Protein AF-A0AAU2P114-F1 (afdb_monomer)

Structure (mmCIF, N/CA/C/O backbone):
data_AF-A0AAU2P114-F1
#
_entry.id   AF-A0AAU2P114-F1
#
loop_
_atom_site.group_PDB
_atom_site.id
_atom_site.type_symbol
_atom_site.label_atom_id
_atom_site.label_alt_id
_atom_site.label_comp_id
_atom_site.label_asym_id
_atom_site.label_entity_id
_atom_site.label_seq_id
_atom_site.pdbx_PDB_ins_code
_atom_site.Cartn_x
_atom_site.Cartn_y
_atom_site.Cartn_z
_atom_site.occupancy
_atom_site.B_iso_or_equiv
_atom_site.auth_seq_id
_atom_site.auth_comp_id
_atom_site.auth_asym_id
_atom_site.auth_atom_id
_atom_site.pdbx_PDB_model_num
ATOM 1 N N . MET A 1 1 ? 19.677 10.865 36.319 1.00 48.09 1 MET A N 1
ATOM 2 C CA . MET A 1 1 ? 19.182 10.899 34.927 1.00 48.09 1 MET A CA 1
ATOM 3 C C . MET A 1 1 ? 19.722 9.659 34.247 1.00 48.09 1 MET A C 1
ATOM 5 O O . MET A 1 1 ? 20.922 9.450 34.381 1.00 48.09 1 MET A O 1
ATOM 9 N N . PRO A 1 2 ? 18.882 8.806 33.637 1.00 49.38 2 PRO A N 1
ATOM 10 C CA . PRO A 1 2 ? 19.393 7.640 32.927 1.00 49.38 2 PRO A CA 1
ATOM 11 C C . PRO A 1 2 ? 20.307 8.110 31.790 1.00 49.38 2 PRO A C 1
ATOM 13 O O . PRO A 1 2 ? 20.022 9.127 31.153 1.00 49.38 2 PRO A O 1
ATOM 16 N N . GLU A 1 3 ? 21.425 7.415 31.580 1.00 53.28 3 GLU A N 1
ATOM 17 C CA . GLU A 1 3 ? 22.357 7.749 30.498 1.00 53.28 3 GLU A CA 1
ATOM 18 C C . GLU A 1 3 ? 21.702 7.542 29.128 1.00 53.28 3 GLU A C 1
ATOM 20 O O . GLU A 1 3 ? 21.918 8.358 28.237 1.00 53.28 3 GLU A O 1
ATOM 25 N N . THR A 1 4 ? 20.834 6.535 28.992 1.00 59.38 4 THR A N 1
ATOM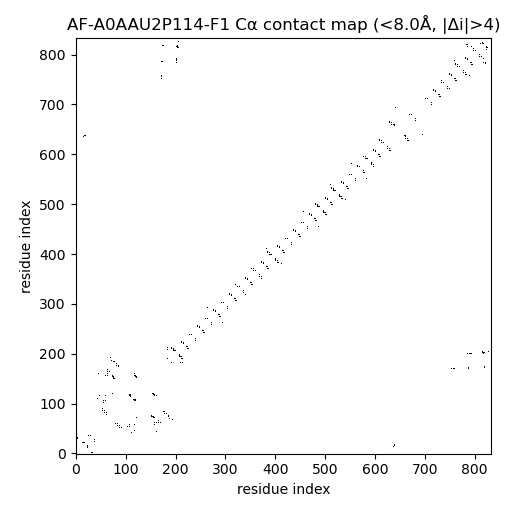 26 C CA . THR A 1 4 ? 20.051 6.220 27.789 1.00 59.38 4 THR A CA 1
ATOM 27 C C . THR A 1 4 ? 18.574 6.015 28.123 1.00 59.38 4 THR A C 1
ATOM 29 O O . THR A 1 4 ? 18.211 5.419 29.139 1.00 59.38 4 THR A O 1
ATOM 32 N N . PHE A 1 5 ? 17.693 6.507 27.259 1.00 65.44 5 PHE A N 1
ATOM 33 C CA . PHE A 1 5 ? 16.259 6.244 27.311 1.00 65.44 5 PHE A CA 1
ATOM 34 C C . PHE A 1 5 ? 15.998 4.906 26.600 1.00 65.44 5 PHE A C 1
ATOM 36 O O . PHE A 1 5 ? 16.333 4.762 25.428 1.00 65.44 5 PHE A O 1
ATOM 43 N N . SER A 1 6 ? 15.404 3.923 27.286 1.00 58.66 6 SER A N 1
ATOM 44 C CA . SER A 1 6 ? 15.025 2.623 26.705 1.00 58.66 6 SER A CA 1
ATOM 45 C C . SER A 1 6 ? 13.608 2.201 27.123 1.00 58.66 6 SER A C 1
ATOM 47 O O . SER A 1 6 ? 13.102 2.624 28.166 1.00 58.66 6 SER A O 1
ATOM 49 N N . GLY A 1 7 ? 12.937 1.405 26.279 1.00 65.31 7 GLY A N 1
ATOM 50 C CA . GLY A 1 7 ? 11.598 0.855 26.534 1.00 65.31 7 GLY A CA 1
ATOM 51 C C . GLY A 1 7 ? 10.535 1.929 26.847 1.00 65.31 7 GLY A C 1
ATOM 52 O O . GLY A 1 7 ? 10.284 2.792 26.004 1.00 65.31 7 GLY A O 1
ATOM 53 N N . PRO A 1 8 ? 9.901 1.926 28.037 1.00 55.31 8 PRO A N 1
ATOM 54 C CA . PRO A 1 8 ? 8.809 2.847 28.379 1.00 55.31 8 PRO A CA 1
ATOM 55 C C . PRO A 1 8 ? 9.211 4.334 28.370 1.00 55.31 8 PRO A C 1
ATOM 57 O O . PRO A 1 8 ? 8.353 5.190 28.167 1.00 55.31 8 PRO A O 1
ATOM 60 N N . ALA A 1 9 ? 10.503 4.657 28.525 1.00 60.19 9 ALA A N 1
ATOM 61 C CA . ALA A 1 9 ? 10.998 6.032 28.420 1.00 60.19 9 ALA A CA 1
ATOM 62 C C . ALA A 1 9 ? 10.957 6.571 26.976 1.00 60.19 9 ALA A C 1
ATOM 64 O O . ALA A 1 9 ? 10.695 7.755 26.783 1.00 60.19 9 ALA A O 1
ATOM 65 N N . LEU A 1 10 ? 11.158 5.711 25.966 1.00 65.31 10 LEU A N 1
ATOM 66 C CA . LEU A 1 10 ? 10.967 6.067 24.553 1.00 65.31 10 LEU A CA 1
ATOM 67 C C . LEU A 1 10 ? 9.477 6.177 24.199 1.00 65.31 10 LEU A C 1
ATOM 69 O O . LEU A 1 10 ? 9.111 7.078 23.460 1.00 65.31 10 LEU A O 1
ATOM 73 N N . ALA A 1 11 ? 8.607 5.349 24.792 1.00 63.06 11 ALA A N 1
ATOM 74 C CA . ALA A 1 11 ? 7.154 5.438 24.590 1.00 63.06 11 ALA A CA 1
ATOM 75 C C . ALA A 1 11 ? 6.527 6.706 25.211 1.00 63.06 11 ALA A C 1
ATOM 77 O O . ALA A 1 11 ? 5.513 7.206 24.727 1.00 63.06 11 ALA A O 1
ATOM 78 N N . LEU A 1 12 ? 7.124 7.230 26.288 1.00 60.56 12 LEU A N 1
ATOM 79 C CA . LEU A 1 12 ? 6.795 8.549 26.844 1.00 60.56 12 LEU A CA 1
ATOM 80 C C . LEU A 1 12 ? 7.381 9.685 26.000 1.00 60.56 12 LEU A C 1
ATOM 82 O O . LEU A 1 12 ? 6.743 10.720 25.840 1.00 60.56 12 LEU A O 1
ATOM 86 N N . LEU A 1 13 ? 8.576 9.492 25.438 1.00 65.25 13 LEU A N 1
ATOM 87 C CA . LEU A 1 13 ? 9.165 10.445 24.505 1.00 65.25 13 LEU A CA 1
ATOM 88 C C . LEU A 1 13 ? 8.321 10.570 23.225 1.00 65.25 13 LEU A C 1
ATOM 90 O O . LEU A 1 13 ? 8.050 11.695 22.836 1.00 65.25 13 LEU A O 1
ATOM 94 N N . ASP A 1 14 ? 7.847 9.464 22.635 1.00 61.94 14 ASP A N 1
ATOM 95 C CA . ASP A 1 14 ? 7.003 9.430 21.420 1.00 61.94 14 ASP A CA 1
ATOM 96 C C . ASP A 1 14 ? 5.746 10.284 21.560 1.00 61.94 14 ASP A C 1
ATOM 98 O O . ASP A 1 14 ? 5.372 11.049 20.673 1.00 61.94 14 ASP A O 1
ATOM 102 N N . LYS A 1 15 ? 5.096 10.177 22.713 1.00 62.59 15 LYS A N 1
ATOM 103 C CA . LYS A 1 15 ? 3.917 10.975 23.005 1.00 62.59 15 LYS A CA 1
ATOM 104 C C . LYS A 1 15 ? 4.326 12.463 23.207 1.00 62.59 15 LYS A C 1
ATOM 106 O O . LYS A 1 15 ? 3.674 13.368 22.676 1.00 62.59 15 LYS A O 1
ATOM 111 N N . ALA A 1 16 ? 5.478 12.738 23.843 1.00 60.62 16 ALA A N 1
ATOM 112 C CA . ALA A 1 16 ? 5.997 14.088 24.119 1.00 60.62 16 ALA A CA 1
ATOM 113 C C . ALA A 1 16 ? 6.660 14.794 22.917 1.00 60.62 16 ALA A C 1
ATOM 115 O O . ALA A 1 16 ? 6.899 16.005 22.949 1.00 60.62 16 ALA A O 1
ATOM 116 N N . VAL A 1 17 ? 6.945 14.063 21.844 1.00 57.47 17 VAL A N 1
ATOM 117 C CA . VAL A 1 17 ? 7.603 14.550 20.625 1.00 57.47 17 VAL A CA 1
ATOM 118 C C . VAL A 1 17 ? 6.717 15.484 19.819 1.00 57.47 17 VAL A C 1
ATOM 120 O O . VAL A 1 17 ? 7.206 16.476 19.287 1.00 57.47 17 VAL A O 1
ATOM 123 N N . HIS A 1 18 ? 5.399 15.290 19.827 1.00 49.94 18 HIS A N 1
ATOM 124 C CA . HIS A 1 18 ? 4.462 16.208 19.162 1.00 49.94 18 HIS A CA 1
ATOM 125 C C . HIS A 1 18 ? 4.439 17.617 19.773 1.00 49.94 18 HIS A C 1
ATOM 127 O O . HIS A 1 18 ? 3.655 18.471 19.361 1.00 49.94 18 HIS A O 1
ATOM 133 N N . ARG A 1 19 ? 5.236 17.829 20.822 1.00 43.69 19 ARG A N 1
ATOM 134 C CA . ARG A 1 19 ? 4.970 18.828 21.828 1.00 43.69 19 ARG A CA 1
ATOM 135 C C . ARG A 1 19 ? 6.181 19.663 22.262 1.00 43.69 19 ARG A C 1
ATOM 137 O O . ARG A 1 19 ? 6.037 20.817 22.650 1.00 43.69 19 ARG A O 1
ATOM 144 N N . ASP A 1 20 ? 7.394 19.149 22.094 1.00 54.69 20 ASP A N 1
ATOM 145 C CA . ASP A 1 20 ? 8.592 19.991 21.999 1.00 54.69 20 ASP A CA 1
ATOM 146 C C . ASP A 1 20 ? 9.341 19.613 20.713 1.00 54.69 20 ASP A C 1
ATOM 148 O O . ASP A 1 20 ? 9.846 18.491 20.620 1.00 54.69 20 ASP A O 1
ATOM 152 N N . PRO A 1 21 ? 9.465 20.526 19.730 1.00 59.84 21 PRO A N 1
ATOM 153 C CA . PRO A 1 21 ? 10.230 20.281 18.509 1.00 59.84 21 PRO A CA 1
ATOM 154 C C . PRO A 1 21 ? 11.681 19.856 18.773 1.00 59.84 21 PRO A C 1
ATOM 156 O O . PRO A 1 21 ? 12.281 19.172 17.950 1.00 59.84 21 PRO A O 1
ATOM 159 N N . ARG A 1 22 ? 12.260 20.222 19.925 1.00 59.44 22 ARG A N 1
ATOM 160 C CA . ARG A 1 22 ? 13.604 19.801 20.341 1.00 59.44 22 ARG A CA 1
ATOM 161 C C . ARG A 1 22 ? 13.616 18.384 20.903 1.00 59.44 22 ARG A C 1
ATOM 163 O O . ARG A 1 22 ? 14.619 17.710 20.718 1.00 59.44 22 ARG A O 1
ATOM 170 N N . LEU A 1 23 ? 12.538 17.917 21.547 1.00 66.12 23 LEU A N 1
ATOM 171 C CA . LEU A 1 23 ? 12.379 16.506 21.934 1.00 66.12 23 LEU A CA 1
ATOM 172 C C . LEU A 1 23 ? 12.061 15.636 20.717 1.00 66.12 23 LEU A C 1
ATOM 174 O O . LEU A 1 23 ? 12.606 14.544 20.626 1.00 66.12 23 LEU A O 1
ATOM 178 N N . ALA A 1 24 ? 11.281 16.150 19.758 1.00 64.19 24 ALA A N 1
ATOM 179 C CA . ALA A 1 24 ? 11.097 15.545 18.438 1.00 64.19 24 ALA A CA 1
ATOM 180 C C . ALA A 1 24 ? 12.429 15.343 17.722 1.00 64.19 24 ALA A C 1
ATOM 182 O O . ALA A 1 24 ? 12.765 14.244 17.286 1.00 64.19 24 ALA A O 1
ATOM 183 N N . LEU A 1 25 ? 13.222 16.411 17.667 1.00 58.62 25 LEU A N 1
ATOM 184 C CA . LEU A 1 25 ? 14.542 16.390 17.069 1.00 58.62 25 LEU A CA 1
ATOM 185 C C . LEU A 1 25 ? 15.499 15.481 17.842 1.00 58.62 25 LEU A C 1
ATOM 187 O O . LEU A 1 25 ? 16.208 14.693 17.228 1.00 58.62 25 LEU A O 1
ATOM 191 N N . ALA A 1 26 ? 15.507 15.557 19.175 1.00 65.50 26 ALA A N 1
ATOM 192 C CA . ALA A 1 26 ? 16.337 14.702 20.013 1.00 65.50 26 ALA A CA 1
ATOM 193 C C . ALA A 1 26 ? 15.944 13.230 19.868 1.00 65.50 26 ALA A C 1
ATOM 195 O O . ALA A 1 26 ? 16.824 12.385 19.841 1.00 65.50 26 ALA A O 1
ATOM 196 N N . GLN A 1 27 ? 14.663 12.904 19.704 1.00 68.00 27 GLN A N 1
ATOM 197 C CA . GLN A 1 27 ? 14.227 11.539 19.426 1.00 68.00 27 GLN A CA 1
ATOM 198 C C . GLN A 1 27 ? 14.686 11.058 18.046 1.00 68.00 27 GLN A C 1
ATOM 200 O O . GLN A 1 27 ? 15.168 9.937 17.926 1.00 68.00 27 GLN A O 1
ATOM 205 N N . GLN A 1 28 ? 14.556 11.897 17.014 1.00 59.59 28 GLN A N 1
ATOM 206 C CA . GLN A 1 28 ? 14.954 11.550 15.645 1.00 59.59 28 GLN A CA 1
ATOM 207 C C . GLN A 1 28 ? 16.479 11.477 15.460 1.00 59.59 28 GLN A C 1
ATOM 209 O O . GLN A 1 28 ? 16.956 10.743 14.598 1.00 59.59 28 GLN A O 1
ATOM 214 N N . SER A 1 29 ? 17.240 12.241 16.250 1.00 57.00 29 SER A N 1
ATOM 215 C CA . SER A 1 29 ? 18.665 12.517 16.007 1.00 57.00 29 SER A CA 1
ATOM 216 C C . SER A 1 29 ? 19.608 12.003 17.102 1.00 57.00 29 SER A C 1
ATOM 218 O O . SER A 1 29 ? 20.807 11.845 16.862 1.00 57.00 29 SER A O 1
ATOM 220 N N . ALA A 1 30 ? 19.130 11.738 18.323 1.00 62.22 30 ALA A N 1
ATOM 221 C CA . ALA A 1 30 ? 19.992 11.191 19.368 1.00 62.22 30 ALA A CA 1
ATOM 222 C C . ALA A 1 30 ? 20.288 9.714 19.094 1.00 62.22 30 ALA A C 1
ATOM 224 O O . ALA A 1 30 ? 19.391 8.875 19.027 1.00 62.22 30 ALA A O 1
ATOM 225 N N . ALA A 1 31 ? 21.573 9.383 19.001 1.00 56.12 31 ALA A N 1
ATOM 226 C CA . ALA A 1 31 ? 22.011 7.997 18.947 1.00 56.12 31 ALA A CA 1
ATOM 227 C C . ALA A 1 31 ? 21.687 7.279 20.270 1.00 56.12 31 ALA A C 1
ATOM 229 O O . ALA A 1 31 ? 21.860 7.853 21.347 1.00 56.12 31 ALA A O 1
ATOM 230 N N . ASP A 1 32 ? 21.225 6.030 20.174 1.00 56.91 32 ASP A N 1
ATOM 231 C CA . ASP A 1 32 ? 21.095 5.072 21.282 1.00 56.91 32 ASP A CA 1
ATOM 232 C C . ASP A 1 32 ? 20.290 5.571 22.510 1.00 56.91 32 ASP A C 1
ATOM 234 O O . ASP A 1 32 ? 20.487 5.110 23.633 1.00 56.91 32 ASP A O 1
ATOM 238 N N . GLY A 1 33 ? 19.354 6.511 22.316 1.00 59.12 33 GLY A N 1
ATOM 239 C CA . GLY A 1 33 ? 18.475 7.014 23.381 1.00 59.12 33 GLY A CA 1
ATOM 240 C C . GLY A 1 33 ? 19.098 8.083 24.293 1.00 59.12 33 GLY A C 1
ATOM 241 O O . GLY A 1 33 ? 18.542 8.380 25.351 1.00 59.12 33 GLY A O 1
ATOM 242 N N . HIS A 1 34 ? 20.220 8.702 23.915 1.00 66.62 34 HIS A N 1
ATOM 243 C CA . HIS A 1 34 ? 20.903 9.756 24.688 1.00 66.62 34 HIS A CA 1
ATOM 244 C C . HIS A 1 34 ? 20.243 11.155 24.571 1.00 66.62 34 HIS A C 1
ATOM 246 O O . HIS A 1 34 ? 20.878 12.159 24.237 1.00 66.62 34 HIS A O 1
ATOM 252 N N . ILE A 1 35 ? 18.944 11.241 24.860 1.00 68.69 35 ILE A N 1
ATOM 253 C CA . ILE A 1 35 ? 18.103 12.437 24.652 1.00 68.69 35 ILE A CA 1
ATOM 254 C C . ILE A 1 35 ? 18.558 13.646 25.484 1.00 68.69 35 ILE A C 1
ATOM 256 O O . ILE A 1 35 ? 18.619 14.773 24.992 1.00 68.69 35 ILE A O 1
ATOM 260 N N . THR A 1 36 ? 18.917 13.427 26.749 1.00 64.00 36 THR A N 1
ATOM 261 C CA . THR A 1 36 ? 19.332 14.487 27.685 1.00 64.00 36 THR A CA 1
ATOM 262 C C . THR A 1 36 ? 20.653 15.140 27.287 1.00 64.00 36 THR A C 1
ATOM 264 O O . THR A 1 36 ? 20.803 16.355 27.418 1.00 64.00 36 THR A O 1
ATOM 267 N N . GLN A 1 37 ? 21.596 14.358 26.758 1.00 65.75 37 GLN A N 1
ATOM 268 C CA . GLN A 1 37 ? 22.879 14.864 26.268 1.00 65.75 37 GLN A CA 1
ATOM 269 C C . GLN A 1 37 ? 22.683 15.687 24.994 1.00 65.75 37 GLN A C 1
ATOM 271 O O . GLN A 1 37 ? 23.209 16.795 24.902 1.00 65.75 37 GLN A O 1
ATOM 276 N N . PHE A 1 38 ? 21.858 15.203 24.058 1.00 63.69 38 PHE A N 1
ATOM 277 C CA . PHE A 1 38 ? 21.536 15.922 22.823 1.00 63.69 38 PHE A CA 1
ATOM 278 C C . PHE A 1 38 ? 20.975 17.330 23.097 1.00 63.69 38 PHE A C 1
ATOM 280 O O . PHE A 1 38 ? 21.447 18.315 22.526 1.00 63.69 38 PHE A O 1
ATOM 287 N N . LEU A 1 39 ? 20.028 17.448 24.035 1.00 64.50 39 LEU A N 1
ATOM 288 C CA . LEU A 1 39 ? 19.409 18.728 24.405 1.00 64.50 39 LEU A CA 1
ATOM 289 C C . LEU A 1 39 ? 20.377 19.698 25.105 1.00 64.50 39 LEU A C 1
ATOM 291 O O . LEU A 1 39 ? 20.269 20.909 24.917 1.00 64.50 39 LEU A O 1
ATOM 295 N N . ALA A 1 40 ? 21.328 19.188 25.894 1.00 64.94 40 ALA A N 1
ATOM 296 C CA . ALA A 1 40 ? 22.328 20.007 26.583 1.00 64.94 40 ALA A CA 1
ATOM 297 C C . ALA A 1 40 ? 23.480 20.462 25.663 1.00 64.94 40 ALA A C 1
ATOM 299 O O . ALA A 1 40 ? 24.081 21.515 25.898 1.00 64.94 40 ALA A O 1
ATOM 300 N N . GLY A 1 41 ? 23.793 19.684 24.622 1.00 65.00 41 GLY A N 1
ATOM 301 C CA . GLY A 1 41 ? 24.876 19.962 23.674 1.00 65.00 41 GLY A CA 1
ATOM 302 C C . GLY A 1 41 ? 24.539 21.009 22.608 1.00 65.00 41 GLY A C 1
ATOM 303 O O . GLY A 1 41 ? 25.422 21.758 22.192 1.00 65.00 41 GLY A O 1
ATOM 304 N N . ALA A 1 42 ? 23.270 21.123 22.205 1.00 69.88 42 ALA A N 1
ATOM 305 C CA . ALA A 1 42 ? 22.831 22.005 21.118 1.00 69.88 42 ALA A CA 1
ATOM 306 C C . ALA A 1 42 ? 23.199 23.505 21.296 1.00 69.88 42 ALA A C 1
ATOM 308 O O . ALA A 1 42 ? 23.764 24.086 20.365 1.00 69.88 42 ALA A O 1
ATOM 309 N N . PRO A 1 43 ? 22.997 24.149 22.468 1.00 71.88 43 PRO A N 1
ATOM 310 C CA . PRO A 1 43 ? 23.442 25.532 22.683 1.00 71.88 43 PRO A CA 1
ATOM 311 C C . PRO A 1 43 ? 24.969 25.694 22.638 1.00 71.88 43 PRO A C 1
ATOM 313 O O . PRO A 1 43 ? 25.470 26.674 22.091 1.00 71.88 43 PRO A O 1
ATOM 316 N N . ALA A 1 44 ? 25.712 24.713 23.164 1.00 76.62 44 ALA A N 1
ATOM 317 C CA . ALA A 1 44 ? 27.175 24.729 23.160 1.00 76.62 44 ALA A CA 1
ATOM 318 C C . ALA A 1 44 ? 27.750 24.553 21.742 1.00 76.62 44 ALA A C 1
ATOM 320 O O . ALA A 1 44 ? 28.786 25.132 21.418 1.00 76.62 44 ALA A O 1
ATOM 321 N N . LEU A 1 45 ? 27.068 23.792 20.879 1.00 82.56 45 LEU A N 1
ATOM 322 C CA . LEU A 1 45 ? 27.414 23.663 19.463 1.00 82.56 45 LEU A CA 1
ATOM 323 C C . LEU A 1 45 ? 27.237 24.981 18.702 1.00 82.56 45 LEU A C 1
ATOM 325 O O . LEU A 1 45 ? 28.114 25.349 17.924 1.00 82.56 45 LEU A O 1
ATOM 329 N N . LEU A 1 46 ? 26.145 25.715 18.948 1.00 79.00 46 LEU A N 1
ATOM 330 C CA . LEU A 1 46 ? 25.928 27.033 18.338 1.00 79.00 46 LEU A CA 1
ATOM 331 C C . LEU A 1 46 ? 26.929 28.077 18.826 1.00 79.00 46 LEU A C 1
ATOM 333 O O . LEU A 1 46 ? 27.422 28.865 18.024 1.00 79.00 46 LEU A O 1
ATOM 337 N N . GLU A 1 47 ? 27.233 28.092 20.122 1.00 79.75 47 GLU A N 1
ATOM 338 C CA . GLU A 1 47 ? 28.246 28.987 20.685 1.00 79.75 47 GLU A CA 1
ATOM 339 C C . GLU A 1 47 ? 29.622 28.718 20.061 1.00 79.75 47 GLU A C 1
ATOM 341 O O . GLU A 1 47 ? 30.313 29.648 19.648 1.00 79.75 47 GLU A O 1
ATOM 346 N N . ARG A 1 48 ? 29.982 27.439 19.893 1.00 85.12 48 ARG A N 1
ATOM 347 C CA . ARG A 1 48 ? 31.228 27.045 19.232 1.00 85.12 48 ARG A CA 1
ATOM 348 C C . ARG A 1 48 ? 31.256 27.409 17.752 1.00 85.12 48 ARG A C 1
ATOM 350 O O . ARG A 1 48 ? 32.281 27.869 17.269 1.00 85.12 48 ARG A O 1
ATOM 357 N N . TYR A 1 49 ? 30.147 27.227 17.040 1.00 85.31 49 TYR A N 1
ATOM 358 C CA . TYR A 1 49 ? 30.023 27.652 15.647 1.00 85.31 49 TYR A CA 1
ATOM 359 C C . TYR A 1 49 ? 30.203 29.172 15.496 1.00 85.31 49 TYR A C 1
ATOM 361 O O . TYR A 1 49 ? 30.956 29.611 14.632 1.00 85.31 49 TYR A O 1
ATOM 369 N N . ARG A 1 50 ? 29.576 29.979 16.363 1.00 82.06 50 ARG A N 1
ATOM 370 C CA . ARG A 1 50 ? 29.666 31.452 16.321 1.00 82.06 50 ARG A CA 1
ATOM 371 C C . ARG A 1 50 ? 31.069 31.989 16.608 1.00 82.06 50 ARG A C 1
ATOM 373 O O . ARG A 1 50 ? 31.418 33.044 16.096 1.00 82.06 50 ARG A O 1
ATOM 380 N N . ASN A 1 51 ? 31.854 31.264 17.402 1.00 85.38 51 ASN A N 1
ATOM 381 C CA . ASN A 1 51 ? 33.194 31.667 17.835 1.00 85.38 51 ASN A CA 1
ATOM 382 C C . ASN A 1 51 ? 34.320 30.886 17.123 1.00 85.38 51 ASN A C 1
ATOM 384 O O . ASN A 1 51 ? 35.446 30.834 17.624 1.00 85.38 51 ASN A O 1
ATOM 388 N N . ALA A 1 52 ? 34.028 30.225 15.998 1.00 89.31 52 ALA A N 1
ATOM 389 C CA . ALA A 1 52 ? 35.002 29.399 15.288 1.00 89.31 52 ALA A CA 1
ATOM 390 C C . ALA A 1 52 ? 36.067 30.249 14.557 1.00 89.31 52 ALA A C 1
ATOM 392 O O . ALA A 1 52 ? 35.726 31.276 13.967 1.00 89.31 52 ALA A O 1
ATOM 393 N N . PRO A 1 53 ? 37.350 29.826 14.543 1.00 88.88 53 PRO A N 1
ATOM 394 C CA . PRO A 1 53 ? 38.386 30.478 13.739 1.00 88.88 53 PRO A CA 1
ATOM 395 C C . PRO A 1 53 ? 38.105 30.315 12.231 1.00 88.88 53 PRO A C 1
ATOM 397 O O . PRO A 1 53 ? 37.427 29.354 11.860 1.00 88.88 53 PRO A O 1
ATOM 400 N N . PRO A 1 54 ? 38.644 31.184 11.347 1.00 87.94 54 PRO A N 1
ATOM 401 C CA . PRO A 1 54 ? 38.239 31.265 9.937 1.00 87.94 54 PRO A CA 1
ATOM 402 C C . PRO A 1 54 ? 38.208 29.923 9.188 1.00 87.94 54 PRO A C 1
ATOM 404 O O . PRO A 1 54 ? 37.180 29.575 8.613 1.00 87.94 54 PRO A O 1
ATOM 407 N N . ALA A 1 55 ? 39.272 29.115 9.276 1.00 89.44 55 ALA A N 1
ATOM 408 C CA . ALA A 1 55 ? 39.315 27.795 8.636 1.00 89.44 55 ALA A CA 1
ATOM 409 C C . ALA A 1 55 ? 38.273 26.812 9.203 1.00 89.44 55 ALA A C 1
ATOM 411 O O . ALA A 1 55 ? 37.607 26.107 8.451 1.00 89.44 55 ALA A O 1
ATOM 412 N N . ALA A 1 56 ? 38.076 26.778 10.526 1.00 90.56 56 ALA A N 1
ATOM 413 C CA . ALA A 1 56 ? 37.080 25.900 11.146 1.00 90.56 56 ALA A CA 1
ATOM 414 C C . ALA A 1 56 ? 35.643 26.354 10.859 1.00 90.56 56 ALA A C 1
ATOM 416 O O . ALA A 1 56 ? 34.754 25.520 10.684 1.00 90.56 56 ALA A O 1
ATOM 417 N N . LEU A 1 57 ? 35.414 27.667 10.782 1.00 91.25 57 LEU A N 1
ATOM 418 C CA . LEU A 1 57 ? 34.136 28.235 10.376 1.00 91.25 57 LEU A CA 1
ATOM 419 C C . LEU A 1 57 ? 33.809 27.834 8.933 1.00 91.25 57 LEU A C 1
ATOM 421 O O . LEU A 1 57 ? 32.716 27.328 8.686 1.00 91.25 57 LEU A O 1
ATOM 425 N N . ALA A 1 58 ? 34.769 27.980 8.017 1.00 92.06 58 ALA A N 1
ATOM 426 C CA . ALA A 1 58 ? 34.634 27.587 6.618 1.00 92.06 58 ALA A CA 1
ATOM 427 C C . ALA A 1 58 ? 34.327 26.084 6.465 1.00 92.06 58 ALA A C 1
ATOM 429 O O . ALA A 1 58 ? 33.410 25.716 5.733 1.00 92.06 58 ALA A O 1
ATOM 430 N N . VAL A 1 59 ? 34.995 25.216 7.238 1.00 93.25 59 VAL A N 1
ATOM 431 C CA . VAL A 1 59 ? 34.694 23.771 7.297 1.00 93.25 59 VAL A CA 1
ATOM 432 C C . VAL A 1 59 ? 33.249 23.499 7.741 1.00 93.25 59 VAL A C 1
ATOM 434 O O . VAL A 1 59 ? 32.548 22.710 7.103 1.00 93.25 59 VAL A O 1
ATOM 437 N N . ILE A 1 60 ? 32.769 24.149 8.810 1.00 91.50 60 ILE A N 1
ATOM 438 C CA . ILE A 1 60 ? 31.393 23.952 9.301 1.00 91.50 60 ILE A CA 1
ATOM 439 C C . ILE A 1 60 ? 30.367 24.458 8.274 1.00 91.50 60 ILE A C 1
ATOM 441 O O . ILE A 1 60 ? 29.362 23.792 8.029 1.00 91.50 60 ILE A O 1
ATOM 445 N N . GLN A 1 61 ? 30.615 25.615 7.660 1.00 91.31 61 GLN A N 1
ATOM 446 C CA . GLN A 1 61 ? 29.719 26.220 6.672 1.00 91.31 61 GLN A CA 1
ATOM 447 C C . GLN A 1 61 ? 29.641 25.404 5.380 1.00 91.31 61 GLN A C 1
ATOM 449 O O . GLN A 1 61 ? 28.539 25.135 4.903 1.00 91.31 61 GLN A O 1
ATOM 454 N N . CYS A 1 62 ? 30.785 24.930 4.881 1.00 92.56 62 CYS A N 1
ATOM 455 C CA . CYS A 1 62 ? 30.859 24.003 3.758 1.00 92.56 62 CYS A CA 1
ATOM 456 C C . CYS A 1 62 ? 30.038 22.735 4.029 1.00 92.56 62 CYS A C 1
ATOM 458 O O . CYS A 1 62 ? 29.252 22.303 3.186 1.00 92.56 62 CYS A O 1
ATOM 460 N N . ALA A 1 63 ? 30.163 22.163 5.231 1.00 91.31 63 ALA A N 1
ATOM 461 C CA . ALA A 1 63 ? 29.388 20.994 5.628 1.00 91.31 63 ALA A CA 1
ATOM 462 C C . ALA A 1 63 ? 27.877 21.281 5.693 1.00 91.31 63 ALA A C 1
ATOM 464 O O . ALA A 1 63 ? 27.079 20.459 5.243 1.00 91.31 63 ALA A O 1
ATOM 465 N N . MET A 1 64 ? 27.466 22.440 6.220 1.00 89.81 64 MET A N 1
ATOM 466 C CA . MET A 1 64 ? 26.055 22.850 6.241 1.00 89.81 64 MET A CA 1
ATOM 467 C C . MET A 1 64 ? 25.482 23.014 4.830 1.00 89.81 64 MET A C 1
ATOM 469 O O . MET A 1 64 ? 24.357 22.582 4.583 1.00 89.81 64 MET A O 1
ATOM 473 N N . ASP A 1 65 ? 26.237 23.611 3.908 1.00 89.31 65 ASP A N 1
ATOM 474 C CA . ASP A 1 65 ? 25.768 23.875 2.546 1.00 89.31 65 ASP A CA 1
ATOM 475 C C . ASP A 1 65 ? 25.694 22.608 1.693 1.00 89.31 65 ASP A C 1
ATOM 477 O O . ASP A 1 65 ? 24.701 22.417 0.992 1.00 89.31 65 ASP A O 1
ATOM 481 N N . ALA A 1 66 ? 26.647 21.683 1.840 1.00 89.50 66 ALA A N 1
ATOM 482 C CA . ALA A 1 66 ? 26.542 20.357 1.233 1.00 89.50 66 ALA A CA 1
ATOM 483 C C . ALA A 1 66 ? 25.261 19.636 1.700 1.00 89.50 66 ALA A C 1
ATOM 485 O O . ALA A 1 66 ? 24.477 19.149 0.884 1.00 89.50 66 ALA A O 1
ATOM 486 N N . ARG A 1 67 ? 24.979 19.650 3.013 1.00 88.38 67 ARG A N 1
ATOM 487 C CA . ARG A 1 67 ? 23.752 19.053 3.572 1.00 88.38 67 ARG A CA 1
ATOM 488 C C . ARG A 1 67 ? 22.481 19.777 3.123 1.00 88.38 67 ARG A C 1
ATOM 490 O O . ARG A 1 67 ? 21.460 19.127 2.904 1.00 88.38 67 ARG A O 1
ATOM 497 N N . ARG A 1 68 ? 22.529 21.103 2.958 1.00 85.31 68 ARG A N 1
ATOM 498 C CA . ARG A 1 68 ? 21.412 21.922 2.449 1.00 85.31 68 ARG A CA 1
ATOM 499 C C . ARG A 1 68 ? 21.048 21.561 1.011 1.00 85.31 68 ARG A C 1
ATOM 501 O O . ARG A 1 68 ? 19.867 21.576 0.679 1.00 85.31 68 ARG A O 1
ATOM 508 N N . LEU A 1 69 ? 22.035 21.217 0.189 1.00 85.56 69 LEU A N 1
ATOM 509 C CA . LEU A 1 69 ? 21.822 20.747 -1.179 1.00 85.56 69 LEU A CA 1
ATOM 510 C C . LEU A 1 69 ? 21.279 19.317 -1.270 1.00 85.56 69 LEU A C 1
ATOM 512 O O . LEU A 1 69 ? 20.886 18.893 -2.350 1.00 85.56 69 LEU A O 1
ATOM 516 N N . GLY A 1 70 ? 21.220 18.595 -0.151 1.00 80.94 70 GLY A N 1
ATOM 517 C CA . GLY A 1 70 ? 20.734 17.219 -0.105 1.00 80.94 70 GLY A CA 1
ATOM 518 C C . GLY A 1 70 ? 21.835 16.161 -0.081 1.00 80.94 70 GLY A C 1
ATOM 519 O O . GLY A 1 70 ? 21.499 14.993 0.054 1.00 80.94 70 GLY A O 1
ATOM 520 N N . HIS A 1 71 ? 23.123 16.533 -0.107 1.00 86.56 71 HIS A N 1
ATOM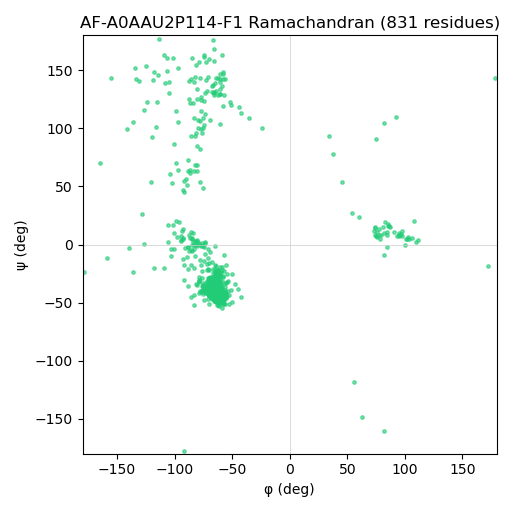 521 C CA . HIS A 1 71 ? 24.226 15.570 0.004 1.00 86.56 71 HIS A CA 1
ATOM 522 C C . HIS A 1 71 ? 24.111 14.784 1.310 1.00 86.56 71 HIS A C 1
ATOM 524 O O . HIS A 1 71 ? 24.170 15.397 2.373 1.00 86.56 71 HIS A O 1
ATOM 530 N N . SER A 1 72 ? 23.974 13.463 1.264 1.00 80.75 72 SER A N 1
ATOM 531 C CA . SER A 1 72 ? 23.850 12.525 2.381 1.00 80.75 72 SER A CA 1
ATOM 532 C C . SER A 1 72 ? 25.039 12.567 3.352 1.00 80.75 72 SER A C 1
ATOM 534 O O . SER A 1 72 ? 26.098 13.140 3.093 1.00 80.75 72 SER A O 1
ATOM 536 N N . LEU A 1 73 ? 24.854 12.010 4.549 1.00 70.94 73 LEU A N 1
ATOM 537 C CA . LEU A 1 73 ? 25.966 11.800 5.472 1.00 70.94 73 LEU A CA 1
ATOM 538 C C . LEU A 1 73 ? 26.644 10.469 5.143 1.00 70.94 73 LEU A C 1
ATOM 540 O O . LEU A 1 73 ? 25.932 9.485 4.936 1.00 70.94 73 LEU A O 1
ATOM 544 N N . PRO A 1 74 ? 27.982 10.375 5.234 1.00 79.75 74 PRO A N 1
ATOM 545 C CA . PRO A 1 74 ? 28.934 11.378 5.751 1.00 79.75 74 PRO A CA 1
ATOM 546 C C . PRO A 1 74 ? 29.788 12.105 4.690 1.00 79.75 74 PRO A C 1
ATOM 548 O O . PRO A 1 74 ? 30.022 11.591 3.603 1.00 79.75 74 PRO A O 1
ATOM 551 N N . LEU A 1 75 ? 30.339 13.267 5.059 1.00 85.69 75 LEU A N 1
ATOM 552 C CA . LEU A 1 75 ? 31.217 14.092 4.214 1.00 85.69 75 LEU A CA 1
ATOM 553 C C . LEU A 1 75 ? 32.657 13.556 4.225 1.00 85.69 75 LEU A C 1
ATOM 555 O O . LEU A 1 75 ? 33.189 13.252 5.295 1.00 85.69 75 LEU A O 1
ATOM 559 N N . SER A 1 76 ? 33.303 13.441 3.066 1.00 87.31 76 SER A N 1
ATOM 560 C CA . SER A 1 76 ? 34.696 12.983 2.969 1.00 87.31 76 SER A CA 1
ATOM 561 C C . SER A 1 76 ? 35.692 14.110 3.267 1.00 87.31 76 SER A C 1
ATOM 563 O O . SER A 1 76 ? 35.399 15.293 3.071 1.00 87.31 76 SER A O 1
ATOM 565 N N . ARG A 1 77 ? 36.899 13.752 3.727 1.00 87.75 77 ARG A N 1
ATOM 566 C CA . ARG A 1 77 ? 38.003 14.715 3.870 1.00 87.75 77 ARG A CA 1
ATOM 567 C C . ARG A 1 77 ? 38.338 15.386 2.536 1.00 87.75 77 ARG A C 1
ATOM 569 O O . ARG A 1 77 ? 38.586 16.584 2.525 1.00 87.75 77 ARG A O 1
ATOM 576 N N . SER A 1 78 ? 38.339 14.630 1.440 1.00 87.50 78 SER A N 1
ATOM 577 C CA . SER A 1 78 ? 38.684 15.106 0.095 1.00 87.50 78 SER A CA 1
ATOM 578 C C . SER A 1 78 ? 37.674 16.144 -0.403 1.00 87.50 78 SER A C 1
ATOM 580 O O . SER A 1 78 ? 38.082 17.203 -0.869 1.00 87.50 78 SER A O 1
ATOM 582 N N . LEU A 1 79 ? 36.371 15.912 -0.176 1.00 89.00 79 LEU A N 1
ATOM 583 C CA . LEU A 1 79 ? 35.322 16.896 -0.463 1.00 89.00 79 LEU A CA 1
ATOM 584 C C . LEU A 1 79 ? 35.555 18.200 0.312 1.00 89.00 79 LEU A C 1
ATOM 586 O O . LEU A 1 79 ? 35.497 19.280 -0.265 1.00 89.00 79 LEU A O 1
ATOM 590 N N . LEU A 1 80 ? 35.852 18.110 1.613 1.00 90.50 80 LEU A N 1
ATOM 591 C CA . LEU A 1 80 ? 36.124 19.293 2.436 1.00 90.50 80 LEU A CA 1
ATOM 592 C C . LEU A 1 80 ? 37.412 20.006 2.001 1.00 90.50 80 LEU A C 1
ATOM 594 O O . LEU A 1 80 ? 37.430 21.228 1.926 1.00 90.50 80 LEU A O 1
ATOM 598 N N . ALA A 1 81 ? 38.472 19.264 1.680 1.00 90.44 81 ALA A N 1
ATOM 599 C CA . ALA A 1 81 ? 39.736 19.827 1.217 1.00 90.44 81 ALA A CA 1
ATOM 600 C C . ALA A 1 81 ? 39.574 20.613 -0.092 1.00 90.44 81 ALA A C 1
ATOM 602 O O . ALA A 1 81 ? 40.152 21.688 -0.225 1.00 90.44 81 ALA A O 1
ATOM 603 N N . ALA A 1 82 ? 38.769 20.095 -1.024 1.00 89.56 82 ALA A N 1
ATOM 604 C CA . ALA A 1 82 ? 38.499 20.737 -2.306 1.00 89.56 82 ALA A CA 1
ATOM 605 C C . ALA A 1 82 ? 37.531 21.928 -2.182 1.00 89.56 82 ALA A C 1
ATOM 607 O O . ALA A 1 82 ? 37.724 22.950 -2.835 1.00 89.56 82 ALA A O 1
ATOM 608 N N . ALA A 1 83 ? 36.504 21.823 -1.331 1.00 92.56 83 ALA A N 1
ATOM 609 C CA . ALA A 1 83 ? 35.428 22.813 -1.265 1.00 92.56 83 ALA A CA 1
ATOM 610 C C . ALA A 1 83 ? 35.692 23.986 -0.306 1.00 92.56 83 ALA A C 1
ATOM 612 O O . ALA A 1 83 ? 35.276 25.110 -0.579 1.00 92.56 83 ALA A O 1
ATOM 613 N N . VAL A 1 84 ? 36.359 23.751 0.830 1.00 92.88 84 VAL A N 1
ATOM 614 C CA . VAL A 1 84 ? 36.566 24.765 1.884 1.00 92.88 84 VAL A CA 1
ATOM 615 C C . VAL A 1 84 ? 37.365 25.997 1.438 1.00 92.88 84 VAL A C 1
ATOM 617 O O . VAL A 1 84 ? 37.001 27.088 1.884 1.00 92.88 84 VAL A O 1
ATOM 620 N N . PRO A 1 85 ? 38.377 25.904 0.550 1.00 92.50 85 PRO A N 1
ATOM 621 C CA . PRO A 1 85 ? 39.073 27.090 0.049 1.00 92.50 85 PRO A CA 1
ATOM 622 C C . PRO A 1 85 ? 38.119 28.133 -0.554 1.00 92.50 85 PRO A C 1
ATOM 624 O O . PRO A 1 85 ? 38.330 29.328 -0.382 1.00 92.50 85 PRO A O 1
ATOM 627 N N . ALA A 1 86 ? 37.003 27.703 -1.159 1.00 88.81 86 ALA A N 1
ATOM 628 C CA . ALA A 1 86 ? 36.006 28.596 -1.754 1.00 88.81 86 ALA A CA 1
ATOM 629 C C . ALA A 1 86 ? 35.199 29.433 -0.734 1.00 88.81 86 ALA A C 1
ATOM 631 O O . ALA A 1 86 ? 34.409 30.287 -1.135 1.00 88.81 86 ALA A O 1
ATOM 632 N N . TYR A 1 87 ? 35.366 29.184 0.569 1.00 88.00 87 TYR A N 1
ATOM 633 C CA . TYR A 1 87 ? 34.705 29.907 1.665 1.00 88.00 87 TYR A CA 1
ATOM 634 C C . TYR A 1 87 ? 35.626 30.910 2.372 1.00 88.00 87 TYR A C 1
ATOM 636 O O . TYR A 1 87 ? 35.176 31.612 3.279 1.00 88.00 87 TYR A O 1
ATOM 644 N N . LEU A 1 88 ? 36.905 30.962 1.997 1.00 89.00 88 LEU A N 1
ATOM 645 C CA . LEU A 1 88 ? 37.915 31.822 2.608 1.00 89.00 88 LEU A CA 1
ATOM 646 C C . LEU A 1 88 ? 38.254 32.982 1.669 1.00 89.00 88 LEU A C 1
ATOM 648 O O . LEU A 1 88 ? 38.173 32.853 0.451 1.00 89.00 88 LEU A O 1
ATOM 652 N N . THR A 1 89 ? 38.627 34.131 2.233 1.00 87.69 89 THR A N 1
ATOM 653 C CA . THR A 1 89 ? 39.204 35.225 1.436 1.00 87.69 89 THR A CA 1
ATOM 654 C C . THR A 1 89 ? 40.672 34.942 1.124 1.00 87.69 89 THR A C 1
ATOM 656 O O . THR A 1 89 ? 41.323 34.237 1.893 1.00 87.69 89 THR A O 1
ATOM 659 N N . ASP A 1 90 ? 41.228 35.547 0.071 1.00 86.75 90 ASP A N 1
ATOM 660 C CA . ASP A 1 90 ? 42.650 35.381 -0.288 1.00 86.75 90 ASP A CA 1
ATOM 661 C C . ASP A 1 90 ? 43.581 35.688 0.899 1.00 86.75 90 ASP A C 1
ATOM 663 O O . ASP A 1 90 ? 44.466 34.909 1.231 1.00 86.75 90 ASP A O 1
ATOM 667 N N . GLN A 1 91 ? 43.299 36.766 1.641 1.00 84.44 91 GLN A N 1
ATOM 668 C CA . GLN A 1 91 ? 44.060 37.128 2.842 1.00 84.44 91 GLN A CA 1
ATOM 669 C C . GLN A 1 91 ? 43.947 36.082 3.962 1.00 84.44 91 GLN A C 1
ATOM 671 O O . GLN A 1 91 ? 44.903 35.864 4.704 1.00 84.44 91 GLN A O 1
ATOM 676 N N . GLN A 1 92 ? 42.769 35.476 4.140 1.00 89.19 92 GLN A N 1
ATOM 677 C CA . GLN A 1 92 ? 42.592 34.410 5.122 1.00 89.19 92 GLN A CA 1
ATOM 678 C C . GLN A 1 92 ? 43.326 33.152 4.676 1.00 89.19 92 GLN A C 1
ATOM 680 O O . GLN A 1 92 ? 43.979 32.545 5.512 1.00 89.19 92 GLN A O 1
ATOM 685 N N . TRP A 1 93 ? 43.239 32.798 3.393 1.00 88.69 93 TRP A N 1
ATOM 686 C CA . TRP A 1 93 ? 43.893 31.638 2.798 1.00 88.69 93 TRP A CA 1
ATOM 687 C C . TRP A 1 93 ? 45.419 31.715 2.912 1.00 88.69 93 TRP A C 1
ATOM 689 O O . TRP A 1 93 ? 46.029 30.789 3.436 1.00 88.69 93 TRP A O 1
ATOM 699 N N . ASP A 1 94 ? 46.021 32.846 2.542 1.00 88.88 94 ASP A N 1
ATOM 700 C CA . ASP A 1 94 ? 47.476 33.055 2.609 1.00 88.88 94 ASP A CA 1
ATOM 701 C C . ASP A 1 94 ? 48.025 33.040 4.046 1.00 88.88 94 ASP A C 1
ATOM 703 O O . ASP A 1 94 ? 49.206 32.776 4.272 1.00 88.88 94 ASP A O 1
ATOM 707 N N . ALA A 1 95 ? 47.177 33.337 5.035 1.00 87.06 95 ALA A N 1
ATOM 708 C CA . ALA A 1 95 ? 47.541 33.326 6.449 1.00 87.06 95 ALA A CA 1
ATOM 709 C C . ALA A 1 95 ? 47.410 31.938 7.105 1.00 87.06 95 ALA A C 1
ATOM 711 O O . ALA A 1 95 ? 47.742 31.793 8.288 1.00 87.06 95 ALA A O 1
ATOM 712 N N . LEU A 1 96 ? 46.898 30.931 6.388 1.00 89.12 96 LEU A N 1
ATOM 713 C CA . LEU A 1 96 ? 46.724 29.583 6.918 1.00 89.12 96 LEU A CA 1
ATOM 714 C C . LEU A 1 96 ? 48.024 28.763 6.849 1.00 89.12 96 LEU A C 1
ATOM 716 O O . LEU A 1 96 ? 48.781 28.877 5.890 1.00 89.12 96 LEU A O 1
ATOM 720 N N . PRO A 1 97 ? 48.288 27.906 7.850 1.00 88.06 97 PRO A N 1
ATOM 721 C CA . PRO A 1 97 ? 49.416 26.979 7.808 1.00 88.06 97 PRO A CA 1
ATOM 722 C C . PRO A 1 97 ? 49.147 25.808 6.845 1.00 88.06 97 PRO A C 1
ATOM 724 O O . PRO A 1 97 ? 47.996 25.493 6.549 1.00 88.06 97 PRO A O 1
ATOM 727 N N . ASP A 1 98 ? 50.190 25.096 6.411 1.00 84.62 98 ASP A N 1
ATOM 728 C CA . ASP A 1 98 ? 50.062 23.963 5.472 1.00 84.62 98 ASP A CA 1
ATOM 729 C C . ASP A 1 98 ? 49.132 22.836 5.980 1.00 84.62 98 ASP A C 1
ATOM 731 O O . ASP A 1 98 ? 48.511 22.122 5.192 1.00 84.62 98 ASP A O 1
ATOM 735 N N . ASP A 1 99 ? 48.993 22.681 7.300 1.00 87.44 99 ASP A N 1
ATOM 736 C CA . ASP A 1 99 ? 48.131 21.700 7.972 1.00 87.44 99 ASP A CA 1
ATOM 737 C C . ASP A 1 99 ? 46.761 22.270 8.397 1.00 87.44 99 ASP A C 1
ATOM 739 O O . ASP A 1 99 ? 46.077 21.693 9.251 1.00 87.44 99 ASP A O 1
ATOM 743 N N . TRP A 1 100 ? 46.323 23.386 7.801 1.00 92.69 100 TRP A N 1
ATOM 744 C CA . TRP A 1 100 ? 45.104 24.111 8.187 1.00 92.69 100 TRP A CA 1
ATOM 745 C C . TRP A 1 100 ? 43.854 23.237 8.286 1.00 92.69 100 TRP A C 1
ATOM 747 O O . TRP A 1 100 ? 43.044 23.430 9.196 1.00 92.69 100 TRP A O 1
ATOM 757 N N . LEU A 1 101 ? 43.686 22.273 7.372 1.00 89.06 101 LEU A N 1
ATOM 758 C CA . LEU A 1 101 ? 42.507 21.410 7.347 1.00 89.06 101 LEU A CA 1
ATOM 759 C C . LEU A 1 101 ? 42.495 20.492 8.568 1.00 89.06 101 LEU A C 1
ATOM 761 O O . LEU A 1 101 ? 41.450 20.306 9.185 1.00 89.06 101 LEU A O 1
ATOM 765 N N . GLU A 1 102 ? 43.655 19.971 8.964 1.00 90.19 102 GLU A N 1
ATOM 766 C CA . GLU A 1 102 ? 43.770 19.129 10.153 1.00 90.19 102 GLU A CA 1
ATOM 767 C C . GLU A 1 102 ? 43.506 19.944 11.420 1.00 90.19 102 GLU A C 1
ATOM 769 O O . GLU A 1 102 ? 42.733 19.514 12.275 1.00 90.19 102 GLU A O 1
ATOM 774 N N . GLN A 1 103 ? 44.049 21.161 11.519 1.00 89.00 103 GLN A N 1
ATOM 775 C CA . GLN A 1 103 ? 43.780 22.049 12.656 1.00 89.00 103 GLN A CA 1
ATOM 776 C C . GLN A 1 103 ? 42.296 22.428 12.755 1.00 89.00 103 GLN A C 1
ATOM 778 O O . GLN A 1 103 ? 41.708 22.404 13.842 1.00 89.00 103 GLN A O 1
ATOM 783 N N . ALA A 1 104 ? 41.665 22.725 11.617 1.00 90.06 104 ALA A N 1
ATOM 784 C CA . ALA A 1 104 ? 40.241 23.012 11.543 1.00 90.06 104 ALA A CA 1
ATOM 785 C C . ALA A 1 104 ? 39.404 21.797 11.972 1.00 90.06 104 ALA A C 1
ATOM 787 O O . ALA A 1 104 ? 38.519 21.935 12.815 1.00 90.06 104 ALA A O 1
ATOM 788 N N . LEU A 1 105 ? 39.721 20.597 11.479 1.00 89.88 105 LEU A N 1
ATOM 789 C CA . LEU A 1 105 ? 39.005 19.367 11.826 1.00 89.88 105 LEU A CA 1
ATOM 790 C C . LEU A 1 105 ? 39.224 18.950 13.288 1.00 89.88 105 LEU A C 1
ATOM 792 O O . LEU A 1 105 ? 38.296 18.452 13.930 1.00 89.88 105 LEU A O 1
ATOM 796 N N . ILE A 1 106 ? 40.402 19.205 13.865 1.00 88.88 106 ILE A N 1
ATOM 797 C CA . ILE A 1 106 ? 40.653 19.053 15.308 1.00 88.88 106 ILE A CA 1
ATOM 798 C C . ILE A 1 106 ? 39.735 19.993 16.099 1.00 88.88 106 ILE A C 1
ATOM 800 O O . ILE A 1 106 ? 39.076 19.566 17.051 1.00 88.88 106 ILE A O 1
ATOM 804 N N . TYR A 1 107 ? 39.623 21.256 15.682 1.00 90.25 107 TYR A N 1
ATOM 805 C CA . TYR A 1 107 ? 38.733 22.210 16.338 1.00 90.25 107 TYR A CA 1
ATOM 806 C C . TYR A 1 107 ? 37.259 21.789 16.244 1.00 90.25 107 TYR A C 1
ATOM 808 O O . TYR A 1 107 ? 36.544 21.849 17.249 1.00 90.25 107 TYR A O 1
ATOM 816 N N . THR A 1 108 ? 36.789 21.364 15.066 1.00 90.44 108 THR A N 1
ATOM 817 C CA . THR A 1 108 ? 35.376 21.014 14.846 1.00 90.44 108 THR A CA 1
ATOM 818 C C . THR A 1 108 ? 34.983 19.662 15.435 1.00 90.44 108 THR A C 1
ATOM 820 O O . THR A 1 108 ? 33.801 19.439 15.691 1.00 90.44 108 THR A O 1
ATOM 823 N N . SER A 1 109 ? 35.939 18.759 15.656 1.00 88.38 109 SER A N 1
ATOM 824 C CA . SER A 1 109 ? 35.680 17.418 16.196 1.00 88.38 109 SER A CA 1
ATOM 825 C C . SER A 1 109 ? 35.636 17.363 17.720 1.00 88.38 109 SER A C 1
ATOM 827 O O . SER A 1 109 ? 35.095 16.411 18.288 1.00 88.38 109 SER A O 1
ATOM 829 N N . ALA A 1 110 ? 36.169 18.380 18.397 1.00 85.25 110 ALA A N 1
ATOM 830 C CA . ALA A 1 110 ? 36.222 18.411 19.848 1.00 85.25 110 ALA A CA 1
ATOM 831 C C . ALA A 1 110 ? 34.802 18.396 20.476 1.00 85.25 110 ALA A C 1
ATOM 833 O O . ALA A 1 110 ? 33.964 19.231 20.115 1.00 85.25 110 ALA A O 1
ATOM 834 N N . PRO A 1 111 ? 34.523 17.485 21.434 1.00 80.56 111 PRO A N 1
ATOM 835 C CA . PRO A 1 111 ? 33.193 17.306 22.021 1.00 80.56 111 PRO A CA 1
ATOM 836 C C . PRO A 1 111 ? 32.613 18.569 22.673 1.00 80.56 111 PRO A C 1
ATOM 838 O O . PRO A 1 111 ? 33.333 19.358 23.288 1.00 80.56 111 PRO A O 1
ATOM 841 N N . CYS A 1 112 ? 31.289 18.719 22.609 1.00 75.38 112 CYS A N 1
ATOM 842 C CA . CYS A 1 112 ? 30.536 19.815 23.219 1.00 75.38 112 CYS A CA 1
ATOM 843 C C . CYS A 1 112 ? 29.597 19.266 24.304 1.00 75.38 112 CYS A C 1
ATOM 845 O O . CYS A 1 112 ? 28.533 18.731 23.999 1.00 75.38 112 CYS A O 1
ATOM 847 N N . ARG A 1 113 ? 29.995 19.388 25.582 1.00 68.44 113 ARG A N 1
ATOM 848 C CA . ARG A 1 113 ? 29.192 19.015 26.773 1.00 68.44 113 ARG A CA 1
ATOM 849 C C . ARG A 1 113 ? 28.489 17.647 26.657 1.00 68.44 113 ARG A C 1
ATOM 851 O O . ARG A 1 113 ? 27.278 17.548 26.817 1.00 68.44 113 ARG A O 1
ATOM 858 N N . GLY A 1 114 ? 29.252 16.592 26.362 1.00 61.34 114 GLY A N 1
ATOM 859 C CA . GLY A 1 114 ? 28.733 15.219 26.252 1.00 61.34 114 GLY A CA 1
ATOM 860 C C . GLY A 1 114 ? 28.143 14.855 24.884 1.00 61.34 114 GLY A C 1
ATOM 861 O O . GLY A 1 114 ? 27.772 13.707 24.679 1.00 61.34 114 GLY A O 1
ATOM 862 N N . THR A 1 115 ? 28.109 15.792 23.930 1.00 67.81 115 THR A N 1
ATOM 863 C CA . THR A 1 115 ? 27.763 15.530 22.523 1.00 67.81 115 THR A CA 1
ATOM 864 C C . THR A 1 115 ? 28.984 15.643 21.613 1.00 67.81 115 THR A C 1
ATOM 866 O O . THR A 1 115 ? 30.018 16.203 21.987 1.00 67.81 115 THR A O 1
ATOM 869 N N . ARG A 1 116 ? 28.868 15.087 20.404 1.00 77.31 116 ARG A N 1
ATOM 870 C CA . ARG A 1 116 ? 29.868 15.216 19.335 1.00 77.31 116 ARG A CA 1
ATOM 871 C C . ARG A 1 116 ? 30.112 16.692 18.998 1.00 77.31 116 ARG A C 1
ATOM 873 O O . ARG A 1 116 ? 29.199 17.497 19.131 1.00 77.31 116 ARG A O 1
ATOM 880 N N . GLY A 1 117 ? 31.329 17.038 18.581 1.00 84.62 117 GLY A N 1
ATOM 881 C CA . GLY A 1 117 ? 31.651 18.389 18.112 1.00 84.62 117 GLY A CA 1
ATOM 882 C C . GLY A 1 117 ? 30.923 18.751 16.807 1.00 84.62 117 GLY A C 1
ATOM 883 O O . GLY A 1 117 ? 30.371 17.852 16.160 1.00 84.62 117 GLY A O 1
ATOM 884 N N . PRO A 1 118 ? 30.935 20.040 16.400 1.00 86.38 118 PRO A N 1
ATOM 885 C CA . PRO A 1 118 ? 30.253 20.548 15.206 1.00 86.38 118 PRO A CA 1
ATOM 886 C C . PRO A 1 118 ? 30.369 19.671 13.959 1.00 86.38 118 PRO A C 1
ATOM 888 O O . PRO A 1 118 ? 29.366 19.403 13.301 1.00 86.38 118 PRO A O 1
ATOM 891 N N . LEU A 1 119 ? 31.577 19.189 13.673 1.00 88.12 119 LEU A N 1
ATOM 892 C CA . LEU A 1 119 ? 31.853 18.256 12.594 1.00 88.12 119 LEU A CA 1
ATOM 893 C C . LEU A 1 119 ? 32.799 17.187 13.136 1.00 88.12 119 LEU A C 1
ATOM 895 O O . LEU A 1 119 ? 33.982 17.442 13.361 1.00 88.12 119 LEU A O 1
ATOM 899 N N . SER A 1 120 ? 32.256 15.999 13.388 1.00 86.69 120 SER A N 1
ATOM 900 C CA . SER A 1 120 ? 32.977 14.934 14.086 1.00 86.69 120 SER A CA 1
ATOM 901 C C . SER A 1 120 ? 33.359 13.794 13.148 1.00 86.69 120 SER A C 1
ATOM 903 O O . SER A 1 120 ? 32.523 13.388 12.334 1.00 86.69 120 SER A O 1
ATOM 905 N N . PRO A 1 121 ? 34.574 13.230 13.271 1.00 84.94 121 PRO A N 1
ATOM 906 C CA . PRO A 1 121 ? 34.957 12.052 12.515 1.00 84.94 121 PRO A CA 1
ATOM 907 C C . PRO A 1 121 ? 34.076 10.882 12.946 1.00 84.94 121 PRO A C 1
ATOM 909 O O . PRO A 1 121 ? 33.880 10.621 14.137 1.00 84.94 121 PRO A O 1
ATOM 912 N N . ILE A 1 122 ? 33.538 10.167 11.970 1.00 78.69 122 ILE A N 1
ATOM 913 C CA . ILE A 1 122 ? 32.777 8.950 12.194 1.00 78.69 122 ILE A CA 1
ATOM 914 C C . ILE A 1 122 ? 33.515 7.761 11.602 1.00 78.69 122 ILE A C 1
ATOM 916 O O . ILE A 1 122 ? 34.174 7.844 10.568 1.00 78.69 122 ILE A O 1
ATOM 920 N N . ARG A 1 123 ? 33.373 6.620 12.272 1.00 66.94 123 ARG A N 1
ATOM 921 C CA . ARG A 1 123 ? 33.746 5.325 11.713 1.00 66.94 123 ARG A CA 1
ATOM 922 C C . ARG A 1 123 ? 32.466 4.703 11.161 1.00 66.94 123 ARG A C 1
ATOM 924 O O . ARG A 1 123 ? 31.629 4.311 11.979 1.00 66.94 123 ARG A O 1
ATOM 931 N N . PRO A 1 124 ? 32.259 4.665 9.834 1.00 56.84 124 PRO A N 1
ATOM 932 C CA . PRO A 1 124 ? 31.150 3.898 9.284 1.00 56.84 124 PRO A CA 1
ATOM 933 C C . PRO A 1 124 ? 31.301 2.442 9.749 1.00 56.84 124 PRO A C 1
ATOM 935 O O . PRO A 1 124 ? 32.395 1.876 9.686 1.00 56.84 124 PRO A O 1
ATOM 938 N N . ARG A 1 125 ? 30.234 1.866 10.317 1.00 48.97 125 ARG A N 1
ATOM 939 C CA . ARG A 1 125 ? 30.217 0.440 10.668 1.00 48.97 125 ARG A CA 1
ATOM 940 C C . ARG A 1 125 ? 30.283 -0.347 9.350 1.00 48.97 125 ARG A C 1
ATOM 942 O O . ARG A 1 125 ? 29.505 -0.013 8.456 1.00 48.97 125 ARG A O 1
ATOM 949 N N . PRO A 1 126 ? 31.175 -1.342 9.199 1.00 42.62 126 PRO A N 1
ATOM 950 C CA . PRO A 1 126 ? 31.140 -2.206 8.029 1.00 42.62 126 PRO A CA 1
ATOM 951 C C . PRO A 1 126 ? 29.783 -2.913 8.001 1.00 42.62 126 PRO A C 1
ATOM 953 O O . PRO A 1 126 ? 29.343 -3.422 9.033 1.00 42.62 126 PRO A O 1
ATOM 956 N N . HIS A 1 127 ? 29.149 -2.927 6.830 1.00 46.59 127 HIS A N 1
ATOM 957 C CA . HIS A 1 127 ? 27.863 -3.565 6.531 1.00 46.59 127 HIS A CA 1
ATOM 958 C C . HIS A 1 127 ? 26.633 -2.829 7.084 1.00 46.59 127 HIS A C 1
ATOM 960 O O . HIS A 1 127 ? 26.149 -3.124 8.175 1.00 46.59 127 HIS A O 1
ATOM 966 N N . GLN A 1 128 ? 26.076 -1.919 6.276 1.00 37.38 128 GLN A N 1
ATOM 967 C CA . GLN A 1 128 ? 24.614 -1.813 6.185 1.00 37.38 128 GLN A CA 1
ATOM 968 C C . GLN A 1 128 ? 24.067 -1.141 4.921 1.00 37.38 128 GLN A C 1
ATOM 970 O O . GLN A 1 128 ? 22.878 -1.298 4.727 1.00 37.38 128 GLN A O 1
ATOM 975 N N . ASN A 1 129 ? 24.857 -0.478 4.059 1.00 31.78 129 ASN A N 1
ATOM 976 C CA . ASN A 1 129 ? 24.399 0.023 2.745 1.00 31.78 129 ASN A CA 1
ATOM 977 C C . ASN A 1 129 ? 25.585 0.396 1.820 1.00 31.78 129 ASN A C 1
ATOM 979 O O . ASN A 1 129 ? 25.825 1.571 1.564 1.00 31.78 129 ASN A O 1
ATOM 983 N N . GLU A 1 130 ? 26.339 -0.583 1.324 1.00 34.66 130 GLU A N 1
ATOM 984 C CA . GLU A 1 130 ? 27.110 -0.420 0.080 1.00 34.66 130 GLU A CA 1
ATOM 985 C C . GLU A 1 130 ? 26.661 -1.553 -0.858 1.00 34.66 130 GLU A C 1
ATOM 987 O O . GLU A 1 130 ? 26.704 -2.713 -0.440 1.00 34.66 130 GLU A O 1
ATOM 992 N N . PRO A 1 131 ? 26.158 -1.265 -2.072 1.00 33.59 131 PRO A N 1
ATOM 993 C CA . PRO A 1 131 ? 26.078 -2.270 -3.122 1.00 33.59 131 PRO A CA 1
ATOM 994 C C . PRO A 1 131 ? 27.509 -2.614 -3.549 1.00 33.59 131 PRO A C 1
ATOM 996 O O . PRO A 1 131 ? 28.302 -1.701 -3.769 1.00 33.59 131 PRO A O 1
ATOM 999 N N . ASP A 1 132 ? 27.815 -3.912 -3.630 1.00 33.38 132 ASP A N 1
ATOM 1000 C CA . ASP A 1 132 ? 29.092 -4.512 -4.041 1.00 33.38 132 ASP A CA 1
ATOM 1001 C C . ASP A 1 132 ? 29.959 -3.613 -4.943 1.00 33.38 132 ASP A C 1
ATOM 1003 O O . ASP A 1 132 ? 29.787 -3.565 -6.162 1.00 33.38 132 ASP A O 1
ATOM 1007 N N . GLN A 1 133 ? 30.958 -2.955 -4.353 1.00 36.12 133 GLN A N 1
ATOM 1008 C CA . GLN A 1 133 ? 32.181 -2.621 -5.070 1.00 36.12 133 GLN A CA 1
ATOM 1009 C C . GLN A 1 133 ? 33.215 -3.677 -4.695 1.00 36.12 133 GLN A C 1
ATOM 1011 O O . GLN A 1 133 ? 33.591 -3.823 -3.535 1.00 36.12 133 GLN A O 1
ATOM 1016 N N . LEU A 1 134 ? 33.611 -4.452 -5.704 1.00 32.06 134 LEU A N 1
ATOM 1017 C CA . LEU A 1 134 ? 34.646 -5.478 -5.660 1.00 32.06 134 LEU A CA 1
ATOM 1018 C C . LEU A 1 134 ? 35.868 -5.000 -4.862 1.00 32.06 134 LEU A C 1
ATOM 1020 O O . LEU A 1 134 ? 36.595 -4.106 -5.296 1.00 32.06 134 LEU A O 1
ATOM 1024 N N . GLU A 1 135 ? 36.116 -5.630 -3.714 1.00 28.70 135 GLU A N 1
ATOM 1025 C CA . GLU A 1 135 ? 37.382 -5.476 -3.004 1.00 28.70 135 GLU A CA 1
ATOM 1026 C C . GLU A 1 135 ? 38.533 -6.077 -3.832 1.00 28.70 135 GLU A C 1
ATOM 1028 O O . GLU A 1 135 ? 38.442 -7.234 -4.258 1.00 28.70 135 GLU A O 1
ATOM 1033 N N . PRO A 1 136 ? 39.658 -5.365 -4.021 1.00 30.38 136 PRO A N 1
ATOM 1034 C CA . PRO A 1 136 ? 40.891 -5.995 -4.456 1.00 30.38 136 PRO A CA 1
ATOM 1035 C C . PRO A 1 136 ? 41.513 -6.752 -3.272 1.00 30.38 136 PRO A C 1
ATOM 1037 O O . PRO A 1 136 ? 42.019 -6.149 -2.330 1.00 30.38 136 PRO A O 1
ATOM 1040 N N . ASP A 1 137 ? 41.452 -8.080 -3.352 1.00 27.52 137 ASP A N 1
ATOM 1041 C CA . ASP A 1 137 ? 42.382 -9.077 -2.797 1.00 27.52 137 ASP A CA 1
ATOM 1042 C C . ASP A 1 137 ? 43.067 -8.743 -1.445 1.00 27.52 137 ASP A C 1
ATOM 1044 O O . ASP A 1 137 ? 44.161 -8.173 -1.381 1.00 27.52 137 ASP A O 1
ATOM 1048 N N . GLN A 1 138 ? 42.462 -9.195 -0.338 1.00 34.12 138 GLN A N 1
ATOM 1049 C CA . GLN A 1 138 ? 43.021 -9.141 1.026 1.00 34.12 138 GLN A CA 1
ATOM 1050 C C . GLN A 1 138 ? 44.119 -10.194 1.282 1.00 34.12 138 GLN A C 1
ATOM 1052 O O . GLN A 1 138 ? 44.132 -10.881 2.307 1.00 34.12 138 GLN A O 1
ATOM 1057 N N . SER A 1 139 ? 45.089 -10.302 0.378 1.00 30.83 139 SER A N 1
ATOM 1058 C CA . SER A 1 139 ? 46.172 -11.284 0.474 1.00 30.83 139 SER A CA 1
ATOM 1059 C C . SER A 1 139 ? 47.553 -10.627 0.516 1.00 30.83 139 SER A C 1
ATOM 1061 O O . SER A 1 139 ? 48.413 -10.981 -0.284 1.00 30.83 139 SER A O 1
ATOM 1063 N N . ARG A 1 140 ? 47.801 -9.676 1.438 1.00 33.66 140 ARG A N 1
ATOM 1064 C CA . ARG A 1 140 ? 49.139 -9.362 2.014 1.00 33.66 140 ARG A CA 1
ATOM 1065 C C . ARG A 1 140 ? 49.106 -8.192 3.014 1.00 33.66 140 ARG A C 1
ATOM 1067 O O . ARG A 1 140 ? 48.470 -7.179 2.768 1.00 33.66 140 ARG A O 1
ATOM 1074 N N . ALA A 1 141 ? 49.932 -8.321 4.060 1.00 28.64 141 ALA A N 1
ATOM 1075 C CA . ALA A 1 141 ? 50.212 -7.398 5.178 1.00 28.64 141 ALA A CA 1
ATOM 1076 C C . ALA A 1 141 ? 49.172 -7.447 6.319 1.00 28.64 141 ALA A C 1
ATOM 1078 O O . ALA A 1 141 ? 48.054 -6.980 6.197 1.00 28.64 141 ALA A O 1
ATOM 1079 N N . GLY A 1 142 ? 49.460 -8.053 7.472 1.00 29.91 142 GLY A N 1
ATOM 1080 C CA . GLY A 1 142 ? 50.640 -7.804 8.299 1.00 29.91 142 GLY A CA 1
ATOM 1081 C C . GLY A 1 142 ? 50.280 -6.728 9.325 1.00 29.91 142 GLY A C 1
ATOM 1082 O O . GLY A 1 142 ? 50.050 -5.581 8.956 1.00 29.91 142 GLY A O 1
ATOM 1083 N N . GLN A 1 143 ? 50.184 -7.133 10.594 1.00 38.28 143 GLN A N 1
ATOM 1084 C CA . GLN A 1 143 ? 49.852 -6.313 11.764 1.00 38.28 143 GLN A CA 1
ATOM 1085 C C . GLN A 1 143 ? 50.415 -4.883 11.661 1.00 38.28 143 GLN A C 1
ATOM 1087 O O . GLN A 1 143 ? 51.620 -4.672 11.783 1.00 38.28 143 GLN A O 1
ATOM 1092 N N . ARG A 1 144 ? 49.538 -3.892 11.462 1.00 29.89 144 ARG A N 1
ATOM 1093 C CA . ARG A 1 144 ? 49.866 -2.473 11.651 1.00 29.89 144 ARG A CA 1
ATOM 1094 C C . ARG A 1 144 ? 49.227 -1.984 12.954 1.00 29.89 144 ARG A C 1
ATOM 1096 O O . ARG A 1 144 ? 48.036 -2.231 13.157 1.00 29.89 144 ARG A O 1
ATOM 1103 N N . PRO A 1 145 ? 49.977 -1.309 13.841 1.00 30.50 145 PRO A N 1
ATOM 1104 C CA . PRO A 1 145 ? 49.421 -0.768 15.073 1.00 30.50 145 PRO A CA 1
ATOM 1105 C C . PRO A 1 145 ? 48.380 0.315 14.761 1.00 30.50 145 PRO A C 1
ATOM 1107 O O . PRO A 1 145 ? 48.513 1.086 13.807 1.00 30.50 145 PRO A O 1
ATOM 1110 N N . ALA A 1 146 ? 47.318 0.351 15.564 1.00 33.09 146 ALA A N 1
ATOM 1111 C CA . ALA A 1 146 ? 46.225 1.305 15.444 1.00 33.09 146 ALA A CA 1
ATOM 1112 C C . ALA A 1 146 ? 46.746 2.743 15.617 1.00 33.09 146 ALA A C 1
ATOM 1114 O O . ALA A 1 146 ? 47.030 3.166 16.733 1.00 33.09 146 ALA A O 1
ATOM 1115 N N . GLY A 1 147 ? 46.882 3.494 14.521 1.00 35.09 147 GLY A N 1
ATOM 1116 C CA . GLY A 1 147 ? 47.323 4.889 14.605 1.00 35.09 147 GLY A CA 1
ATOM 1117 C C . GLY A 1 147 ? 47.410 5.677 13.299 1.00 35.09 147 GLY A C 1
ATOM 1118 O O . GLY A 1 147 ? 47.296 6.894 13.351 1.00 35.09 147 GLY A O 1
ATOM 1119 N N . GLN A 1 148 ? 47.568 5.050 12.130 1.00 38.22 148 GLN A N 1
ATOM 1120 C CA . GLN A 1 148 ? 47.722 5.791 10.867 1.00 38.22 148 GLN A CA 1
ATOM 1121 C C . GLN A 1 148 ? 46.967 5.089 9.729 1.00 38.22 148 GLN A C 1
ATOM 1123 O O . GLN A 1 148 ? 47.437 4.102 9.166 1.00 38.22 148 GLN A O 1
ATOM 1128 N N . ARG A 1 149 ? 45.760 5.581 9.419 1.00 42.50 149 ARG A N 1
ATOM 1129 C CA . ARG A 1 149 ? 45.038 5.275 8.170 1.00 42.50 149 ARG A CA 1
ATOM 1130 C C . ARG A 1 149 ? 45.283 6.402 7.162 1.00 42.50 149 ARG A C 1
ATOM 1132 O O . ARG A 1 149 ? 45.503 7.531 7.599 1.00 42.50 149 ARG A O 1
ATOM 1139 N N . PRO A 1 150 ? 45.238 6.123 5.847 1.00 43.44 150 PRO A N 1
ATOM 1140 C CA . PRO A 1 150 ? 45.354 7.168 4.839 1.00 43.44 150 PRO A CA 1
ATOM 1141 C C . PRO A 1 150 ? 44.237 8.217 5.030 1.00 43.44 150 PRO A C 1
ATOM 1143 O O . PRO A 1 150 ? 43.089 7.835 5.284 1.00 43.44 150 PRO A O 1
ATOM 1146 N N . PRO A 1 151 ? 44.555 9.520 4.938 1.00 46.28 151 PRO A N 1
ATOM 1147 C CA . PRO A 1 151 ? 43.636 10.615 5.265 1.00 46.28 151 PRO A CA 1
ATOM 1148 C C . PRO A 1 151 ? 42.329 10.628 4.446 1.00 46.28 151 PRO A C 1
ATOM 1150 O O . PRO A 1 151 ? 41.326 11.146 4.930 1.00 46.28 151 PRO A O 1
ATOM 1153 N N . ASP A 1 152 ? 42.291 9.997 3.268 1.00 48.38 152 ASP A N 1
ATOM 1154 C CA . ASP A 1 152 ? 41.103 9.926 2.396 1.00 48.38 152 ASP A CA 1
ATOM 1155 C C . ASP A 1 152 ? 39.948 9.056 2.927 1.00 48.38 152 ASP A C 1
ATOM 1157 O O . ASP A 1 152 ? 38.816 9.183 2.471 1.00 48.38 152 ASP A O 1
ATOM 1161 N N . GLN A 1 153 ? 40.184 8.191 3.922 1.00 57.62 153 GLN A N 1
ATOM 1162 C CA . GLN A 1 153 ? 39.129 7.333 4.492 1.00 57.62 153 GLN A CA 1
ATOM 1163 C C . GLN A 1 153 ? 38.398 7.954 5.695 1.00 57.62 153 GLN A C 1
ATOM 1165 O O . GLN A 1 153 ? 37.477 7.340 6.246 1.00 57.62 153 GLN A O 1
ATOM 1170 N N . LEU A 1 154 ? 38.801 9.146 6.146 1.00 66.94 154 LEU A N 1
ATOM 1171 C CA . LEU A 1 154 ? 38.139 9.833 7.253 1.00 66.94 154 LEU A CA 1
ATOM 1172 C C . LEU A 1 154 ? 36.839 10.475 6.759 1.00 66.94 154 LEU A C 1
ATOM 1174 O O . LEU A 1 154 ? 36.847 11.383 5.928 1.00 66.94 154 LEU A O 1
ATOM 1178 N N . ARG A 1 155 ? 35.710 9.983 7.285 1.00 82.12 155 ARG A N 1
ATOM 1179 C CA . ARG A 1 155 ? 34.379 10.521 7.003 1.00 82.12 155 ARG A CA 1
ATOM 1180 C C . ARG A 1 155 ? 33.881 11.332 8.195 1.00 82.12 155 ARG A C 1
ATOM 1182 O O . ARG A 1 155 ? 34.061 10.929 9.343 1.00 82.12 155 ARG A O 1
ATOM 1189 N N . TYR A 1 156 ? 33.232 12.454 7.934 1.00 86.81 156 TYR A N 1
ATOM 1190 C CA . TYR A 1 156 ? 32.810 13.420 8.937 1.00 86.81 156 TYR A CA 1
ATOM 1191 C C . TYR A 1 156 ? 31.293 13.577 8.942 1.00 86.81 156 TYR A C 1
ATOM 1193 O O . TYR A 1 156 ? 30.637 13.572 7.900 1.00 86.81 156 TYR A O 1
ATOM 1201 N N . ARG A 1 157 ? 30.721 13.723 10.137 1.00 87.44 157 ARG A N 1
ATOM 1202 C CA . ARG A 1 157 ? 29.293 13.979 10.328 1.00 87.44 157 ARG A CA 1
ATOM 1203 C C . ARG A 1 157 ? 29.081 15.343 10.950 1.00 87.44 157 ARG A C 1
ATOM 1205 O O . ARG A 1 157 ? 29.603 15.611 12.034 1.00 87.44 157 ARG A O 1
ATOM 1212 N N . LEU A 1 158 ? 28.312 16.174 10.250 1.00 88.56 158 LEU A N 1
ATOM 1213 C CA . LEU A 1 158 ? 27.806 17.430 10.785 1.00 88.56 158 LEU A CA 1
ATOM 1214 C C . LEU A 1 158 ? 26.823 17.104 11.911 1.00 88.56 158 LEU A C 1
ATOM 1216 O O . LEU A 1 158 ? 26.028 16.173 11.783 1.00 88.56 158 LEU A O 1
ATOM 1220 N N . ALA A 1 159 ? 26.894 17.834 13.019 1.00 86.50 159 ALA A N 1
ATOM 1221 C CA . ALA A 1 159 ? 25.934 17.665 14.099 1.00 86.50 159 ALA A CA 1
ATOM 1222 C C . ALA A 1 159 ? 24.512 17.970 13.595 1.00 86.50 159 ALA A C 1
ATOM 1224 O O . ALA A 1 159 ? 24.279 19.036 13.030 1.00 86.50 159 ALA A O 1
ATOM 1225 N N . ASP A 1 160 ? 23.560 17.067 13.841 1.00 79.38 160 ASP A N 1
ATOM 1226 C CA . ASP A 1 160 ? 22.193 17.140 13.295 1.00 79.38 160 ASP A CA 1
ATOM 1227 C C . ASP A 1 160 ? 21.490 18.475 13.642 1.00 79.38 160 ASP A C 1
ATOM 1229 O O . ASP A 1 160 ? 20.771 19.056 12.830 1.00 79.38 160 ASP A O 1
ATOM 1233 N N . TYR A 1 161 ? 21.793 19.040 14.817 1.00 76.44 161 TYR A N 1
ATOM 1234 C CA . TYR A 1 161 ? 21.314 20.364 15.220 1.00 76.44 161 TYR A CA 1
ATOM 1235 C C . TYR A 1 161 ? 21.898 21.513 14.374 1.00 76.44 161 TYR A C 1
ATOM 1237 O O . TYR A 1 161 ? 21.186 22.453 14.020 1.00 76.44 161 TYR A O 1
ATOM 1245 N N . LEU A 1 162 ? 23.186 21.440 14.016 1.00 81.19 162 LEU A N 1
ATOM 1246 C CA . LEU A 1 162 ? 23.826 22.401 13.113 1.00 81.19 162 LEU A CA 1
ATOM 1247 C C . LEU A 1 162 ? 23.361 22.219 11.670 1.00 81.19 162 LEU A C 1
ATOM 1249 O O . LEU A 1 162 ? 23.265 23.205 10.952 1.00 81.19 162 LEU A O 1
ATOM 1253 N N . GLU A 1 163 ? 23.030 20.999 11.248 1.00 82.44 163 GLU A N 1
ATOM 1254 C CA . GLU A 1 163 ? 22.396 20.775 9.951 1.00 82.44 163 GLU A CA 1
ATOM 1255 C C . GLU A 1 163 ? 21.039 21.483 9.877 1.00 82.44 163 GLU A C 1
ATOM 1257 O O . GLU A 1 163 ? 20.803 22.269 8.960 1.00 82.44 163 GLU A O 1
ATOM 1262 N N . GLN A 1 164 ? 20.157 21.251 10.852 1.00 76.44 164 GLN A N 1
ATOM 1263 C CA . GLN A 1 164 ? 18.838 21.880 10.875 1.00 76.44 164 GLN A CA 1
ATOM 1264 C C . GLN A 1 164 ? 18.942 23.406 10.991 1.00 76.44 164 GLN A C 1
ATOM 1266 O O . GLN A 1 164 ? 18.271 24.134 10.258 1.00 76.44 164 GLN A O 1
ATOM 1271 N N . SER A 1 165 ? 19.811 23.896 11.881 1.00 74.12 165 SER A N 1
ATOM 1272 C CA . SER A 1 165 ? 20.059 25.330 12.026 1.00 74.12 165 SER A CA 1
ATOM 1273 C C . SER A 1 165 ? 20.658 25.922 10.751 1.00 74.12 165 SER A C 1
ATOM 1275 O O . SER A 1 165 ? 20.232 26.994 10.337 1.00 74.12 165 SER A O 1
ATOM 1277 N N . GLY A 1 166 ? 21.581 25.217 10.094 1.00 70.19 166 GLY A N 1
ATOM 1278 C CA . GLY A 1 166 ? 22.208 25.625 8.842 1.00 70.19 166 GLY A CA 1
ATOM 1279 C C . GLY A 1 166 ? 21.219 25.688 7.681 1.00 70.19 166 GLY A C 1
ATOM 1280 O O . GLY A 1 166 ? 21.244 26.657 6.931 1.00 70.19 166 GLY A O 1
ATOM 1281 N N . ARG A 1 167 ? 20.282 24.735 7.571 1.00 73.44 167 ARG A N 1
ATOM 1282 C CA . ARG A 1 167 ? 19.221 24.772 6.548 1.00 73.44 167 ARG A CA 1
ATOM 1283 C C . ARG A 1 167 ? 18.395 26.052 6.618 1.00 73.44 167 ARG A C 1
ATOM 1285 O O . ARG A 1 167 ? 18.059 26.578 5.568 1.00 73.44 167 ARG A O 1
ATOM 1292 N N . ALA A 1 168 ? 18.093 26.548 7.819 1.00 65.31 168 ALA A N 1
ATOM 1293 C CA . ALA A 1 168 ? 17.346 27.791 8.010 1.00 65.31 168 ALA A CA 1
ATOM 1294 C C . ALA A 1 168 ? 18.247 29.035 7.929 1.00 65.31 168 ALA A C 1
ATOM 1296 O O . ALA A 1 168 ? 17.981 29.940 7.147 1.00 65.31 168 ALA A O 1
ATOM 1297 N N . ALA A 1 169 ? 19.338 29.069 8.697 1.00 67.56 169 ALA A N 1
ATOM 1298 C CA . ALA A 1 169 ? 20.215 30.235 8.822 1.00 67.56 169 ALA A CA 1
ATOM 1299 C C . ALA A 1 169 ? 21.023 30.519 7.552 1.00 67.56 169 ALA A C 1
ATOM 1301 O O . ALA A 1 169 ? 21.385 31.660 7.285 1.00 67.56 169 ALA A O 1
ATOM 1302 N N . ARG A 1 170 ? 21.322 29.478 6.772 1.00 78.56 170 ARG A N 1
ATOM 1303 C CA . ARG A 1 170 ? 22.066 29.595 5.518 1.00 78.56 170 ARG A CA 1
ATOM 1304 C C . ARG A 1 170 ? 21.182 29.439 4.297 1.00 78.56 170 ARG A C 1
ATOM 1306 O O . ARG A 1 170 ? 21.727 29.518 3.207 1.00 78.56 170 ARG A O 1
ATOM 1313 N N . ALA A 1 171 ? 19.859 29.262 4.442 1.00 65.81 171 ALA A N 1
ATOM 1314 C CA . ALA A 1 171 ? 18.922 29.051 3.330 1.00 65.81 171 ALA A CA 1
ATOM 1315 C C . ALA A 1 171 ? 19.165 30.015 2.162 1.00 65.81 171 ALA A C 1
ATOM 1317 O O . ALA A 1 171 ? 19.103 29.595 1.010 1.00 65.81 171 ALA A O 1
ATOM 1318 N N . ALA A 1 172 ? 19.500 31.265 2.484 1.00 56.88 172 ALA A N 1
ATOM 1319 C CA . ALA A 1 172 ? 19.686 32.350 1.533 1.00 56.88 172 ALA A CA 1
ATOM 1320 C C . ALA A 1 172 ? 21.113 32.707 1.141 1.00 56.88 172 ALA A C 1
ATOM 1322 O O . ALA A 1 172 ? 21.316 33.625 0.346 1.00 56.88 172 ALA A O 1
ATOM 1323 N N . ILE A 1 173 ? 22.107 32.059 1.740 1.00 73.06 173 ILE A N 1
ATOM 1324 C CA . ILE A 1 173 ? 23.497 32.346 1.407 1.00 73.06 173 ILE A CA 1
ATOM 1325 C C . ILE A 1 173 ? 23.783 31.653 0.065 1.00 73.06 173 ILE A C 1
ATOM 1327 O O . ILE A 1 173 ? 23.539 30.439 -0.031 1.00 73.06 173 ILE A O 1
ATOM 1331 N N . PRO A 1 174 ? 24.254 32.383 -0.968 1.00 74.38 174 PRO A N 1
ATOM 1332 C CA . PRO A 1 174 ? 24.646 31.784 -2.238 1.00 74.38 174 PRO A CA 1
ATOM 1333 C C . PRO A 1 174 ? 25.712 30.713 -2.024 1.00 74.38 174 PRO A C 1
ATOM 1335 O O . PRO A 1 174 ? 26.586 30.849 -1.168 1.00 74.38 174 PRO A O 1
ATOM 1338 N N . ILE A 1 175 ? 25.621 29.633 -2.790 1.00 84.94 175 ILE A N 1
ATOM 1339 C CA . ILE A 1 175 ? 26.540 28.505 -2.651 1.00 84.94 175 ILE A CA 1
ATOM 1340 C C . ILE A 1 175 ? 27.768 28.766 -3.525 1.00 84.94 175 ILE A C 1
ATOM 1342 O O . ILE A 1 175 ? 27.588 28.990 -4.724 1.00 84.94 175 ILE A O 1
ATOM 1346 N N . PRO A 1 176 ? 28.996 28.723 -2.976 1.00 85.75 176 PRO A N 1
ATOM 1347 C CA . PRO A 1 176 ? 30.207 28.958 -3.756 1.00 85.75 176 PRO A CA 1
ATOM 1348 C C . PRO A 1 176 ? 30.351 27.979 -4.927 1.00 85.75 176 PRO A C 1
ATOM 1350 O O . PRO A 1 176 ? 30.072 26.789 -4.783 1.00 85.75 176 PRO A O 1
ATOM 1353 N N . ALA A 1 177 ? 30.853 28.461 -6.070 1.00 81.75 177 ALA A N 1
ATOM 1354 C CA . ALA A 1 177 ? 31.093 27.632 -7.258 1.00 81.75 177 ALA A CA 1
ATOM 1355 C C . ALA A 1 177 ? 32.003 26.429 -6.954 1.00 81.75 177 ALA A C 1
ATOM 1357 O O . ALA A 1 177 ? 31.675 25.309 -7.329 1.00 81.75 177 ALA A O 1
ATOM 1358 N N . GLY A 1 178 ? 33.065 26.645 -6.168 1.00 85.81 178 GLY A N 1
ATOM 1359 C CA . GLY A 1 178 ? 33.996 25.582 -5.785 1.00 85.81 178 GLY A CA 1
ATOM 1360 C C . GLY A 1 178 ? 33.363 24.448 -4.971 1.00 85.81 178 GLY A C 1
ATOM 1361 O O . GLY A 1 178 ? 33.878 23.336 -5.000 1.00 85.81 178 GLY A O 1
ATOM 1362 N N . LEU A 1 179 ? 32.222 24.673 -4.296 1.00 90.06 179 LEU A N 1
ATOM 1363 C CA . LEU A 1 179 ? 31.485 23.568 -3.675 1.00 90.06 179 LEU A CA 1
ATOM 1364 C C . LEU A 1 179 ? 30.824 22.679 -4.734 1.00 90.06 179 LEU A C 1
ATOM 1366 O O . LEU A 1 179 ? 30.857 21.464 -4.593 1.00 90.06 179 LEU A O 1
ATOM 1370 N N . TRP A 1 180 ? 30.216 23.256 -5.771 1.00 89.19 180 TRP A N 1
ATOM 1371 C CA . TRP A 1 180 ? 29.553 22.484 -6.826 1.00 89.19 180 TRP A CA 1
ATOM 1372 C C . TRP A 1 180 ? 30.535 21.608 -7.598 1.00 89.19 180 TRP A C 1
ATOM 1374 O O . TRP A 1 180 ? 30.241 20.436 -7.827 1.00 89.19 180 TRP A O 1
ATOM 1384 N N . ASP A 1 181 ? 31.703 22.158 -7.930 1.00 87.12 181 ASP A N 1
ATOM 1385 C CA . ASP A 1 181 ? 32.768 21.415 -8.608 1.00 87.12 181 ASP A CA 1
ATOM 1386 C C . ASP A 1 181 ? 33.279 20.276 -7.708 1.00 87.12 181 ASP A C 1
ATOM 1388 O O . ASP A 1 181 ? 33.306 19.117 -8.116 1.00 87.12 181 ASP A O 1
ATOM 1392 N N . ALA A 1 182 ? 33.556 20.567 -6.431 1.00 89.69 182 ALA A N 1
ATOM 1393 C CA . ALA A 1 182 ? 33.976 19.548 -5.471 1.00 89.69 182 ALA A CA 1
ATOM 1394 C C . ALA A 1 182 ? 32.909 18.460 -5.241 1.00 89.69 182 ALA A C 1
ATOM 1396 O O . ALA A 1 182 ? 33.252 17.303 -5.008 1.00 89.69 182 ALA A O 1
ATOM 1397 N N . LEU A 1 183 ? 31.618 18.801 -5.306 1.00 89.81 183 LEU A N 1
ATOM 1398 C CA . LEU A 1 183 ? 30.525 17.831 -5.217 1.00 89.81 183 LEU A CA 1
ATOM 1399 C C . LEU A 1 183 ? 30.462 16.929 -6.456 1.00 89.81 183 LEU A C 1
ATOM 1401 O O . LEU A 1 183 ? 30.179 15.747 -6.305 1.00 89.81 183 LEU A O 1
ATOM 1405 N N . ALA A 1 184 ? 30.748 17.430 -7.657 1.00 86.06 184 ALA A N 1
ATOM 1406 C CA . ALA A 1 184 ? 30.776 16.582 -8.850 1.00 86.06 184 ALA A CA 1
ATOM 1407 C C . ALA A 1 184 ? 31.847 15.480 -8.757 1.00 86.06 184 ALA A C 1
ATOM 1409 O O . ALA A 1 184 ? 31.583 14.344 -9.150 1.00 86.06 184 ALA A O 1
ATOM 1410 N N . ASP A 1 185 ? 32.999 15.799 -8.162 1.00 85.50 185 ASP A N 1
ATOM 1411 C CA . ASP A 1 185 ? 34.143 14.885 -8.083 1.00 85.50 185 ASP A CA 1
ATOM 1412 C C . ASP A 1 185 ? 34.163 14.016 -6.813 1.00 85.50 185 ASP A C 1
ATOM 1414 O O . ASP A 1 185 ? 34.689 12.901 -6.822 1.00 85.50 185 ASP A O 1
ATOM 1418 N N . HIS A 1 186 ? 33.624 14.518 -5.696 1.00 85.88 186 HIS A N 1
ATOM 1419 C CA . HIS A 1 186 ? 33.803 13.903 -4.374 1.00 85.88 186 HIS A CA 1
ATOM 1420 C C . HIS A 1 186 ? 32.505 13.618 -3.608 1.00 85.88 186 HIS A C 1
ATOM 1422 O O . HIS A 1 186 ? 32.583 13.119 -2.476 1.00 85.88 186 HIS A O 1
ATOM 1428 N N . ALA A 1 187 ? 31.330 13.932 -4.167 1.00 84.75 187 ALA A N 1
ATOM 1429 C CA . ALA A 1 187 ? 30.066 13.588 -3.523 1.00 84.75 187 ALA A CA 1
ATOM 1430 C C . ALA A 1 187 ? 29.791 12.083 -3.545 1.00 84.75 187 ALA A C 1
ATOM 1432 O O . ALA A 1 187 ? 30.296 11.329 -4.378 1.00 84.75 187 ALA A O 1
ATOM 1433 N N . ILE A 1 188 ? 28.917 11.649 -2.640 1.00 82.56 188 ILE A N 1
ATOM 1434 C CA . ILE A 1 188 ? 28.372 10.294 -2.685 1.00 82.56 188 ILE A CA 1
ATOM 1435 C C . ILE A 1 188 ? 27.506 10.159 -3.942 1.00 82.56 188 ILE A C 1
ATOM 1437 O O . ILE A 1 188 ? 26.602 10.960 -4.177 1.00 82.56 188 ILE A O 1
ATOM 1441 N N . HIS A 1 189 ? 27.755 9.112 -4.732 1.00 82.94 189 HIS A N 1
ATOM 1442 C CA . HIS A 1 189 ? 27.116 8.926 -6.037 1.00 82.94 189 HIS A CA 1
ATOM 1443 C C . HIS A 1 189 ? 25.582 8.925 -5.993 1.00 82.94 189 HIS A C 1
ATOM 1445 O O . HIS A 1 189 ? 24.948 9.435 -6.911 1.00 82.94 189 HIS A O 1
ATOM 1451 N N . ALA A 1 190 ? 24.991 8.416 -4.907 1.00 83.44 190 ALA A N 1
ATOM 1452 C CA . ALA A 1 190 ? 23.542 8.395 -4.706 1.00 83.44 190 ALA A CA 1
ATOM 1453 C C . ALA A 1 190 ? 22.910 9.796 -4.600 1.00 83.44 190 ALA A C 1
ATOM 1455 O O . ALA A 1 190 ? 21.729 9.945 -4.893 1.00 83.44 190 ALA A O 1
ATOM 1456 N N . ASP A 1 191 ? 23.681 10.815 -4.211 1.00 87.25 191 ASP A N 1
ATOM 1457 C CA . ASP A 1 191 ? 23.174 12.178 -4.028 1.00 87.25 191 ASP A CA 1
ATOM 1458 C C . ASP A 1 191 ? 23.302 13.031 -5.292 1.00 87.25 191 ASP A C 1
ATOM 1460 O O . ASP A 1 191 ? 22.651 14.069 -5.413 1.00 87.25 191 ASP A O 1
ATOM 1464 N N . LEU A 1 192 ? 24.147 12.616 -6.241 1.00 89.31 192 LEU A N 1
ATOM 1465 C CA . LEU A 1 192 ? 24.431 13.371 -7.460 1.00 89.31 192 LEU A CA 1
ATOM 1466 C C . LEU A 1 192 ? 23.166 13.769 -8.254 1.00 89.31 192 LEU A C 1
ATOM 1468 O O . LEU A 1 192 ? 23.122 14.915 -8.704 1.00 89.31 192 LEU A O 1
ATOM 1472 N N . PRO A 1 193 ? 22.118 12.927 -8.403 1.00 87.94 193 PRO A N 1
ATOM 1473 C CA . PRO A 1 193 ? 20.890 13.322 -9.101 1.00 87.94 193 PRO A CA 1
ATOM 1474 C C . PRO A 1 193 ? 20.135 14.462 -8.406 1.00 87.94 193 PRO A C 1
ATOM 1476 O O . PRO A 1 193 ? 19.655 15.389 -9.066 1.00 87.94 193 PRO A O 1
ATOM 1479 N N . ASP A 1 194 ? 20.051 14.418 -7.074 1.00 88.50 194 ASP A N 1
ATOM 1480 C CA . ASP A 1 194 ? 19.386 15.450 -6.278 1.00 88.50 194 ASP A CA 1
ATOM 1481 C C . ASP A 1 194 ? 20.187 16.755 -6.312 1.00 88.50 194 ASP A C 1
ATOM 1483 O O . ASP A 1 194 ? 19.618 17.830 -6.526 1.00 88.50 194 ASP A O 1
ATOM 1487 N N . LEU A 1 195 ? 21.516 16.661 -6.200 1.00 90.44 195 LEU A N 1
ATOM 1488 C CA . LEU A 1 195 ? 22.431 17.793 -6.347 1.00 90.44 195 LEU A CA 1
ATOM 1489 C C . LEU A 1 195 ? 22.308 18.435 -7.738 1.00 90.44 195 LEU A C 1
ATOM 1491 O O . LEU A 1 195 ? 22.204 19.660 -7.845 1.00 90.44 195 LEU A O 1
ATOM 1495 N N . ALA A 1 196 ? 22.255 17.627 -8.799 1.00 90.69 196 ALA A N 1
ATOM 1496 C CA . ALA A 1 196 ? 22.089 18.099 -10.172 1.00 90.69 196 ALA A CA 1
ATOM 1497 C C . ALA A 1 196 ? 20.761 18.848 -10.365 1.00 90.69 196 ALA A C 1
ATOM 1499 O O . ALA A 1 196 ? 20.735 19.937 -10.940 1.00 90.69 196 ALA A O 1
ATOM 1500 N N . ASN A 1 197 ? 19.667 18.319 -9.810 1.00 88.31 197 ASN A N 1
ATOM 1501 C CA . ASN A 1 197 ? 18.356 18.968 -9.845 1.00 88.31 197 ASN A CA 1
ATOM 1502 C C . ASN A 1 197 ? 18.364 20.307 -9.082 1.00 88.31 197 ASN A C 1
ATOM 1504 O O . ASN A 1 197 ? 17.798 21.300 -9.543 1.00 88.31 197 ASN A O 1
ATOM 1508 N N . GLN A 1 198 ? 19.051 20.378 -7.935 1.00 88.12 198 GLN A N 1
ATOM 1509 C CA . GLN A 1 198 ? 19.221 21.634 -7.196 1.00 88.12 198 GLN A CA 1
ATOM 1510 C C . GLN A 1 198 ? 20.001 22.685 -8.002 1.00 88.12 198 GLN A C 1
ATOM 1512 O O . GLN A 1 198 ? 19.660 23.872 -7.936 1.00 88.12 198 GLN A O 1
ATOM 1517 N N . ALA A 1 199 ? 21.020 22.273 -8.760 1.00 88.69 199 ALA A N 1
ATOM 1518 C CA . ALA A 1 199 ? 21.751 23.158 -9.663 1.00 88.69 199 ALA A CA 1
ATOM 1519 C C . ALA A 1 199 ? 20.858 23.635 -10.825 1.00 88.69 199 ALA A C 1
ATOM 1521 O O . ALA A 1 199 ? 20.786 24.837 -11.099 1.00 88.69 199 ALA A O 1
ATOM 1522 N N . GLU A 1 200 ? 20.102 22.730 -11.454 1.00 87.94 200 GLU A N 1
ATOM 1523 C CA . GLU A 1 200 ? 19.214 23.055 -12.577 1.00 87.94 200 GLU A CA 1
ATOM 1524 C C . GLU A 1 200 ? 18.114 24.052 -12.180 1.00 87.94 200 GLU A C 1
ATOM 1526 O O . GLU A 1 200 ? 17.894 25.047 -12.875 1.00 87.94 200 GLU A O 1
ATOM 1531 N N . GLN A 1 201 ? 17.468 23.857 -11.025 1.00 84.38 201 GLN A N 1
ATOM 1532 C CA . GLN A 1 201 ? 16.421 24.760 -10.521 1.00 84.38 201 GLN A CA 1
ATOM 1533 C C . GLN A 1 201 ? 16.921 26.193 -10.283 1.00 84.38 201 GLN A C 1
ATOM 1535 O O . GLN A 1 201 ? 16.152 27.151 -10.410 1.00 84.38 201 GLN A O 1
ATOM 1540 N N . ARG A 1 202 ? 18.215 26.341 -9.976 1.00 82.75 202 ARG A N 1
ATOM 1541 C CA . ARG A 1 202 ? 18.902 27.629 -9.787 1.00 82.75 202 ARG A CA 1
ATOM 1542 C C . ARG A 1 202 ? 19.389 28.250 -11.093 1.00 82.75 202 ARG A C 1
ATOM 1544 O O . ARG A 1 202 ? 19.853 29.383 -11.090 1.00 82.75 202 ARG A O 1
ATOM 1551 N N . GLY A 1 203 ? 19.255 27.536 -12.211 1.00 82.38 203 GLY A N 1
ATOM 1552 C CA . GLY A 1 203 ? 19.773 27.959 -13.506 1.00 82.38 203 GLY A CA 1
ATOM 1553 C C . GLY A 1 203 ? 21.280 27.746 -13.663 1.00 82.38 203 GLY A C 1
ATOM 1554 O O . GLY A 1 203 ? 21.840 28.252 -14.627 1.00 82.38 203 GLY A O 1
ATOM 1555 N N . LEU A 1 204 ? 21.932 26.986 -12.775 1.00 87.00 204 LEU A N 1
ATOM 1556 C CA . LEU A 1 204 ? 23.357 26.633 -12.852 1.00 87.00 204 LEU A CA 1
ATOM 1557 C C . LEU A 1 204 ? 23.554 25.470 -13.846 1.00 87.00 204 LEU A C 1
ATOM 1559 O O . LEU A 1 204 ? 23.910 24.353 -13.471 1.00 87.00 204 LEU A O 1
ATOM 1563 N N . LYS A 1 205 ? 23.237 25.694 -15.129 1.00 85.88 205 LYS A N 1
ATOM 1564 C CA . LYS A 1 205 ? 23.103 24.612 -16.125 1.00 85.88 205 LYS A CA 1
ATOM 1565 C C . LYS A 1 205 ? 24.401 23.836 -16.373 1.00 85.88 205 LYS A C 1
ATOM 1567 O O . LYS A 1 205 ? 24.351 22.630 -16.595 1.00 85.88 205 LYS A O 1
ATOM 1572 N N . ARG A 1 206 ? 25.557 24.505 -16.298 1.00 85.75 206 ARG A N 1
ATOM 1573 C CA . ARG A 1 206 ? 26.873 23.859 -16.438 1.00 85.75 206 ARG A CA 1
ATOM 1574 C C . ARG A 1 206 ? 27.103 22.831 -15.330 1.00 85.75 206 ARG A C 1
ATOM 1576 O O . ARG A 1 206 ? 27.397 21.674 -15.616 1.00 85.75 206 ARG A O 1
ATOM 1583 N N . GLN A 1 207 ? 26.918 23.257 -14.082 1.00 87.75 207 GLN A N 1
ATOM 1584 C CA . GLN A 1 207 ? 27.083 22.413 -12.900 1.00 87.75 207 GLN A CA 1
ATOM 1585 C C . GLN A 1 207 ? 26.048 21.280 -12.887 1.00 87.75 207 GLN A C 1
ATOM 1587 O O . GLN A 1 207 ? 26.388 20.142 -12.575 1.00 87.75 207 GLN A O 1
ATOM 1592 N N . ALA A 1 208 ? 24.807 21.553 -13.307 1.00 89.75 208 ALA A N 1
ATOM 1593 C CA . ALA A 1 208 ? 23.772 20.530 -13.438 1.00 89.75 208 ALA A CA 1
ATOM 1594 C C . ALA A 1 208 ? 24.169 19.421 -14.427 1.00 89.75 208 ALA A C 1
ATOM 1596 O O . ALA A 1 208 ? 24.032 18.242 -14.106 1.00 89.75 208 ALA A O 1
ATOM 1597 N N . PHE A 1 209 ? 24.710 19.776 -15.602 1.00 88.88 209 PHE A N 1
ATOM 1598 C CA . PHE A 1 209 ? 25.188 18.786 -16.572 1.00 88.88 209 PHE A CA 1
ATOM 1599 C C . PHE A 1 209 ? 26.314 17.919 -16.002 1.00 88.88 209 PHE A C 1
ATOM 1601 O O . PHE A 1 209 ? 26.253 16.698 -16.121 1.00 88.88 209 PHE A O 1
ATOM 1608 N N . GLN A 1 210 ? 27.318 18.529 -15.363 1.00 87.81 210 GLN A N 1
ATOM 1609 C CA . GLN A 1 210 ? 28.450 17.801 -14.775 1.00 87.81 210 GLN A CA 1
ATOM 1610 C C . GLN A 1 210 ? 27.984 16.794 -13.714 1.00 87.81 210 GLN A C 1
ATOM 1612 O O . GLN A 1 210 ? 28.405 15.640 -13.736 1.00 87.81 210 GLN A O 1
ATOM 1617 N N . LEU A 1 211 ? 27.050 17.197 -12.849 1.00 89.88 211 LEU A N 1
ATOM 1618 C CA . LEU A 1 211 ? 26.484 16.327 -11.816 1.00 89.88 211 LEU A CA 1
ATOM 1619 C C . LEU A 1 211 ? 25.617 15.203 -12.408 1.00 89.88 211 LEU A C 1
ATOM 1621 O O . LEU A 1 211 ? 25.745 14.056 -11.986 1.00 89.88 211 LEU A O 1
ATOM 1625 N N . TYR A 1 212 ? 24.780 15.486 -13.417 1.00 89.94 212 TYR A N 1
ATOM 1626 C CA . TYR A 1 212 ? 24.009 14.442 -14.107 1.00 89.94 212 TYR A CA 1
ATOM 1627 C C . TYR A 1 212 ? 24.904 13.465 -14.876 1.00 89.94 212 TYR A C 1
ATOM 1629 O O . TYR A 1 212 ? 24.634 12.264 -14.884 1.00 89.94 212 TYR A O 1
ATOM 1637 N N . ALA A 1 213 ? 25.976 13.954 -15.504 1.00 87.44 213 ALA A N 1
ATOM 1638 C CA . ALA A 1 213 ? 26.952 13.112 -16.181 1.00 87.44 213 ALA A CA 1
ATOM 1639 C C . ALA A 1 213 ? 27.652 12.185 -15.179 1.00 87.44 213 ALA A C 1
ATOM 1641 O O . ALA A 1 213 ? 27.642 10.974 -15.400 1.00 87.44 213 ALA A O 1
ATOM 1642 N N . ALA A 1 214 ? 28.143 12.722 -14.058 1.00 86.12 214 ALA A N 1
ATOM 1643 C CA . ALA A 1 214 ? 28.774 11.942 -12.996 1.00 86.12 214 ALA A CA 1
ATOM 1644 C C . ALA A 1 214 ? 27.810 10.915 -12.370 1.00 86.12 214 ALA A C 1
ATOM 1646 O O . ALA A 1 214 ? 28.181 9.762 -12.166 1.00 86.12 214 ALA A O 1
ATOM 1647 N N . ALA A 1 215 ? 26.546 11.278 -12.121 1.00 87.94 215 ALA A N 1
ATOM 1648 C CA . ALA A 1 215 ? 25.527 10.337 -11.639 1.00 87.94 215 ALA A CA 1
ATOM 1649 C C . ALA A 1 215 ? 25.293 9.186 -12.631 1.00 87.94 215 ALA A C 1
ATOM 1651 O O . ALA A 1 215 ? 25.183 8.021 -12.250 1.00 87.94 215 ALA A O 1
ATOM 1652 N N . ALA A 1 216 ? 25.260 9.510 -13.921 1.00 84.75 216 ALA A N 1
ATOM 1653 C CA . ALA A 1 216 ? 25.066 8.533 -14.975 1.00 84.75 216 ALA A CA 1
ATOM 1654 C C . ALA A 1 216 ? 26.294 7.619 -15.182 1.00 84.75 216 ALA A C 1
ATOM 1656 O O . ALA A 1 216 ? 26.108 6.449 -15.500 1.00 84.75 216 ALA A O 1
ATOM 1657 N N . ASP A 1 217 ? 27.527 8.094 -14.942 1.00 83.06 217 ASP A N 1
ATOM 1658 C CA . ASP A 1 217 ? 28.726 7.226 -14.886 1.00 83.06 217 ASP A CA 1
ATOM 1659 C C . ASP A 1 217 ? 28.626 6.179 -13.764 1.00 83.06 217 ASP A C 1
ATOM 1661 O O . ASP A 1 217 ? 29.211 5.104 -13.858 1.00 83.06 217 ASP A O 1
ATOM 1665 N N . ASN A 1 218 ? 27.832 6.465 -12.728 1.00 80.50 218 ASN A N 1
ATOM 1666 C CA . ASN A 1 218 ? 27.569 5.567 -11.606 1.00 80.50 218 ASN A CA 1
ATOM 1667 C C . ASN A 1 218 ? 26.310 4.698 -11.788 1.00 80.50 218 ASN A C 1
ATOM 1669 O O . ASN A 1 218 ? 25.872 4.043 -10.843 1.00 80.50 218 ASN A O 1
ATOM 1673 N N . GLY A 1 219 ? 25.734 4.662 -12.995 1.00 78.62 219 GLY A N 1
ATOM 1674 C CA . GLY A 1 219 ? 24.626 3.769 -13.348 1.00 78.62 219 GLY A CA 1
ATOM 1675 C C . GLY A 1 219 ? 23.218 4.332 -13.126 1.00 78.62 219 GLY A C 1
ATOM 1676 O O . GLY A 1 219 ? 22.248 3.578 -13.227 1.00 78.62 219 GLY A O 1
ATOM 1677 N N . ASP A 1 220 ? 23.060 5.632 -12.852 1.00 82.56 220 ASP A N 1
ATOM 1678 C CA . ASP A 1 220 ? 21.731 6.249 -12.761 1.00 82.56 220 ASP A CA 1
ATOM 1679 C C . ASP A 1 220 ? 21.131 6.529 -14.156 1.00 82.56 220 ASP A C 1
ATOM 1681 O O . ASP A 1 220 ? 21.498 7.476 -14.863 1.00 82.56 220 ASP A O 1
ATOM 1685 N N . ALA A 1 221 ? 20.140 5.718 -14.535 1.00 82.94 221 ALA A N 1
ATOM 1686 C CA . ALA A 1 221 ? 19.440 5.825 -15.815 1.00 82.94 221 ALA A CA 1
ATOM 1687 C C . ALA A 1 221 ? 18.578 7.098 -15.959 1.00 82.94 221 ALA A C 1
ATOM 1689 O O . ALA A 1 221 ? 18.348 7.570 -17.076 1.00 82.94 221 ALA A O 1
ATOM 1690 N N . ASN A 1 222 ? 18.075 7.668 -14.860 1.00 83.94 222 ASN A N 1
ATOM 1691 C CA . ASN A 1 222 ? 17.293 8.906 -14.895 1.00 83.94 222 ASN A CA 1
ATOM 1692 C C . ASN A 1 222 ? 18.205 10.123 -15.047 1.00 83.94 222 ASN A C 1
ATOM 1694 O O . ASN A 1 222 ? 17.890 11.023 -15.828 1.00 83.94 222 ASN A O 1
ATOM 1698 N N . ALA A 1 223 ? 19.350 10.128 -14.365 1.00 87.06 223 ALA A N 1
ATOM 1699 C CA . ALA A 1 223 ? 20.369 11.154 -14.546 1.00 87.06 223 ALA A CA 1
ATOM 1700 C C . ALA A 1 223 ? 20.900 11.164 -15.984 1.00 87.06 223 ALA A C 1
ATOM 1702 O O . ALA A 1 223 ? 21.044 12.226 -16.589 1.00 87.06 223 ALA A O 1
ATOM 1703 N N . LEU A 1 224 ? 21.084 9.980 -16.573 1.00 85.62 224 LEU A N 1
ATOM 1704 C CA . LEU A 1 224 ? 21.461 9.836 -17.974 1.00 85.62 224 LEU A CA 1
ATOM 1705 C C . LEU A 1 224 ? 20.431 10.491 -18.912 1.00 85.62 224 LEU A C 1
ATOM 1707 O O . LEU A 1 224 ? 20.795 11.264 -19.800 1.00 85.62 224 LEU A O 1
ATOM 1711 N N . ARG A 1 225 ? 19.134 10.255 -18.680 1.00 87.44 225 ARG A N 1
ATOM 1712 C CA . ARG A 1 225 ? 18.046 10.918 -19.425 1.00 87.44 225 ARG A CA 1
ATOM 1713 C C . ARG A 1 225 ? 18.060 12.434 -19.249 1.00 87.44 225 ARG A C 1
ATOM 1715 O O . ARG A 1 225 ? 17.860 13.154 -20.225 1.00 87.44 225 ARG A O 1
ATOM 1722 N N . ALA A 1 226 ? 18.288 12.915 -18.029 1.00 87.12 226 ALA A N 1
ATOM 1723 C CA . ALA A 1 226 ? 18.337 14.341 -17.725 1.00 87.12 226 ALA A CA 1
ATOM 1724 C C . ALA A 1 226 ? 19.532 15.037 -18.402 1.00 87.12 226 ALA A C 1
ATOM 1726 O O . ALA A 1 226 ? 19.349 16.107 -18.979 1.00 87.12 226 ALA A O 1
ATOM 1727 N N . ALA A 1 227 ? 20.711 14.406 -18.425 1.00 88.00 227 ALA A N 1
ATOM 1728 C CA . ALA A 1 227 ? 21.889 14.907 -19.137 1.00 88.00 227 ALA A CA 1
ATOM 1729 C C . ALA A 1 227 ? 21.643 15.020 -20.651 1.00 88.00 227 ALA A C 1
ATOM 1731 O O . ALA A 1 227 ? 21.925 16.060 -21.245 1.00 88.00 227 ALA A O 1
ATOM 1732 N N . VAL A 1 228 ? 21.065 13.978 -21.266 1.00 87.00 228 VAL A N 1
ATOM 1733 C CA . VAL A 1 228 ? 20.697 13.984 -22.694 1.00 87.00 228 VAL A CA 1
ATOM 1734 C C . VAL A 1 228 ? 19.688 15.090 -22.994 1.00 87.00 228 VAL A C 1
ATOM 1736 O O . VAL A 1 228 ? 19.886 15.846 -23.939 1.00 87.00 228 VAL A O 1
ATOM 1739 N N . ARG A 1 229 ? 18.643 15.233 -22.165 1.00 88.81 229 ARG A N 1
ATOM 1740 C CA . ARG A 1 229 ? 17.650 16.308 -22.312 1.00 88.81 229 ARG A CA 1
ATOM 1741 C C . ARG A 1 229 ? 18.315 17.681 -22.281 1.00 88.81 229 ARG A C 1
ATOM 1743 O O . ARG A 1 229 ? 18.025 18.508 -23.137 1.00 88.81 229 ARG A O 1
ATOM 1750 N N . LEU A 1 230 ? 19.204 17.916 -21.318 1.00 85.56 230 LEU A N 1
ATOM 1751 C CA . LEU A 1 230 ? 19.878 19.201 -21.164 1.00 85.56 230 LEU A CA 1
ATOM 1752 C C . LEU A 1 230 ? 20.750 19.535 -22.388 1.00 85.56 230 LEU A C 1
ATOM 1754 O O . LEU A 1 230 ? 20.762 20.683 -22.826 1.00 85.56 230 LEU A O 1
ATOM 1758 N N . LEU A 1 231 ? 21.429 18.546 -22.983 1.00 83.12 231 LEU A N 1
ATOM 1759 C CA . LEU A 1 231 ? 22.198 18.730 -24.220 1.00 83.12 231 LEU A CA 1
ATOM 1760 C C . LEU A 1 231 ? 21.305 18.963 -25.448 1.00 83.12 231 LEU A C 1
ATOM 1762 O O . LEU A 1 231 ? 21.588 19.869 -26.239 1.00 83.12 231 LEU A O 1
ATOM 1766 N N . ASP A 1 232 ? 20.216 18.204 -25.587 1.00 81.12 232 ASP A N 1
ATOM 1767 C CA . ASP A 1 232 ? 19.251 18.356 -26.681 1.00 81.12 232 ASP A CA 1
ATOM 1768 C C . ASP A 1 232 ? 18.579 19.747 -26.627 1.00 81.12 232 ASP A C 1
ATOM 1770 O O . ASP A 1 232 ? 18.498 20.432 -27.647 1.00 81.12 232 ASP A O 1
ATOM 1774 N N . GLU A 1 233 ? 18.212 20.236 -25.433 1.00 80.06 233 GLU A N 1
ATOM 1775 C CA . GLU A 1 233 ? 17.697 21.601 -25.209 1.00 80.06 233 GLU A CA 1
ATOM 1776 C C . GLU A 1 233 ? 18.704 22.696 -25.607 1.00 80.06 233 GLU A C 1
ATOM 1778 O O . GLU A 1 233 ? 18.305 23.808 -25.960 1.00 80.06 233 GLU A O 1
ATOM 1783 N N . THR A 1 234 ? 20.008 22.398 -25.583 1.00 76.69 234 THR A N 1
ATOM 1784 C CA . THR A 1 234 ? 21.059 23.327 -26.039 1.00 76.69 234 THR A CA 1
ATOM 1785 C C . THR A 1 234 ? 21.378 23.227 -27.536 1.00 76.69 234 THR A C 1
ATOM 1787 O O . THR A 1 234 ? 22.190 24.012 -28.030 1.00 76.69 234 THR A O 1
ATOM 1790 N N . GLY A 1 235 ? 20.738 22.302 -28.267 1.00 72.00 235 GLY A N 1
ATOM 1791 C CA . GLY A 1 235 ? 20.886 22.123 -29.715 1.00 72.00 235 GLY A CA 1
ATOM 1792 C C . GLY A 1 235 ? 22.094 21.285 -30.164 1.00 72.00 235 GLY A C 1
ATOM 1793 O O . GLY A 1 235 ? 22.500 21.388 -31.320 1.00 72.00 235 GLY A O 1
ATOM 1794 N N . ARG A 1 236 ? 22.687 20.458 -29.288 1.00 71.62 236 ARG A N 1
ATOM 1795 C CA . ARG A 1 236 ? 23.953 19.726 -29.541 1.00 71.62 236 ARG A CA 1
ATOM 1796 C C . ARG A 1 236 ? 23.759 18.227 -29.848 1.00 71.62 236 ARG A C 1
ATOM 1798 O O . ARG A 1 236 ? 24.267 17.354 -29.143 1.00 71.62 236 ARG A O 1
ATOM 1805 N N . VAL A 1 237 ? 23.030 17.902 -30.920 1.00 74.19 237 VAL A N 1
ATOM 1806 C CA . VAL A 1 237 ? 22.613 16.514 -31.250 1.00 74.19 237 VAL A CA 1
ATOM 1807 C C . VAL A 1 237 ? 23.789 15.576 -31.594 1.00 74.19 237 VAL A C 1
ATOM 1809 O O . VAL A 1 237 ? 23.787 14.402 -31.210 1.00 74.19 237 VAL A O 1
ATOM 1812 N N . ALA A 1 238 ? 24.813 16.076 -32.296 1.00 75.06 238 ALA A N 1
ATOM 1813 C CA . ALA A 1 238 ? 25.984 15.277 -32.679 1.00 75.06 238 ALA A CA 1
ATOM 1814 C C . ALA A 1 238 ? 26.821 14.865 -31.454 1.00 75.06 238 ALA A C 1
ATOM 1816 O O . ALA A 1 238 ? 27.131 13.685 -31.280 1.00 75.06 238 ALA A O 1
ATOM 1817 N N . ASP A 1 239 ? 27.086 15.818 -30.559 1.00 77.25 239 ASP A N 1
ATOM 1818 C CA . ASP A 1 239 ? 27.850 15.595 -29.325 1.00 77.25 239 ASP A CA 1
ATOM 1819 C C . ASP A 1 239 ? 27.126 14.625 -28.386 1.00 77.25 239 ASP A C 1
ATOM 1821 O O . ASP A 1 239 ? 27.739 13.735 -27.796 1.00 77.25 239 ASP A O 1
ATOM 1825 N N . THR A 1 240 ? 25.797 14.732 -28.324 1.00 83.25 240 THR A N 1
ATOM 1826 C CA . THR A 1 240 ? 24.935 13.820 -27.560 1.00 83.25 240 THR A CA 1
ATOM 1827 C C . THR A 1 240 ? 25.044 12.381 -28.069 1.00 83.25 240 THR A C 1
ATOM 1829 O O . THR A 1 240 ? 25.141 11.441 -27.279 1.00 83.25 240 THR A O 1
ATOM 1832 N N . THR A 1 241 ? 25.077 12.190 -29.391 1.00 84.38 241 THR A N 1
ATOM 1833 C CA . THR A 1 241 ? 25.197 10.857 -30.006 1.00 84.38 241 THR A CA 1
ATOM 1834 C C . THR A 1 241 ? 26.566 10.235 -29.726 1.00 84.38 241 THR A C 1
ATOM 1836 O O . THR A 1 241 ? 26.646 9.057 -29.377 1.00 84.38 241 THR A O 1
ATOM 1839 N N . GLN A 1 242 ? 27.642 11.021 -29.821 1.00 84.06 242 GLN A N 1
ATOM 1840 C CA . GLN A 1 242 ? 28.991 10.547 -29.508 1.00 84.06 242 GLN A CA 1
ATOM 1841 C C . GLN A 1 242 ? 29.134 10.174 -28.027 1.00 84.06 242 GLN A C 1
ATOM 1843 O O . GLN A 1 242 ? 29.686 9.122 -27.701 1.00 84.06 242 GLN A O 1
ATOM 1848 N N . TRP A 1 243 ? 28.590 10.999 -27.132 1.00 83.94 243 TRP A N 1
ATOM 1849 C CA . TRP A 1 243 ? 28.604 10.730 -25.699 1.00 83.94 243 TRP A CA 1
ATOM 1850 C C . TRP A 1 243 ? 27.839 9.441 -25.340 1.00 83.94 243 TRP A C 1
ATOM 1852 O O . TRP A 1 243 ? 28.358 8.610 -24.592 1.00 83.94 243 TRP A O 1
ATOM 1862 N N . LEU A 1 244 ? 26.668 9.202 -25.949 1.00 84.94 244 LEU A N 1
ATOM 1863 C CA . LEU A 1 244 ? 25.902 7.959 -25.775 1.00 84.94 244 LEU A CA 1
ATOM 1864 C C . LEU A 1 244 ? 26.652 6.717 -26.275 1.00 84.94 244 LEU A C 1
ATOM 1866 O O . LEU A 1 244 ? 26.581 5.675 -25.632 1.00 84.94 244 LEU A O 1
ATOM 1870 N N . ARG A 1 245 ? 27.396 6.806 -27.386 1.00 86.06 245 ARG A N 1
ATOM 1871 C CA . ARG A 1 245 ? 28.197 5.677 -27.896 1.00 86.06 245 ARG A CA 1
ATOM 1872 C C . ARG A 1 245 ? 29.320 5.291 -26.938 1.00 86.06 245 ARG A C 1
ATOM 1874 O O . ARG A 1 245 ? 29.471 4.111 -26.638 1.00 86.06 245 ARG A O 1
ATOM 1881 N N . ASN A 1 246 ? 30.042 6.276 -26.403 1.00 84.06 246 ASN A N 1
ATOM 1882 C CA . ASN A 1 246 ? 31.099 6.029 -25.421 1.00 84.06 246 ASN A CA 1
ATOM 1883 C C . ASN A 1 246 ? 30.542 5.332 -24.163 1.00 84.06 246 ASN A C 1
ATOM 1885 O O . ASN A 1 246 ? 31.131 4.372 -23.674 1.00 84.06 246 ASN A O 1
ATOM 1889 N N . ARG A 1 247 ? 29.369 5.768 -23.681 1.00 82.50 247 ARG A N 1
ATOM 1890 C CA . ARG A 1 247 ? 28.659 5.152 -22.540 1.00 82.50 247 ARG A CA 1
ATOM 1891 C C . ARG A 1 247 ? 28.102 3.768 -22.841 1.00 82.50 247 ARG A C 1
ATOM 1893 O O . ARG A 1 247 ? 28.092 2.877 -21.994 1.00 82.50 247 ARG A O 1
ATOM 1900 N N . ALA A 1 248 ? 27.623 3.567 -24.056 1.00 83.38 248 ALA A N 1
ATOM 1901 C CA . ALA A 1 248 ? 27.164 2.268 -24.480 1.00 83.38 248 ALA A CA 1
ATOM 1902 C C . ALA A 1 248 ? 28.332 1.270 -24.417 1.00 83.38 248 ALA A C 1
ATOM 1904 O O . ALA A 1 248 ? 28.129 0.140 -23.964 1.00 83.38 248 ALA A O 1
ATOM 1905 N N . ASP A 1 249 ? 29.536 1.636 -24.862 1.00 77.88 249 ASP A N 1
ATOM 1906 C CA . ASP A 1 249 ? 30.709 0.746 -24.856 1.00 77.88 249 ASP A CA 1
ATOM 1907 C C . ASP A 1 249 ? 31.167 0.356 -23.434 1.00 77.88 249 ASP A C 1
ATOM 1909 O O . ASP A 1 249 ? 31.753 -0.712 -23.260 1.00 77.88 249 ASP A O 1
ATOM 1913 N N . SER A 1 250 ? 30.809 1.134 -22.402 1.00 72.94 250 SER A N 1
ATOM 1914 C CA . SER A 1 250 ? 30.974 0.752 -20.989 1.00 72.94 250 SER A CA 1
ATOM 1915 C C . SER A 1 250 ? 29.876 -0.180 -20.444 1.00 72.94 250 SER A C 1
ATOM 1917 O O . SER A 1 250 ? 29.904 -0.529 -19.268 1.00 72.94 250 SER A O 1
ATOM 1919 N N . GLY A 1 251 ? 28.928 -0.621 -21.281 1.00 72.38 251 GLY A N 1
ATOM 1920 C CA . GLY A 1 251 ? 27.936 -1.654 -20.947 1.00 72.38 251 GLY A CA 1
ATOM 1921 C C . GLY A 1 251 ? 26.518 -1.154 -20.650 1.00 72.38 251 GLY A C 1
ATOM 1922 O O . GLY A 1 251 ? 25.657 -1.967 -20.314 1.00 72.38 251 GLY A O 1
ATOM 1923 N N . ASP A 1 252 ? 26.234 0.143 -20.798 1.00 79.75 252 ASP A N 1
ATOM 1924 C CA . ASP A 1 252 ? 24.892 0.682 -20.550 1.00 79.75 252 ASP A CA 1
ATOM 1925 C C . ASP A 1 252 ? 23.919 0.301 -21.676 1.00 79.75 252 ASP A C 1
ATOM 1927 O O . ASP A 1 252 ? 24.028 0.775 -22.809 1.00 79.75 252 ASP A O 1
ATOM 1931 N N . ARG A 1 253 ? 22.937 -0.544 -21.337 1.00 80.38 253 ARG A N 1
ATOM 1932 C CA . ARG A 1 253 ? 21.908 -1.051 -22.251 1.00 80.38 253 ARG A CA 1
ATOM 1933 C C . ARG A 1 253 ? 21.040 0.057 -22.844 1.00 80.38 253 ARG A C 1
ATOM 1935 O O . ARG A 1 253 ? 20.756 0.022 -24.036 1.00 80.38 253 ARG A O 1
ATOM 1942 N N . TRP A 1 254 ? 20.627 1.035 -22.041 1.00 82.38 254 TRP A N 1
ATOM 1943 C CA . TRP A 1 254 ? 19.762 2.121 -22.506 1.00 82.38 254 TRP A CA 1
ATOM 1944 C C . TRP A 1 254 ? 20.522 3.035 -23.468 1.00 82.38 254 TRP A C 1
ATOM 1946 O O . TRP A 1 254 ? 19.977 3.455 -24.488 1.00 82.38 254 TRP A O 1
ATOM 1956 N N . ALA A 1 255 ? 21.808 3.278 -23.206 1.00 84.56 255 ALA A N 1
ATOM 1957 C CA . ALA A 1 255 ? 22.660 4.022 -24.128 1.00 84.56 255 ALA A CA 1
ATOM 1958 C C . ALA A 1 255 ? 22.779 3.331 -25.502 1.00 84.56 255 ALA A C 1
ATOM 1960 O O . ALA A 1 255 ? 22.799 4.026 -26.522 1.00 84.56 255 ALA A O 1
ATOM 1961 N N . VAL A 1 256 ? 22.778 1.986 -25.549 1.00 84.25 256 VAL A N 1
ATOM 1962 C CA . VAL A 1 256 ? 22.748 1.224 -26.814 1.00 84.25 256 VAL A CA 1
ATOM 1963 C C . VAL A 1 256 ? 21.513 1.562 -27.639 1.00 84.25 256 VAL A C 1
ATOM 1965 O O . VAL A 1 256 ? 21.632 1.962 -28.798 1.00 84.25 256 VAL A O 1
ATOM 1968 N N . GLU A 1 257 ? 20.334 1.426 -27.032 1.00 83.50 257 GLU A N 1
ATOM 1969 C CA . GLU A 1 257 ? 19.051 1.648 -27.703 1.00 83.50 257 GLU A CA 1
ATOM 1970 C C . GLU A 1 257 ? 18.935 3.093 -28.206 1.00 83.50 257 GLU A C 1
ATOM 1972 O O . GLU A 1 257 ? 18.543 3.343 -29.346 1.00 83.50 257 GLU A O 1
ATOM 1977 N N . GLN A 1 258 ? 19.349 4.056 -27.382 1.00 85.94 258 GLN A N 1
ATOM 1978 C CA . GLN A 1 258 ? 19.222 5.479 -27.685 1.00 85.94 258 GLN A CA 1
ATOM 1979 C C . GLN A 1 258 ? 20.201 5.967 -28.755 1.00 85.94 258 GLN A C 1
ATOM 1981 O O . GLN A 1 258 ? 19.850 6.870 -29.523 1.00 85.94 258 GLN A O 1
ATOM 1986 N N . ALA A 1 259 ? 21.406 5.392 -28.817 1.00 86.44 259 ALA A N 1
ATOM 1987 C CA . ALA A 1 259 ? 22.356 5.650 -29.894 1.00 86.44 259 ALA A CA 1
ATOM 1988 C C . ALA A 1 259 ? 21.875 5.011 -31.207 1.00 86.44 259 ALA A C 1
ATOM 1990 O O . ALA A 1 259 ? 21.808 5.693 -32.230 1.00 86.44 259 ALA A O 1
ATOM 1991 N N . ALA A 1 260 ? 21.451 3.742 -31.167 1.00 85.31 260 ALA A N 1
ATOM 1992 C CA . ALA A 1 260 ? 20.938 3.031 -32.338 1.00 85.31 260 ALA A CA 1
ATOM 1993 C C . ALA A 1 260 ? 19.688 3.710 -32.922 1.00 85.31 260 ALA A C 1
ATOM 1995 O O . ALA A 1 260 ? 19.609 3.916 -34.132 1.00 85.31 260 ALA A O 1
ATOM 1996 N N . SER A 1 261 ? 18.750 4.151 -32.075 1.00 84.50 261 SER A N 1
ATOM 1997 C CA . SER A 1 261 ? 17.544 4.860 -32.516 1.00 84.50 261 SER A CA 1
ATOM 1998 C C . SER A 1 261 ? 17.859 6.179 -33.224 1.00 84.50 261 SER A C 1
ATOM 2000 O O . SER A 1 261 ? 17.180 6.522 -34.189 1.00 84.50 261 SER A O 1
ATOM 2002 N N . ARG A 1 262 ? 18.874 6.927 -32.770 1.00 84.62 262 ARG A N 1
ATOM 2003 C CA . ARG A 1 262 ? 19.315 8.176 -33.423 1.00 84.62 262 ARG A CA 1
ATOM 2004 C C . ARG A 1 262 ? 20.034 7.915 -34.750 1.00 84.62 262 ARG A C 1
ATOM 2006 O O . ARG A 1 262 ? 20.062 8.787 -35.612 1.00 84.62 262 ARG A O 1
ATOM 2013 N N . MET A 1 263 ? 20.564 6.707 -34.931 1.00 85.44 263 MET A N 1
ATOM 2014 C CA . MET A 1 263 ? 21.259 6.247 -36.134 1.00 85.44 263 MET A CA 1
ATOM 2015 C C . MET A 1 263 ? 20.378 5.377 -37.052 1.00 85.44 263 MET A C 1
ATOM 2017 O O . MET A 1 263 ? 20.885 4.784 -37.997 1.00 85.44 263 MET A O 1
ATOM 2021 N N . ARG A 1 264 ? 19.061 5.289 -36.814 1.00 82.50 264 ARG A N 1
ATOM 2022 C CA . ARG A 1 264 ? 18.155 4.352 -37.513 1.00 82.50 264 ARG A CA 1
ATOM 2023 C C . ARG A 1 264 ? 17.948 4.652 -39.006 1.00 82.50 264 ARG A C 1
ATOM 2025 O O . ARG A 1 264 ? 17.461 3.793 -39.736 1.00 82.50 264 ARG A O 1
ATOM 2032 N N . HIS A 1 265 ? 18.314 5.842 -39.481 1.00 78.50 265 HIS A N 1
ATOM 2033 C CA . HIS A 1 265 ? 18.027 6.295 -40.845 1.00 78.50 265 HIS A CA 1
ATOM 2034 C C . HIS A 1 265 ? 19.290 6.576 -41.670 1.00 78.50 265 HIS A C 1
ATOM 2036 O O . HIS A 1 265 ? 20.308 7.033 -41.150 1.00 78.50 265 HIS A O 1
ATOM 2042 N N . GLY A 1 266 ? 19.186 6.348 -42.984 1.00 77.25 266 GLY A N 1
ATOM 2043 C CA . GLY A 1 266 ? 20.234 6.649 -43.963 1.00 77.25 266 GLY A CA 1
ATOM 2044 C C . GLY A 1 266 ? 21.529 5.865 -43.739 1.00 77.25 266 GLY A C 1
ATOM 2045 O O . GLY A 1 266 ? 21.515 4.745 -43.226 1.00 77.25 266 GLY A O 1
ATOM 2046 N N . ASP A 1 267 ? 22.658 6.481 -44.090 1.00 77.62 267 ASP A N 1
ATOM 2047 C CA . ASP A 1 267 ? 23.993 5.868 -44.003 1.00 77.62 267 ASP A CA 1
ATOM 2048 C C . ASP A 1 267 ? 24.398 5.501 -42.565 1.00 77.62 267 ASP A C 1
ATOM 2050 O O . ASP A 1 267 ? 25.206 4.599 -42.342 1.00 77.62 267 ASP A O 1
ATOM 2054 N N . GLN A 1 268 ? 23.785 6.143 -41.564 1.00 81.69 268 GLN A N 1
ATOM 2055 C CA . GLN A 1 268 ? 24.029 5.853 -40.150 1.00 81.69 268 GLN A CA 1
ATOM 2056 C C . GLN A 1 268 ? 23.471 4.484 -39.719 1.00 81.69 268 GLN A C 1
ATOM 2058 O O . GLN A 1 268 ? 23.992 3.897 -38.769 1.00 81.69 268 GLN A O 1
ATOM 2063 N N . ARG A 1 269 ? 22.490 3.916 -40.442 1.00 82.31 269 ARG A N 1
ATOM 2064 C CA . ARG A 1 269 ? 21.875 2.617 -40.099 1.00 82.31 269 ARG A CA 1
ATOM 2065 C C . ARG A 1 269 ? 22.856 1.463 -40.246 1.00 82.31 269 ARG A C 1
ATOM 2067 O O . ARG A 1 269 ? 22.948 0.614 -39.364 1.00 82.31 269 ARG A O 1
ATOM 2074 N N . GLN A 1 270 ? 23.633 1.453 -41.328 1.00 81.31 270 GLN A N 1
ATOM 2075 C CA . GLN A 1 270 ? 24.660 0.428 -41.539 1.00 81.31 270 GLN A CA 1
ATOM 2076 C C . GLN A 1 270 ? 25.780 0.537 -40.498 1.00 81.31 270 GLN A C 1
ATOM 2078 O O . GLN A 1 270 ? 26.275 -0.477 -40.005 1.00 81.31 270 GLN A O 1
ATOM 2083 N N . ILE A 1 271 ? 26.119 1.764 -40.088 1.00 84.81 271 ILE A N 1
ATOM 2084 C CA . ILE A 1 271 ? 27.073 2.012 -39.001 1.00 84.81 271 ILE A CA 1
ATOM 2085 C C . ILE A 1 271 ? 26.518 1.472 -37.670 1.00 84.81 271 ILE A C 1
ATOM 2087 O O . ILE A 1 271 ? 27.268 0.858 -36.910 1.00 84.81 271 ILE A O 1
ATOM 2091 N N . ALA A 1 272 ? 25.216 1.628 -37.405 1.00 85.94 272 ALA A N 1
ATOM 2092 C CA . ALA A 1 272 ? 24.563 1.089 -36.211 1.00 85.94 272 ALA A CA 1
ATOM 2093 C C . ALA A 1 272 ? 24.548 -0.449 -36.195 1.00 85.94 272 ALA A C 1
ATOM 2095 O O . ALA A 1 272 ? 24.936 -1.042 -35.191 1.00 85.94 272 ALA A O 1
ATOM 2096 N N . ILE A 1 273 ? 24.177 -1.101 -37.305 1.00 83.75 273 ILE A N 1
ATOM 2097 C CA . ILE A 1 273 ? 24.163 -2.572 -37.421 1.00 83.75 273 ILE A CA 1
ATOM 2098 C C . ILE A 1 273 ? 25.571 -3.144 -37.212 1.00 83.75 273 ILE A C 1
ATOM 2100 O O . ILE A 1 273 ? 25.760 -4.059 -36.406 1.00 83.75 273 ILE A O 1
ATOM 2104 N N . ALA A 1 274 ? 26.580 -2.582 -37.885 1.00 84.56 274 ALA A N 1
ATOM 2105 C CA . ALA A 1 274 ? 27.967 -3.020 -37.737 1.00 84.56 274 ALA A CA 1
ATOM 2106 C C . ALA A 1 274 ? 28.470 -2.853 -36.293 1.00 84.56 274 ALA A C 1
ATOM 2108 O O . ALA A 1 274 ? 29.119 -3.749 -35.744 1.00 84.56 274 ALA A O 1
ATOM 2109 N N . TRP A 1 275 ? 28.130 -1.732 -35.654 1.00 87.38 275 TRP A N 1
ATOM 2110 C CA . TRP A 1 275 ? 28.459 -1.479 -34.255 1.00 87.38 275 TRP A CA 1
ATOM 2111 C C . TRP A 1 275 ? 27.783 -2.485 -33.305 1.00 87.38 275 TRP A C 1
ATOM 2113 O O . TRP A 1 275 ? 28.472 -3.095 -32.483 1.00 87.38 275 TRP A O 1
ATOM 2123 N N . LEU A 1 276 ? 26.480 -2.744 -33.459 1.00 84.38 276 LEU A N 1
ATOM 2124 C CA . LEU A 1 276 ? 25.724 -3.700 -32.637 1.00 84.38 276 LEU A CA 1
ATOM 2125 C C . LEU A 1 276 ? 26.217 -5.144 -32.810 1.00 84.38 276 LEU A C 1
ATOM 2127 O O . LEU A 1 276 ? 26.400 -5.847 -31.816 1.00 84.38 276 LEU A O 1
ATOM 2131 N N . ARG A 1 277 ? 26.525 -5.579 -34.040 1.00 81.69 277 ARG A N 1
ATOM 2132 C CA . ARG A 1 277 ? 27.144 -6.895 -34.295 1.00 81.69 277 ARG A CA 1
ATOM 2133 C C . ARG A 1 277 ? 28.518 -7.018 -33.640 1.00 81.69 277 ARG A C 1
ATOM 2135 O O . ARG A 1 277 ? 28.836 -8.054 -33.058 1.00 81.69 277 ARG A O 1
ATOM 2142 N N . GLY A 1 278 ? 29.321 -5.954 -33.676 1.00 83.12 278 GLY A N 1
ATOM 2143 C CA . GLY A 1 278 ? 30.609 -5.911 -32.983 1.00 83.12 278 GLY A CA 1
ATOM 2144 C C . GLY A 1 278 ? 30.471 -6.087 -31.467 1.00 83.12 278 GLY A C 1
ATOM 2145 O O . GLY A 1 278 ? 31.320 -6.713 -30.833 1.00 83.12 278 GLY A O 1
ATOM 2146 N N . ARG A 1 279 ? 29.393 -5.575 -30.866 1.00 85.38 279 ARG A N 1
ATOM 2147 C CA . ARG A 1 279 ? 29.077 -5.792 -29.445 1.00 85.38 279 ARG A CA 1
ATOM 2148 C C . ARG A 1 279 ? 28.536 -7.190 -29.170 1.00 85.38 279 ARG A C 1
ATOM 2150 O O . ARG A 1 279 ? 28.973 -7.833 -28.220 1.00 85.38 279 ARG A O 1
ATOM 2157 N N . ALA A 1 280 ? 27.650 -7.687 -30.028 1.00 78.19 280 ALA A N 1
ATOM 2158 C CA . ALA A 1 280 ? 27.114 -9.041 -29.955 1.00 78.19 280 ALA A CA 1
ATOM 2159 C C . ALA A 1 280 ? 28.220 -10.105 -29.977 1.00 78.19 280 ALA A C 1
ATOM 2161 O O . ALA A 1 280 ? 28.194 -11.042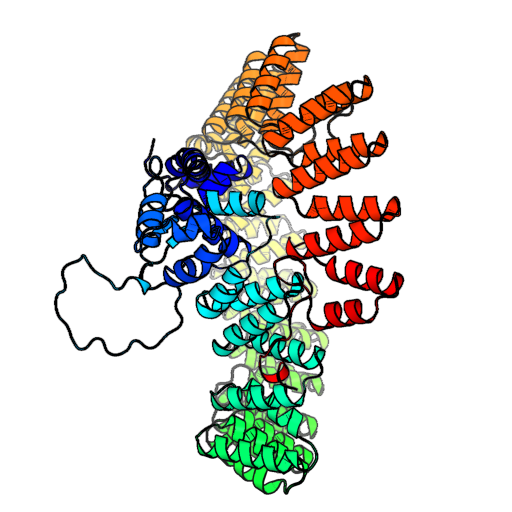 -29.181 1.00 78.19 280 ALA A O 1
ATOM 2162 N N . ALA A 1 281 ? 29.243 -9.920 -30.817 1.00 74.50 281 ALA A N 1
ATOM 2163 C CA . ALA A 1 281 ? 30.410 -10.800 -30.879 1.00 74.50 281 ALA A CA 1
ATOM 2164 C C . ALA A 1 281 ? 31.201 -10.871 -29.555 1.00 74.50 281 ALA A C 1
ATOM 2166 O O . ALA A 1 281 ? 31.942 -11.825 -29.335 1.00 74.50 281 ALA A O 1
ATOM 2167 N N . ARG A 1 282 ? 31.031 -9.888 -28.659 1.00 77.38 282 ARG A N 1
ATOM 2168 C CA . ARG A 1 282 ? 31.630 -9.851 -27.314 1.00 77.38 282 ARG A CA 1
ATOM 2169 C C . ARG A 1 282 ? 30.705 -10.412 -26.225 1.00 77.38 282 ARG A C 1
ATOM 2171 O O . ARG A 1 282 ? 31.045 -10.330 -25.050 1.00 77.38 282 ARG A O 1
ATOM 2178 N N . GLY A 1 283 ? 29.562 -10.992 -26.603 1.00 67.81 283 GLY A N 1
ATOM 2179 C CA . GLY A 1 283 ? 28.636 -11.677 -25.696 1.00 67.81 283 GLY A CA 1
ATOM 2180 C C . GLY A 1 283 ? 27.377 -10.892 -25.313 1.00 67.81 283 GLY A C 1
ATOM 2181 O O . GLY A 1 283 ? 26.606 -11.367 -24.482 1.00 67.81 283 GLY A O 1
ATOM 2182 N N . ASP A 1 284 ? 27.125 -9.719 -25.904 1.00 73.50 284 ASP A N 1
ATOM 2183 C CA . ASP A 1 284 ? 25.914 -8.936 -25.628 1.00 73.50 284 ASP A CA 1
ATOM 2184 C C . ASP A 1 284 ? 24.709 -9.444 -26.446 1.00 73.50 284 ASP A C 1
ATOM 2186 O O . ASP A 1 284 ? 24.470 -9.030 -27.585 1.00 73.50 284 ASP A O 1
ATOM 2190 N N . ALA A 1 285 ? 23.926 -10.344 -25.843 1.00 70.25 285 ALA A N 1
ATOM 2191 C CA . ALA A 1 285 ? 22.721 -10.915 -26.448 1.00 70.25 285 ALA A CA 1
ATOM 2192 C C . ALA A 1 285 ? 21.646 -9.862 -26.781 1.00 70.25 285 ALA A C 1
ATOM 2194 O O . ALA A 1 285 ? 20.861 -10.059 -27.709 1.00 70.25 285 ALA A O 1
ATOM 2195 N N . HIS A 1 286 ? 21.605 -8.739 -26.055 1.00 75.06 286 HIS A N 1
ATOM 2196 C CA . HIS A 1 286 ? 20.655 -7.667 -26.334 1.00 75.06 286 HIS A CA 1
ATOM 2197 C C . HIS A 1 286 ? 21.069 -6.839 -27.553 1.00 75.06 286 HIS A C 1
ATOM 2199 O O . HIS A 1 286 ? 20.214 -6.514 -28.374 1.00 75.06 286 HIS A O 1
ATOM 2205 N N . SER A 1 287 ? 22.366 -6.560 -27.715 1.00 79.81 287 SER A N 1
ATOM 2206 C CA . SER A 1 287 ? 22.884 -5.930 -28.938 1.00 79.81 287 SER A CA 1
ATOM 2207 C C . SER A 1 287 ? 22.656 -6.805 -30.172 1.00 79.81 287 SER A C 1
ATOM 2209 O O . SER A 1 287 ? 22.335 -6.279 -31.235 1.00 79.81 287 SER A O 1
ATOM 2211 N N . LEU A 1 288 ? 22.769 -8.134 -30.039 1.00 74.94 288 LEU A N 1
ATOM 2212 C CA . LEU A 1 288 ? 22.441 -9.054 -31.133 1.00 74.94 288 LEU A CA 1
ATOM 2213 C C . LEU A 1 288 ? 20.960 -8.970 -31.508 1.00 74.94 288 LEU A C 1
ATOM 2215 O O . LEU A 1 288 ? 20.635 -8.880 -32.686 1.00 74.94 288 LEU A O 1
ATOM 2219 N N . TRP A 1 289 ? 20.074 -8.952 -30.510 1.00 76.19 289 TRP A N 1
ATOM 2220 C CA . TRP A 1 289 ? 18.642 -8.770 -30.735 1.00 76.19 289 TRP A CA 1
ATOM 2221 C C . TRP A 1 289 ? 18.337 -7.446 -31.453 1.00 76.19 289 TRP A C 1
ATOM 2223 O O . TRP A 1 289 ? 17.656 -7.466 -32.472 1.00 76.19 289 TRP A O 1
ATOM 2233 N N . GLN A 1 290 ? 18.897 -6.320 -30.991 1.00 79.56 290 GLN A N 1
ATOM 2234 C CA . GLN A 1 290 ? 18.720 -5.013 -31.643 1.00 79.56 290 GLN A CA 1
ATOM 2235 C C . GLN A 1 290 ? 19.246 -5.002 -33.089 1.00 79.56 290 GLN A C 1
ATOM 2237 O O . GLN A 1 290 ? 18.634 -4.395 -33.964 1.00 79.56 290 GLN A O 1
ATOM 2242 N N . ALA A 1 291 ? 20.364 -5.686 -33.363 1.00 79.81 291 ALA A N 1
ATOM 2243 C CA . ALA A 1 291 ? 20.884 -5.823 -34.722 1.00 79.81 291 ALA A CA 1
ATOM 2244 C C . ALA A 1 291 ? 19.922 -6.616 -35.619 1.00 79.81 291 ALA A C 1
ATOM 2246 O O . ALA A 1 291 ? 19.631 -6.176 -36.726 1.00 79.81 291 ALA A O 1
ATOM 2247 N N . VAL A 1 292 ? 19.396 -7.745 -35.128 1.00 76.12 292 VAL A N 1
ATOM 2248 C CA . VAL A 1 292 ? 18.439 -8.581 -35.869 1.00 76.12 292 VAL A CA 1
ATOM 2249 C C . VAL A 1 292 ? 17.125 -7.836 -36.115 1.00 76.12 292 VAL A C 1
ATOM 2251 O O . VAL A 1 292 ? 16.596 -7.927 -37.213 1.00 76.12 292 VAL A O 1
ATOM 2254 N N . GLU A 1 293 ? 16.615 -7.048 -35.164 1.00 78.75 293 GLU A N 1
ATOM 2255 C CA . GLU A 1 293 ? 15.430 -6.198 -35.390 1.00 78.75 293 GLU A CA 1
ATOM 2256 C C . GLU A 1 293 ? 15.688 -5.143 -36.482 1.00 78.75 293 GLU A C 1
ATOM 2258 O O . GLU A 1 293 ? 14.891 -5.007 -37.410 1.00 78.75 293 GLU A O 1
ATOM 2263 N N . LEU A 1 294 ? 16.835 -4.449 -36.438 1.00 77.31 294 LEU A N 1
ATOM 2264 C CA . LEU A 1 294 ? 17.224 -3.492 -37.483 1.00 77.31 294 LEU A CA 1
ATOM 2265 C C . LEU A 1 294 ? 17.466 -4.152 -38.848 1.00 77.31 294 LEU A C 1
ATOM 2267 O O . LEU A 1 294 ? 17.377 -3.467 -39.864 1.00 77.31 294 LEU A O 1
ATOM 2271 N N . GLU A 1 295 ? 17.790 -5.442 -38.893 1.00 77.12 295 GLU A N 1
ATOM 2272 C CA . GLU A 1 295 ? 17.944 -6.217 -40.129 1.00 77.12 295 GLU A CA 1
ATOM 2273 C C . GLU A 1 295 ? 16.600 -6.722 -40.661 1.00 77.12 295 GLU A C 1
ATOM 2275 O O . GLU A 1 295 ? 16.346 -6.589 -41.854 1.00 77.12 295 GLU A O 1
ATOM 2280 N N . LEU A 1 296 ? 15.715 -7.230 -39.798 1.00 72.31 296 LEU A N 1
ATOM 2281 C CA . LEU A 1 296 ? 14.371 -7.706 -40.156 1.00 72.31 296 LEU A CA 1
ATOM 2282 C C . LEU A 1 296 ? 13.472 -6.597 -40.709 1.00 72.31 296 LEU A C 1
ATOM 2284 O O . LEU A 1 296 ? 12.578 -6.879 -41.497 1.00 72.31 296 LEU A O 1
ATOM 2288 N N . GLU A 1 297 ? 13.729 -5.337 -40.352 1.00 72.06 297 GLU A N 1
ATOM 2289 C CA . GLU A 1 297 ? 13.053 -4.188 -40.962 1.00 72.06 297 GLU A CA 1
ATOM 2290 C C . GLU A 1 297 ? 13.250 -4.103 -42.497 1.00 72.06 297 GLU A C 1
ATOM 2292 O O . GLU A 1 297 ? 12.459 -3.433 -43.149 1.00 72.06 297 GLU A O 1
ATOM 2297 N N . GLU A 1 298 ? 14.267 -4.757 -43.088 1.00 67.38 298 GLU A N 1
ATOM 2298 C CA . GLU A 1 298 ? 14.515 -4.780 -44.552 1.00 67.38 298 GLU A CA 1
ATOM 2299 C C . GLU A 1 298 ? 14.959 -6.160 -45.115 1.00 67.38 298 GLU A C 1
ATOM 2301 O O . GLU A 1 298 ? 15.179 -6.293 -46.320 1.00 67.38 298 GLU A O 1
ATOM 2306 N N . GLY A 1 299 ? 15.148 -7.185 -44.273 1.00 66.69 299 GLY A N 1
ATOM 2307 C CA . GLY A 1 299 ? 15.776 -8.475 -44.609 1.00 66.69 299 GLY A CA 1
ATOM 2308 C C . GLY A 1 299 ? 14.843 -9.700 -44.549 1.00 66.69 299 GLY A C 1
ATOM 2309 O O . GLY A 1 299 ? 13.674 -9.580 -44.186 1.00 66.69 299 GLY A O 1
ATOM 2310 N N . PRO A 1 300 ? 15.336 -10.904 -44.913 1.00 71.06 300 PRO A N 1
ATOM 2311 C CA . PRO A 1 300 ? 14.530 -12.126 -44.945 1.00 71.06 300 PRO A CA 1
ATOM 2312 C C . PRO A 1 300 ? 14.183 -12.647 -43.538 1.00 71.06 300 PRO A C 1
ATOM 2314 O O . PRO A 1 300 ? 15.048 -12.827 -42.683 1.00 71.06 300 PRO A O 1
ATOM 2317 N N . VAL A 1 301 ? 12.902 -12.962 -43.326 1.00 71.31 301 VAL A N 1
ATOM 2318 C CA . VAL A 1 301 ? 12.321 -13.364 -42.028 1.00 71.31 301 VAL A CA 1
ATOM 2319 C C . VAL A 1 301 ? 12.861 -14.706 -41.495 1.00 71.31 301 VAL A C 1
ATOM 2321 O O . VAL A 1 301 ? 12.953 -14.906 -40.281 1.00 71.31 301 VAL A O 1
ATOM 2324 N N . GLU A 1 302 ? 13.274 -15.619 -42.381 1.00 78.38 302 GLU A N 1
ATOM 2325 C CA . GLU A 1 302 ? 13.748 -16.969 -42.020 1.00 78.38 302 GLU A CA 1
ATOM 2326 C C . GLU A 1 302 ? 15.039 -16.969 -41.183 1.00 78.38 302 GLU A C 1
ATOM 2328 O O . GLU A 1 302 ? 15.170 -17.769 -40.251 1.00 78.38 302 GLU A O 1
ATOM 2333 N N . ASP A 1 303 ? 15.959 -16.034 -41.438 1.00 70.81 303 ASP A N 1
ATOM 2334 C CA . ASP A 1 303 ? 17.211 -15.930 -40.676 1.00 70.81 303 ASP A CA 1
ATOM 2335 C C . ASP A 1 303 ? 16.938 -15.523 -39.215 1.00 70.81 303 ASP A C 1
ATOM 2337 O O . ASP A 1 303 ? 17.560 -16.040 -38.279 1.00 70.81 303 ASP A O 1
ATOM 2341 N N . GLY A 1 304 ? 15.938 -14.659 -38.997 1.00 71.38 304 GLY A N 1
ATOM 2342 C CA . GLY A 1 304 ? 15.463 -14.286 -37.663 1.00 71.38 304 GLY A CA 1
ATOM 2343 C C . GLY A 1 304 ? 14.763 -15.441 -36.939 1.00 71.38 304 GLY A C 1
ATOM 2344 O O . GLY A 1 304 ? 15.030 -15.687 -35.759 1.00 71.38 304 GLY A O 1
ATOM 2345 N N . LEU A 1 305 ? 13.909 -16.198 -37.640 1.00 74.94 305 LEU A N 1
ATOM 2346 C CA . LEU A 1 305 ? 13.210 -17.365 -37.082 1.00 74.94 305 LEU A CA 1
ATOM 2347 C C . LEU A 1 305 ? 14.173 -18.470 -36.632 1.00 74.94 305 LEU A C 1
ATOM 2349 O O . LEU A 1 305 ? 13.981 -19.049 -35.559 1.00 74.94 305 LEU A O 1
ATOM 2353 N N . ALA A 1 306 ? 15.219 -18.756 -37.411 1.00 78.50 306 ALA A N 1
ATOM 2354 C CA . ALA A 1 306 ? 16.228 -19.753 -37.054 1.00 78.50 306 ALA A CA 1
ATOM 2355 C C . ALA A 1 306 ? 16.938 -19.404 -35.734 1.00 78.50 306 ALA A C 1
ATOM 2357 O O . ALA A 1 306 ? 17.138 -20.271 -34.876 1.00 78.50 306 ALA A O 1
ATOM 2358 N N . PHE A 1 307 ? 17.258 -18.123 -35.533 1.00 74.81 307 PHE A N 1
ATOM 2359 C CA . PHE A 1 307 ? 17.847 -17.642 -34.287 1.00 74.81 307 PHE A CA 1
ATOM 2360 C C . PHE A 1 307 ? 16.883 -17.779 -33.101 1.00 74.81 307 PHE A C 1
ATOM 2362 O O . PHE A 1 307 ?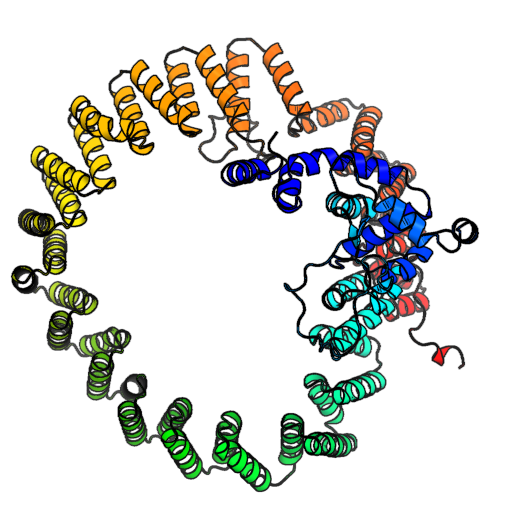 17.262 -18.321 -32.057 1.00 74.81 307 PHE A O 1
ATOM 2369 N N . TYR A 1 308 ? 15.631 -17.331 -33.252 1.00 74.50 308 TYR A N 1
ATOM 2370 C CA . TYR A 1 308 ? 14.654 -17.401 -32.164 1.00 74.50 308 TYR A CA 1
ATOM 2371 C C . TYR A 1 308 ? 14.312 -18.843 -31.770 1.00 74.50 308 TYR A C 1
ATOM 2373 O O . TYR A 1 308 ? 14.210 -19.120 -30.575 1.00 74.50 308 TYR A O 1
ATOM 2381 N N . ARG A 1 309 ? 14.245 -19.784 -32.721 1.00 78.38 309 ARG A N 1
ATOM 2382 C CA . ARG A 1 309 ? 14.087 -21.221 -32.429 1.00 78.38 309 ARG A CA 1
ATOM 2383 C C . ARG A 1 309 ? 15.245 -21.756 -31.582 1.00 78.38 309 ARG A C 1
ATOM 2385 O O . ARG A 1 309 ? 15.017 -22.302 -30.508 1.00 78.38 309 ARG A O 1
ATOM 2392 N N . ALA A 1 310 ? 16.491 -21.484 -31.974 1.00 75.06 310 ALA A N 1
ATOM 2393 C CA . ALA A 1 310 ? 17.658 -21.915 -31.202 1.00 75.06 310 ALA A CA 1
ATOM 2394 C C . ALA A 1 310 ? 17.722 -21.274 -29.798 1.00 75.06 310 ALA A C 1
ATOM 2396 O O . ALA A 1 310 ? 18.262 -21.863 -28.858 1.00 75.06 310 ALA A O 1
ATOM 2397 N N . ALA A 1 311 ? 17.225 -20.046 -29.634 1.00 71.38 311 ALA A N 1
ATOM 2398 C CA . ALA A 1 311 ? 17.130 -19.394 -28.329 1.00 71.38 311 ALA A CA 1
ATOM 2399 C C . ALA A 1 311 ? 15.978 -19.959 -27.475 1.00 71.38 311 ALA A C 1
ATOM 2401 O O . ALA A 1 311 ? 16.118 -20.072 -26.255 1.00 71.38 311 ALA A O 1
ATOM 2402 N N . ALA A 1 312 ? 14.864 -20.341 -28.098 1.00 71.00 312 ALA A N 1
ATOM 2403 C CA . ALA A 1 312 ? 13.729 -20.979 -27.444 1.00 71.00 312 ALA A CA 1
ATOM 2404 C C . ALA A 1 312 ? 14.072 -22.378 -26.915 1.00 71.00 312 ALA A C 1
ATOM 2406 O O . ALA A 1 312 ? 13.729 -22.677 -25.774 1.00 71.00 312 ALA A O 1
ATOM 2407 N N . ASP A 1 313 ? 14.845 -23.173 -27.663 1.00 71.06 313 ASP A N 1
ATOM 2408 C CA . ASP A 1 313 ? 15.346 -24.486 -27.216 1.00 71.06 313 ASP A CA 1
ATOM 2409 C C . ASP A 1 313 ? 16.219 -24.389 -25.952 1.00 71.06 313 ASP A C 1
ATOM 2411 O O . ASP A 1 313 ? 16.346 -25.338 -25.181 1.00 71.06 313 ASP A O 1
ATOM 2415 N N . ARG A 1 314 ? 16.807 -23.213 -25.703 1.00 70.31 314 ARG A N 1
ATOM 2416 C CA . ARG A 1 314 ? 17.567 -22.902 -24.482 1.00 70.31 314 ARG A CA 1
ATOM 2417 C C . ARG A 1 314 ? 16.687 -22.370 -23.341 1.00 70.31 314 ARG A C 1
ATOM 2419 O O . ARG A 1 314 ? 17.218 -21.907 -22.334 1.00 70.31 314 ARG A O 1
ATOM 2426 N N . GLY A 1 315 ? 15.361 -22.406 -23.492 1.00 64.19 315 GLY A N 1
ATOM 2427 C CA . GLY A 1 315 ? 14.383 -21.973 -22.490 1.00 64.19 315 GLY A CA 1
ATOM 2428 C C . GLY A 1 315 ? 14.052 -20.476 -22.510 1.00 64.19 315 GLY A C 1
ATOM 2429 O O . GLY A 1 315 ? 13.498 -19.957 -21.539 1.00 64.19 315 GLY A O 1
ATOM 2430 N N . SER A 1 316 ? 14.389 -19.740 -23.578 1.00 70.56 316 SER A N 1
ATOM 2431 C CA . SER A 1 316 ? 14.060 -18.311 -23.665 1.00 70.56 316 SER A CA 1
ATOM 2432 C C . SER A 1 316 ? 12.573 -18.085 -23.955 1.00 70.56 316 SER A C 1
ATOM 2434 O O . SER A 1 316 ? 12.121 -18.152 -25.098 1.00 70.56 316 SER A O 1
ATOM 2436 N N . VAL A 1 317 ? 11.818 -17.713 -22.918 1.00 70.75 317 VAL A N 1
ATOM 2437 C CA . VAL A 1 317 ? 10.387 -17.357 -23.002 1.00 70.75 317 VAL A CA 1
ATOM 2438 C C . VAL A 1 317 ? 10.125 -16.230 -24.013 1.00 70.75 317 VAL A C 1
ATOM 2440 O O . VAL A 1 317 ? 9.117 -16.236 -24.718 1.00 70.75 317 VAL A O 1
ATOM 2443 N N . PHE A 1 318 ? 11.038 -15.258 -24.114 1.00 71.06 318 PHE A N 1
ATOM 2444 C CA . PHE A 1 318 ? 10.918 -14.159 -25.077 1.00 71.06 318 PHE A CA 1
ATOM 2445 C C . PHE A 1 318 ? 11.068 -14.650 -26.520 1.00 71.06 318 PHE A C 1
ATOM 2447 O O . PHE A 1 318 ? 10.296 -14.246 -27.388 1.00 71.06 318 PHE A O 1
ATOM 2454 N N . ALA A 1 319 ? 12.026 -15.549 -26.764 1.00 74.50 319 ALA A N 1
ATOM 2455 C CA . ALA A 1 319 ? 12.241 -16.124 -28.084 1.00 74.50 319 ALA A CA 1
ATOM 2456 C C . ALA A 1 319 ? 11.062 -17.007 -28.513 1.00 74.50 319 ALA A C 1
ATOM 2458 O O . ALA A 1 319 ? 10.663 -16.956 -29.676 1.00 74.50 319 ALA A O 1
ATOM 2459 N N . ILE A 1 320 ? 10.446 -17.733 -27.569 1.00 74.69 320 ILE A N 1
ATOM 2460 C CA . ILE A 1 320 ? 9.224 -18.499 -27.836 1.00 74.69 320 ILE A CA 1
ATOM 2461 C C . ILE A 1 320 ? 8.113 -17.574 -28.345 1.00 74.69 320 ILE A C 1
ATOM 2463 O O . ILE A 1 320 ? 7.514 -17.834 -29.387 1.00 74.69 320 ILE A O 1
ATOM 2467 N N . ARG A 1 321 ? 7.875 -16.455 -27.646 1.00 75.38 321 ARG A N 1
ATOM 2468 C CA . ARG A 1 321 ? 6.844 -15.484 -28.031 1.00 75.38 321 ARG A CA 1
ATOM 2469 C C . ARG A 1 321 ? 7.135 -14.831 -29.385 1.00 75.38 321 ARG A C 1
ATOM 2471 O O . ARG A 1 321 ? 6.236 -14.777 -30.214 1.00 75.38 321 ARG A O 1
ATOM 2478 N N . ARG A 1 322 ? 8.368 -14.369 -29.634 1.00 78.50 322 ARG A N 1
ATOM 2479 C CA . ARG A 1 322 ? 8.722 -13.734 -30.920 1.00 78.50 322 ARG A CA 1
ATOM 2480 C C . ARG A 1 322 ? 8.640 -14.704 -32.094 1.00 78.50 322 ARG A C 1
ATOM 2482 O O . ARG A 1 322 ? 8.160 -14.307 -33.146 1.00 78.50 322 ARG A O 1
ATOM 2489 N N . THR A 1 323 ? 9.030 -15.968 -31.908 1.00 79.75 323 THR A N 1
ATOM 2490 C CA . THR A 1 323 ? 8.879 -17.002 -32.949 1.00 79.75 323 THR A CA 1
ATOM 2491 C C . THR A 1 323 ? 7.418 -17.130 -33.369 1.00 79.75 323 THR A C 1
ATOM 2493 O O . THR A 1 323 ? 7.117 -17.098 -34.554 1.00 79.75 323 THR A O 1
ATOM 2496 N N . VAL A 1 324 ? 6.503 -17.214 -32.402 1.00 78.38 324 VAL A N 1
ATOM 2497 C CA . VAL A 1 324 ? 5.062 -17.313 -32.668 1.00 78.38 324 VAL A CA 1
ATOM 2498 C C . VAL A 1 324 ? 4.522 -16.035 -33.302 1.00 78.38 324 VAL A C 1
ATOM 2500 O O . VAL A 1 324 ? 3.807 -16.138 -34.286 1.00 78.38 324 VAL A O 1
ATOM 2503 N N . GLU A 1 325 ? 4.874 -14.848 -32.793 1.00 79.31 325 GLU A N 1
ATOM 2504 C CA . GLU A 1 325 ? 4.431 -13.566 -33.372 1.00 79.31 325 GLU A CA 1
ATOM 2505 C C . GLU A 1 325 ? 4.824 -13.452 -34.854 1.00 79.31 325 GLU A C 1
ATOM 2507 O O . GLU A 1 325 ? 4.019 -13.026 -35.680 1.00 79.31 325 GLU A O 1
ATOM 2512 N N . ILE A 1 326 ? 6.045 -13.875 -35.198 1.00 79.50 326 ILE A N 1
ATOM 2513 C CA . ILE A 1 326 ? 6.524 -13.902 -36.582 1.00 79.50 326 ILE A CA 1
ATOM 2514 C C . ILE A 1 326 ? 5.764 -14.960 -37.397 1.00 79.50 326 ILE A C 1
ATOM 2516 O O . ILE A 1 326 ? 5.288 -14.659 -38.486 1.00 79.50 326 ILE A O 1
ATOM 2520 N N . LEU A 1 327 ? 5.590 -16.181 -36.874 1.00 82.31 327 LEU A N 1
ATOM 2521 C CA . LEU A 1 327 ? 4.837 -17.241 -37.560 1.00 82.31 327 LEU A CA 1
ATOM 2522 C C . LEU A 1 327 ? 3.361 -16.865 -37.786 1.00 82.31 327 LEU A C 1
ATOM 2524 O O . LEU A 1 327 ? 2.814 -17.186 -38.837 1.00 82.31 327 LEU A O 1
ATOM 2528 N N . GLU A 1 328 ? 2.719 -16.167 -36.844 1.00 79.31 328 GLU A N 1
ATOM 2529 C CA . GLU A 1 328 ? 1.363 -15.628 -37.003 1.00 79.31 328 GLU A CA 1
ATOM 2530 C C . GLU A 1 328 ? 1.319 -14.525 -38.071 1.00 79.31 328 GLU A C 1
ATOM 2532 O O . GLU A 1 328 ? 0.409 -14.530 -38.900 1.00 79.31 328 GLU A O 1
ATOM 2537 N N . GLY A 1 329 ? 2.307 -13.619 -38.089 1.00 79.31 329 GLY A N 1
ATOM 2538 C CA . GLY A 1 329 ? 2.440 -12.577 -39.117 1.00 79.31 329 GLY A CA 1
ATOM 2539 C C . GLY A 1 329 ? 2.605 -13.138 -40.534 1.00 79.31 329 GLY A C 1
ATOM 2540 O O . GLY A 1 329 ? 2.050 -12.586 -41.480 1.00 79.31 329 GLY A O 1
ATOM 2541 N N . GLU A 1 330 ? 3.284 -14.280 -40.660 1.00 82.00 330 GLU A N 1
ATOM 2542 C CA . GLU A 1 330 ? 3.476 -15.029 -41.912 1.00 82.00 330 GLU A CA 1
ATOM 2543 C C . GLU A 1 330 ? 2.307 -15.985 -42.247 1.00 82.00 330 GLU A C 1
ATOM 2545 O O . GLU A 1 330 ? 2.341 -16.690 -43.255 1.00 82.00 330 GLU A O 1
ATOM 2550 N N . GLY A 1 331 ? 1.266 -16.063 -41.407 1.00 79.19 331 GLY A N 1
ATOM 2551 C CA . GLY A 1 331 ? 0.106 -16.941 -41.622 1.00 79.19 331 GLY A CA 1
ATOM 2552 C C . GLY A 1 331 ? 0.353 -18.437 -41.363 1.00 79.19 331 GLY A C 1
ATOM 2553 O O . GLY A 1 331 ? -0.476 -19.275 -41.721 1.00 79.19 331 GLY A O 1
ATOM 2554 N N . ARG A 1 332 ? 1.461 -18.805 -40.709 1.00 84.25 332 ARG A N 1
ATOM 2555 C CA . ARG A 1 332 ? 1.872 -20.189 -40.390 1.00 84.25 332 ARG A CA 1
ATOM 2556 C C . ARG A 1 332 ? 1.333 -20.641 -39.027 1.00 84.25 332 ARG A C 1
ATOM 2558 O O . ARG A 1 332 ? 2.083 -21.041 -38.136 1.00 84.25 332 ARG A O 1
ATOM 2565 N N . ALA A 1 333 ? 0.014 -20.571 -38.855 1.00 76.56 333 ALA A N 1
ATOM 2566 C CA . ALA A 1 333 ? -0.643 -20.778 -37.559 1.00 76.56 333 ALA A CA 1
ATOM 2567 C C . ALA A 1 333 ? -0.474 -22.200 -36.978 1.00 76.56 333 ALA A C 1
ATOM 2569 O O . ALA A 1 333 ? -0.317 -22.340 -35.767 1.00 76.56 333 ALA A O 1
ATOM 2570 N N . GLU A 1 334 ? -0.459 -23.250 -37.809 1.00 79.56 334 GLU A N 1
ATOM 2571 C CA . GLU A 1 334 ? -0.256 -24.634 -37.333 1.00 79.56 334 GLU A CA 1
ATOM 2572 C C . GLU A 1 334 ? 1.141 -24.831 -36.732 1.00 79.56 334 GLU A C 1
ATOM 2574 O O . GLU A 1 334 ? 1.279 -25.392 -35.647 1.00 79.56 334 GLU A O 1
ATOM 2579 N N . GLU A 1 335 ? 2.175 -24.283 -37.378 1.00 82.81 335 GLU A N 1
ATOM 2580 C CA . GLU A 1 335 ? 3.543 -24.348 -36.853 1.00 82.81 335 GLU A CA 1
ATOM 2581 C C . GLU A 1 335 ? 3.670 -23.604 -35.521 1.00 82.81 335 GLU A C 1
ATOM 2583 O O . GLU A 1 335 ? 4.390 -24.050 -34.630 1.00 82.81 335 GLU A O 1
ATOM 2588 N N . ALA A 1 336 ? 2.948 -22.494 -35.358 1.00 82.00 336 ALA A N 1
ATOM 2589 C CA . ALA A 1 336 ? 2.901 -21.761 -34.100 1.00 82.00 336 ALA A CA 1
ATOM 2590 C C . ALA A 1 336 ? 2.229 -22.574 -32.973 1.00 82.00 336 ALA A C 1
ATOM 2592 O O . ALA A 1 336 ? 2.713 -22.571 -31.838 1.00 82.00 336 ALA A O 1
ATOM 2593 N N . VAL A 1 337 ? 1.149 -23.307 -33.276 1.00 78.06 337 VAL A N 1
ATOM 2594 C CA . VAL A 1 337 ? 0.475 -24.202 -32.318 1.00 78.06 337 VAL A CA 1
ATOM 2595 C C . VAL A 1 337 ? 1.388 -25.358 -31.911 1.00 78.06 337 VAL A C 1
ATOM 2597 O O . VAL A 1 337 ? 1.540 -25.618 -30.715 1.00 78.06 337 VAL A O 1
ATOM 2600 N N . ASP A 1 338 ? 2.019 -26.034 -32.871 1.00 81.25 338 ASP A N 1
ATOM 2601 C CA . ASP A 1 338 ? 2.917 -27.160 -32.594 1.00 81.25 338 ASP A CA 1
ATOM 2602 C C . ASP A 1 338 ? 4.139 -26.728 -31.785 1.00 81.25 338 ASP A C 1
ATOM 2604 O O . ASP A 1 338 ? 4.548 -27.408 -30.838 1.00 81.25 338 ASP A O 1
ATOM 2608 N N . PHE A 1 339 ? 4.666 -25.543 -32.087 1.00 80.94 339 PHE A N 1
ATOM 2609 C CA . PHE A 1 339 ? 5.755 -24.953 -31.328 1.00 80.94 339 PHE A CA 1
ATOM 2610 C C . PHE A 1 339 ? 5.363 -24.704 -29.863 1.00 80.94 339 PHE A C 1
ATOM 2612 O O . PHE A 1 339 ? 6.111 -25.064 -28.948 1.00 80.94 339 PHE A O 1
ATOM 2619 N N . TYR A 1 340 ? 4.159 -24.182 -29.604 1.00 76.69 340 TYR A N 1
ATOM 2620 C CA . TYR A 1 340 ? 3.676 -24.046 -28.232 1.00 76.69 340 TYR A CA 1
ATOM 2621 C C . TYR A 1 340 ? 3.371 -25.380 -27.545 1.00 76.69 340 TYR A C 1
ATOM 2623 O O . TYR A 1 340 ? 3.620 -25.486 -26.345 1.00 76.69 340 TYR A O 1
ATOM 2631 N N . ARG A 1 341 ? 2.868 -26.402 -28.253 1.00 75.31 341 ARG A N 1
ATOM 2632 C CA . ARG A 1 341 ? 2.666 -27.749 -27.678 1.00 75.31 341 ARG A CA 1
ATOM 2633 C C . ARG A 1 341 ? 3.984 -28.346 -27.199 1.00 75.31 341 ARG A C 1
ATOM 2635 O O . ARG A 1 341 ? 4.042 -28.878 -26.093 1.00 75.31 341 ARG A O 1
ATOM 2642 N N . SER A 1 342 ? 5.044 -28.206 -27.995 1.00 77.88 342 SER A N 1
ATOM 2643 C CA . SER A 1 342 ? 6.391 -28.642 -27.614 1.00 77.88 342 SER A CA 1
ATOM 2644 C C . SER A 1 342 ? 6.883 -27.914 -26.357 1.00 77.88 342 SER A C 1
ATOM 2646 O O . SER A 1 342 ? 7.375 -28.542 -25.420 1.00 77.88 342 SER A O 1
ATOM 2648 N N . ALA A 1 343 ? 6.681 -26.594 -26.283 1.00 74.62 343 ALA A N 1
ATOM 2649 C CA . ALA A 1 343 ? 7.039 -25.810 -25.102 1.00 74.62 343 ALA A CA 1
ATOM 2650 C C . ALA A 1 343 ? 6.189 -26.173 -23.863 1.00 74.62 343 ALA A C 1
ATOM 2652 O O . ALA A 1 343 ? 6.724 -26.302 -22.762 1.00 74.62 343 ALA A O 1
ATOM 2653 N N . ALA A 1 344 ? 4.888 -26.421 -24.025 1.00 70.25 344 ALA A N 1
ATOM 2654 C CA . ALA A 1 344 ? 4.000 -26.866 -22.950 1.00 70.25 344 ALA A CA 1
ATOM 2655 C C . ALA A 1 344 ? 4.395 -28.252 -22.406 1.00 70.25 344 ALA A C 1
ATOM 2657 O O . ALA A 1 344 ? 4.424 -28.450 -21.193 1.00 70.25 344 ALA A O 1
ATOM 2658 N N . ALA A 1 345 ? 4.776 -29.188 -23.284 1.00 68.62 345 ALA A N 1
ATOM 2659 C CA . ALA A 1 345 ? 5.266 -30.514 -22.898 1.00 68.62 345 ALA A CA 1
ATOM 2660 C C . ALA A 1 345 ? 6.571 -30.455 -22.083 1.00 68.62 345 ALA A C 1
ATOM 2662 O O . ALA A 1 345 ? 6.827 -31.333 -21.262 1.00 68.62 345 ALA A O 1
ATOM 2663 N N . SER A 1 346 ? 7.372 -29.398 -22.259 1.00 67.81 346 SER A N 1
ATOM 2664 C CA . SER A 1 346 ? 8.560 -29.141 -21.435 1.00 67.81 346 SER A CA 1
ATOM 2665 C C . SER A 1 346 ? 8.250 -28.567 -20.039 1.00 67.81 346 SER A C 1
ATOM 2667 O O . SER A 1 346 ? 9.166 -28.346 -19.249 1.00 67.81 346 SER A O 1
ATOM 2669 N N . GLY A 1 347 ? 6.967 -28.357 -19.710 1.00 64.44 347 GLY A N 1
ATOM 2670 C CA . GLY A 1 347 ? 6.503 -27.889 -18.401 1.00 64.44 347 GLY A CA 1
ATOM 2671 C C . GLY A 1 347 ? 6.292 -26.374 -18.287 1.00 64.44 347 GLY A C 1
ATOM 2672 O O . GLY A 1 347 ? 6.074 -25.874 -17.182 1.00 64.44 347 GLY A O 1
ATOM 2673 N N . ASP A 1 348 ? 6.342 -25.617 -19.391 1.00 71.88 348 ASP A N 1
ATOM 2674 C CA . ASP A 1 348 ? 6.072 -24.175 -19.358 1.00 71.88 348 ASP A CA 1
ATOM 2675 C C . ASP A 1 348 ? 4.559 -23.884 -19.316 1.00 71.88 348 ASP A C 1
ATOM 2677 O O . ASP A 1 348 ? 3.866 -23.859 -20.335 1.00 71.88 348 ASP A O 1
ATOM 2681 N N . ILE A 1 349 ? 4.057 -23.577 -18.115 1.00 70.19 349 ILE A N 1
ATOM 2682 C CA . ILE A 1 349 ? 2.661 -23.183 -17.843 1.00 70.19 349 ILE A CA 1
ATOM 2683 C C . ILE A 1 349 ? 2.207 -21.997 -18.723 1.00 70.19 349 ILE A C 1
ATOM 2685 O O . ILE A 1 349 ? 1.031 -21.879 -19.083 1.00 70.19 349 ILE A O 1
ATOM 2689 N N . ARG A 1 350 ? 3.116 -21.080 -19.090 1.00 73.56 350 ARG A N 1
ATOM 2690 C CA . ARG A 1 350 ? 2.776 -19.925 -19.939 1.00 73.56 350 ARG A CA 1
ATOM 2691 C C . ARG A 1 350 ? 2.592 -20.338 -21.394 1.00 73.56 350 ARG A C 1
ATOM 2693 O O . ARG A 1 350 ? 1.690 -19.808 -22.043 1.00 73.56 350 ARG A O 1
ATOM 2700 N N . ALA A 1 351 ? 3.388 -21.292 -21.877 1.00 75.69 351 ALA A N 1
ATOM 2701 C CA . ALA A 1 351 ? 3.246 -21.839 -23.221 1.00 75.69 351 ALA A CA 1
ATOM 2702 C C . ALA A 1 351 ? 1.879 -22.509 -23.406 1.00 75.69 351 ALA A C 1
ATOM 2704 O O . ALA A 1 351 ? 1.202 -22.226 -24.391 1.00 75.69 351 ALA A O 1
ATOM 2705 N N . SER A 1 352 ? 1.407 -23.277 -22.417 1.00 74.56 352 SER A N 1
ATOM 2706 C CA . SER A 1 352 ? 0.061 -23.872 -22.433 1.00 74.56 352 SER A CA 1
ATOM 2707 C C . SER A 1 352 ? -1.045 -22.817 -22.530 1.00 74.56 352 SER A C 1
ATOM 2709 O O . SER A 1 352 ? -2.005 -22.972 -23.287 1.00 74.56 352 SER A O 1
ATOM 2711 N N . ARG A 1 353 ? -0.896 -21.695 -21.810 1.00 75.94 353 ARG A N 1
ATOM 2712 C CA . ARG A 1 353 ? -1.846 -20.573 -21.877 1.00 75.94 353 ARG A CA 1
ATOM 2713 C C . ARG A 1 353 ? -1.878 -19.934 -23.263 1.00 75.94 353 ARG A C 1
ATOM 2715 O O . ARG A 1 353 ? -2.956 -19.609 -23.758 1.00 75.94 353 ARG A O 1
ATOM 2722 N N . TRP A 1 354 ? -0.714 -19.705 -23.860 1.00 78.06 354 TRP A N 1
ATOM 2723 C CA . TRP A 1 354 ? -0.627 -19.093 -25.182 1.00 78.06 354 TRP A CA 1
ATOM 2724 C C . TRP A 1 354 ? -1.114 -20.038 -26.286 1.00 78.06 354 TRP A C 1
ATOM 2726 O O . TRP A 1 354 ? -1.853 -19.591 -27.159 1.00 78.06 354 TRP A O 1
ATOM 2736 N N . ALA A 1 355 ? -0.832 -21.339 -26.177 1.00 79.00 355 ALA A N 1
ATOM 2737 C CA . ALA A 1 355 ? -1.371 -22.374 -27.059 1.00 79.00 355 ALA A CA 1
ATOM 2738 C C . ALA A 1 355 ? -2.905 -22.401 -27.048 1.00 79.00 355 ALA A C 1
ATOM 2740 O O . ALA A 1 355 ? -3.538 -22.358 -28.100 1.00 79.00 355 ALA A O 1
ATOM 2741 N N . ALA A 1 356 ? -3.512 -22.430 -25.856 1.00 81.06 356 ALA A N 1
ATOM 2742 C CA . ALA A 1 356 ? -4.964 -22.458 -25.715 1.00 81.06 356 ALA A CA 1
ATOM 2743 C C . ALA A 1 356 ? -5.617 -21.185 -26.281 1.00 81.06 356 ALA A C 1
ATOM 2745 O O . ALA A 1 356 ? -6.651 -21.263 -26.943 1.00 81.06 356 ALA A O 1
ATOM 2746 N N . ALA A 1 357 ? -4.996 -20.017 -26.082 1.00 81.00 357 ALA A N 1
ATOM 2747 C CA . ALA A 1 357 ? -5.469 -18.757 -26.657 1.00 81.00 357 ALA A CA 1
ATOM 2748 C C . ALA A 1 357 ? -5.372 -18.739 -28.194 1.00 81.00 357 ALA A C 1
ATOM 2750 O O . ALA A 1 357 ? -6.302 -18.281 -28.857 1.00 81.00 357 ALA A O 1
ATOM 2751 N N . LEU A 1 358 ? -4.278 -19.264 -28.755 1.00 80.69 358 LEU A N 1
ATOM 2752 C CA . LEU A 1 358 ? -4.077 -19.385 -30.200 1.00 80.69 358 LEU A CA 1
ATOM 2753 C C . LEU A 1 358 ? -5.115 -20.326 -30.831 1.00 80.69 358 LEU A C 1
ATOM 2755 O O . LEU A 1 358 ? -5.786 -19.945 -31.787 1.00 80.69 358 LEU A O 1
ATOM 2759 N N . LEU A 1 359 ? -5.314 -21.510 -30.241 1.00 83.12 359 LEU A N 1
ATOM 2760 C CA . LEU A 1 359 ? -6.329 -22.481 -30.668 1.00 83.12 359 LEU A CA 1
ATOM 2761 C C . LEU A 1 359 ? -7.751 -21.910 -30.582 1.00 83.12 359 LEU A C 1
ATOM 2763 O O . LEU A 1 359 ? -8.557 -22.133 -31.479 1.00 83.12 359 LEU A O 1
ATOM 2767 N N . THR A 1 360 ? -8.050 -21.129 -29.541 1.00 83.69 360 THR A N 1
ATOM 2768 C CA . THR A 1 360 ? -9.355 -20.463 -29.395 1.00 83.69 360 THR A CA 1
ATOM 2769 C C . THR A 1 360 ? -9.577 -19.425 -30.496 1.00 83.69 360 THR A C 1
ATOM 2771 O O . THR A 1 360 ? -10.655 -19.373 -31.079 1.00 83.69 360 THR A O 1
ATOM 2774 N N . ARG A 1 361 ? -8.554 -18.630 -30.842 1.00 80.12 361 ARG A N 1
ATOM 2775 C CA . ARG A 1 361 ? -8.640 -17.654 -31.944 1.00 80.12 361 ARG A CA 1
ATOM 2776 C C . ARG A 1 361 ? -8.800 -18.322 -33.312 1.00 80.12 361 ARG A C 1
ATOM 2778 O O . ARG A 1 361 ? -9.393 -17.729 -34.205 1.00 80.12 361 ARG A O 1
ATOM 2785 N N . ALA A 1 362 ? -8.290 -19.543 -33.452 1.00 81.44 362 ALA A N 1
ATOM 2786 C CA . ALA A 1 362 ? -8.459 -20.391 -34.628 1.00 81.44 362 ALA A CA 1
ATOM 2787 C C . ALA A 1 362 ? -9.782 -21.193 -34.633 1.00 81.44 362 ALA A C 1
ATOM 2789 O O . ALA A 1 362 ? -9.928 -22.090 -35.458 1.00 81.44 362 ALA A O 1
ATOM 2790 N N . ASP A 1 363 ? -10.721 -20.909 -33.719 1.00 81.81 363 ASP A N 1
ATOM 2791 C CA . ASP A 1 363 ? -12.017 -21.597 -33.566 1.00 81.81 363 ASP A CA 1
ATOM 2792 C C . ASP A 1 363 ? -11.910 -23.112 -33.262 1.00 81.81 363 ASP A C 1
ATOM 2794 O O . ASP A 1 363 ? -12.827 -23.902 -33.477 1.00 81.81 363 ASP A O 1
ATOM 2798 N N . ARG A 1 364 ? -10.772 -23.547 -32.702 1.00 85.25 364 ARG A N 1
ATOM 2799 C CA . ARG A 1 364 ? -10.469 -24.945 -32.334 1.00 85.25 364 ARG A CA 1
ATOM 2800 C C . ARG A 1 364 ? -10.626 -25.172 -30.830 1.00 85.25 364 ARG A C 1
ATOM 2802 O O . ARG A 1 364 ? -9.730 -25.678 -30.152 1.00 85.25 364 ARG A O 1
ATOM 2809 N N . LEU A 1 365 ? -11.788 -24.802 -30.291 1.00 85.69 365 LEU A N 1
ATOM 2810 C CA . LEU A 1 365 ? -12.068 -24.841 -28.848 1.00 85.69 365 LEU A CA 1
ATOM 2811 C C . LEU A 1 365 ? -11.858 -26.229 -28.223 1.00 85.69 365 LEU A C 1
ATOM 2813 O O . LEU A 1 365 ? -11.328 -26.334 -27.119 1.00 85.69 365 LEU A O 1
ATOM 2817 N N . HIS A 1 366 ? -12.281 -27.296 -28.907 1.00 85.19 366 HIS A N 1
ATOM 2818 C CA . HIS A 1 366 ? -12.165 -28.653 -28.370 1.00 85.19 366 HIS A CA 1
ATOM 2819 C C . HIS A 1 366 ? -10.702 -29.034 -28.106 1.00 85.19 366 HIS A C 1
ATOM 2821 O O . HIS A 1 366 ? -10.381 -29.515 -27.024 1.00 85.19 366 HIS A O 1
ATOM 2827 N N . GLU A 1 367 ? -9.805 -28.726 -29.045 1.00 85.06 367 GLU A N 1
ATOM 2828 C CA . GLU A 1 367 ? -8.372 -28.990 -28.893 1.00 85.06 367 GLU A CA 1
ATOM 2829 C C . GLU A 1 367 ? -7.731 -28.126 -27.803 1.00 85.06 367 GLU A C 1
ATOM 2831 O O . GLU A 1 367 ? -6.847 -28.597 -27.089 1.00 85.06 367 GLU A O 1
ATOM 2836 N N . ALA A 1 368 ? -8.191 -26.882 -27.633 1.00 86.25 368 ALA A N 1
ATOM 2837 C CA . ALA A 1 368 ? -7.729 -26.019 -26.547 1.00 86.25 368 ALA A CA 1
ATOM 2838 C C . ALA A 1 368 ? -8.077 -26.605 -25.166 1.00 86.25 368 ALA A C 1
ATOM 2840 O O . ALA A 1 368 ? -7.248 -26.583 -24.256 1.00 86.25 368 ALA A O 1
ATOM 2841 N N . VAL A 1 369 ? -9.288 -27.149 -25.011 1.00 87.69 369 VAL A N 1
ATOM 2842 C CA . VAL A 1 369 ? -9.755 -27.759 -23.755 1.00 87.69 369 VAL A CA 1
ATOM 2843 C C . VAL A 1 369 ? -9.011 -29.058 -23.453 1.00 87.69 369 VAL A C 1
ATOM 2845 O O . VAL A 1 369 ? -8.580 -29.248 -22.317 1.00 87.69 369 VAL A O 1
ATOM 2848 N N . GLU A 1 370 ? -8.808 -29.922 -24.449 1.00 86.62 370 GLU A N 1
ATOM 2849 C CA . GLU A 1 370 ? -8.047 -31.167 -24.278 1.00 86.62 370 GLU A CA 1
ATOM 2850 C C . GLU A 1 370 ? -6.585 -30.894 -23.901 1.00 86.62 370 GLU A C 1
ATOM 2852 O O . GLU A 1 370 ? -6.057 -31.516 -22.979 1.00 86.62 370 GLU A O 1
ATOM 2857 N N . LEU A 1 371 ? -5.955 -29.889 -24.523 1.00 84.50 371 LEU A N 1
ATOM 2858 C CA . LEU A 1 371 ? -4.609 -29.457 -24.146 1.00 84.50 371 LEU A CA 1
ATOM 2859 C C . LEU A 1 371 ? -4.549 -29.021 -22.674 1.00 84.50 371 LEU A C 1
ATOM 2861 O O . LEU A 1 371 ? -3.647 -29.423 -21.944 1.00 84.50 371 LEU A O 1
ATOM 2865 N N . LEU A 1 372 ? -5.518 -28.223 -22.217 1.00 86.31 372 LEU A N 1
ATOM 2866 C CA . LEU A 1 372 ? -5.567 -27.758 -20.830 1.00 86.31 372 LEU A CA 1
ATOM 2867 C C . LEU A 1 372 ? -5.854 -28.894 -19.834 1.00 86.31 372 LEU A C 1
ATOM 2869 O O . LEU A 1 372 ? -5.307 -28.879 -18.733 1.00 86.31 372 LEU A O 1
ATOM 2873 N N . ARG A 1 373 ? -6.656 -29.901 -20.201 1.00 86.19 373 ARG A N 1
ATOM 2874 C CA . ARG A 1 373 ? -6.847 -31.107 -19.375 1.00 86.19 373 ARG A CA 1
ATOM 2875 C C . ARG A 1 373 ? -5.545 -31.892 -19.223 1.00 86.19 373 ARG A C 1
ATOM 2877 O O . ARG A 1 373 ? -5.158 -32.187 -18.096 1.00 86.19 373 ARG A O 1
ATOM 2884 N N . ALA A 1 374 ? -4.819 -32.116 -20.318 1.00 82.31 374 ALA A N 1
ATOM 2885 C CA . ALA A 1 374 ? -3.508 -32.765 -20.277 1.00 82.31 374 ALA A CA 1
ATOM 2886 C C . ALA A 1 374 ? -2.497 -31.974 -19.421 1.00 82.31 374 ALA A C 1
ATOM 2888 O O . ALA A 1 374 ? -1.728 -32.556 -18.656 1.00 82.31 374 ALA A O 1
ATOM 2889 N N . CYS A 1 375 ? -2.523 -30.636 -19.478 1.00 79.88 375 CYS A N 1
ATOM 2890 C CA . CYS A 1 375 ? -1.693 -29.803 -18.601 1.00 79.88 375 CYS A CA 1
ATOM 2891 C C . CYS A 1 375 ? -2.068 -29.938 -17.118 1.00 79.88 375 CYS A C 1
ATOM 2893 O O . CYS A 1 375 ? -1.181 -29.917 -16.264 1.00 79.88 375 CYS A O 1
ATOM 2895 N N . ALA A 1 376 ? -3.355 -30.094 -16.798 1.00 82.69 376 ALA A N 1
ATOM 2896 C CA . ALA A 1 376 ? -3.797 -30.321 -15.426 1.00 82.69 376 ALA A CA 1
ATOM 2897 C C . ALA A 1 376 ? -3.304 -31.666 -14.880 1.00 82.69 376 ALA A C 1
ATOM 2899 O O . ALA A 1 376 ? -2.819 -31.727 -13.752 1.00 82.69 376 ALA A O 1
ATOM 2900 N N . GLU A 1 377 ? -3.358 -32.721 -15.698 1.00 80.81 377 GLU A N 1
ATOM 2901 C CA . GLU A 1 377 ? -2.798 -34.039 -15.368 1.00 80.81 377 GLU A CA 1
ATOM 2902 C C . GLU A 1 377 ? -1.276 -33.983 -15.165 1.00 80.81 377 GLU A C 1
ATOM 2904 O O . GLU A 1 377 ? -0.742 -34.653 -14.283 1.00 80.81 377 GLU A O 1
ATOM 2909 N N . ALA A 1 378 ? -0.582 -33.120 -15.914 1.00 74.12 378 ALA A N 1
ATOM 2910 C CA . ALA A 1 378 ? 0.844 -32.846 -15.743 1.00 74.12 378 ALA A CA 1
ATOM 2911 C C . ALA A 1 378 ? 1.179 -31.965 -14.514 1.00 74.12 378 ALA A C 1
ATOM 2913 O O . ALA A 1 378 ? 2.354 -31.701 -14.254 1.00 74.12 378 ALA A O 1
ATOM 2914 N N . GLY A 1 379 ? 0.177 -31.523 -13.741 1.00 73.75 379 GLY A N 1
ATOM 2915 C CA . GLY A 1 379 ? 0.353 -30.798 -12.478 1.00 73.75 379 GLY A CA 1
ATOM 2916 C C . GLY A 1 379 ? 0.048 -29.295 -12.517 1.00 73.75 379 GLY A C 1
ATOM 2917 O O . GLY A 1 379 ? 0.252 -28.610 -11.510 1.00 73.75 379 GLY A O 1
ATOM 2918 N N . ASP A 1 380 ? -0.462 -28.750 -13.627 1.00 76.81 380 ASP A N 1
ATOM 2919 C CA . ASP A 1 380 ? -0.923 -27.357 -13.664 1.00 76.81 380 ASP A CA 1
ATOM 2920 C C . ASP A 1 380 ? -2.290 -27.196 -12.977 1.00 76.81 380 ASP A C 1
ATOM 2922 O O . ASP A 1 380 ? -3.357 -27.342 -13.580 1.00 76.81 380 ASP A O 1
ATOM 2926 N N . ARG A 1 381 ? -2.252 -26.796 -11.701 1.00 74.88 381 ARG A N 1
ATOM 2927 C CA . ARG A 1 381 ? -3.433 -26.510 -10.863 1.00 74.88 381 ARG A CA 1
ATOM 2928 C C . ARG A 1 381 ? -4.405 -25.468 -11.435 1.00 74.88 381 ARG A C 1
ATOM 2930 O O . ARG A 1 381 ? -5.525 -25.368 -10.944 1.00 74.88 381 ARG A O 1
ATOM 2937 N N . TYR A 1 382 ? -3.998 -24.647 -12.405 1.00 79.69 382 TYR A N 1
ATOM 2938 C CA . TYR A 1 382 ? -4.853 -23.607 -12.983 1.00 79.69 382 TYR A CA 1
ATOM 2939 C C . TYR A 1 382 ? -5.410 -23.978 -14.359 1.00 79.69 382 TYR A C 1
ATOM 2941 O O . TYR A 1 382 ? -6.298 -23.275 -14.849 1.00 79.69 382 TYR A O 1
ATOM 2949 N N . ALA A 1 383 ? -4.944 -25.063 -14.981 1.00 84.38 383 ALA A N 1
ATOM 2950 C CA . ALA A 1 383 ? -5.340 -25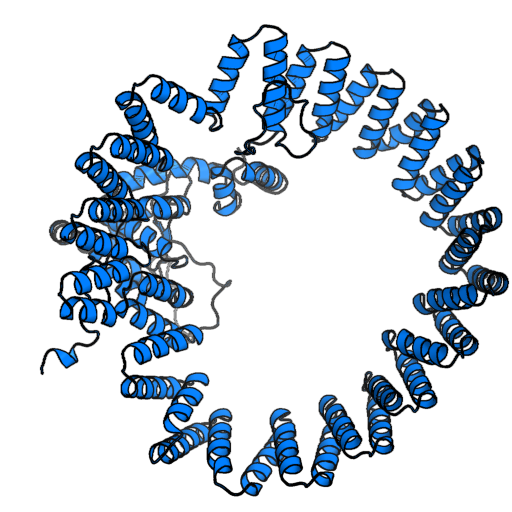.405 -16.342 1.00 84.38 383 ALA A CA 1
ATOM 2951 C C . ALA A 1 383 ? -6.835 -25.760 -16.451 1.00 84.38 383 ALA A C 1
ATOM 2953 O O . ALA A 1 383 ? -7.517 -25.251 -17.342 1.00 84.38 383 ALA A O 1
ATOM 2954 N N . LEU A 1 384 ? -7.393 -26.506 -15.487 1.00 86.62 384 LEU A N 1
ATOM 2955 C CA . LEU A 1 384 ? -8.835 -26.811 -15.449 1.00 86.62 384 LEU A CA 1
ATOM 2956 C C . LEU A 1 384 ? -9.705 -25.561 -15.275 1.00 86.62 384 LEU A C 1
ATOM 2958 O O . LEU A 1 384 ? -10.764 -25.453 -15.893 1.00 86.62 384 LEU A O 1
ATOM 2962 N N . ARG A 1 385 ? -9.242 -24.576 -14.494 1.00 87.19 385 ARG A N 1
ATOM 2963 C CA . ARG A 1 385 ? -9.930 -23.284 -14.370 1.00 87.19 385 ARG A CA 1
ATOM 2964 C C . ARG A 1 385 ? -9.986 -22.550 -15.705 1.00 87.19 385 ARG A C 1
ATOM 2966 O O . ARG A 1 385 ? -11.017 -21.989 -16.056 1.00 87.19 385 ARG A O 1
ATOM 2973 N N . ARG A 1 386 ? -8.884 -22.568 -16.457 1.00 85.31 386 ARG A N 1
ATOM 2974 C CA . ARG A 1 386 ? -8.824 -21.959 -17.792 1.00 85.31 386 ARG A CA 1
ATOM 2975 C C . ARG A 1 386 ? -9.712 -22.687 -18.790 1.00 85.31 386 ARG A C 1
ATOM 2977 O O . ARG A 1 386 ? -10.388 -22.023 -19.566 1.00 85.31 386 ARG A O 1
ATOM 2984 N N . ALA A 1 387 ? -9.753 -24.016 -18.736 1.00 88.12 387 ALA A N 1
ATOM 2985 C CA . ALA A 1 387 ? -10.660 -24.800 -19.564 1.00 88.12 387 ALA A CA 1
ATOM 2986 C C . ALA A 1 387 ? -12.120 -24.416 -19.282 1.00 88.12 387 ALA A C 1
ATOM 2988 O O . ALA A 1 387 ? -12.880 -24.179 -20.216 1.00 88.12 387 ALA A O 1
ATOM 2989 N N . ALA A 1 388 ? -12.489 -24.262 -18.006 1.00 89.06 388 ALA A N 1
ATOM 2990 C CA . ALA A 1 388 ? -13.821 -23.810 -17.621 1.00 89.06 388 ALA A CA 1
ATOM 2991 C C . ALA A 1 388 ? -14.147 -22.390 -18.119 1.00 89.06 388 ALA A C 1
ATOM 2993 O O . ALA A 1 388 ? -15.250 -22.163 -18.614 1.00 89.06 388 ALA A O 1
ATOM 2994 N N . ASP A 1 389 ? -13.200 -21.448 -18.034 1.00 87.81 389 ASP A N 1
ATOM 2995 C CA . ASP A 1 389 ? -13.379 -20.085 -18.554 1.00 87.81 389 ASP A CA 1
ATOM 2996 C C . ASP A 1 389 ? -13.643 -20.089 -20.072 1.00 87.81 389 ASP A C 1
ATOM 2998 O O . ASP A 1 389 ? -14.592 -19.447 -20.522 1.00 87.81 389 ASP A O 1
ATOM 3002 N N . LEU A 1 390 ? -12.865 -20.861 -20.842 1.00 87.25 390 LEU A N 1
ATOM 3003 C CA . LEU A 1 390 ? -13.038 -20.996 -22.295 1.00 87.25 390 LEU A CA 1
ATOM 3004 C C . LEU A 1 390 ? -14.373 -21.659 -22.661 1.00 87.25 390 LEU A C 1
ATOM 3006 O O . LEU A 1 390 ? -15.081 -21.193 -23.552 1.00 87.25 390 LEU A O 1
ATOM 3010 N N . LEU A 1 391 ? -14.749 -22.729 -21.956 1.00 88.88 391 LEU A N 1
ATOM 3011 C CA . LEU A 1 391 ? -16.027 -23.415 -22.162 1.00 88.88 391 LEU A CA 1
ATOM 3012 C C . LEU A 1 391 ? -17.217 -22.500 -21.843 1.00 88.88 391 LEU A C 1
ATOM 3014 O O . LEU A 1 391 ? -18.214 -22.516 -22.565 1.00 88.88 391 LEU A O 1
ATOM 3018 N N . ARG A 1 392 ? -17.098 -21.659 -20.809 1.00 86.75 392 ARG A N 1
ATOM 3019 C CA . ARG A 1 392 ? -18.103 -20.650 -20.451 1.00 86.75 392 ARG A CA 1
ATOM 3020 C C . ARG A 1 392 ? -18.238 -19.579 -21.534 1.00 86.75 392 ARG A C 1
ATOM 3022 O O . ARG A 1 392 ? -19.363 -19.242 -21.894 1.00 86.75 392 ARG A O 1
ATOM 3029 N N . GLU A 1 393 ? -17.126 -19.063 -22.058 1.00 85.88 393 GLU A N 1
ATOM 3030 C CA . GLU A 1 393 ? -17.121 -18.086 -23.161 1.00 85.88 393 GLU A CA 1
ATOM 3031 C C . GLU A 1 393 ? -17.742 -18.658 -24.441 1.00 85.88 393 GLU A C 1
ATOM 3033 O O . GLU A 1 393 ? -18.464 -17.955 -25.144 1.00 85.88 393 GLU A O 1
ATOM 3038 N N . ALA A 1 394 ? -17.554 -19.954 -24.687 1.00 86.06 394 ALA A N 1
ATOM 3039 C CA . ALA A 1 394 ? -18.169 -20.671 -25.799 1.00 86.06 394 ALA A CA 1
ATOM 3040 C C . ALA A 1 394 ? -19.625 -21.116 -25.557 1.00 86.06 394 ALA A C 1
ATOM 3042 O O . ALA A 1 394 ? -20.219 -21.769 -26.414 1.00 86.06 394 ALA A O 1
ATOM 3043 N N . GLY A 1 395 ? -20.204 -20.831 -24.387 1.00 84.62 395 GLY A N 1
ATOM 3044 C CA . GLY A 1 395 ? -21.570 -21.234 -24.035 1.00 84.62 395 GLY A CA 1
ATOM 3045 C C . GLY A 1 395 ? -21.754 -22.722 -23.697 1.00 84.62 395 GLY A C 1
ATOM 3046 O O . GLY A 1 395 ? -22.884 -23.153 -23.473 1.00 84.62 395 GLY A O 1
ATOM 3047 N N . ARG A 1 396 ? -20.677 -23.515 -23.599 1.00 87.94 396 ARG A N 1
ATOM 3048 C CA . ARG A 1 396 ? -20.702 -24.935 -23.189 1.00 87.94 396 ARG A CA 1
ATOM 3049 C C . ARG A 1 396 ? -20.743 -25.057 -21.661 1.00 87.94 396 ARG A C 1
ATOM 3051 O O . ARG A 1 396 ? -19.773 -25.471 -21.025 1.00 87.94 396 ARG A O 1
ATOM 3058 N N . ARG A 1 397 ? -21.867 -24.649 -21.063 1.00 85.25 397 ARG A N 1
ATOM 3059 C CA . ARG A 1 397 ? -22.010 -24.490 -19.602 1.00 85.25 397 ARG A CA 1
ATOM 3060 C C . ARG A 1 397 ? -21.840 -25.780 -18.802 1.00 85.25 397 ARG A C 1
ATOM 3062 O O . ARG A 1 397 ? -21.127 -25.753 -17.805 1.00 85.25 397 ARG A O 1
ATOM 3069 N N . ASP A 1 398 ? -22.409 -26.901 -19.247 1.00 87.56 398 ASP A N 1
ATOM 3070 C CA . ASP A 1 398 ? -22.302 -28.181 -18.526 1.00 87.56 398 ASP A CA 1
ATOM 3071 C C . ASP A 1 398 ? -20.849 -28.635 -18.356 1.00 87.56 398 ASP A C 1
ATOM 3073 O O . ASP A 1 398 ? -20.407 -28.970 -17.257 1.00 87.56 398 ASP A O 1
ATOM 3077 N N . GLU A 1 399 ? -20.066 -28.572 -19.432 1.00 88.69 399 GLU A N 1
ATOM 3078 C CA . GLU A 1 399 ? -18.652 -28.943 -19.387 1.00 88.69 399 GLU A CA 1
ATOM 3079 C C . GLU A 1 399 ? -17.825 -27.947 -18.575 1.00 88.69 399 GLU A C 1
ATOM 3081 O O . GLU A 1 399 ? -16.896 -28.351 -17.873 1.00 88.69 399 GLU A O 1
ATOM 3086 N N . ALA A 1 400 ? -18.174 -26.656 -18.623 1.00 89.50 400 ALA A N 1
ATOM 3087 C CA . ALA A 1 400 ? -17.547 -25.649 -17.774 1.00 89.50 400 ALA A CA 1
ATOM 3088 C C . ALA A 1 400 ? -17.778 -25.952 -16.284 1.00 89.50 400 ALA A C 1
ATOM 3090 O O . ALA A 1 400 ? -16.837 -25.855 -15.492 1.00 89.50 400 ALA A O 1
ATOM 3091 N N . ILE A 1 401 ? -18.995 -26.364 -15.903 1.00 90.19 401 ILE A N 1
ATOM 3092 C CA . ILE A 1 401 ? -19.336 -26.775 -14.534 1.00 90.19 401 ILE A CA 1
ATOM 3093 C C . ILE A 1 401 ? -18.499 -27.988 -14.122 1.00 90.19 401 ILE A C 1
ATOM 3095 O O . ILE A 1 401 ? -17.866 -27.940 -13.067 1.00 90.19 401 ILE A O 1
ATOM 3099 N N . THR A 1 402 ? -18.415 -29.031 -14.954 1.00 90.38 402 THR A N 1
ATOM 3100 C CA . THR A 1 402 ? -17.589 -30.215 -14.658 1.00 90.38 402 THR A CA 1
ATOM 3101 C C . THR A 1 402 ? -16.119 -29.844 -14.457 1.00 90.38 402 THR A C 1
ATOM 3103 O O . THR A 1 402 ? -15.512 -30.251 -13.466 1.00 90.38 402 THR A O 1
ATOM 3106 N N . CYS A 1 403 ? -15.547 -29.013 -15.336 1.00 89.12 403 CYS A N 1
ATOM 3107 C CA . CYS A 1 403 ? -14.167 -28.547 -15.185 1.00 89.12 403 CYS A CA 1
ATOM 3108 C C . CYS A 1 403 ? -13.971 -27.711 -13.912 1.00 89.12 403 CYS A C 1
ATOM 3110 O O . CYS A 1 403 ? -12.938 -27.838 -13.252 1.00 89.12 403 CYS A O 1
ATOM 3112 N N . CYS A 1 404 ? -14.960 -26.899 -13.519 1.00 87.94 404 CYS A N 1
ATOM 3113 C CA . CYS A 1 404 ? -14.901 -26.175 -12.252 1.00 87.94 404 CYS A CA 1
ATOM 3114 C C . CYS A 1 404 ? -14.928 -27.126 -11.052 1.00 87.94 404 CYS A C 1
ATOM 3116 O O . CYS A 1 404 ? -14.149 -26.939 -10.123 1.00 87.94 404 CYS A O 1
ATOM 3118 N N . GLN A 1 405 ? -15.791 -28.144 -11.058 1.00 88.12 405 GLN A N 1
ATOM 3119 C CA . GLN A 1 405 ? -15.889 -29.115 -9.965 1.00 88.12 405 GLN A CA 1
ATOM 3120 C C . GLN A 1 405 ? -14.572 -29.882 -9.777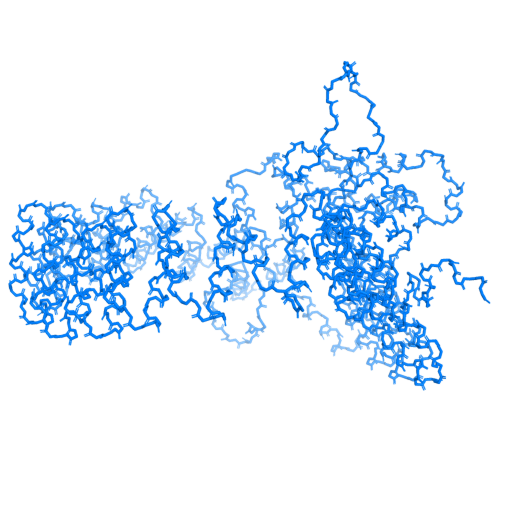 1.00 88.12 405 GLN A C 1
ATOM 3122 O O . GLN A 1 405 ? -14.039 -29.907 -8.668 1.00 88.12 405 GLN A O 1
ATOM 3127 N N . GLN A 1 406 ? -13.987 -30.378 -10.872 1.00 87.25 406 GLN A N 1
ATOM 3128 C CA . GLN A 1 406 ? -12.689 -31.065 -10.874 1.00 87.25 406 GLN A CA 1
ATOM 3129 C C . GLN A 1 406 ? -11.550 -30.162 -10.379 1.00 87.25 406 GLN A C 1
ATOM 3131 O O . GLN A 1 406 ? -10.729 -30.567 -9.554 1.00 87.25 406 GLN A O 1
ATOM 3136 N N . ALA A 1 407 ? -11.512 -28.903 -10.830 1.00 86.88 407 ALA A N 1
ATOM 3137 C CA . ALA A 1 407 ? -10.536 -27.932 -10.339 1.00 86.88 407 ALA A CA 1
ATOM 3138 C C . ALA A 1 407 ? -10.689 -27.693 -8.827 1.00 86.88 407 ALA A C 1
ATOM 3140 O O . ALA A 1 407 ? -9.695 -27.617 -8.101 1.00 86.88 407 ALA A O 1
ATOM 3141 N N . ALA A 1 408 ? -11.927 -27.629 -8.335 1.00 85.25 408 ALA A N 1
ATOM 3142 C CA . ALA A 1 408 ? -12.201 -27.412 -6.924 1.00 85.25 408 ALA A CA 1
ATOM 3143 C C . ALA A 1 408 ? -11.781 -28.606 -6.047 1.00 85.25 408 ALA A C 1
ATOM 3145 O O . ALA A 1 408 ? -11.334 -28.389 -4.918 1.00 85.25 408 ALA A O 1
ATOM 3146 N N . GLU A 1 409 ? -11.907 -29.834 -6.559 1.00 82.50 409 GLU A N 1
ATOM 3147 C CA . GLU A 1 409 ? -11.451 -31.083 -5.926 1.00 82.50 409 GLU A CA 1
ATOM 3148 C C . GLU A 1 409 ? -9.920 -31.198 -5.907 1.00 82.50 409 GLU A C 1
ATOM 3150 O O . GLU A 1 409 ? -9.350 -31.653 -4.917 1.00 82.50 409 GLU A O 1
ATOM 3155 N N . SER A 1 410 ? -9.239 -30.688 -6.941 1.00 78.06 410 SER A N 1
ATOM 3156 C CA . SER A 1 410 ? -7.769 -30.601 -6.993 1.00 78.06 410 SER A CA 1
ATOM 3157 C C . SER A 1 410 ? -7.155 -29.548 -6.049 1.00 78.06 410 SER A C 1
ATOM 3159 O O . SER A 1 410 ? -5.934 -29.454 -5.930 1.00 78.06 410 SER A O 1
ATOM 3161 N N . GLY A 1 411 ? -7.988 -28.765 -5.348 1.00 75.38 411 GLY A N 1
ATOM 3162 C CA . GLY A 1 411 ? -7.567 -27.798 -4.327 1.00 75.38 411 GLY A CA 1
ATOM 3163 C C . GLY A 1 411 ? -7.730 -26.319 -4.700 1.00 75.38 411 GLY A C 1
ATOM 3164 O O . GLY A 1 411 ? -7.396 -25.461 -3.878 1.00 75.38 411 GLY A O 1
ATOM 3165 N N . ASP A 1 412 ? -8.270 -25.974 -5.879 1.00 78.62 412 ASP A N 1
ATOM 3166 C CA . ASP A 1 412 ? -8.647 -24.585 -6.192 1.00 78.62 412 ASP A CA 1
ATOM 3167 C C . ASP A 1 412 ? -9.978 -24.221 -5.513 1.00 78.62 412 ASP A C 1
ATOM 3169 O O . ASP A 1 412 ? -11.053 -24.262 -6.105 1.00 78.62 412 ASP A O 1
ATOM 3173 N N . THR A 1 413 ? -9.935 -23.852 -4.233 1.00 75.06 413 THR A N 1
ATOM 3174 C CA . THR A 1 413 ? -11.143 -23.482 -3.474 1.00 75.06 413 THR A CA 1
ATOM 3175 C C . THR A 1 413 ? -11.867 -22.261 -4.050 1.00 75.06 413 THR A C 1
ATOM 3177 O O . THR A 1 413 ? -13.086 -22.152 -3.891 1.00 75.06 413 THR A O 1
ATOM 3180 N N . ALA A 1 414 ? -11.161 -21.374 -4.763 1.00 77.44 414 ALA A N 1
ATOM 3181 C CA . ALA A 1 414 ? -11.728 -20.146 -5.314 1.00 77.44 414 ALA A CA 1
ATOM 3182 C C . ALA A 1 414 ? -12.713 -20.411 -6.463 1.00 77.44 414 ALA A C 1
ATOM 3184 O O . ALA A 1 414 ? -13.653 -19.636 -6.647 1.00 77.44 414 ALA A O 1
ATOM 3185 N N . ILE A 1 415 ? -12.550 -21.515 -7.203 1.00 85.19 415 ILE A N 1
ATOM 3186 C CA . ILE A 1 415 ? -13.432 -21.850 -8.330 1.00 85.19 415 ILE A CA 1
ATOM 3187 C C . ILE A 1 415 ? -14.812 -22.362 -7.894 1.00 85.19 415 ILE A C 1
ATOM 3189 O O . ILE A 1 415 ? -15.752 -22.370 -8.687 1.00 85.19 415 ILE A O 1
ATOM 3193 N N . THR A 1 416 ? -14.968 -22.715 -6.614 1.00 86.12 416 THR A N 1
ATOM 3194 C CA . THR A 1 416 ? -16.247 -23.157 -6.037 1.00 86.12 416 THR A CA 1
ATOM 3195 C C . THR A 1 416 ? -17.347 -22.119 -6.248 1.00 86.12 416 THR A C 1
ATOM 3197 O O . THR A 1 416 ? -18.469 -22.470 -6.598 1.00 86.12 416 THR A O 1
ATOM 3200 N N . ALA A 1 417 ? -17.027 -20.830 -6.092 1.00 86.50 417 ALA A N 1
ATOM 3201 C CA . ALA A 1 417 ? -17.989 -19.753 -6.315 1.00 86.50 417 ALA A CA 1
ATOM 3202 C C . ALA A 1 417 ? -18.439 -19.676 -7.783 1.00 86.50 417 ALA A C 1
ATOM 3204 O O . ALA A 1 417 ? -19.617 -19.443 -8.039 1.00 86.50 417 ALA A O 1
ATOM 3205 N N . THR A 1 418 ? -17.524 -19.916 -8.727 1.00 85.81 418 THR A N 1
ATOM 3206 C CA . THR A 1 418 ? -17.819 -19.935 -10.166 1.00 85.81 418 THR A CA 1
ATOM 3207 C C . THR A 1 418 ? -18.718 -21.112 -10.534 1.00 85.81 418 THR A C 1
ATOM 3209 O O . THR A 1 418 ? -19.725 -20.909 -11.203 1.00 85.81 418 THR A O 1
ATOM 3212 N N . ALA A 1 419 ? -18.414 -22.322 -10.048 1.00 88.69 419 ALA A N 1
ATOM 3213 C CA . ALA A 1 419 ? -19.254 -23.503 -10.273 1.00 88.69 419 ALA A CA 1
ATOM 3214 C C . ALA A 1 419 ? -20.685 -23.294 -9.753 1.00 88.69 419 ALA A C 1
ATOM 3216 O O . ALA A 1 419 ? -21.653 -23.576 -10.453 1.00 88.69 419 ALA A O 1
ATOM 3217 N N . VAL A 1 420 ? -20.814 -22.758 -8.533 1.00 90.00 420 VAL A N 1
ATOM 3218 C CA . VAL A 1 420 ? -22.118 -22.458 -7.931 1.00 90.00 420 VAL A CA 1
ATOM 3219 C C . VAL A 1 420 ? -22.859 -21.393 -8.732 1.00 90.00 420 VAL A C 1
ATOM 3221 O O . VAL A 1 420 ? -24.042 -21.565 -8.989 1.00 90.00 420 VAL A O 1
ATOM 3224 N N . ALA A 1 421 ? -22.190 -20.315 -9.151 1.00 88.81 421 ALA A N 1
ATOM 3225 C CA . ALA A 1 421 ? -22.824 -19.270 -9.951 1.00 88.81 421 ALA A CA 1
ATOM 3226 C C . ALA A 1 421 ? -23.400 -19.827 -11.263 1.00 88.81 421 ALA A C 1
ATOM 3228 O O . ALA A 1 421 ? -24.563 -19.576 -11.558 1.00 88.81 421 ALA A O 1
ATOM 3229 N N . LEU A 1 422 ? -22.631 -20.653 -11.982 1.00 87.12 422 LEU A N 1
ATOM 3230 C CA . LEU A 1 422 ? -23.087 -21.297 -13.219 1.00 87.12 422 LEU A CA 1
ATOM 3231 C C . LEU A 1 422 ? -24.296 -22.214 -12.985 1.00 87.12 422 LEU A C 1
ATOM 3233 O O . LEU A 1 422 ? -25.274 -22.144 -13.722 1.00 87.12 422 LEU A O 1
ATOM 3237 N N . LEU A 1 423 ? -24.268 -23.028 -11.926 1.00 89.56 423 LEU A N 1
ATOM 3238 C CA . LEU A 1 423 ? -25.399 -23.890 -11.571 1.00 89.56 423 LEU A CA 1
ATOM 3239 C C . LEU A 1 423 ? -26.664 -23.086 -11.232 1.00 89.56 423 LEU A C 1
ATOM 3241 O O . LEU A 1 423 ? -27.764 -23.501 -11.586 1.00 89.56 423 LEU A O 1
ATOM 3245 N N . LEU A 1 424 ? -26.529 -21.935 -10.568 1.00 88.75 424 LEU A N 1
ATOM 3246 C CA . LEU A 1 424 ? -27.663 -21.066 -10.238 1.00 88.75 424 LEU A CA 1
ATOM 3247 C C . LEU A 1 424 ? -28.217 -20.332 -11.464 1.00 88.75 424 LEU A C 1
ATOM 3249 O O . LEU A 1 424 ? -29.434 -20.200 -11.577 1.00 88.75 424 LEU A O 1
ATOM 3253 N N . GLU A 1 425 ? -27.354 -19.878 -12.379 1.00 86.81 425 GLU A N 1
ATOM 3254 C CA . GLU A 1 425 ? -27.761 -19.266 -13.653 1.00 86.81 425 GLU A CA 1
ATOM 3255 C C . GLU A 1 425 ? -28.602 -20.228 -14.507 1.00 86.81 425 GLU A C 1
ATOM 3257 O O . GLU A 1 425 ? -29.572 -19.798 -15.131 1.00 86.81 425 GLU A O 1
ATOM 3262 N N . ASP A 1 426 ? -28.289 -21.526 -14.473 1.00 86.38 426 ASP A N 1
ATOM 3263 C CA . ASP A 1 426 ? -29.052 -22.574 -15.165 1.00 86.38 426 ASP A CA 1
ATOM 3264 C C . ASP A 1 426 ? -30.242 -23.114 -14.333 1.00 86.38 426 ASP A C 1
ATOM 3266 O O . ASP A 1 426 ? -30.918 -24.059 -14.740 1.00 86.38 426 ASP A O 1
ATOM 3270 N N . GLY A 1 427 ? -30.529 -22.531 -13.161 1.00 85.62 427 GLY A N 1
ATOM 3271 C CA . GLY A 1 427 ? -31.652 -22.923 -12.296 1.00 85.62 427 GLY A CA 1
ATOM 3272 C C . GLY A 1 427 ? -31.467 -24.256 -11.556 1.00 85.62 427 GLY A C 1
ATOM 3273 O O . GLY A 1 427 ? -32.409 -24.762 -10.946 1.00 85.62 427 GLY A O 1
ATOM 3274 N N . ARG A 1 428 ? -30.257 -24.823 -11.562 1.00 90.38 428 ARG A N 1
ATOM 3275 C CA . ARG A 1 428 ? -29.890 -26.119 -10.962 1.00 90.38 428 ARG A CA 1
ATOM 3276 C C . ARG A 1 428 ? -29.454 -25.965 -9.502 1.00 90.38 428 ARG A C 1
ATOM 3278 O O . ARG A 1 428 ? -28.401 -26.446 -9.079 1.00 90.38 428 ARG A O 1
ATOM 3285 N N . THR A 1 429 ? -30.277 -25.283 -8.706 1.00 89.12 429 THR A N 1
ATOM 3286 C CA . THR A 1 429 ? -29.981 -24.970 -7.296 1.00 89.12 429 THR A CA 1
ATOM 3287 C C . THR A 1 429 ? -29.772 -26.224 -6.445 1.00 89.12 429 THR A C 1
ATOM 3289 O O . THR A 1 429 ? -28.894 -26.242 -5.585 1.00 89.12 429 THR A O 1
ATOM 3292 N N . ASP A 1 430 ? -30.537 -27.288 -6.693 1.00 88.31 430 ASP A N 1
ATOM 3293 C CA . ASP A 1 430 ? -30.446 -28.523 -5.905 1.00 88.31 430 ASP A CA 1
ATOM 3294 C C . ASP A 1 430 ? -29.124 -29.262 -6.146 1.00 88.31 430 ASP A C 1
ATOM 3296 O O . ASP A 1 430 ? -28.506 -29.749 -5.200 1.00 88.31 430 ASP A O 1
ATOM 3300 N N . GLU A 1 431 ? -28.621 -29.261 -7.383 1.00 90.62 431 GLU A N 1
ATOM 3301 C CA . GLU A 1 431 ? -27.306 -29.824 -7.702 1.00 90.62 431 GLU A CA 1
ATOM 3302 C C . GLU A 1 431 ? -26.175 -29.028 -7.043 1.00 90.62 431 GLU A C 1
ATOM 3304 O O . GLU A 1 431 ? -25.248 -29.619 -6.484 1.00 90.62 431 GLU A O 1
ATOM 3309 N N . ALA A 1 432 ? -26.279 -27.693 -7.025 1.00 91.31 432 ALA A N 1
ATOM 3310 C CA . ALA A 1 432 ? -25.327 -26.843 -6.312 1.00 91.31 432 ALA A CA 1
ATOM 3311 C C . ALA A 1 432 ? -25.307 -27.147 -4.808 1.00 91.31 432 ALA A C 1
ATOM 3313 O O . ALA A 1 432 ? -24.233 -27.242 -4.211 1.00 91.31 432 ALA A O 1
ATOM 3314 N N . VAL A 1 433 ? -26.478 -27.339 -4.193 1.00 91.19 433 VAL A N 1
ATOM 3315 C CA . VAL A 1 433 ? -26.590 -27.692 -2.772 1.00 91.19 433 VAL A CA 1
ATOM 3316 C C . VAL A 1 433 ? -25.985 -29.064 -2.492 1.00 91.19 433 VAL A C 1
ATOM 3318 O O . VAL A 1 433 ? -25.185 -29.179 -1.564 1.00 91.19 433 VAL A O 1
ATOM 3321 N N . ILE A 1 434 ? -26.321 -30.091 -3.280 1.00 90.94 434 ILE A N 1
ATOM 3322 C CA . ILE A 1 434 ? -25.784 -31.451 -3.101 1.00 90.94 434 ILE A CA 1
ATOM 3323 C C . ILE A 1 434 ? -24.256 -31.428 -3.181 1.00 90.94 434 ILE A C 1
ATOM 3325 O O . ILE A 1 434 ? -23.578 -31.954 -2.294 1.00 90.94 434 ILE A O 1
ATOM 3329 N N . TRP A 1 435 ? -23.710 -30.753 -4.193 1.00 91.38 435 TRP A N 1
ATOM 3330 C CA . TRP A 1 435 ? -22.268 -30.635 -4.370 1.00 91.38 435 TRP A CA 1
ATOM 3331 C C . TRP A 1 435 ? -21.589 -29.898 -3.201 1.00 91.38 435 TRP A C 1
ATOM 3333 O O . TRP A 1 435 ? -20.585 -30.367 -2.658 1.00 91.38 435 TRP A O 1
ATOM 3343 N N . LEU A 1 436 ? -22.163 -28.780 -2.737 1.00 91.00 436 LEU A N 1
ATOM 3344 C CA . LEU A 1 436 ? -21.637 -28.032 -1.589 1.00 91.00 436 LEU A CA 1
ATOM 3345 C C . LEU A 1 436 ? -21.744 -28.807 -0.265 1.00 91.00 436 LEU A C 1
ATOM 3347 O O . LEU A 1 436 ? -20.842 -28.694 0.568 1.00 91.00 436 LEU A O 1
ATOM 3351 N N . ARG A 1 437 ? -22.804 -29.601 -0.057 1.00 90.62 437 ARG A N 1
ATOM 3352 C CA . ARG A 1 437 ? -22.947 -30.468 1.127 1.00 90.62 437 ARG A CA 1
ATOM 3353 C C . ARG A 1 437 ? -21.854 -31.541 1.154 1.00 90.62 437 ARG A C 1
ATOM 3355 O O . ARG A 1 437 ? -21.202 -31.685 2.187 1.00 90.62 437 ARG A O 1
ATOM 3362 N N . GLY A 1 438 ? -21.567 -32.192 0.022 1.00 89.50 438 GLY A N 1
ATOM 3363 C CA . GLY A 1 438 ? -20.458 -33.152 -0.084 1.00 89.50 438 GLY A CA 1
ATOM 3364 C C . GLY A 1 438 ? -19.097 -32.518 0.235 1.00 89.50 438 GLY A C 1
ATOM 3365 O O . GLY A 1 438 ? -18.300 -33.067 0.996 1.00 89.50 438 GLY A O 1
ATOM 3366 N N . ARG A 1 439 ? -18.856 -31.287 -0.233 1.00 88.69 439 ARG A N 1
ATOM 3367 C CA . ARG A 1 439 ? -17.651 -30.526 0.145 1.00 88.69 439 ARG A CA 1
ATOM 3368 C C . ARG A 1 439 ? -17.603 -30.156 1.628 1.00 88.69 439 ARG A C 1
ATOM 3370 O O . ARG A 1 439 ? -16.537 -30.201 2.242 1.00 88.69 439 ARG A O 1
ATOM 3377 N N . ALA A 1 440 ? -18.737 -29.791 2.218 1.00 88.56 440 ALA A N 1
ATOM 3378 C CA . ALA A 1 440 ? -18.820 -29.507 3.645 1.00 88.56 440 ALA A CA 1
ATOM 3379 C C . ALA A 1 440 ? -18.508 -30.755 4.488 1.00 88.56 440 ALA A C 1
ATOM 3381 O O . ALA A 1 440 ? -17.899 -30.651 5.553 1.00 88.56 440 ALA A O 1
ATOM 3382 N N . GLU A 1 441 ? -18.920 -31.944 4.044 1.00 85.25 441 GLU A N 1
ATOM 3383 C CA . GLU A 1 441 ? -18.575 -33.237 4.661 1.00 85.25 441 GLU A CA 1
ATOM 3384 C C . GLU A 1 441 ? -17.073 -33.531 4.592 1.00 85.25 441 GLU A C 1
ATOM 3386 O O . GLU A 1 441 ? -16.514 -34.007 5.576 1.00 85.25 441 GLU A O 1
ATOM 3391 N N . ALA A 1 442 ? -16.391 -33.104 3.527 1.00 83.31 442 ALA A N 1
ATOM 3392 C CA . ALA A 1 442 ? -14.929 -33.125 3.438 1.00 83.31 442 ALA A CA 1
ATOM 3393 C C . ALA A 1 442 ? -14.214 -32.052 4.302 1.00 83.31 442 ALA A C 1
ATOM 3395 O O . ALA A 1 442 ? -12.987 -31.965 4.287 1.00 83.31 442 ALA A O 1
ATOM 3396 N N . GLY A 1 443 ? -14.953 -31.233 5.065 1.00 82.69 443 GLY A N 1
ATOM 3397 C CA . GLY A 1 443 ? -14.406 -30.245 6.007 1.00 82.69 443 GLY A CA 1
ATOM 3398 C C . GLY A 1 443 ? -14.383 -28.794 5.508 1.00 82.69 443 GLY A C 1
ATOM 3399 O O . GLY A 1 443 ? -13.887 -27.909 6.211 1.00 82.69 443 GLY A O 1
ATOM 3400 N N . ASP A 1 444 ? -14.939 -28.507 4.327 1.00 85.56 444 ASP A N 1
ATOM 3401 C CA . ASP A 1 444 ? -14.994 -27.146 3.791 1.00 85.56 444 ASP A CA 1
ATOM 3402 C C . ASP A 1 444 ? -16.072 -26.294 4.493 1.00 85.56 444 ASP A C 1
ATOM 3404 O O . ASP A 1 444 ? -17.268 -26.337 4.184 1.00 85.56 444 ASP A O 1
ATOM 3408 N N . ARG A 1 445 ? -15.632 -25.458 5.442 1.00 87.19 445 ARG A N 1
ATOM 3409 C CA . ARG A 1 445 ? -16.510 -24.537 6.188 1.00 87.19 445 ARG A CA 1
ATOM 3410 C C . ARG A 1 445 ? -17.181 -23.488 5.299 1.00 87.19 445 ARG A C 1
ATOM 3412 O O . ARG A 1 445 ? -18.272 -23.031 5.642 1.00 87.19 445 ARG A O 1
ATOM 3419 N N . GLN A 1 446 ? -16.547 -23.064 4.204 1.00 85.81 446 GLN A N 1
ATOM 3420 C CA . GLN A 1 446 ? -17.150 -22.087 3.294 1.00 85.81 446 GLN A CA 1
ATOM 3421 C C . GLN A 1 446 ? -18.250 -22.739 2.459 1.00 85.81 446 GLN A C 1
ATOM 3423 O O . GLN A 1 446 ? -19.314 -22.137 2.299 1.00 85.81 446 GLN A O 1
ATOM 3428 N N . ALA A 1 447 ? -18.033 -23.978 2.009 1.00 88.69 447 ALA A N 1
ATOM 3429 C CA . ALA A 1 447 ? -19.060 -24.757 1.325 1.00 88.69 447 ALA A CA 1
ATOM 3430 C C . ALA A 1 447 ? -20.290 -24.977 2.218 1.00 88.69 447 ALA A C 1
ATOM 3432 O O . ALA A 1 447 ? -21.410 -24.777 1.755 1.00 88.69 447 ALA A O 1
ATOM 3433 N N . LEU A 1 448 ? -20.093 -25.257 3.517 1.00 90.19 448 LEU A N 1
ATOM 3434 C CA . LEU A 1 448 ? -21.192 -25.362 4.486 1.00 90.19 448 LEU A CA 1
ATOM 3435 C C . LEU A 1 448 ? -22.027 -24.078 4.532 1.00 90.19 448 LEU A C 1
ATOM 3437 O O . LEU A 1 448 ? -23.247 -24.125 4.399 1.00 90.19 448 LEU A O 1
ATOM 3441 N N . VAL A 1 449 ? -21.381 -22.916 4.685 1.00 90.56 449 VAL A N 1
ATOM 3442 C CA . VAL A 1 449 ? -22.093 -21.628 4.735 1.00 90.56 449 VAL A CA 1
ATOM 3443 C C . VAL A 1 449 ? -22.858 -21.379 3.435 1.00 90.56 449 VAL A C 1
ATOM 3445 O O . VAL A 1 449 ? -24.030 -21.012 3.482 1.00 90.56 449 VAL A O 1
ATOM 3448 N N . ARG A 1 450 ? -22.236 -21.620 2.277 1.00 88.81 450 ARG A N 1
ATOM 3449 C CA . ARG A 1 450 ? -22.886 -21.435 0.972 1.00 88.81 450 ARG A CA 1
ATOM 3450 C C . ARG A 1 450 ? -24.076 -22.377 0.775 1.00 88.81 450 ARG A C 1
ATOM 3452 O O . ARG A 1 450 ? -25.124 -21.902 0.352 1.00 88.81 450 ARG A O 1
ATOM 3459 N N . ALA A 1 451 ? -23.962 -23.655 1.145 1.00 91.69 451 ALA A N 1
ATOM 3460 C CA . ALA A 1 451 ? -25.070 -24.612 1.075 1.00 91.69 451 ALA A CA 1
ATOM 3461 C C . ALA A 1 451 ? -26.268 -24.131 1.905 1.00 91.69 451 ALA A C 1
ATOM 3463 O O . ALA A 1 451 ? -27.383 -24.050 1.397 1.00 91.69 451 ALA A O 1
ATOM 3464 N N . THR A 1 452 ? -26.022 -23.712 3.153 1.00 91.88 452 THR A N 1
ATOM 3465 C CA . THR A 1 452 ? -27.091 -23.231 4.043 1.00 91.88 452 THR A CA 1
ATOM 3466 C C . THR A 1 452 ? -27.784 -21.969 3.527 1.00 91.88 452 THR A C 1
ATOM 3468 O O . THR A 1 452 ? -28.993 -21.825 3.694 1.00 91.88 452 THR A O 1
ATOM 3471 N N . GLN A 1 453 ? -27.048 -21.066 2.871 1.00 90.12 453 GLN A N 1
ATOM 3472 C CA . GLN A 1 453 ? -27.620 -19.867 2.253 1.00 90.12 453 GLN A CA 1
ATOM 3473 C C . GLN A 1 453 ? -28.551 -20.226 1.092 1.00 90.12 453 GLN A C 1
ATOM 3475 O O . GLN A 1 453 ? -29.647 -19.676 1.005 1.00 90.12 453 GLN A O 1
ATOM 3480 N N . LEU A 1 454 ? -28.136 -21.161 0.231 1.00 89.56 454 LEU A N 1
ATOM 3481 C CA . LEU A 1 454 ? -28.944 -21.608 -0.903 1.00 89.56 454 LEU A CA 1
ATOM 3482 C C . LEU A 1 454 ? -30.197 -22.357 -0.456 1.00 89.56 454 LEU A C 1
ATOM 3484 O O . LEU A 1 454 ? -31.282 -22.055 -0.943 1.00 89.56 454 LEU A O 1
ATOM 3488 N N . ASP A 1 455 ? -30.082 -23.265 0.513 1.00 89.31 455 ASP A N 1
ATOM 3489 C CA . ASP A 1 455 ? -31.253 -23.969 1.037 1.00 89.31 455 ASP A CA 1
ATOM 3490 C C . ASP A 1 455 ? -32.238 -23.032 1.744 1.00 89.31 455 ASP A C 1
ATOM 3492 O O . ASP A 1 455 ? -33.452 -23.195 1.614 1.00 89.31 455 ASP A O 1
ATOM 3496 N N . THR A 1 456 ? -31.736 -22.017 2.455 1.00 86.94 456 THR A N 1
ATOM 3497 C CA . THR A 1 456 ? -32.594 -21.013 3.100 1.00 86.94 456 THR A CA 1
ATOM 3498 C C . THR A 1 456 ? -33.309 -20.153 2.059 1.00 86.94 456 THR A C 1
ATOM 3500 O O . THR A 1 456 ? -34.509 -19.921 2.187 1.00 86.94 456 THR A O 1
ATOM 3503 N N . ALA A 1 457 ? -32.613 -19.735 0.994 1.00 85.94 457 ALA A N 1
ATOM 3504 C CA . ALA A 1 457 ? -33.224 -19.022 -0.129 1.00 85.94 457 ALA A CA 1
ATOM 3505 C C . ALA A 1 457 ? -34.269 -19.880 -0.869 1.00 85.94 457 ALA A C 1
ATOM 3507 O O . ALA A 1 457 ? -35.269 -19.351 -1.347 1.00 85.94 457 ALA A O 1
ATOM 3508 N N . ALA A 1 458 ? -34.075 -21.201 -0.905 1.00 85.94 458 ALA A N 1
ATOM 3509 C CA . ALA A 1 458 ? -35.032 -22.165 -1.444 1.00 85.94 458 ALA A CA 1
ATOM 3510 C C . ALA A 1 458 ? -36.183 -22.516 -0.475 1.00 85.94 458 ALA A C 1
ATOM 3512 O O . ALA A 1 458 ? -37.017 -23.362 -0.794 1.00 85.94 458 ALA A O 1
ATOM 3513 N N . GLY A 1 459 ? -36.243 -21.905 0.716 1.00 85.62 459 GLY A N 1
ATOM 3514 C CA . GLY A 1 459 ? -37.295 -22.145 1.710 1.00 85.62 459 GLY A CA 1
ATOM 3515 C C . GLY A 1 459 ? -37.173 -23.466 2.481 1.00 85.62 459 GLY A C 1
ATOM 3516 O O . GLY A 1 459 ? -38.086 -23.829 3.218 1.00 85.62 459 GLY A O 1
ATOM 3517 N N . ARG A 1 460 ? -36.049 -24.185 2.369 1.00 89.31 460 ARG A N 1
ATOM 3518 C CA . ARG A 1 460 ? -35.799 -25.489 3.017 1.00 89.31 460 ARG A CA 1
ATOM 3519 C C . ARG A 1 460 ? -35.119 -25.350 4.380 1.00 89.31 460 ARG A C 1
ATOM 3521 O O . ARG A 1 460 ? -34.159 -26.057 4.702 1.00 89.31 460 ARG A O 1
ATOM 3528 N N . LEU A 1 461 ? -35.610 -24.424 5.202 1.00 88.44 461 LEU A N 1
ATOM 3529 C CA . LEU A 1 461 ? -35.011 -24.114 6.502 1.00 88.44 461 LEU A CA 1
ATOM 3530 C C . LEU A 1 461 ? -34.972 -25.340 7.431 1.00 88.44 461 LEU A C 1
ATOM 3532 O O . LEU A 1 461 ? -33.920 -25.646 7.985 1.00 88.44 461 LEU A O 1
ATOM 3536 N N . ASP A 1 462 ? -36.089 -26.056 7.581 1.00 88.62 462 ASP A N 1
ATOM 3537 C CA . ASP A 1 462 ? -36.186 -27.212 8.488 1.00 88.62 462 ASP A CA 1
ATOM 3538 C C . ASP A 1 462 ? -35.248 -28.355 8.097 1.00 88.62 462 ASP A C 1
ATOM 3540 O O . ASP A 1 462 ? -34.598 -28.962 8.950 1.00 88.62 462 ASP A O 1
ATOM 3544 N N . GLU A 1 463 ? -35.132 -28.629 6.796 1.00 89.25 463 GLU A N 1
ATOM 3545 C CA . GLU A 1 463 ? -34.215 -29.649 6.293 1.00 89.25 463 GLU A CA 1
ATOM 3546 C C . GLU A 1 463 ? -32.757 -29.266 6.575 1.00 89.25 463 GLU A C 1
ATOM 3548 O O . GLU A 1 463 ? -31.975 -30.100 7.035 1.00 89.25 463 GLU A O 1
ATOM 3553 N N . THR A 1 464 ? -32.420 -27.989 6.371 1.00 91.44 464 THR A N 1
ATOM 3554 C CA . THR A 1 464 ? -31.081 -27.441 6.627 1.00 91.44 464 THR A CA 1
ATOM 3555 C C . THR A 1 464 ? -30.718 -27.519 8.101 1.00 91.44 464 THR A C 1
ATOM 3557 O O . THR A 1 464 ? -29.628 -27.970 8.447 1.00 91.44 464 THR A O 1
ATOM 3560 N N . VAL A 1 465 ? -31.632 -27.109 8.985 1.00 90.94 465 VAL A N 1
ATOM 3561 C CA . VAL A 1 465 ? -31.433 -27.176 10.438 1.00 90.94 465 VAL A CA 1
ATOM 3562 C C . VAL A 1 465 ? -31.233 -28.625 10.870 1.00 90.94 465 VAL A C 1
ATOM 3564 O O . VAL A 1 465 ? -30.278 -28.908 11.587 1.00 90.94 465 VAL A O 1
ATOM 3567 N N . ARG A 1 466 ? -32.050 -29.562 10.372 1.00 90.62 466 ARG A N 1
ATOM 3568 C CA . ARG A 1 466 ? -31.896 -30.994 10.667 1.00 90.62 466 ARG A CA 1
ATOM 3569 C C . ARG A 1 466 ? -30.534 -31.532 10.220 1.00 90.62 466 ARG A C 1
ATOM 3571 O O . ARG A 1 466 ? -29.882 -32.229 10.994 1.00 90.62 466 ARG A O 1
ATOM 3578 N N . TRP A 1 467 ? -30.091 -31.187 9.011 1.00 90.62 467 TRP A N 1
ATOM 3579 C CA . TRP A 1 467 ? -28.771 -31.572 8.502 1.00 90.62 467 TRP A CA 1
ATOM 3580 C C . TRP A 1 467 ? -27.632 -31.017 9.375 1.00 90.62 467 TRP A C 1
ATOM 3582 O O . TRP A 1 467 ? -26.725 -31.757 9.756 1.00 90.62 467 TRP A O 1
ATOM 3592 N N . LEU A 1 468 ? -27.698 -29.740 9.765 1.00 90.81 468 LEU A N 1
ATOM 3593 C CA . LEU A 1 468 ? -26.697 -29.115 10.637 1.00 90.81 468 LEU A CA 1
ATOM 3594 C C . LEU A 1 468 ? -26.675 -29.724 12.046 1.00 90.81 468 LEU A C 1
ATOM 3596 O O . LEU A 1 468 ? -25.596 -29.943 12.594 1.00 90.81 468 LEU A O 1
ATOM 3600 N N . THR A 1 469 ? -27.838 -30.029 12.623 1.00 87.06 469 THR A N 1
ATOM 3601 C CA . THR A 1 469 ? -27.932 -30.678 13.938 1.00 87.06 469 THR A CA 1
ATOM 3602 C C . THR A 1 469 ? -27.366 -32.098 13.903 1.00 87.06 469 THR A C 1
ATOM 3604 O O . THR A 1 469 ? -26.624 -32.473 14.803 1.00 87.06 469 THR A O 1
ATOM 3607 N N . GLN A 1 470 ? -27.604 -32.865 12.837 1.00 87.81 470 GLN A N 1
ATOM 3608 C CA . GLN A 1 470 ? -27.012 -34.200 12.685 1.00 87.81 470 GLN A CA 1
ATOM 3609 C C . GLN A 1 470 ? -25.479 -34.146 12.559 1.00 87.81 470 GLN A C 1
ATOM 3611 O O . GLN A 1 470 ? -24.759 -34.968 13.129 1.00 87.81 470 GLN A O 1
ATOM 3616 N N . ARG A 1 471 ? -24.942 -33.146 11.849 1.00 86.81 471 ARG A N 1
ATOM 3617 C CA . ARG A 1 471 ? -23.487 -32.916 11.798 1.00 86.81 471 ARG A CA 1
ATOM 3618 C C . ARG A 1 471 ? -22.912 -32.544 13.160 1.00 86.81 471 ARG A C 1
ATOM 3620 O O . ARG A 1 471 ? -21.820 -32.977 13.515 1.00 86.81 471 ARG A O 1
ATOM 3627 N N . ALA A 1 472 ? -23.648 -31.758 13.929 1.00 83.44 472 ALA A N 1
ATOM 3628 C CA . ALA A 1 472 ? -23.238 -31.349 15.259 1.00 83.44 472 ALA A CA 1
ATOM 3629 C C . ALA A 1 472 ? -23.145 -32.494 16.270 1.00 83.44 472 ALA A C 1
ATOM 3631 O O . ALA A 1 472 ? -22.278 -32.455 17.141 1.00 83.44 472 ALA A O 1
ATOM 3632 N N . GLU A 1 473 ? -23.989 -33.521 16.143 1.00 81.12 473 GLU A N 1
ATOM 3633 C CA . GLU A 1 473 ? -23.891 -34.746 16.953 1.00 81.12 473 GLU A CA 1
ATOM 3634 C C . GLU A 1 473 ? -22.519 -35.428 16.803 1.00 81.12 473 GLU A C 1
ATOM 3636 O O . GLU A 1 473 ? -22.064 -36.110 17.717 1.00 81.12 473 GLU A O 1
ATOM 3641 N N . HIS A 1 474 ? -21.813 -35.167 15.698 1.00 78.44 474 HIS A N 1
ATOM 3642 C CA . HIS A 1 474 ? -20.456 -35.646 15.432 1.00 78.44 474 HIS A CA 1
ATOM 3643 C C . HIS A 1 474 ? -19.357 -34.657 15.881 1.00 78.44 474 HIS A C 1
ATOM 3645 O O . HIS A 1 474 ? -18.194 -34.817 15.513 1.00 78.44 474 HIS A O 1
ATOM 3651 N N . GLY A 1 475 ? -19.695 -33.636 16.678 1.00 75.31 475 GLY A N 1
ATOM 3652 C CA . GLY A 1 475 ? -18.740 -32.689 17.270 1.00 75.31 475 GLY A CA 1
ATOM 3653 C C . GLY A 1 475 ? -18.520 -31.387 16.490 1.00 75.31 475 GLY A C 1
ATOM 3654 O O . GLY A 1 475 ? -17.641 -30.603 16.850 1.00 75.31 475 GLY A O 1
ATOM 3655 N N . ASP A 1 476 ? -19.308 -31.111 15.445 1.00 82.06 476 ASP A N 1
ATOM 3656 C CA . ASP A 1 476 ? -19.226 -29.859 14.679 1.00 82.06 476 ASP A CA 1
ATOM 3657 C C . ASP A 1 476 ? -19.976 -28.711 15.390 1.00 82.06 476 ASP A C 1
ATOM 3659 O O . ASP A 1 476 ? -21.139 -28.408 15.109 1.00 82.06 476 ASP A O 1
ATOM 3663 N N . SER A 1 477 ? -19.302 -28.043 16.334 1.00 83.19 477 SER A N 1
ATOM 3664 C CA . SER A 1 477 ? -19.862 -26.890 17.063 1.00 83.19 477 SER A CA 1
ATOM 3665 C C . SER A 1 477 ? -20.185 -25.695 16.154 1.00 83.19 477 SER A C 1
ATOM 3667 O O . SER A 1 477 ? -21.086 -24.903 16.450 1.00 83.19 477 SER A O 1
ATOM 3669 N N . PHE A 1 478 ? -19.504 -25.577 15.007 1.00 86.50 478 PHE A N 1
ATOM 3670 C CA . PHE A 1 478 ? -19.786 -24.548 14.008 1.00 86.50 478 PHE A CA 1
ATOM 3671 C C . PHE A 1 478 ? -21.128 -24.796 13.314 1.00 86.50 478 PHE A C 1
ATOM 3673 O O . PHE A 1 478 ? -21.878 -23.838 13.105 1.00 86.50 478 PHE A O 1
ATOM 3680 N N . ALA A 1 479 ? -21.459 -26.056 13.012 1.00 88.75 479 ALA A N 1
ATOM 3681 C CA . ALA A 1 479 ? -22.756 -26.425 12.451 1.00 88.75 479 ALA A CA 1
ATOM 3682 C C . ALA A 1 479 ? -23.919 -26.028 13.380 1.00 88.75 479 ALA A C 1
ATOM 3684 O O . ALA A 1 479 ? -24.876 -25.414 12.903 1.00 88.75 479 ALA A O 1
ATOM 3685 N N . LEU A 1 480 ? -23.810 -26.245 14.703 1.00 88.38 480 LEU A N 1
ATOM 3686 C CA . LEU A 1 480 ? -24.832 -25.788 15.669 1.00 88.38 480 LEU A CA 1
ATOM 3687 C C . LEU A 1 480 ? -25.005 -24.278 15.666 1.00 88.38 480 LEU A C 1
ATOM 3689 O O . LEU A 1 480 ? -26.132 -23.782 15.642 1.00 88.38 480 LEU A O 1
ATOM 3693 N N . ARG A 1 481 ? -23.896 -23.529 15.687 1.00 90.00 481 ARG A N 1
ATOM 3694 C CA . ARG A 1 481 ? -23.969 -22.067 15.658 1.00 90.00 481 ARG A CA 1
ATOM 3695 C C . ARG A 1 481 ? -24.627 -21.574 14.370 1.00 90.00 481 ARG A C 1
ATOM 3697 O O . ARG A 1 481 ? -25.388 -20.610 14.412 1.00 90.00 481 ARG A O 1
ATOM 3704 N N . ARG A 1 482 ? -24.370 -22.230 13.234 1.00 91.81 482 ARG A N 1
ATOM 3705 C CA . ARG A 1 482 ? -25.041 -21.909 11.968 1.00 91.81 482 ARG A CA 1
ATOM 3706 C C . ARG A 1 482 ? -26.524 -22.250 11.982 1.00 91.81 482 ARG A C 1
ATOM 3708 O O . ARG A 1 482 ? -27.305 -21.404 11.564 1.00 91.81 482 ARG A O 1
ATOM 3715 N N . ALA A 1 483 ? -26.922 -23.395 12.530 1.00 91.38 483 ALA A N 1
ATOM 3716 C CA . ALA A 1 483 ? -28.337 -23.730 12.696 1.00 91.38 483 ALA A CA 1
ATOM 3717 C C . ALA A 1 483 ? -29.059 -22.670 13.544 1.00 91.38 483 ALA A C 1
ATOM 3719 O O . ALA A 1 483 ? -30.121 -22.180 13.165 1.00 91.38 483 ALA A O 1
ATOM 3720 N N . ALA A 1 484 ? -28.436 -22.242 14.644 1.00 91.50 484 ALA A N 1
ATOM 3721 C CA . ALA A 1 484 ? -28.967 -21.202 15.516 1.00 91.50 484 ALA A CA 1
ATOM 3722 C C . ALA A 1 484 ? -29.079 -19.829 14.823 1.00 91.50 484 ALA A C 1
ATOM 3724 O O . ALA A 1 484 ? -30.083 -19.136 14.993 1.00 91.50 484 ALA A O 1
ATOM 3725 N N . ASP A 1 485 ? -28.080 -19.444 14.018 1.00 91.06 485 ASP A N 1
ATOM 3726 C CA . ASP A 1 485 ? -28.109 -18.205 13.228 1.00 91.06 485 ASP A CA 1
ATOM 3727 C C . ASP A 1 485 ? -29.301 -18.186 12.254 1.00 91.06 485 ASP A C 1
ATOM 3729 O O . ASP A 1 485 ? -30.010 -17.179 12.193 1.00 91.06 485 ASP A O 1
ATOM 3733 N N . LEU A 1 486 ? -29.559 -19.303 11.564 1.00 91.06 486 LEU A N 1
ATOM 3734 C CA . LEU A 1 486 ? -30.674 -19.448 10.621 1.00 91.06 486 LEU A CA 1
ATOM 3735 C C . LEU A 1 486 ? -32.036 -19.425 11.325 1.00 91.06 486 LEU A C 1
ATOM 3737 O O . LEU A 1 486 ? -32.947 -18.717 10.901 1.00 91.06 486 LEU A O 1
ATOM 3741 N N . LEU A 1 487 ? -32.175 -20.152 12.439 1.00 91.69 487 LEU A N 1
ATOM 3742 C CA . LEU A 1 487 ? -33.399 -20.153 13.248 1.00 91.69 487 LEU A CA 1
ATOM 3743 C C . LEU A 1 487 ? -33.720 -18.751 13.784 1.00 91.69 487 LEU A C 1
ATOM 3745 O O . LEU A 1 487 ? -34.880 -18.334 13.787 1.00 91.69 487 LEU A O 1
ATOM 3749 N N . ARG A 1 488 ? -32.694 -17.991 14.189 1.00 91.69 488 ARG A N 1
ATOM 3750 C CA . ARG A 1 488 ? -32.839 -16.596 14.622 1.00 91.69 488 ARG A CA 1
ATOM 3751 C C . ARG A 1 488 ? -33.330 -15.702 13.483 1.00 91.69 488 ARG A C 1
ATOM 3753 O O . ARG A 1 488 ? -34.221 -14.888 13.715 1.00 91.69 488 ARG A O 1
ATOM 3760 N N . GLU A 1 489 ? -32.752 -15.827 12.291 1.00 89.19 489 GLU A N 1
ATOM 3761 C CA . GLU A 1 489 ? -33.150 -15.056 11.101 1.00 89.19 489 GLU A CA 1
ATOM 3762 C C . GLU A 1 489 ? -34.583 -15.370 10.663 1.00 89.19 489 GLU A C 1
ATOM 3764 O O . GLU A 1 489 ? -35.319 -14.463 10.287 1.00 89.19 489 GLU A O 1
ATOM 3769 N N . ALA A 1 490 ? -35.017 -16.618 10.834 1.00 88.62 490 ALA A N 1
ATOM 3770 C CA . ALA A 1 490 ? -36.393 -17.048 10.605 1.00 88.62 490 ALA A CA 1
ATOM 3771 C C . ALA A 1 490 ? -37.381 -16.661 11.725 1.00 88.62 490 ALA A C 1
ATOM 3773 O O . ALA A 1 490 ? -38.563 -16.987 11.646 1.00 88.62 490 ALA A O 1
ATOM 3774 N N . GLY A 1 491 ? -36.921 -16.008 12.799 1.00 88.38 491 GLY A N 1
ATOM 3775 C CA . GLY A 1 491 ? -37.763 -15.603 13.929 1.00 88.38 491 GLY A CA 1
ATOM 3776 C C . GLY A 1 491 ? -38.115 -16.721 14.922 1.00 88.38 491 GLY A C 1
ATOM 3777 O O . GLY A 1 491 ? -38.831 -16.464 15.890 1.00 88.38 491 GLY A O 1
ATOM 3778 N N . ARG A 1 492 ? -37.574 -17.935 14.756 1.00 91.56 492 ARG A N 1
ATOM 3779 C CA . ARG A 1 492 ? -37.760 -19.091 15.657 1.00 91.56 492 AR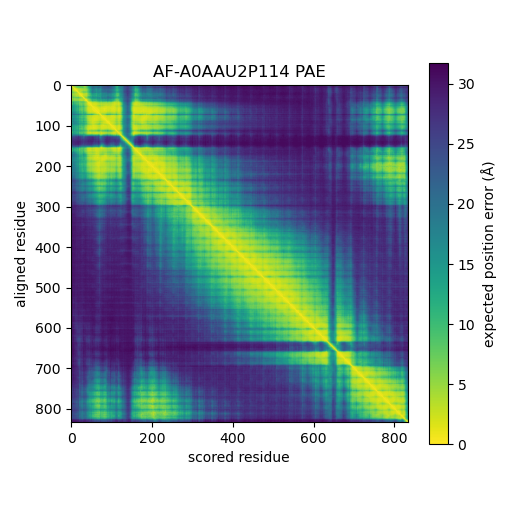G A CA 1
ATOM 3780 C C . ARG A 1 492 ? -36.835 -18.986 16.869 1.00 91.56 492 ARG A C 1
ATOM 3782 O O . ARG A 1 492 ? -35.861 -19.723 17.022 1.00 91.56 492 ARG A O 1
ATOM 3789 N N . ARG A 1 493 ? -37.118 -17.996 17.721 1.00 88.69 493 ARG A N 1
ATOM 3790 C CA . ARG A 1 493 ? -36.223 -17.551 18.804 1.00 88.69 493 ARG A CA 1
ATOM 3791 C C . ARG A 1 493 ? -35.896 -18.640 19.829 1.00 88.69 493 ARG A C 1
ATOM 3793 O O . ARG A 1 493 ? -34.727 -18.775 20.174 1.00 88.69 493 ARG A O 1
ATOM 3800 N N . ASP A 1 494 ? -36.873 -19.413 20.300 1.00 88.69 494 ASP A N 1
ATOM 3801 C CA . ASP A 1 494 ? -36.638 -20.421 21.349 1.00 88.69 494 ASP A CA 1
ATOM 3802 C C . ASP A 1 494 ? -35.790 -21.605 20.860 1.00 88.69 494 ASP A C 1
ATOM 3804 O O . ASP A 1 494 ? -34.907 -22.095 21.572 1.00 88.69 494 ASP A O 1
ATOM 3808 N N . GLU A 1 495 ? -35.988 -22.020 19.610 1.00 90.75 495 GLU A N 1
ATOM 3809 C CA . GLU A 1 495 ? -35.160 -23.047 18.975 1.00 90.75 495 GLU A CA 1
ATOM 3810 C C . GLU A 1 495 ? -33.733 -22.536 18.755 1.00 90.75 495 GLU A C 1
ATOM 3812 O O . GLU A 1 495 ? -32.772 -23.228 19.090 1.00 90.75 495 GLU A O 1
ATOM 3817 N N . ALA A 1 496 ? -33.578 -21.284 18.304 1.00 92.44 496 ALA A N 1
ATOM 3818 C CA . ALA A 1 496 ? -32.268 -20.649 18.182 1.00 92.44 496 ALA A CA 1
ATOM 3819 C C . ALA A 1 496 ? -31.531 -20.585 19.531 1.00 92.44 496 ALA A C 1
ATOM 3821 O O . ALA A 1 496 ? -30.346 -20.914 19.599 1.00 92.44 496 ALA A O 1
ATOM 3822 N N . ILE A 1 497 ? -32.223 -20.209 20.617 1.00 91.06 497 ILE A N 1
ATOM 3823 C CA . ILE A 1 497 ? -31.662 -20.207 21.978 1.00 91.06 497 ILE A CA 1
ATOM 3824 C C . ILE A 1 497 ? -31.181 -21.610 22.356 1.00 91.06 497 ILE A C 1
ATOM 3826 O O . ILE A 1 497 ? -30.063 -21.751 22.851 1.00 91.06 497 ILE A O 1
ATOM 3830 N N . THR A 1 498 ? -31.982 -22.641 22.085 1.00 90.81 498 THR A N 1
ATOM 3831 C CA . THR A 1 498 ? -31.628 -24.034 22.390 1.00 90.81 498 THR A CA 1
ATOM 3832 C C . THR A 1 498 ? -30.359 -24.456 21.645 1.00 90.81 498 THR A C 1
ATOM 3834 O O . THR A 1 498 ? -29.421 -24.961 22.266 1.00 90.81 498 THR A O 1
ATOM 3837 N N . CYS A 1 499 ? -30.269 -24.171 20.343 1.00 89.62 499 CYS A N 1
ATOM 3838 C CA . CYS A 1 499 ? -29.087 -24.483 19.540 1.00 89.62 499 CYS A CA 1
ATOM 3839 C C . CYS A 1 499 ? -27.841 -23.698 19.991 1.00 89.62 499 CYS A C 1
ATOM 3841 O O . CYS A 1 499 ? -26.768 -24.285 20.133 1.00 89.62 499 CYS A O 1
ATOM 3843 N N . TYR A 1 500 ? -27.957 -22.397 20.291 1.00 90.12 500 TYR A N 1
ATOM 3844 C CA . TYR A 1 500 ? -26.828 -21.623 20.824 1.00 90.12 500 TYR A CA 1
ATOM 3845 C C . TYR A 1 500 ? -26.375 -22.125 22.200 1.00 90.12 500 TYR A C 1
ATOM 3847 O O . TYR A 1 500 ? -25.178 -22.149 22.476 1.00 90.12 500 TYR A O 1
ATOM 3855 N N . GLN A 1 501 ? -27.297 -22.544 23.072 1.00 88.56 501 GLN A N 1
ATOM 3856 C CA . GLN A 1 501 ? -26.949 -23.117 24.374 1.00 88.56 501 GLN A CA 1
ATOM 3857 C C . GLN A 1 501 ? -26.234 -24.466 24.231 1.00 88.56 501 GLN A C 1
ATOM 3859 O O . GLN A 1 501 ? -25.300 -24.736 24.985 1.00 88.56 501 GLN A O 1
ATOM 3864 N N . GLN A 1 502 ? -26.633 -25.299 23.267 1.00 87.44 502 GLN A N 1
ATOM 3865 C CA . GLN A 1 502 ? -25.925 -26.540 22.943 1.00 87.44 502 GLN A CA 1
ATOM 3866 C C . GLN A 1 502 ? -24.513 -26.253 22.413 1.00 87.44 502 GLN A C 1
ATOM 3868 O O . GLN A 1 502 ? -23.553 -26.838 22.910 1.00 87.44 502 GLN A O 1
ATOM 3873 N N . ALA A 1 503 ? -24.361 -25.290 21.498 1.00 86.69 503 ALA A N 1
ATOM 3874 C CA . ALA A 1 503 ? -23.048 -24.853 21.019 1.00 86.69 503 ALA A CA 1
ATOM 3875 C C . ALA A 1 503 ? -22.179 -24.286 22.159 1.00 86.69 503 ALA A C 1
ATOM 3877 O O . ALA A 1 503 ? -21.001 -24.619 22.274 1.00 86.69 503 ALA A O 1
ATOM 3878 N N . ALA A 1 504 ? -22.762 -23.506 23.070 1.00 86.06 504 ALA A N 1
ATOM 3879 C CA . ALA A 1 504 ? -22.064 -22.973 24.238 1.00 86.06 504 ALA A CA 1
ATOM 3880 C C . ALA A 1 504 ? -21.535 -24.075 25.174 1.00 86.06 504 ALA A C 1
ATOM 3882 O O . ALA A 1 504 ? -20.436 -23.942 25.705 1.00 86.06 504 ALA A O 1
ATOM 3883 N N . ARG A 1 505 ? -22.265 -25.190 25.343 1.00 84.62 505 ARG A N 1
ATOM 3884 C CA . ARG A 1 505 ? -21.790 -26.349 26.130 1.00 84.62 505 ARG A CA 1
ATOM 3885 C C . ARG A 1 505 ? -20.546 -27.009 25.528 1.00 84.62 505 ARG A C 1
ATOM 3887 O O . ARG A 1 505 ? -19.801 -27.643 26.263 1.00 84.62 505 ARG A O 1
ATOM 3894 N N . SER A 1 506 ? -20.304 -26.831 24.227 1.00 81.06 506 SER A N 1
ATOM 3895 C CA . SER A 1 506 ? -19.076 -27.276 23.552 1.00 81.06 506 SER A CA 1
ATOM 3896 C C . SER A 1 506 ? -17.907 -26.276 23.642 1.00 81.06 506 SER A C 1
ATOM 3898 O O . SER A 1 506 ? -16.863 -26.511 23.042 1.00 81.06 506 SER A O 1
ATOM 3900 N N . GLY A 1 507 ? -18.062 -25.171 24.388 1.00 80.06 507 GLY A N 1
ATOM 3901 C CA . GLY A 1 507 ? -17.015 -24.164 24.615 1.00 80.06 507 GLY A CA 1
ATOM 3902 C C . GLY A 1 507 ? -17.068 -22.936 23.696 1.00 80.06 507 GLY A C 1
ATOM 3903 O O . GLY A 1 507 ? -16.145 -22.126 23.707 1.00 80.06 507 GLY A O 1
ATOM 3904 N N . ASP A 1 508 ? -18.125 -22.761 22.895 1.00 82.81 508 ASP A N 1
ATOM 3905 C CA . ASP A 1 508 ? -18.281 -21.578 22.038 1.00 82.81 508 ASP A CA 1
ATOM 3906 C C . ASP A 1 508 ? -18.836 -20.372 22.826 1.00 82.81 508 ASP A C 1
ATOM 3908 O O . ASP A 1 508 ? -20.052 -20.198 22.979 1.00 82.81 508 ASP A O 1
ATOM 3912 N N . ALA A 1 509 ? -17.934 -19.504 23.298 1.00 85.19 509 ALA A N 1
ATOM 3913 C CA . ALA A 1 509 ? -18.281 -18.283 24.029 1.00 85.19 509 ALA A CA 1
ATOM 3914 C C . ALA A 1 509 ? -19.155 -17.307 23.219 1.00 85.19 509 ALA A C 1
ATOM 3916 O O . ALA A 1 509 ? -20.058 -16.671 23.771 1.00 85.19 509 ALA A O 1
ATOM 3917 N N . ALA A 1 510 ? -18.960 -17.235 21.897 1.00 85.75 510 ALA A N 1
ATOM 3918 C CA . ALA A 1 510 ? -19.760 -16.368 21.037 1.00 85.75 510 ALA A CA 1
ATOM 3919 C C . ALA A 1 510 ? -21.210 -16.863 20.941 1.00 85.75 510 ALA A C 1
ATOM 3921 O O . ALA A 1 510 ? -22.141 -16.052 20.940 1.00 85.75 510 ALA A O 1
ATOM 3922 N N . SER A 1 511 ? -21.411 -18.183 20.907 1.00 89.06 511 SER A N 1
ATOM 3923 C CA . SER A 1 511 ? -22.746 -18.785 20.990 1.00 89.06 511 SER A CA 1
ATOM 3924 C C . SER A 1 511 ? -23.420 -18.490 22.334 1.00 89.06 511 SER A C 1
ATOM 3926 O O . SER A 1 511 ? -24.594 -18.118 22.351 1.00 89.06 511 SER A O 1
ATOM 3928 N N . ALA A 1 512 ? -22.688 -18.545 23.453 1.00 88.00 512 ALA A N 1
ATOM 3929 C CA . ALA A 1 512 ? -23.230 -18.196 24.770 1.00 88.00 512 ALA A CA 1
ATOM 3930 C C . ALA A 1 512 ? -23.711 -16.736 24.847 1.00 88.00 512 ALA A C 1
ATOM 3932 O O . ALA A 1 512 ? -24.837 -16.478 25.279 1.00 88.00 512 ALA A O 1
ATOM 3933 N N . ARG A 1 513 ? -22.914 -15.779 24.348 1.00 90.56 513 ARG A N 1
ATOM 3934 C CA . ARG A 1 513 ? -23.307 -14.360 24.301 1.00 90.56 513 ARG A CA 1
ATOM 3935 C C . ARG A 1 513 ? -24.510 -14.115 23.382 1.00 90.56 513 ARG A C 1
ATOM 3937 O O . ARG A 1 513 ? -25.392 -13.322 23.717 1.00 90.56 513 ARG A O 1
ATOM 3944 N N . ARG A 1 514 ? -24.590 -14.807 22.238 1.00 90.44 514 ARG A N 1
ATOM 3945 C CA . ARG A 1 514 ? -25.752 -14.733 21.328 1.00 90.44 514 ARG A CA 1
ATOM 3946 C C . ARG A 1 514 ? -27.023 -15.298 21.969 1.00 90.44 514 ARG A C 1
ATOM 3948 O O . ARG A 1 514 ? -28.069 -14.660 21.861 1.00 90.44 514 ARG A O 1
ATOM 3955 N N . ALA A 1 515 ? -26.932 -16.419 22.692 1.00 91.38 515 ALA A N 1
ATOM 3956 C CA . ALA A 1 515 ? -28.049 -16.951 23.477 1.00 91.38 515 ALA A CA 1
ATOM 3957 C C . ALA A 1 515 ? -28.532 -15.939 24.526 1.00 91.38 515 ALA A C 1
ATOM 3959 O O . ALA A 1 515 ? -29.731 -15.688 24.631 1.00 91.38 515 ALA A O 1
ATOM 3960 N N . ALA A 1 516 ? -27.603 -15.317 25.258 1.00 90.88 516 ALA A N 1
ATOM 3961 C CA . ALA A 1 516 ? -27.912 -14.319 26.278 1.00 90.88 516 ALA A CA 1
ATOM 3962 C C . ALA A 1 516 ? -28.637 -13.091 25.699 1.00 90.88 516 ALA A C 1
ATOM 3964 O O . ALA A 1 516 ? -29.640 -12.633 26.248 1.00 90.88 516 ALA A O 1
ATOM 3965 N N . SER A 1 517 ? -28.191 -12.605 24.538 1.00 91.00 517 SER A N 1
ATOM 3966 C CA . SER A 1 517 ? -28.846 -11.502 23.827 1.00 91.00 517 SER A CA 1
ATOM 3967 C C . SER A 1 517 ? -30.280 -11.848 23.404 1.00 91.00 517 SER A C 1
ATOM 3969 O O . SER A 1 517 ? -31.197 -11.043 23.594 1.00 91.00 517 SER A O 1
ATOM 3971 N N . LEU A 1 518 ? -30.507 -13.067 22.898 1.00 90.75 518 LEU A N 1
ATOM 3972 C CA . LEU A 1 518 ? -31.853 -13.531 22.555 1.00 90.75 518 LEU A CA 1
ATOM 3973 C C . LEU A 1 518 ? -32.748 -13.683 23.789 1.00 90.75 518 LEU A C 1
ATOM 3975 O O . LEU A 1 518 ? -33.877 -13.201 23.766 1.00 90.75 518 LEU A O 1
ATOM 3979 N N . LEU A 1 519 ? -32.238 -14.244 24.887 1.00 91.81 519 LEU A N 1
ATOM 3980 C CA . LEU A 1 519 ? -32.961 -14.331 26.162 1.00 91.81 519 LEU A CA 1
ATOM 3981 C C . LEU A 1 519 ? -33.353 -12.943 26.690 1.00 91.81 519 LEU A C 1
ATOM 3983 O O . LEU A 1 519 ? -34.492 -12.749 27.117 1.00 91.81 519 LEU A O 1
ATOM 3987 N N . ARG A 1 520 ? -32.455 -11.951 26.580 1.00 91.00 520 ARG A N 1
ATOM 3988 C CA . ARG A 1 520 ? -32.732 -10.554 26.949 1.00 91.00 520 ARG A CA 1
ATOM 3989 C C . ARG A 1 520 ? -33.881 -9.980 26.125 1.00 91.00 520 ARG A C 1
ATOM 3991 O O . ARG A 1 520 ? -34.819 -9.429 26.690 1.00 91.00 520 ARG A O 1
ATOM 3998 N N . THR A 1 521 ? -33.832 -10.128 24.799 1.00 88.88 521 THR A N 1
ATOM 3999 C CA . THR A 1 521 ? -34.905 -9.634 23.911 1.00 88.88 521 THR A CA 1
ATOM 4000 C C . THR A 1 521 ? -36.231 -10.375 24.085 1.00 88.88 521 THR A C 1
ATOM 4002 O O . THR A 1 521 ? -37.281 -9.794 23.829 1.00 88.88 521 THR A O 1
ATOM 4005 N N . ALA A 1 522 ? -36.203 -11.620 24.568 1.00 87.69 522 ALA A N 1
ATOM 4006 C CA . ALA A 1 522 ? -37.392 -12.384 24.938 1.00 87.69 522 ALA A CA 1
ATOM 4007 C C . ALA A 1 522 ? -37.954 -12.019 26.330 1.00 87.69 522 ALA A C 1
ATOM 4009 O O . ALA A 1 522 ? -38.950 -12.598 26.752 1.00 87.69 522 ALA A O 1
ATOM 4010 N N . GLY A 1 523 ? -37.321 -11.097 27.068 1.00 86.62 523 GLY A N 1
ATOM 4011 C CA . GLY A 1 523 ? -37.731 -10.720 28.426 1.00 86.62 523 GLY A CA 1
ATOM 4012 C C . GLY A 1 523 ? -37.360 -11.742 29.508 1.00 86.62 523 GLY A C 1
ATOM 4013 O O . GLY A 1 523 ? -37.717 -11.564 30.671 1.00 86.62 523 GLY A O 1
ATOM 4014 N N . ARG A 1 524 ? -36.600 -12.792 29.170 1.00 91.00 524 ARG A N 1
ATOM 4015 C CA . ARG A 1 524 ? -36.088 -13.809 30.108 1.00 91.00 524 ARG A CA 1
ATOM 4016 C C . ARG A 1 524 ? -34.812 -13.299 30.780 1.00 91.00 524 ARG A C 1
ATOM 4018 O O . ARG A 1 524 ? -33.720 -13.825 30.580 1.00 91.00 524 ARG A O 1
ATOM 4025 N N . ILE A 1 525 ? -34.957 -12.215 31.542 1.00 88.25 525 ILE A N 1
ATOM 4026 C CA . ILE A 1 525 ? -33.842 -11.403 32.051 1.00 88.25 525 ILE A CA 1
ATOM 4027 C C . ILE A 1 525 ? -32.889 -12.202 32.947 1.00 88.25 525 ILE A C 1
ATOM 4029 O O . ILE A 1 525 ? -31.679 -12.111 32.761 1.00 88.25 525 ILE A O 1
ATOM 4033 N N . SER A 1 526 ? -33.404 -13.017 33.872 1.00 85.81 526 SER A N 1
ATOM 4034 C CA . SER A 1 526 ? -32.561 -13.822 34.769 1.00 85.81 526 SER A CA 1
ATOM 4035 C C . SER A 1 526 ? -31.694 -14.821 33.999 1.00 85.81 526 SER A C 1
ATOM 4037 O O . SER A 1 526 ? -30.486 -14.875 34.196 1.00 85.81 526 SER A O 1
ATOM 4039 N N . GLU A 1 527 ? -32.281 -15.538 33.039 1.00 88.62 527 GLU A N 1
ATOM 4040 C CA . GLU A 1 527 ? -31.543 -16.500 32.213 1.00 88.62 527 GLU A CA 1
ATOM 4041 C C . GLU A 1 527 ? -30.533 -15.818 31.283 1.00 88.62 527 GLU A C 1
ATOM 4043 O O . GLU A 1 527 ? -29.476 -16.379 30.988 1.00 88.62 527 GLU A O 1
ATOM 4048 N N . ALA A 1 528 ? -30.841 -14.602 30.819 1.00 91.00 528 ALA A N 1
ATOM 4049 C CA . ALA A 1 528 ? -29.906 -13.792 30.049 1.00 91.00 528 ALA A CA 1
ATOM 4050 C C . ALA A 1 528 ? -28.673 -13.426 30.886 1.00 91.00 528 ALA A C 1
ATOM 4052 O O . ALA A 1 528 ? -27.555 -13.563 30.396 1.00 91.00 528 ALA A O 1
ATOM 4053 N N . ILE A 1 529 ? -28.868 -13.012 32.142 1.00 88.00 529 ILE A N 1
ATOM 4054 C CA . ILE A 1 529 ? -27.783 -12.693 33.083 1.00 88.00 529 ILE A CA 1
ATOM 4055 C C . ILE A 1 529 ? -26.888 -13.924 33.300 1.00 88.00 529 ILE A C 1
ATOM 4057 O O . ILE A 1 529 ? -25.673 -13.822 33.126 1.00 88.00 529 ILE A O 1
ATOM 4061 N N . ASP A 1 530 ? -27.468 -15.100 33.555 1.00 86.56 530 ASP A N 1
ATOM 4062 C CA . ASP A 1 530 ? -26.709 -16.349 33.742 1.00 86.56 530 ASP A CA 1
ATOM 4063 C C . ASP A 1 530 ? -25.950 -16.777 32.473 1.00 86.56 530 ASP A C 1
ATOM 4065 O O . ASP A 1 530 ? -24.846 -17.329 32.525 1.00 86.56 530 ASP A O 1
ATOM 4069 N N . ALA A 1 531 ? -26.538 -16.553 31.295 1.00 88.12 531 ALA A N 1
ATOM 4070 C CA . ALA A 1 531 ? -25.892 -16.843 30.019 1.00 88.12 531 ALA A CA 1
ATOM 4071 C C . ALA A 1 531 ? -24.743 -15.866 29.713 1.00 88.12 531 ALA A C 1
ATOM 4073 O O . ALA A 1 531 ? -23.689 -16.304 29.247 1.00 88.12 531 ALA A O 1
ATOM 4074 N N . TYR A 1 532 ? -24.905 -14.572 30.013 1.00 88.44 532 TYR A N 1
ATOM 4075 C CA . TYR A 1 532 ? -23.823 -13.594 29.900 1.00 88.44 532 TYR A CA 1
ATOM 4076 C C . TYR A 1 532 ? -22.691 -13.874 30.897 1.00 88.44 532 TYR A C 1
ATOM 4078 O O . TYR A 1 532 ? -21.527 -13.756 30.520 1.00 88.44 532 TYR A O 1
ATOM 4086 N N . HIS A 1 533 ? -23.007 -14.306 32.124 1.00 83.50 533 HIS A N 1
ATOM 4087 C CA . HIS A 1 533 ? -22.003 -14.690 33.121 1.00 83.50 533 HIS A CA 1
ATOM 4088 C C . HIS A 1 533 ? -21.116 -15.828 32.613 1.00 83.50 533 HIS A C 1
ATOM 4090 O O . HIS A 1 533 ? -19.897 -15.693 32.569 1.00 83.50 533 HIS A O 1
ATOM 4096 N N . ARG A 1 534 ? -21.726 -16.912 32.119 1.00 83.75 534 ARG A N 1
ATOM 4097 C CA . ARG A 1 534 ? -20.981 -18.040 31.535 1.00 83.75 534 ARG A CA 1
ATOM 4098 C C . ARG A 1 534 ? -20.117 -17.615 30.348 1.00 83.75 534 ARG A C 1
ATOM 4100 O O . ARG A 1 534 ? -18.999 -18.094 30.196 1.00 83.75 534 ARG A O 1
ATOM 4107 N N . ALA A 1 535 ? -20.610 -16.705 29.504 1.00 86.94 535 ALA A N 1
ATOM 4108 C CA . ALA A 1 535 ? -19.817 -16.154 28.406 1.00 86.94 535 ALA A CA 1
ATOM 4109 C C . ALA A 1 535 ? -18.604 -15.346 28.908 1.00 86.94 535 ALA A C 1
ATOM 4111 O O . ALA A 1 535 ? -17.507 -15.482 28.363 1.00 86.94 535 ALA A O 1
ATOM 4112 N N . ALA A 1 536 ? -18.775 -14.563 29.976 1.00 83.69 536 ALA A N 1
ATOM 4113 C CA . ALA A 1 536 ? -17.700 -13.802 30.605 1.00 83.69 536 ALA A CA 1
ATOM 4114 C C . ALA A 1 536 ? -16.660 -14.700 31.307 1.00 83.69 536 ALA A C 1
ATOM 4116 O O . ALA A 1 536 ? -15.463 -14.411 31.238 1.00 83.69 536 ALA A O 1
ATOM 4117 N N . GLU A 1 537 ? -17.084 -15.807 31.928 1.00 81.75 537 GLU A N 1
ATOM 4118 C CA . GLU A 1 537 ? -16.192 -16.830 32.503 1.00 81.75 537 GLU A CA 1
ATOM 4119 C C . GLU A 1 537 ? -15.322 -17.501 31.433 1.00 81.75 537 GLU A C 1
ATOM 4121 O O . GLU A 1 537 ? -14.150 -17.779 31.675 1.00 81.75 537 GLU A O 1
ATOM 4126 N N . MET A 1 538 ? -15.856 -17.684 30.220 1.00 81.06 538 MET A N 1
ATOM 4127 C CA . MET A 1 538 ? -15.096 -18.165 29.058 1.00 81.06 538 MET A CA 1
ATOM 4128 C C . MET A 1 538 ? -14.189 -17.091 28.422 1.00 81.06 538 MET A C 1
ATOM 4130 O O . MET A 1 538 ? -13.516 -17.372 27.433 1.00 81.06 538 MET A O 1
ATOM 4134 N N . GLY A 1 539 ? -14.150 -15.871 28.972 1.00 77.75 539 GLY A N 1
ATOM 4135 C CA . GLY A 1 539 ? -13.252 -14.795 28.542 1.00 77.75 539 GLY A CA 1
ATOM 4136 C C . GLY A 1 539 ? -13.855 -13.758 27.587 1.00 77.75 539 GLY A C 1
ATOM 4137 O O . GLY A 1 539 ? -13.118 -12.897 27.107 1.00 77.75 539 GLY A O 1
ATOM 4138 N N . ASP A 1 540 ? -15.165 -13.780 27.316 1.00 79.69 540 ASP A N 1
ATOM 4139 C CA . ASP A 1 540 ? -15.815 -12.755 26.483 1.00 79.69 540 ASP A CA 1
ATOM 4140 C C . ASP A 1 540 ? -16.020 -11.446 27.279 1.00 79.69 540 ASP A C 1
ATOM 4142 O O . ASP A 1 540 ? -16.967 -11.296 28.054 1.00 79.69 540 ASP A O 1
ATOM 4146 N N . GLY A 1 541 ? -15.125 -10.471 27.085 1.00 76.44 541 GLY A N 1
ATOM 4147 C CA . GLY A 1 541 ? -15.207 -9.154 27.733 1.00 76.44 541 GLY A CA 1
ATOM 4148 C C . GLY A 1 541 ? -16.423 -8.317 27.309 1.00 76.44 541 GLY A C 1
ATOM 4149 O O . GLY A 1 541 ? -16.930 -7.521 28.102 1.00 76.44 541 GLY A O 1
ATOM 4150 N N . CYS A 1 542 ? -16.955 -8.526 26.099 1.00 80.00 542 CYS A N 1
ATOM 4151 C CA . CYS A 1 542 ? -18.187 -7.868 25.661 1.00 80.00 542 CYS A CA 1
ATOM 4152 C C . CYS A 1 542 ? -19.402 -8.425 26.410 1.00 80.00 542 CYS A C 1
ATOM 4154 O O . CYS A 1 542 ? -20.298 -7.661 26.765 1.00 80.00 542 CYS A O 1
ATOM 4156 N N . ALA A 1 543 ? -19.420 -9.732 26.696 1.00 85.06 543 ALA A N 1
ATOM 4157 C CA . ALA A 1 543 ? -20.477 -10.342 27.498 1.00 85.06 543 ALA A CA 1
ATOM 4158 C C . ALA A 1 543 ? -20.542 -9.753 28.915 1.00 85.06 543 ALA A C 1
ATOM 4160 O O . ALA A 1 543 ? -21.637 -9.524 29.423 1.00 85.06 543 ALA A O 1
ATOM 4161 N N . LEU A 1 544 ? -19.389 -9.455 29.527 1.00 83.19 544 LEU A N 1
ATOM 4162 C CA . LEU A 1 544 ? -19.334 -8.809 30.841 1.00 83.19 544 LEU A CA 1
ATOM 4163 C C . LEU A 1 544 ? -19.948 -7.401 30.808 1.00 83.19 544 LEU A C 1
ATOM 4165 O O . LEU A 1 544 ? -20.775 -7.077 31.657 1.00 83.19 544 LEU A O 1
ATOM 4169 N N . ALA A 1 545 ? -19.589 -6.585 29.813 1.00 82.06 545 ALA A N 1
ATOM 4170 C CA . ALA A 1 545 ? -20.144 -5.240 29.659 1.00 82.06 545 ALA A CA 1
ATOM 4171 C C . ALA A 1 545 ? -21.669 -5.264 29.429 1.00 82.06 545 ALA A C 1
ATOM 4173 O O . ALA A 1 545 ? -22.409 -4.494 30.048 1.00 82.06 545 ALA A O 1
ATOM 4174 N N . ASP A 1 546 ? -22.148 -6.185 28.585 1.00 85.31 546 ASP A N 1
ATOM 4175 C CA . ASP A 1 546 ? -23.578 -6.388 28.336 1.00 85.31 546 ASP A CA 1
ATOM 4176 C C . ASP A 1 546 ? -24.324 -6.832 29.607 1.00 85.31 546 ASP A C 1
ATOM 4178 O O . ASP A 1 546 ? -25.424 -6.339 29.880 1.00 85.31 546 ASP A O 1
ATOM 4182 N N . ALA A 1 547 ? -23.726 -7.721 30.410 1.00 85.81 547 ALA A N 1
ATOM 4183 C CA . ALA A 1 547 ? -24.297 -8.164 31.680 1.00 85.81 547 ALA A CA 1
ATOM 4184 C C . ALA A 1 547 ? -24.397 -7.023 32.692 1.00 85.81 547 ALA A C 1
ATOM 4186 O O . ALA A 1 547 ? -25.435 -6.837 33.322 1.00 85.81 547 ALA A O 1
ATOM 4187 N N . VAL A 1 548 ? -23.330 -6.234 32.818 1.00 85.12 548 VAL A N 1
ATOM 4188 C CA . VAL A 1 548 ? -23.262 -5.079 33.715 1.00 85.12 548 VAL A CA 1
ATOM 4189 C C . VAL A 1 548 ? -24.316 -4.037 33.349 1.00 85.12 548 VAL A C 1
ATOM 4191 O O . VAL A 1 548 ? -25.006 -3.527 34.233 1.00 85.12 548 VAL A O 1
ATOM 4194 N N . SER A 1 549 ? -24.485 -3.745 32.055 1.00 85.12 549 SER A N 1
ATOM 4195 C CA . SER A 1 549 ? -25.546 -2.843 31.602 1.00 85.12 549 SER A CA 1
ATOM 4196 C C . SER A 1 549 ? -26.925 -3.389 31.965 1.00 85.12 549 SER A C 1
ATOM 4198 O O . SER A 1 549 ? -27.751 -2.651 32.493 1.00 85.12 549 SER A O 1
ATOM 4200 N N . LEU A 1 550 ? -27.169 -4.683 31.740 1.00 86.06 550 LEU A N 1
ATOM 4201 C CA . LEU A 1 550 ? -28.457 -5.305 32.045 1.00 86.06 550 LEU A CA 1
ATOM 4202 C C . LEU A 1 550 ? -28.761 -5.326 33.554 1.00 86.06 550 LEU A C 1
ATOM 4204 O O . LEU A 1 550 ? -29.888 -5.056 33.971 1.00 86.06 550 LEU A O 1
ATOM 4208 N N . LEU A 1 551 ? -27.760 -5.603 34.388 1.00 86.38 551 LEU A N 1
ATOM 4209 C CA . LEU A 1 551 ? -27.878 -5.550 35.846 1.00 86.38 551 LEU A CA 1
ATOM 4210 C C . LEU A 1 551 ? -28.162 -4.124 36.339 1.00 86.38 551 LEU A C 1
ATOM 4212 O O . LEU A 1 551 ? -28.999 -3.936 37.220 1.00 86.38 551 LEU A O 1
ATOM 4216 N N . ARG A 1 552 ? -27.538 -3.104 35.739 1.00 83.88 552 ARG A N 1
ATOM 4217 C CA . ARG A 1 552 ? -27.846 -1.697 36.038 1.00 83.88 552 ARG A CA 1
ATOM 4218 C C . ARG A 1 552 ? -29.293 -1.354 35.693 1.00 83.88 552 ARG A C 1
ATOM 4220 O O . ARG A 1 552 ? -29.998 -0.801 36.532 1.00 83.88 552 ARG A O 1
ATOM 4227 N N . ASP A 1 553 ? -29.729 -1.693 34.484 1.00 84.44 553 ASP A N 1
ATOM 4228 C CA . ASP A 1 553 ? -31.060 -1.333 33.983 1.00 84.44 553 ASP A CA 1
ATOM 4229 C C . ASP A 1 553 ? -32.183 -2.052 34.765 1.00 84.44 553 ASP A C 1
ATOM 4231 O O . ASP A 1 553 ? -33.313 -1.575 34.822 1.00 84.44 553 ASP A O 1
ATOM 4235 N N . THR A 1 554 ? -31.862 -3.168 35.430 1.00 85.25 554 THR A N 1
ATOM 4236 C CA . THR A 1 554 ? -32.770 -3.922 36.318 1.00 85.25 554 THR A CA 1
ATOM 4237 C C . THR A 1 554 ? -32.672 -3.518 37.795 1.00 85.25 554 THR A C 1
ATOM 4239 O O . THR A 1 554 ? -33.319 -4.132 38.642 1.00 85.25 554 THR A O 1
ATOM 4242 N N . GLY A 1 555 ? -31.874 -2.497 38.127 1.00 82.12 555 GLY A N 1
ATOM 4243 C CA . GLY A 1 555 ? -31.695 -2.003 39.497 1.00 82.12 555 GLY A CA 1
ATOM 4244 C C . GLY A 1 555 ? -30.778 -2.859 40.382 1.00 82.12 555 GLY A C 1
ATOM 4245 O O . GLY A 1 555 ? -30.651 -2.587 41.572 1.00 82.12 555 GLY A O 1
ATOM 4246 N N . ARG A 1 556 ? -30.094 -3.865 39.825 1.00 85.12 556 ARG A N 1
ATOM 4247 C CA . ARG A 1 556 ? -29.164 -4.775 40.526 1.00 85.12 556 ARG A CA 1
ATOM 4248 C C . ARG A 1 556 ? -27.715 -4.272 40.451 1.00 85.12 556 ARG A C 1
ATOM 4250 O O . ARG A 1 556 ? -26.788 -5.019 40.141 1.00 85.12 556 ARG A O 1
ATOM 4257 N N . ALA A 1 557 ? -27.507 -2.982 40.723 1.00 82.44 557 ALA A N 1
ATOM 4258 C CA . ALA A 1 557 ? -26.203 -2.329 40.567 1.00 82.44 557 ALA A CA 1
ATOM 4259 C C . ALA A 1 557 ? -25.113 -2.904 41.495 1.00 82.44 557 ALA A C 1
ATOM 4261 O O . ALA A 1 557 ? -23.959 -3.010 41.082 1.00 82.44 557 ALA A O 1
ATOM 4262 N N . ASP A 1 558 ? -25.458 -3.323 42.717 1.00 82.44 558 ASP A N 1
ATOM 4263 C CA . ASP A 1 558 ? -24.485 -3.893 43.663 1.00 82.44 558 ASP A CA 1
ATOM 4264 C C . ASP A 1 558 ? -23.942 -5.258 43.220 1.00 82.44 558 ASP A C 1
ATOM 4266 O O . ASP A 1 558 ? -22.776 -5.575 43.458 1.00 82.44 558 ASP A O 1
ATOM 4270 N N . GLU A 1 559 ? -24.751 -6.045 42.515 1.00 84.88 559 GLU A N 1
ATOM 4271 C CA . GLU A 1 559 ? -24.322 -7.320 41.943 1.00 84.88 559 GLU A CA 1
ATOM 4272 C C . GLU A 1 559 ? -23.380 -7.112 40.754 1.00 84.88 559 GLU A C 1
ATOM 4274 O O . GLU A 1 559 ? -22.332 -7.753 40.683 1.00 84.88 559 GLU A O 1
ATOM 4279 N N . ALA A 1 560 ? -23.682 -6.134 39.890 1.00 84.75 560 ALA A N 1
ATOM 4280 C CA . ALA A 1 560 ? -22.780 -5.720 38.814 1.00 84.75 560 ALA A CA 1
ATOM 4281 C C . ALA A 1 560 ? -21.427 -5.238 39.361 1.00 84.75 560 ALA A C 1
ATOM 4283 O O . ALA A 1 560 ? -20.373 -5.596 38.834 1.00 84.75 560 ALA A O 1
ATOM 4284 N N . LEU A 1 561 ? -21.441 -4.464 40.452 1.00 85.12 561 LEU A N 1
ATOM 4285 C CA . LEU A 1 561 ? -20.220 -4.053 41.145 1.00 85.12 561 LEU A CA 1
ATOM 4286 C C . LEU A 1 561 ? -19.463 -5.259 41.712 1.00 85.12 561 LEU A C 1
ATOM 4288 O O . LEU A 1 561 ? -18.239 -5.296 41.617 1.00 85.12 561 LEU A O 1
ATOM 4292 N N . GLY A 1 562 ? -20.168 -6.257 42.251 1.00 84.31 562 GLY A N 1
ATOM 4293 C CA . GLY A 1 562 ? -19.583 -7.527 42.682 1.00 84.31 562 GLY A CA 1
ATOM 4294 C C . GLY A 1 562 ? -18.804 -8.231 41.569 1.00 84.31 562 GLY A C 1
ATOM 4295 O O . GLY A 1 562 ? -17.667 -8.642 41.789 1.00 84.31 562 GLY A O 1
ATOM 4296 N N . TRP A 1 563 ? -19.374 -8.300 40.364 1.00 82.06 563 TRP A N 1
ATOM 4297 C CA . TRP A 1 563 ? -18.742 -8.945 39.205 1.00 82.06 563 TRP A CA 1
ATOM 4298 C C . TRP A 1 563 ? -17.532 -8.161 38.684 1.00 82.06 563 TRP A C 1
ATOM 4300 O O . TRP A 1 563 ? -16.535 -8.749 38.264 1.00 82.06 563 TRP A O 1
ATOM 4310 N N . LEU A 1 564 ? -17.590 -6.828 38.741 1.00 83.38 564 LEU A N 1
ATOM 4311 C CA . LEU A 1 564 ? -16.499 -5.961 38.296 1.00 83.38 564 LEU A CA 1
ATOM 4312 C C . LEU A 1 564 ? -15.329 -5.909 39.286 1.00 83.38 564 LEU A C 1
ATOM 4314 O O . LEU A 1 564 ? -14.197 -5.730 38.846 1.00 83.38 564 LEU A O 1
ATOM 4318 N N . ARG A 1 565 ? -15.558 -6.087 40.596 1.00 83.31 565 ARG A N 1
ATOM 4319 C CA . ARG A 1 565 ? -14.513 -5.971 41.637 1.00 83.31 565 ARG A CA 1
ATOM 4320 C C . ARG A 1 565 ? -13.285 -6.828 41.349 1.00 83.31 565 ARG A C 1
ATOM 4322 O O . ARG A 1 565 ? -12.190 -6.287 41.285 1.00 83.31 565 ARG A O 1
ATOM 4329 N N . ALA A 1 566 ? -13.467 -8.118 41.068 1.00 77.88 566 ALA A N 1
ATOM 4330 C CA . ALA A 1 566 ? -12.346 -9.020 40.795 1.00 77.88 566 ALA A CA 1
ATOM 4331 C C . ALA A 1 566 ? -11.515 -8.594 39.565 1.00 77.88 566 ALA A C 1
ATOM 4333 O O . ALA A 1 566 ? -10.302 -8.783 39.539 1.00 77.88 566 ALA A O 1
ATOM 4334 N N . ARG A 1 567 ? -12.152 -7.987 38.553 1.00 79.31 567 ARG A N 1
ATOM 4335 C CA . ARG A 1 567 ? -11.485 -7.468 37.344 1.00 79.31 567 ARG A CA 1
ATOM 4336 C C . ARG A 1 567 ? -10.768 -6.145 37.618 1.00 79.31 567 ARG A C 1
ATOM 4338 O O . ARG A 1 567 ? -9.643 -5.958 37.166 1.00 79.31 567 ARG A O 1
ATOM 4345 N N . VAL A 1 568 ? -11.388 -5.257 38.397 1.00 79.50 568 VAL A N 1
ATOM 4346 C CA . VAL A 1 568 ? -10.781 -3.996 38.853 1.00 79.50 568 VAL A CA 1
ATOM 4347 C C . VAL A 1 568 ? -9.550 -4.266 39.716 1.00 79.50 568 VAL A C 1
ATOM 4349 O O . VAL A 1 568 ? -8.518 -3.632 39.511 1.00 79.50 568 VAL A O 1
ATOM 4352 N N . ASP A 1 569 ? -9.629 -5.239 40.624 1.00 78.12 569 ASP A N 1
ATOM 4353 C CA . ASP A 1 569 ? -8.505 -5.660 41.468 1.00 78.12 569 ASP A CA 1
ATOM 4354 C C . ASP A 1 569 ? -7.381 -6.307 40.639 1.00 78.12 569 ASP A C 1
ATOM 4356 O O . ASP A 1 569 ? -6.205 -6.169 40.972 1.00 78.12 569 ASP A O 1
ATOM 4360 N N . ALA A 1 570 ? -7.723 -6.941 39.512 1.00 73.38 570 ALA A N 1
ATOM 4361 C CA . ALA A 1 570 ? -6.767 -7.432 38.518 1.00 73.38 570 ALA A CA 1
ATOM 4362 C C . ALA A 1 570 ? -6.208 -6.331 37.585 1.00 73.38 570 ALA A C 1
ATOM 4364 O O . ALA A 1 570 ? -5.390 -6.632 36.716 1.00 73.38 570 ALA A O 1
ATOM 4365 N N . GLY A 1 571 ? -6.617 -5.067 37.755 1.00 71.94 571 GLY A N 1
ATOM 4366 C CA . GLY A 1 571 ? -6.100 -3.921 36.999 1.00 71.94 571 GLY A CA 1
ATOM 4367 C C . GLY A 1 571 ? -6.787 -3.648 35.656 1.00 71.94 571 GLY A C 1
ATOM 4368 O O . GLY A 1 571 ? -6.247 -2.900 34.842 1.00 71.94 571 GLY A O 1
ATOM 4369 N N . ASP A 1 572 ? -7.965 -4.222 35.403 1.00 77.69 572 ASP A N 1
ATOM 4370 C CA . ASP A 1 572 ? -8.744 -3.960 34.189 1.00 77.69 572 ASP A CA 1
ATOM 4371 C C . ASP A 1 572 ? -9.308 -2.522 34.202 1.00 77.69 572 ASP A C 1
ATOM 4373 O O . ASP A 1 572 ? -10.231 -2.182 34.952 1.00 77.69 572 ASP A O 1
ATOM 4377 N N . LEU A 1 573 ? -8.724 -1.656 33.365 1.00 75.25 573 LEU A N 1
ATOM 4378 C CA . LEU A 1 573 ? -9.074 -0.235 33.268 1.00 75.25 573 LEU A CA 1
ATOM 4379 C C . LEU A 1 573 ? -10.500 -0.018 32.732 1.00 75.25 573 LEU A C 1
ATOM 4381 O O . LEU A 1 573 ? -11.161 0.949 33.124 1.00 75.25 573 LEU A O 1
ATOM 4385 N N . ASP A 1 574 ? -10.998 -0.911 31.874 1.00 76.00 574 ASP A N 1
ATOM 4386 C CA . ASP A 1 574 ? -12.356 -0.825 31.334 1.00 76.00 574 ASP A CA 1
ATOM 4387 C C . ASP A 1 574 ? -13.380 -1.229 32.396 1.00 76.00 574 ASP A C 1
ATOM 4389 O O . ASP A 1 574 ? -14.391 -0.538 32.570 1.00 76.00 574 ASP A O 1
ATOM 4393 N N . ALA A 1 575 ? -13.084 -2.272 33.178 1.00 79.56 575 ALA A N 1
ATOM 4394 C CA . ALA A 1 575 ? -13.879 -2.639 34.347 1.00 79.56 575 ALA A CA 1
ATOM 4395 C C . ALA A 1 575 ? -13.914 -1.504 35.388 1.00 79.56 575 ALA A C 1
ATOM 4397 O O . ALA A 1 575 ? -14.978 -1.194 35.930 1.00 79.56 575 ALA A O 1
ATOM 4398 N N . ALA A 1 576 ? -12.783 -0.826 35.623 1.00 80.12 576 ALA A N 1
ATOM 4399 C CA . ALA A 1 576 ? -12.701 0.308 36.547 1.00 80.12 576 ALA A CA 1
ATOM 4400 C C . ALA A 1 576 ? -13.538 1.505 36.068 1.00 80.12 576 ALA A C 1
ATOM 4402 O O . ALA A 1 576 ? -14.239 2.135 36.868 1.00 80.12 576 ALA A O 1
ATOM 4403 N N . ARG A 1 577 ? -13.532 1.783 34.757 1.00 80.94 577 ARG A N 1
ATOM 4404 C CA . ARG A 1 577 ? -14.384 2.816 34.149 1.00 80.94 577 ARG A CA 1
ATOM 4405 C C . ARG A 1 577 ? -15.868 2.483 34.309 1.00 80.94 577 ARG A C 1
ATOM 4407 O O . ARG A 1 577 ? -16.648 3.355 34.697 1.00 80.94 577 ARG A O 1
ATOM 4414 N N . GLN A 1 578 ? -16.262 1.237 34.040 1.00 82.31 578 GLN A N 1
ATOM 4415 C CA . GLN A 1 578 ? -17.651 0.789 34.188 1.00 82.31 578 GLN A CA 1
ATOM 4416 C C . GLN A 1 578 ? -18.116 0.858 35.650 1.00 82.31 578 GLN A C 1
ATOM 4418 O O . GLN A 1 578 ? -19.191 1.395 35.919 1.00 82.31 578 GLN A O 1
ATOM 4423 N N . ALA A 1 579 ? -17.284 0.420 36.601 1.00 85.50 579 ALA A N 1
ATOM 4424 C CA . ALA A 1 579 ? -17.581 0.494 38.031 1.00 85.50 579 ALA A CA 1
ATOM 4425 C C . ALA A 1 579 ? -17.768 1.945 38.513 1.00 85.50 579 ALA A C 1
ATOM 4427 O O . ALA A 1 579 ? -18.753 2.247 39.188 1.00 85.50 579 ALA A O 1
ATOM 4428 N N . GLY A 1 580 ? -16.883 2.866 38.110 1.00 84.44 580 GLY A N 1
ATOM 4429 C CA . GLY A 1 580 ? -17.016 4.292 38.435 1.00 84.44 580 GLY A CA 1
ATOM 4430 C C . GLY A 1 580 ? -18.295 4.919 37.864 1.00 84.44 580 GLY A C 1
ATOM 4431 O O . GLY A 1 580 ? -18.949 5.727 38.529 1.00 84.44 580 GLY A O 1
ATOM 4432 N N . GLY A 1 581 ? -18.697 4.516 36.654 1.00 84.44 581 GLY A N 1
ATOM 4433 C CA . GLY A 1 581 ? -19.953 4.943 36.035 1.00 84.44 581 GLY A CA 1
ATOM 4434 C C . GLY A 1 581 ? -21.185 4.485 36.820 1.00 84.44 581 GLY A C 1
ATOM 4435 O O . GLY A 1 581 ? -22.078 5.296 37.079 1.00 84.44 581 GLY A O 1
ATOM 4436 N N . LEU A 1 582 ? -21.202 3.216 37.245 1.00 84.81 582 LEU A N 1
ATOM 4437 C CA . LEU A 1 582 ? -22.274 2.642 38.065 1.00 84.81 582 LEU A CA 1
ATOM 4438 C C . LEU A 1 582 ? -22.388 3.337 39.421 1.00 84.81 582 LEU A C 1
ATOM 4440 O O . LEU A 1 582 ? -23.480 3.762 39.797 1.00 84.81 582 LEU A O 1
ATOM 4444 N N . LEU A 1 583 ? -21.266 3.508 40.123 1.00 86.44 583 LEU A N 1
ATOM 4445 C CA . LEU A 1 583 ? -21.221 4.175 41.427 1.00 86.44 583 LEU A CA 1
ATOM 4446 C C . LEU A 1 583 ? -21.738 5.614 41.337 1.00 86.44 583 LEU A C 1
ATOM 4448 O O . LEU A 1 583 ? -22.534 6.031 42.177 1.00 86.44 583 LEU A O 1
ATOM 4452 N N . ARG A 1 584 ? -21.375 6.344 40.271 1.00 84.62 584 ARG A N 1
ATOM 4453 C CA . ARG A 1 584 ? -21.903 7.690 40.005 1.00 84.62 584 ARG A CA 1
ATOM 4454 C C . ARG A 1 584 ? -23.419 7.674 39.804 1.00 84.62 584 ARG A C 1
ATOM 4456 O O . ARG A 1 584 ? -24.109 8.499 40.391 1.00 84.62 584 ARG A O 1
ATOM 4463 N N . SER A 1 585 ? -23.944 6.745 38.999 1.00 82.12 585 SER A N 1
ATOM 4464 C CA . SER A 1 585 ? -25.397 6.631 38.782 1.00 82.12 585 SER A CA 1
ATOM 4465 C C . SER A 1 585 ? -26.168 6.199 40.033 1.00 82.12 585 SER A C 1
ATOM 4467 O O . SER A 1 585 ? -27.318 6.588 40.197 1.00 82.12 585 SER A O 1
ATOM 4469 N N . ALA A 1 586 ? -25.526 5.454 40.937 1.00 81.25 586 ALA A N 1
ATOM 4470 C CA . ALA A 1 586 ? -26.088 5.041 42.221 1.00 81.25 586 ALA A CA 1
ATOM 4471 C C . ALA A 1 586 ? -25.981 6.124 43.317 1.00 81.25 586 ALA A C 1
ATOM 4473 O O . ALA A 1 586 ? -26.330 5.864 44.465 1.00 81.25 586 ALA A O 1
ATOM 4474 N N . GLY A 1 587 ? -25.459 7.320 43.003 1.00 81.56 587 GLY A N 1
ATOM 4475 C CA . GLY A 1 587 ? -25.269 8.409 43.971 1.00 81.56 587 GLY A CA 1
ATOM 4476 C C . GLY A 1 587 ? -24.103 8.205 44.948 1.00 81.56 587 GLY A C 1
ATOM 4477 O O . GLY A 1 587 ? -23.921 9.000 45.867 1.00 81.56 587 GLY A O 1
ATOM 4478 N N . ARG A 1 588 ? -23.276 7.171 44.750 1.00 87.31 588 ARG A N 1
ATOM 4479 C CA . ARG A 1 588 ? -22.100 6.848 45.576 1.00 87.31 588 ARG A CA 1
ATOM 4480 C C . ARG A 1 588 ? -20.877 7.622 45.073 1.00 87.31 588 ARG A C 1
ATOM 4482 O O . ARG A 1 588 ? -19.895 7.039 44.611 1.00 87.31 588 ARG A O 1
ATOM 4489 N N . SER A 1 589 ? -20.966 8.953 45.114 1.00 85.25 589 SER A N 1
ATOM 4490 C CA . SER A 1 589 ? -20.006 9.872 44.483 1.00 85.25 589 SER A CA 1
ATOM 4491 C C . SER A 1 589 ? -18.573 9.719 45.000 1.00 85.25 589 SER A C 1
ATOM 4493 O O . SER A 1 589 ? -17.651 9.725 44.190 1.00 85.25 589 SER A O 1
ATOM 4495 N N . ASP A 1 590 ? -18.364 9.513 46.303 1.00 84.94 590 ASP A N 1
ATOM 4496 C CA . ASP A 1 590 ? -17.012 9.357 46.867 1.00 84.94 590 ASP A CA 1
ATOM 4497 C C . ASP A 1 590 ? -16.331 8.057 46.418 1.00 84.94 590 ASP A C 1
ATOM 4499 O O . ASP A 1 590 ? -15.145 8.046 46.084 1.00 84.94 590 ASP A O 1
ATOM 4503 N N . GLU A 1 591 ? -17.087 6.962 46.326 1.00 84.81 591 GLU A N 1
ATOM 4504 C CA . GLU A 1 591 ? -16.572 5.695 45.802 1.00 84.81 591 GLU A CA 1
ATOM 4505 C C . GLU A 1 591 ? -16.285 5.786 44.299 1.00 84.81 591 GLU A C 1
ATOM 4507 O O . GLU A 1 591 ? -15.271 5.268 43.829 1.00 84.81 591 GLU A O 1
ATOM 4512 N N . ALA A 1 592 ? -17.128 6.500 43.543 1.00 86.31 592 ALA A N 1
ATOM 4513 C CA . ALA A 1 592 ? -16.887 6.770 42.129 1.00 86.31 592 ALA A CA 1
ATOM 4514 C C . ALA A 1 592 ? -15.606 7.597 41.921 1.00 86.31 592 ALA A C 1
ATOM 4516 O O . ALA A 1 592 ? -14.795 7.257 41.059 1.00 86.31 592 ALA A O 1
ATOM 4517 N N . ILE A 1 593 ? -15.392 8.639 42.734 1.00 87.62 593 ILE A N 1
ATOM 4518 C CA . ILE A 1 593 ? -14.162 9.445 42.725 1.00 87.62 593 ILE A CA 1
ATOM 4519 C C . ILE A 1 593 ? -12.951 8.555 43.027 1.00 87.62 593 ILE A C 1
ATOM 4521 O O . ILE A 1 593 ? -11.969 8.605 42.289 1.00 87.62 593 ILE A O 1
ATOM 4525 N N . ALA A 1 594 ? -13.021 7.686 44.041 1.00 85.44 594 ALA A N 1
ATOM 4526 C CA . ALA A 1 594 ? -11.936 6.757 44.359 1.00 85.44 594 ALA A CA 1
ATOM 4527 C C . ALA A 1 594 ? -11.618 5.800 43.192 1.00 85.44 594 ALA A C 1
ATOM 4529 O O . ALA A 1 594 ? -10.446 5.571 42.882 1.00 85.44 594 ALA A O 1
ATOM 4530 N N . CYS A 1 595 ? -12.640 5.285 42.500 1.00 82.62 595 CYS A N 1
ATOM 4531 C CA . CYS A 1 595 ? -12.467 4.468 41.297 1.00 82.62 595 CYS A CA 1
ATOM 4532 C C . CYS A 1 595 ? -11.811 5.247 40.145 1.00 82.62 595 CYS A C 1
ATOM 4534 O O . CYS A 1 595 ? -10.869 4.740 39.533 1.00 82.62 595 CYS A O 1
ATOM 4536 N N . TYR A 1 596 ? -12.242 6.483 39.867 1.00 85.25 596 TYR A N 1
ATOM 4537 C CA . TYR A 1 596 ? -11.644 7.308 38.809 1.00 85.25 596 TYR A CA 1
ATOM 4538 C C . TYR A 1 596 ? -10.215 7.756 39.135 1.00 85.25 596 TYR A C 1
ATOM 4540 O O . TYR A 1 596 ? -9.374 7.799 38.241 1.00 85.25 596 TYR A O 1
ATOM 4548 N N . LEU A 1 597 ? -9.895 8.015 40.405 1.00 84.50 597 LEU A N 1
ATOM 4549 C CA . LEU A 1 597 ? -8.525 8.314 40.830 1.00 84.50 597 LEU A CA 1
ATOM 4550 C C . LEU A 1 597 ? -7.604 7.090 40.713 1.00 84.50 597 LEU A C 1
ATOM 4552 O O . LEU A 1 597 ? -6.444 7.244 40.339 1.00 84.50 597 LEU A O 1
ATOM 4556 N N . ARG A 1 598 ? -8.104 5.869 40.956 1.00 79.19 598 ARG A N 1
ATOM 4557 C CA . ARG A 1 598 ? -7.350 4.633 40.662 1.00 79.19 598 ARG A CA 1
ATOM 4558 C C . ARG A 1 598 ? -7.123 4.445 39.161 1.00 79.19 598 ARG A C 1
ATOM 4560 O O . ARG A 1 598 ? -6.012 4.107 38.764 1.00 79.19 598 ARG A O 1
ATOM 4567 N N . LEU A 1 599 ? -8.129 4.731 38.331 1.00 80.12 599 LEU A N 1
ATOM 4568 C CA . LEU A 1 599 ? -7.988 4.750 36.868 1.00 80.12 599 LEU A CA 1
ATOM 4569 C C . LEU A 1 599 ? -6.922 5.770 36.423 1.00 80.12 599 LEU A C 1
ATOM 4571 O O . LEU A 1 599 ? -6.095 5.475 35.561 1.00 80.12 599 LEU A O 1
ATOM 4575 N N . ALA A 1 600 ? -6.907 6.948 37.048 1.00 79.25 600 ALA A N 1
ATOM 4576 C CA . ALA A 1 600 ? -5.924 7.993 36.792 1.00 79.25 600 ALA A CA 1
ATOM 4577 C C . ALA A 1 600 ? -4.502 7.581 37.220 1.00 79.25 600 ALA A C 1
ATOM 4579 O O . ALA A 1 600 ? -3.539 7.836 36.496 1.00 79.25 600 ALA A O 1
ATOM 4580 N N . ALA A 1 601 ? -4.368 6.881 38.353 1.00 76.62 601 ALA A N 1
ATOM 4581 C CA . ALA A 1 601 ? -3.102 6.302 38.809 1.00 76.62 601 ALA A CA 1
ATOM 4582 C C . ALA A 1 601 ? -2.569 5.210 37.859 1.00 76.62 601 ALA A C 1
ATOM 4584 O O . ALA A 1 601 ? -1.358 5.042 37.745 1.00 76.62 601 ALA A O 1
ATOM 4585 N N . GLY A 1 602 ? -3.457 4.525 37.129 1.00 67.44 602 GLY A N 1
ATOM 4586 C CA . GLY A 1 602 ? -3.114 3.594 36.047 1.00 67.44 602 GLY A CA 1
ATOM 4587 C C . GLY A 1 602 ? -2.629 4.254 34.745 1.00 67.44 602 GLY A C 1
ATOM 4588 O O . GLY A 1 602 ? -2.357 3.547 33.779 1.00 67.44 602 GLY A O 1
ATOM 4589 N N . GLY A 1 603 ? -2.514 5.590 34.694 1.00 65.38 603 GLY A N 1
ATOM 4590 C CA . GLY A 1 603 ? -1.957 6.337 33.555 1.00 65.38 603 GLY A CA 1
ATOM 4591 C C . GLY A 1 603 ? -2.979 6.867 32.541 1.00 65.38 603 GLY A C 1
ATOM 4592 O O . GLY A 1 603 ? -2.584 7.387 31.497 1.00 65.38 603 GLY A O 1
ATOM 4593 N N . GLY A 1 604 ? -4.284 6.761 32.817 1.00 65.00 604 GLY A N 1
ATOM 4594 C CA . GLY A 1 604 ? -5.337 7.291 31.944 1.00 65.00 604 GLY A CA 1
ATOM 4595 C C . GLY A 1 604 ? -5.669 8.762 32.224 1.00 65.00 604 GLY A C 1
ATOM 4596 O O . GLY A 1 604 ? -6.135 9.094 33.313 1.00 65.00 604 GLY A O 1
ATOM 4597 N N . THR A 1 605 ? -5.531 9.645 31.226 1.00 70.00 605 THR A N 1
ATOM 4598 C CA . THR A 1 605 ? -5.978 11.056 31.311 1.00 70.00 605 THR A CA 1
ATOM 4599 C C . THR A 1 605 ? -7.496 11.186 31.496 1.00 70.00 605 THR A C 1
ATOM 4601 O O . THR A 1 605 ? -7.950 12.101 32.176 1.00 70.00 605 THR A O 1
ATOM 4604 N N . ASP A 1 606 ? -8.263 10.220 30.973 1.00 73.81 606 ASP A N 1
ATOM 4605 C CA . ASP A 1 606 ? -9.722 10.079 31.149 1.00 73.81 606 ASP A CA 1
ATOM 4606 C C . ASP A 1 606 ? -10.117 9.953 32.637 1.00 73.81 606 ASP A C 1
ATOM 4608 O O . ASP A 1 606 ? -11.162 10.444 33.060 1.00 73.81 606 ASP A O 1
ATOM 4612 N N . GLY A 1 607 ? -9.254 9.356 33.472 1.00 78.69 607 GLY A N 1
ATOM 4613 C CA . GLY A 1 607 ? -9.483 9.256 34.917 1.00 78.69 607 GLY A CA 1
ATOM 4614 C C . GLY A 1 607 ? -9.427 10.614 35.625 1.00 78.69 607 GLY A C 1
ATOM 4615 O O . GLY A 1 607 ? -10.305 10.915 36.435 1.00 78.69 607 GLY A O 1
ATOM 4616 N N . TRP A 1 608 ? -8.438 11.454 35.287 1.00 83.38 608 TRP A N 1
ATOM 4617 C CA . TRP A 1 608 ? -8.298 12.805 35.850 1.00 83.38 608 TRP A CA 1
ATOM 4618 C C . TRP A 1 608 ? -9.450 13.716 35.440 1.00 83.38 608 TRP A C 1
ATOM 4620 O O . TRP A 1 608 ? -10.005 14.416 36.284 1.00 83.38 608 TRP A O 1
ATOM 4630 N N . GLU A 1 609 ? -9.838 13.671 34.166 1.00 81.06 609 GLU A N 1
ATOM 4631 C CA . GLU A 1 609 ? -10.942 14.470 33.639 1.00 81.06 609 GLU A CA 1
ATOM 4632 C C . GLU A 1 609 ? -12.270 14.121 34.327 1.00 81.06 609 GLU A C 1
ATOM 4634 O O . GLU A 1 609 ? -12.956 15.001 34.852 1.00 81.06 609 GLU A O 1
ATOM 4639 N N . ARG A 1 610 ? -12.618 12.829 34.401 1.00 82.06 610 ARG A N 1
ATOM 4640 C CA . ARG A 1 610 ? -13.870 12.375 35.029 1.00 82.06 610 ARG A CA 1
ATOM 4641 C C . ARG A 1 610 ? -13.912 12.648 36.529 1.00 82.06 610 ARG A C 1
ATOM 4643 O O . ARG A 1 610 ? -14.975 12.994 37.047 1.00 82.06 610 ARG A O 1
ATOM 4650 N N . ALA A 1 611 ? -12.778 12.522 37.222 1.00 85.31 611 ALA A N 1
ATOM 4651 C CA . ALA A 1 611 ? -12.668 12.905 38.625 1.00 85.31 611 ALA A CA 1
ATOM 4652 C C . ALA A 1 611 ? -12.872 14.418 38.804 1.00 85.31 611 ALA A C 1
ATOM 4654 O O . ALA A 1 611 ? -13.678 14.816 39.642 1.00 85.31 611 ALA A O 1
ATOM 4655 N N . ALA A 1 612 ? -12.222 15.256 37.986 1.00 84.75 612 ALA A N 1
ATOM 4656 C CA . ALA A 1 612 ? -12.347 16.715 38.049 1.00 84.75 612 ALA A CA 1
ATOM 4657 C C . ALA A 1 612 ? -13.783 17.191 37.780 1.00 84.75 612 ALA A C 1
ATOM 4659 O O . ALA A 1 612 ? -14.303 18.035 38.511 1.00 84.75 612 ALA A O 1
ATOM 4660 N N . GLN A 1 613 ? -14.450 16.616 36.776 1.00 83.62 613 GLN A N 1
ATOM 4661 C CA . GLN A 1 613 ? -15.850 16.914 36.463 1.00 83.62 613 GLN A CA 1
ATOM 4662 C C . GLN A 1 613 ? -16.783 16.546 37.625 1.00 83.62 613 GLN A C 1
ATOM 4664 O O . GLN A 1 613 ? -17.638 17.346 38.005 1.00 83.62 613 GLN A O 1
ATOM 4669 N N . LEU A 1 614 ? -16.609 15.359 38.220 1.00 83.62 614 LEU A N 1
ATOM 4670 C CA . LEU A 1 614 ? -17.441 14.918 39.341 1.00 83.62 614 LEU A CA 1
ATOM 4671 C C . LEU A 1 614 ? -17.166 15.735 40.616 1.00 83.62 614 LEU A C 1
ATOM 4673 O O . LEU A 1 614 ? -18.109 16.118 41.301 1.00 83.62 614 LEU A O 1
ATOM 4677 N N . LEU A 1 615 ? -15.905 16.075 40.897 1.00 86.44 615 LEU A N 1
ATOM 4678 C CA . LEU A 1 615 ? -15.520 16.966 41.999 1.00 86.44 615 LEU A CA 1
ATOM 4679 C C . LEU A 1 615 ? -16.117 18.369 41.829 1.00 86.44 615 LEU A C 1
ATOM 4681 O O . LEU A 1 615 ? -16.652 18.922 42.788 1.00 86.44 615 LEU A O 1
ATOM 4685 N N . SER A 1 616 ? -16.098 18.913 40.607 1.00 83.12 616 SER A N 1
ATOM 4686 C CA . SER A 1 616 ? -16.737 20.195 40.290 1.00 83.12 616 SER A CA 1
ATOM 4687 C C . SER A 1 616 ? -18.251 20.143 40.503 1.00 83.12 616 SER A C 1
ATOM 4689 O O . SER A 1 616 ? -18.815 21.085 41.051 1.00 83.12 616 SER A O 1
ATOM 4691 N N . ALA A 1 617 ? -18.909 19.046 40.113 1.00 83.12 617 ALA A N 1
ATOM 4692 C CA . ALA A 1 617 ? -20.351 18.868 40.296 1.00 83.12 617 ALA A CA 1
ATOM 4693 C C . ALA A 1 617 ? -20.758 18.731 41.776 1.00 83.12 617 ALA A C 1
ATOM 4695 O O . ALA A 1 617 ? -21.835 19.176 42.158 1.00 83.12 617 ALA A O 1
ATOM 4696 N N . VAL A 1 618 ? -19.892 18.148 42.614 1.00 85.38 618 VAL A N 1
ATOM 4697 C CA . VAL A 1 618 ? -20.094 18.013 44.072 1.00 85.38 618 VAL A CA 1
ATOM 4698 C C . VAL A 1 618 ? -19.688 19.294 44.833 1.00 85.38 618 VAL A C 1
ATOM 4700 O O . VAL A 1 618 ? -19.896 19.392 46.038 1.00 85.38 618 VAL A O 1
ATOM 4703 N N . GLY A 1 619 ? -19.142 20.307 44.146 1.00 81.94 619 GLY A N 1
ATOM 4704 C CA . GLY A 1 619 ? -18.747 21.591 44.742 1.00 81.94 619 GLY A CA 1
ATOM 4705 C C . GLY A 1 619 ? -17.349 21.607 45.373 1.00 81.94 619 GLY A C 1
ATOM 4706 O O . GLY A 1 619 ? -16.986 22.570 46.043 1.00 81.94 619 GLY A O 1
ATOM 4707 N N . ARG A 1 620 ? -16.530 20.574 45.144 1.00 88.62 620 ARG A N 1
ATOM 4708 C CA . ARG A 1 620 ? -15.131 20.483 45.603 1.00 88.62 620 ARG A CA 1
ATOM 4709 C C . ARG A 1 620 ? -14.196 21.141 44.576 1.00 88.62 620 ARG A C 1
ATOM 4711 O O . ARG A 1 620 ? -13.383 20.477 43.933 1.00 88.62 620 ARG A O 1
ATOM 4718 N N . THR A 1 621 ? -14.348 22.455 44.384 1.00 83.75 621 THR A N 1
ATOM 4719 C CA . THR A 1 621 ? -13.702 23.228 43.301 1.00 83.75 621 THR A CA 1
ATOM 4720 C C . THR A 1 621 ? -12.177 23.238 43.370 1.00 83.75 621 THR A C 1
ATOM 4722 O O . THR A 1 621 ? -11.531 23.121 42.332 1.00 83.75 621 THR A O 1
ATOM 4725 N N . ASP A 1 622 ? -11.583 23.313 44.562 1.00 85.00 622 ASP A N 1
ATOM 4726 C CA . ASP A 1 622 ? -10.119 23.323 44.713 1.00 85.00 622 ASP A CA 1
ATOM 4727 C C . ASP A 1 622 ? -9.484 21.979 44.326 1.00 85.00 622 ASP A C 1
ATOM 4729 O O . ASP A 1 622 ? -8.428 21.925 43.689 1.00 85.00 622 ASP A O 1
ATOM 4733 N N . GLU A 1 623 ? -10.160 20.873 44.637 1.00 86.50 623 GLU A N 1
ATOM 4734 C CA . GLU A 1 623 ? -9.723 19.537 44.231 1.00 86.50 623 GLU A CA 1
ATOM 4735 C C . GLU A 1 623 ? -9.899 19.323 42.723 1.00 86.50 623 GLU A C 1
ATOM 4737 O O . GLU A 1 623 ? -9.052 18.690 42.090 1.00 86.50 623 GLU A O 1
ATOM 4742 N N . ALA A 1 624 ? -10.939 19.911 42.121 1.00 84.44 624 ALA A N 1
ATOM 4743 C CA . ALA A 1 624 ? -11.125 19.919 40.672 1.00 84.44 624 ALA A CA 1
ATOM 4744 C C . ALA A 1 624 ? -10.028 20.728 39.955 1.00 84.44 624 ALA A C 1
ATOM 4746 O O . ALA A 1 624 ? -9.441 20.233 38.992 1.00 84.44 624 ALA A O 1
ATOM 4747 N N . ILE A 1 625 ? -9.684 21.924 40.456 1.00 83.25 625 ILE A N 1
ATOM 4748 C CA . ILE A 1 625 ? -8.557 22.729 39.951 1.00 83.25 625 ILE A CA 1
ATOM 4749 C C . ILE A 1 625 ? -7.254 21.932 40.065 1.00 83.25 625 ILE A C 1
ATOM 4751 O O . ILE A 1 625 ? -6.488 21.875 39.105 1.00 83.25 625 ILE A O 1
ATOM 4755 N N . THR A 1 626 ? -7.035 21.248 41.192 1.00 87.56 626 THR A N 1
ATOM 4756 C CA . THR A 1 626 ? -5.858 20.388 41.393 1.00 87.56 626 THR A CA 1
ATOM 4757 C C . THR A 1 626 ? -5.812 19.248 40.370 1.00 87.56 626 THR A C 1
ATOM 4759 O O . THR A 1 626 ? -4.748 18.947 39.828 1.00 87.56 626 THR A O 1
ATOM 4762 N N . CYS A 1 627 ? -6.952 18.627 40.055 1.00 83.12 627 CYS A N 1
ATOM 4763 C CA . CYS A 1 627 ? -7.032 17.589 39.027 1.00 83.12 627 CYS A CA 1
ATOM 4764 C C . CYS A 1 627 ? -6.738 18.142 37.621 1.00 83.12 627 CYS A C 1
ATOM 4766 O O . CYS A 1 627 ? -5.980 17.512 36.884 1.00 83.12 627 CYS A O 1
ATOM 4768 N N . TYR A 1 628 ? -7.248 19.328 37.260 1.00 82.12 628 TYR A N 1
ATOM 4769 C CA . TYR A 1 628 ? -6.937 19.973 35.975 1.00 82.12 628 TYR A CA 1
ATOM 4770 C C . TYR A 1 628 ? -5.479 20.431 35.874 1.00 82.12 628 TYR A C 1
ATOM 4772 O O . TYR A 1 628 ? -4.864 20.282 34.822 1.00 82.12 628 TYR A O 1
ATOM 4780 N N . GLN A 1 629 ? -4.883 20.919 36.963 1.00 82.88 629 GLN A N 1
ATOM 4781 C CA . GLN A 1 629 ? -3.455 21.241 37.010 1.00 82.88 629 GLN A CA 1
ATOM 4782 C C . GLN A 1 629 ? -2.605 19.981 36.813 1.00 82.88 629 GLN A C 1
ATOM 4784 O O . GLN A 1 629 ? -1.757 19.952 35.926 1.00 82.88 629 GLN A O 1
ATOM 4789 N N . ARG A 1 630 ? -2.910 18.891 37.532 1.00 82.75 630 ARG A N 1
ATOM 4790 C CA . ARG A 1 630 ? -2.240 17.592 37.341 1.00 82.75 630 ARG A CA 1
ATOM 4791 C C . ARG A 1 630 ? -2.446 17.022 35.936 1.00 82.75 630 ARG A C 1
ATOM 4793 O O . ARG A 1 630 ? -1.546 16.378 35.402 1.00 82.75 630 ARG A O 1
ATOM 4800 N N . MET A 1 631 ? -3.592 17.277 35.310 1.00 79.06 631 MET A N 1
ATOM 4801 C CA . MET A 1 631 ? -3.861 16.925 33.914 1.00 79.06 631 MET A CA 1
ATOM 4802 C C . MET A 1 631 ? -3.045 17.779 32.930 1.00 79.06 631 MET A C 1
ATOM 4804 O O . MET A 1 631 ? -2.512 17.240 31.965 1.00 79.06 631 MET A O 1
ATOM 4808 N N . ALA A 1 632 ? -2.896 19.086 33.170 1.00 73.56 632 ALA A N 1
ATOM 4809 C CA . ALA A 1 632 ? -2.068 19.977 32.353 1.00 73.56 632 ALA A CA 1
ATOM 4810 C C . ALA A 1 632 ? -0.563 19.681 32.497 1.00 73.56 632 ALA A C 1
ATOM 4812 O O . ALA A 1 632 ? 0.186 19.847 31.533 1.00 73.56 632 ALA A O 1
ATOM 4813 N N . ASP A 1 633 ? -0.144 19.213 33.675 1.00 72.56 633 ASP A N 1
ATOM 4814 C CA . ASP A 1 633 ? 1.232 18.809 33.969 1.00 72.56 633 ASP A CA 1
ATOM 4815 C C . ASP A 1 633 ? 1.566 17.405 33.427 1.00 72.56 633 ASP A C 1
ATOM 4817 O O . ASP A 1 633 ? 2.703 17.163 33.027 1.00 72.56 633 ASP A O 1
ATOM 4821 N N . SER A 1 634 ? 0.591 16.484 33.388 1.00 66.31 634 SER A N 1
ATOM 4822 C CA . SER A 1 634 ? 0.751 15.125 32.826 1.00 66.31 634 SER A CA 1
ATOM 4823 C C . SER A 1 634 ? 0.467 15.039 31.323 1.00 66.31 634 SER A C 1
ATOM 4825 O O . SER A 1 634 ? 0.939 14.119 30.656 1.00 66.31 634 SER A O 1
ATOM 4827 N N . GLY A 1 635 ? -0.283 15.996 30.773 1.00 56.00 635 GLY A N 1
ATOM 4828 C CA . GLY A 1 635 ? -0.416 16.204 29.342 1.00 56.00 635 GLY A CA 1
ATOM 4829 C C . GLY A 1 635 ? 0.862 16.827 28.792 1.00 56.00 635 GLY A C 1
ATOM 4830 O O . GLY A 1 635 ? 1.364 17.837 29.276 1.00 56.00 635 GLY A O 1
ATOM 4831 N N . GLU A 1 636 ? 1.405 16.261 27.734 1.00 48.84 636 GLU A N 1
ATOM 4832 C CA . GLU A 1 636 ? 2.523 16.873 27.030 1.00 48.84 636 GLU A CA 1
ATOM 4833 C C . GLU A 1 636 ? 2.042 18.221 26.335 1.00 48.84 636 GLU A C 1
ATOM 4835 O O . GLU A 1 636 ? 0.873 18.615 26.395 1.00 48.84 636 GLU A O 1
ATOM 4840 N N . ALA A 1 637 ? 2.904 19.012 25.694 1.00 43.16 637 ALA A N 1
ATOM 4841 C CA . ALA A 1 637 ? 2.617 20.358 25.133 1.00 43.16 637 ALA A CA 1
ATOM 4842 C C . ALA A 1 637 ? 2.353 20.521 23.599 1.00 43.16 637 ALA A C 1
ATOM 4844 O O . ALA A 1 637 ? 3.271 20.853 22.880 1.00 43.16 637 ALA A O 1
ATOM 4845 N N . THR A 1 638 ? 1.153 20.377 23.022 1.00 41.12 638 THR A N 1
ATOM 4846 C CA . THR A 1 638 ? 0.979 20.577 21.544 1.00 41.12 638 THR A CA 1
ATOM 4847 C C . THR A 1 638 ? 0.696 22.048 21.213 1.00 41.12 638 THR A C 1
ATOM 4849 O O . THR A 1 638 ? -0.039 22.706 21.945 1.00 41.12 638 THR A O 1
ATOM 4852 N N . THR A 1 639 ? 1.273 22.557 20.118 1.00 44.78 639 THR A N 1
ATOM 4853 C CA . THR A 1 639 ? 1.474 23.991 19.802 1.00 44.78 639 THR A CA 1
ATOM 4854 C C . THR A 1 639 ? 0.460 24.647 18.847 1.00 44.78 639 THR A C 1
ATOM 4856 O O . THR A 1 639 ? 0.757 25.703 18.294 1.00 44.78 639 THR A O 1
ATOM 4859 N N . SER A 1 640 ? -0.746 24.109 18.638 1.00 38.16 640 SER A N 1
ATOM 4860 C CA . SER A 1 640 ? -1.742 24.807 17.800 1.00 38.16 640 SER A CA 1
ATOM 4861 C C . SER A 1 640 ? -3.191 24.427 18.123 1.00 38.16 640 SER A C 1
ATOM 4863 O O . SER A 1 640 ? -3.480 23.269 18.431 1.00 38.16 640 SER A O 1
ATOM 4865 N N . LEU A 1 641 ? -4.089 25.417 18.037 1.00 37.59 641 LEU A N 1
ATOM 4866 C CA . LEU A 1 641 ? -5.541 25.255 17.933 1.00 37.59 641 LEU A CA 1
ATOM 4867 C C . LEU A 1 641 ? -6.057 25.997 16.682 1.00 37.59 641 LEU A C 1
ATOM 4869 O O . LEU A 1 641 ? -5.416 26.969 16.283 1.00 37.59 641 LEU A O 1
ATOM 4873 N N . PRO A 1 642 ? -7.190 25.565 16.087 1.00 34.47 642 PRO A N 1
ATOM 4874 C CA . PRO A 1 642 ? -7.870 26.276 15.002 1.00 34.47 642 PRO A CA 1
ATOM 4875 C C . PRO A 1 642 ? -8.576 27.549 15.498 1.00 34.47 642 PRO A C 1
ATOM 4877 O O . PRO A 1 642 ? -8.953 27.631 16.669 1.00 34.47 642 PRO A O 1
ATOM 4880 N N . ASP A 1 643 ? -8.793 28.486 14.574 1.00 36.12 643 ASP A N 1
ATOM 4881 C CA . ASP A 1 643 ? -9.205 29.889 14.765 1.00 36.12 643 ASP A CA 1
ATOM 4882 C C . ASP A 1 643 ? -10.534 30.139 15.530 1.00 36.12 643 ASP A C 1
ATOM 4884 O O . ASP A 1 643 ? -10.812 31.270 15.927 1.00 36.12 643 ASP A O 1
ATOM 4888 N N . ASP A 1 644 ? -11.343 29.116 15.826 1.00 32.31 644 ASP A N 1
ATOM 4889 C CA . ASP A 1 644 ? -12.772 29.302 16.146 1.00 32.31 644 ASP A CA 1
ATOM 4890 C C . ASP A 1 644 ? -13.130 29.341 17.653 1.00 32.31 644 ASP A C 1
ATOM 4892 O O . ASP A 1 644 ? -14.306 29.357 18.017 1.00 32.31 644 ASP A O 1
ATOM 4896 N N . VAL A 1 645 ? -12.157 29.333 18.573 1.00 36.16 645 VAL A N 1
ATOM 4897 C CA . VAL A 1 645 ? -12.431 29.094 20.015 1.00 36.16 645 VAL A CA 1
ATOM 4898 C C . VAL A 1 645 ? -12.734 30.369 20.831 1.00 36.16 645 VAL A C 1
ATOM 4900 O O . VAL A 1 645 ? -13.194 30.271 21.967 1.00 36.16 645 VAL A O 1
ATOM 4903 N N . PHE A 1 646 ? -12.532 31.574 20.289 1.00 41.91 646 PHE A N 1
ATOM 4904 C CA . PHE A 1 646 ? -12.567 32.814 21.089 1.00 41.91 646 PHE A CA 1
ATOM 4905 C C . PHE A 1 646 ? -13.853 33.656 21.013 1.00 41.91 646 PHE A C 1
ATOM 4907 O O . PHE A 1 646 ? -13.856 34.801 21.464 1.00 41.91 646 PHE A O 1
ATOM 4914 N N . THR A 1 647 ? -14.976 33.121 20.531 1.00 32.12 647 THR A N 1
ATOM 4915 C CA . THR A 1 647 ? -16.265 33.829 20.644 1.00 32.12 647 THR A CA 1
ATOM 4916 C C . THR A 1 647 ? -16.883 33.658 22.037 1.00 32.12 647 THR A C 1
ATOM 4918 O O . THR A 1 647 ? -17.087 32.532 22.498 1.00 32.12 647 THR A O 1
ATOM 4921 N N . GLU A 1 648 ? -17.206 34.775 22.700 1.00 30.53 648 GLU A N 1
ATOM 4922 C CA . GLU A 1 648 ? -17.899 34.810 23.996 1.00 30.53 648 GLU A CA 1
ATOM 4923 C C . GLU A 1 648 ? -19.183 33.957 23.968 1.00 30.53 648 GLU A C 1
ATOM 4925 O O . GLU A 1 648 ? -20.096 34.212 23.186 1.00 30.53 648 GLU A O 1
ATOM 4930 N N . GLY A 1 649 ? -19.254 32.942 24.840 1.00 37.03 649 GLY A N 1
ATOM 4931 C CA . GLY A 1 649 ? -20.455 32.119 25.053 1.00 37.03 649 GLY A CA 1
ATOM 4932 C C . GLY A 1 649 ? -20.394 30.655 24.594 1.00 37.03 649 GLY A C 1
ATOM 4933 O O . GLY A 1 649 ? -21.398 29.955 24.721 1.00 37.03 649 GLY A O 1
ATOM 4934 N N . ALA A 1 650 ? -19.262 30.148 24.097 1.00 28.56 650 ALA A N 1
ATOM 4935 C CA . ALA A 1 650 ? -19.170 28.760 23.631 1.00 28.56 650 ALA A CA 1
ATOM 4936 C C . ALA A 1 650 ? -19.057 27.727 24.777 1.00 2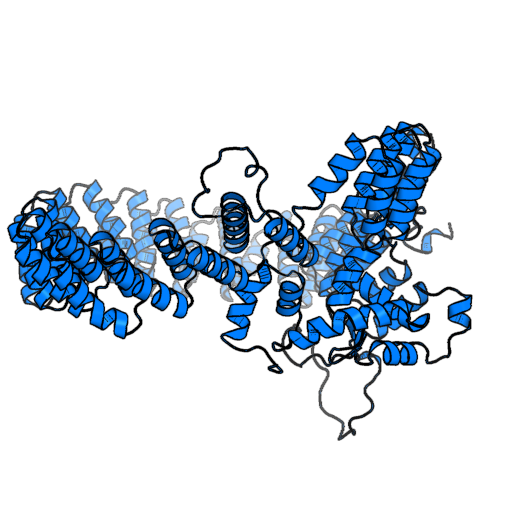8.56 650 ALA A C 1
ATOM 4938 O O . ALA A 1 650 ? -18.176 27.798 25.635 1.00 28.56 650 ALA A O 1
ATOM 4939 N N . SER A 1 651 ? -19.934 26.718 24.762 1.00 32.78 651 SER A N 1
ATOM 4940 C CA . SER A 1 651 ? -19.799 25.481 25.541 1.00 32.78 651 SER A CA 1
ATOM 4941 C C . SER A 1 651 ? -18.524 24.725 25.154 1.00 32.78 651 SER A C 1
ATOM 4943 O O . SER A 1 651 ? -18.195 24.661 23.970 1.00 32.78 651 SER A O 1
ATOM 4945 N N . VAL A 1 652 ? -17.856 24.113 26.140 1.00 33.72 652 VAL A N 1
ATOM 4946 C CA . VAL A 1 652 ? -16.620 23.323 25.974 1.00 33.72 652 VAL A CA 1
ATOM 4947 C C . VAL A 1 652 ? -16.725 22.382 24.757 1.00 33.72 652 VAL A C 1
ATOM 4949 O O . VAL A 1 652 ? -17.603 21.514 24.756 1.00 33.72 652 VAL A O 1
ATOM 4952 N N . PRO A 1 653 ? -15.873 22.527 23.722 1.00 30.48 653 PRO A N 1
ATOM 4953 C CA . PRO A 1 653 ? -15.920 21.661 22.550 1.00 30.48 653 PRO A CA 1
ATOM 4954 C C . PRO A 1 653 ? -15.503 20.230 22.913 1.00 30.48 653 PRO A C 1
ATOM 4956 O O . PRO A 1 653 ? -14.543 20.009 23.651 1.00 30.48 653 PRO A O 1
ATOM 4959 N N . GLY A 1 654 ? -16.253 19.255 22.397 1.00 29.98 654 GLY A N 1
ATOM 4960 C CA . GLY A 1 654 ? -16.021 17.831 22.620 1.00 29.98 654 GLY A CA 1
ATOM 4961 C C . GLY A 1 654 ? -14.876 17.255 21.781 1.00 29.98 654 GLY A C 1
ATOM 4962 O O . GLY A 1 654 ? -14.711 17.605 20.617 1.00 29.98 654 GLY A O 1
ATOM 4963 N N . ASN A 1 655 ? -14.137 16.328 22.403 1.00 34.09 655 ASN A N 1
ATOM 4964 C CA . ASN A 1 655 ? -13.280 15.284 21.826 1.00 34.09 655 ASN A CA 1
ATOM 4965 C C . ASN A 1 655 ? -12.475 15.656 20.567 1.00 34.09 655 ASN A C 1
ATOM 4967 O O . ASN A 1 655 ? -12.780 15.208 19.464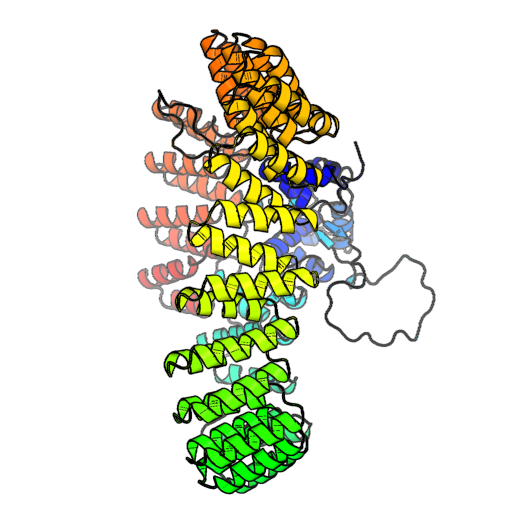 1.00 34.09 655 ASN A O 1
ATOM 4971 N N . GLY A 1 656 ? -11.375 16.388 20.751 1.00 38.31 656 GLY A N 1
ATOM 4972 C CA . GLY A 1 656 ? -10.346 16.526 19.710 1.00 38.31 656 GLY A CA 1
ATOM 4973 C C . GLY A 1 656 ? -9.245 17.542 20.012 1.00 38.31 656 GLY A C 1
ATOM 4974 O O . GLY A 1 656 ? -8.165 17.482 19.430 1.00 38.31 656 GLY A O 1
ATOM 4975 N N . THR A 1 657 ? -9.477 18.458 20.949 1.00 44.22 657 THR A N 1
ATOM 4976 C CA . THR A 1 657 ? -8.516 19.481 21.367 1.00 44.22 657 THR A CA 1
ATOM 4977 C C . THR A 1 657 ? -7.530 18.940 22.405 1.00 44.22 657 THR A C 1
ATOM 4979 O O . THR A 1 657 ? -7.870 18.152 23.286 1.00 44.22 657 THR A O 1
ATOM 4982 N N . SER A 1 658 ? -6.259 19.337 22.276 1.00 56.69 658 SER A N 1
ATOM 4983 C CA . SER A 1 658 ? -5.154 18.841 23.106 1.00 56.69 658 SER A CA 1
ATOM 4984 C C . SER A 1 658 ? -5.468 18.957 24.601 1.00 56.69 658 SER A C 1
ATOM 4986 O O . SER A 1 658 ? -5.691 20.061 25.101 1.00 56.69 658 SER A O 1
ATOM 4988 N N . SER A 1 659 ? -5.412 17.824 25.314 1.00 61.12 659 SER A N 1
ATOM 4989 C CA . SER A 1 659 ? -5.785 17.679 26.734 1.00 61.12 659 SER A CA 1
ATOM 4990 C C . SER A 1 659 ? -5.193 18.757 27.647 1.00 61.12 659 SER A C 1
ATOM 4992 O O . SER A 1 659 ? -5.847 19.214 28.581 1.00 61.12 659 SER A O 1
ATOM 4994 N N . ARG A 1 660 ? -3.980 19.229 27.339 1.00 65.62 660 ARG A N 1
ATOM 4995 C CA . ARG A 1 660 ? -3.320 20.309 28.073 1.00 65.62 660 ARG A CA 1
ATOM 4996 C C . ARG A 1 660 ? -3.977 21.666 27.845 1.00 65.62 660 ARG A C 1
ATOM 4998 O O . ARG A 1 660 ? -4.314 22.312 28.820 1.00 65.62 660 ARG A O 1
ATOM 5005 N N . VAL A 1 661 ? -4.211 22.098 26.606 1.00 61.84 661 VAL A N 1
ATOM 5006 C CA . VAL A 1 661 ? -4.810 23.421 26.332 1.00 61.84 661 VAL A CA 1
ATOM 5007 C C . VAL A 1 661 ? -6.227 23.518 26.907 1.00 61.84 661 VAL A C 1
ATOM 5009 O O . VAL A 1 661 ? -6.588 24.544 27.478 1.00 61.84 661 VAL A O 1
ATOM 5012 N N . MET A 1 662 ? -6.995 22.425 26.858 1.00 65.31 662 MET A N 1
ATOM 5013 C CA . MET A 1 662 ? -8.292 22.340 27.534 1.00 65.31 662 MET A CA 1
ATOM 5014 C C . MET A 1 662 ? -8.181 22.432 29.057 1.00 65.31 662 MET A C 1
ATOM 5016 O O . MET A 1 662 ? -8.911 23.205 29.669 1.00 65.31 662 MET A O 1
ATOM 5020 N N . ALA A 1 663 ? -7.269 21.677 29.677 1.00 70.62 663 ALA A N 1
ATOM 5021 C CA . ALA A 1 663 ? -7.068 21.722 31.125 1.00 70.62 663 ALA A CA 1
ATOM 5022 C C . ALA A 1 663 ? -6.628 23.118 31.600 1.00 70.62 663 ALA A C 1
ATOM 5024 O O . ALA A 1 663 ? -7.068 23.598 32.642 1.00 70.62 663 ALA A O 1
ATOM 5025 N N . VAL A 1 664 ? -5.809 23.790 30.790 1.00 73.19 664 VAL A N 1
ATOM 5026 C CA . VAL A 1 664 ? -5.362 25.172 30.968 1.00 73.19 664 VAL A CA 1
ATOM 5027 C C . VAL A 1 664 ? -6.529 26.155 30.909 1.00 73.19 664 VAL A C 1
ATOM 5029 O O . VAL A 1 664 ? -6.705 26.948 31.832 1.00 73.19 664 VAL A O 1
ATOM 5032 N N . ALA A 1 665 ? -7.347 26.081 29.858 1.00 69.19 665 ALA A N 1
ATOM 5033 C CA . ALA A 1 665 ? -8.517 26.935 29.710 1.00 69.19 665 ALA A CA 1
ATOM 5034 C C . ALA A 1 665 ? -9.521 26.706 30.853 1.00 69.19 665 ALA A C 1
ATOM 5036 O O . ALA A 1 665 ? -9.940 27.664 31.495 1.00 69.19 665 ALA A O 1
ATOM 5037 N N . ALA A 1 666 ? -9.827 25.445 31.181 1.00 69.06 666 ALA A N 1
ATOM 5038 C CA . ALA A 1 666 ? -10.749 25.082 32.258 1.00 69.06 666 ALA A CA 1
ATOM 5039 C C . ALA A 1 666 ? -10.265 25.562 33.638 1.00 69.06 666 ALA A C 1
ATOM 5041 O O . ALA A 1 666 ? -11.059 26.077 34.426 1.00 69.06 666 ALA A O 1
ATOM 5042 N N . ALA A 1 667 ? -8.962 25.456 33.924 1.00 77.69 667 ALA A N 1
ATOM 5043 C CA . ALA A 1 667 ? -8.380 25.979 35.157 1.00 77.69 667 ALA A CA 1
ATOM 5044 C C . ALA A 1 667 ? -8.445 27.515 35.218 1.00 77.69 667 ALA A C 1
ATOM 5046 O O . ALA A 1 667 ? -8.827 28.062 36.251 1.00 77.69 667 ALA A O 1
ATOM 5047 N N . VAL A 1 668 ? -8.133 28.216 34.119 1.00 72.06 668 VAL A N 1
ATOM 5048 C CA . VAL A 1 668 ? -8.239 29.685 34.038 1.00 72.06 668 VAL A CA 1
ATOM 5049 C C . VAL A 1 668 ? -9.688 30.143 34.226 1.00 72.06 668 VAL A C 1
ATOM 5051 O O . VAL A 1 668 ? -9.928 31.075 34.993 1.00 72.06 668 VAL A O 1
ATOM 5054 N N . SER A 1 669 ? -10.661 29.457 33.621 1.00 70.94 669 SER A N 1
ATOM 5055 C CA . SER A 1 669 ? -12.086 29.762 33.793 1.00 70.94 669 SER A CA 1
ATOM 5056 C C . SER A 1 669 ? -12.567 29.546 35.232 1.00 70.94 669 SER A C 1
ATOM 5058 O O . SER A 1 669 ? -13.261 30.404 35.774 1.00 70.94 669 SER A O 1
ATOM 5060 N N . LEU A 1 670 ? -12.169 28.450 35.893 1.00 73.81 670 LEU A N 1
ATOM 5061 C CA . LEU A 1 670 ? -12.510 28.207 37.304 1.00 73.81 670 LEU A CA 1
ATOM 5062 C C . LEU A 1 670 ? -11.847 29.230 38.247 1.00 73.81 670 LEU A C 1
ATOM 5064 O O . LEU A 1 670 ? -12.471 29.682 39.209 1.00 73.81 670 LEU A O 1
ATOM 5068 N N . LEU A 1 671 ? -10.612 29.655 37.957 1.00 74.81 671 LEU A N 1
ATOM 5069 C CA . LEU A 1 671 ? -9.929 30.723 38.698 1.00 74.81 671 LEU A CA 1
ATOM 5070 C C . LEU A 1 671 ? -10.616 32.086 38.506 1.00 74.81 671 LEU A C 1
ATOM 5072 O O . LEU A 1 671 ? -10.735 32.855 39.456 1.00 74.81 671 LEU A O 1
ATOM 5076 N N . GLN A 1 672 ? -11.125 32.385 37.310 1.00 67.50 672 GLN A N 1
ATOM 5077 C CA . GLN A 1 672 ? -11.900 33.603 37.054 1.00 67.50 672 GLN A CA 1
ATOM 5078 C C . GLN A 1 672 ? -13.257 33.587 37.760 1.00 67.50 672 GLN A C 1
ATOM 5080 O O . GLN A 1 672 ? -13.608 34.571 38.409 1.00 67.50 672 GLN A O 1
ATOM 5085 N N . ALA A 1 673 ? -13.987 32.469 37.692 1.00 68.94 673 ALA A N 1
ATOM 5086 C CA . ALA A 1 673 ? -15.281 32.308 38.358 1.00 68.94 673 ALA A CA 1
ATOM 5087 C C . ALA A 1 673 ? -15.178 32.456 39.887 1.00 68.94 673 ALA A C 1
ATOM 5089 O O . ALA A 1 673 ? -16.138 32.855 40.541 1.00 68.94 673 ALA A O 1
ATOM 5090 N N . THR A 1 674 ? -13.998 32.182 40.450 1.00 75.69 674 THR A N 1
ATOM 5091 C CA . THR A 1 674 ? -13.683 32.358 41.875 1.00 75.69 674 THR A CA 1
ATOM 5092 C C . THR A 1 674 ? -13.013 33.705 42.201 1.00 75.69 674 THR A C 1
ATOM 5094 O O . THR A 1 674 ? -12.661 33.944 43.353 1.00 75.69 674 THR A O 1
ATOM 5097 N N . GLY A 1 675 ? -12.849 34.609 41.222 1.00 72.06 675 GLY A N 1
ATOM 5098 C CA . GLY A 1 675 ? -12.313 35.968 41.409 1.00 72.06 675 GLY A CA 1
ATOM 5099 C C . GLY A 1 675 ? -10.780 36.085 41.456 1.00 72.06 675 GLY A C 1
ATOM 5100 O O . GLY A 1 675 ? -10.250 37.154 41.755 1.00 72.06 675 GLY A O 1
ATOM 5101 N N . ARG A 1 676 ? -10.039 35.019 41.135 1.00 76.06 676 ARG A N 1
ATOM 5102 C CA . ARG A 1 676 ? -8.570 34.913 41.256 1.00 76.06 676 ARG A CA 1
ATOM 5103 C C . ARG A 1 676 ? -7.843 35.334 39.964 1.00 76.06 676 ARG A C 1
ATOM 5105 O O . ARG A 1 676 ? -7.039 34.592 39.400 1.00 76.06 676 ARG A O 1
ATOM 5112 N N . THR A 1 677 ? -8.115 36.545 39.466 1.00 66.44 677 THR A N 1
ATOM 5113 C CA . THR A 1 677 ? -7.621 37.044 38.156 1.00 66.44 677 THR A CA 1
ATOM 5114 C C . THR A 1 677 ? -6.105 37.246 38.081 1.00 66.44 677 THR A C 1
ATOM 5116 O O . THR A 1 677 ? -5.503 37.038 37.026 1.00 66.44 677 THR A O 1
ATOM 5119 N N . GLN A 1 678 ? -5.459 37.604 39.194 1.00 66.19 678 GLN A N 1
ATOM 5120 C CA . GLN A 1 678 ? -3.998 37.732 39.255 1.00 66.19 678 GLN A CA 1
ATOM 5121 C C . GLN A 1 678 ? -3.298 36.378 39.115 1.00 66.19 678 GLN A C 1
ATOM 5123 O O . GLN A 1 678 ? -2.266 36.283 38.450 1.00 66.19 678 GLN A O 1
ATOM 5128 N N . GLU A 1 679 ? -3.882 35.324 39.685 1.00 72.62 679 GLU A N 1
ATOM 5129 C CA . GLU A 1 679 ? -3.362 33.963 39.560 1.00 72.62 679 GLU A CA 1
ATOM 5130 C C . GLU A 1 679 ? -3.503 33.454 38.125 1.00 72.62 679 GLU A C 1
ATOM 5132 O O . GLU A 1 679 ? -2.566 32.858 37.600 1.00 72.62 679 GLU A O 1
ATOM 5137 N N . ALA A 1 680 ? -4.604 33.788 37.441 1.00 64.69 680 ALA A N 1
ATOM 5138 C CA . ALA A 1 680 ? -4.775 33.497 36.018 1.00 64.69 680 ALA A CA 1
ATOM 5139 C C . ALA A 1 680 ? -3.715 34.201 35.144 1.00 64.69 680 ALA A C 1
ATOM 5141 O O . ALA A 1 680 ? -3.091 33.566 34.295 1.00 64.69 680 ALA A O 1
ATOM 5142 N N . ALA A 1 681 ? -3.457 35.493 35.373 1.00 60.50 681 ALA A N 1
ATOM 5143 C CA . ALA A 1 681 ? -2.466 36.257 34.608 1.00 60.50 681 ALA A CA 1
ATOM 5144 C C . ALA A 1 681 ? -1.024 35.774 34.848 1.00 60.50 681 ALA A C 1
ATOM 5146 O O . ALA A 1 681 ? -0.232 35.678 33.906 1.00 60.50 681 ALA A O 1
ATOM 5147 N N . ALA A 1 682 ? -0.682 35.447 36.099 1.00 68.94 682 ALA A N 1
ATOM 5148 C CA . ALA A 1 682 ? 0.609 34.856 36.440 1.00 68.94 682 ALA A CA 1
ATOM 5149 C C . ALA A 1 682 ? 0.782 33.498 35.749 1.00 68.94 682 ALA A C 1
ATOM 5151 O O . ALA A 1 682 ? 1.810 33.242 35.125 1.00 68.94 682 ALA A O 1
ATOM 5152 N N . TRP A 1 683 ? -0.263 32.675 35.785 1.00 69.62 683 TRP A N 1
ATOM 5153 C CA . TRP A 1 683 ? -0.270 31.357 35.176 1.00 69.62 683 TRP A CA 1
ATOM 5154 C C . TRP A 1 683 ? -0.114 31.425 33.635 1.00 69.62 683 TRP A C 1
ATOM 5156 O O . TRP A 1 683 ? 0.681 30.664 33.079 1.00 69.62 683 TRP A O 1
ATOM 5166 N N . VAL A 1 684 ? -0.752 32.389 32.943 1.00 63.28 684 VAL A N 1
ATOM 5167 C CA . VAL A 1 684 ? -0.597 32.619 31.482 1.00 63.28 684 VAL A CA 1
ATOM 5168 C C . VAL A 1 684 ? 0.818 33.077 31.121 1.00 63.28 684 VAL A C 1
ATOM 5170 O O . VAL A 1 684 ? 1.400 32.573 30.160 1.00 63.28 684 VAL A O 1
ATOM 5173 N N . ARG A 1 685 ? 1.408 33.979 31.915 1.00 63.28 685 ARG A N 1
ATOM 5174 C CA . ARG A 1 685 ? 2.803 34.416 31.738 1.00 63.28 685 ARG A CA 1
ATOM 5175 C C . ARG A 1 685 ? 3.767 33.235 31.839 1.00 63.28 685 ARG A C 1
ATOM 5177 O O . ARG A 1 685 ? 4.609 33.059 30.962 1.00 63.28 685 ARG A O 1
ATOM 5184 N N . THR A 1 686 ? 3.577 32.379 32.845 1.00 68.56 686 THR A N 1
ATOM 5185 C CA . THR A 1 686 ? 4.380 31.164 33.031 1.00 68.56 686 THR A CA 1
ATOM 5186 C C . THR A 1 686 ? 4.257 30.195 31.853 1.00 68.56 686 THR A C 1
ATOM 5188 O O . THR A 1 686 ? 5.219 29.497 31.547 1.00 68.56 686 THR A O 1
ATOM 5191 N N . GLN A 1 687 ? 3.119 30.142 31.152 1.00 67.25 687 GLN A N 1
ATOM 5192 C CA . GLN A 1 687 ? 3.008 29.321 29.941 1.00 67.25 687 GLN A CA 1
ATOM 5193 C C . GLN A 1 687 ? 3.597 29.979 28.686 1.00 67.25 687 GLN A C 1
ATOM 5195 O O . GLN A 1 687 ? 4.173 29.270 27.863 1.00 67.25 687 GLN A O 1
ATOM 5200 N N . ALA A 1 688 ? 3.504 31.304 28.538 1.00 57.59 688 ALA A N 1
ATOM 5201 C CA . ALA A 1 688 ? 4.118 32.028 27.419 1.00 57.59 688 ALA A CA 1
ATOM 5202 C C . ALA A 1 688 ? 5.653 31.906 27.449 1.00 57.59 688 ALA A C 1
ATOM 5204 O O . ALA A 1 688 ? 6.280 31.624 26.430 1.00 57.59 688 ALA A O 1
ATOM 5205 N N . GLU A 1 689 ? 6.253 31.995 28.640 1.00 59.16 689 GLU A N 1
ATOM 5206 C CA . GLU A 1 689 ? 7.680 31.712 28.870 1.00 59.16 689 GLU A CA 1
ATOM 5207 C C . GLU A 1 689 ? 8.055 30.255 28.551 1.00 59.16 689 GLU A C 1
ATOM 5209 O O . GLU A 1 689 ? 9.191 29.963 28.181 1.00 59.16 689 GLU A O 1
ATOM 5214 N N . ARG A 1 690 ? 7.090 29.333 28.644 1.00 59.97 690 ARG A N 1
ATOM 5215 C CA . ARG A 1 690 ? 7.237 27.921 28.258 1.00 59.97 690 ARG A CA 1
ATOM 5216 C C . ARG A 1 690 ? 6.967 27.671 26.765 1.00 59.97 690 ARG A C 1
ATOM 5218 O O . ARG A 1 690 ? 6.894 26.513 26.364 1.00 59.97 690 ARG A O 1
ATOM 5225 N N . GLY A 1 691 ? 6.861 28.725 25.947 1.00 53.81 691 GLY A N 1
ATOM 5226 C CA . GLY A 1 691 ? 6.757 28.631 24.487 1.00 53.81 691 GLY A CA 1
ATOM 5227 C C . GLY A 1 691 ? 5.340 28.416 23.950 1.00 53.81 691 GLY A C 1
ATOM 5228 O O . GLY A 1 691 ? 5.182 28.009 22.801 1.00 53.81 691 GLY A O 1
ATOM 5229 N N . VAL A 1 692 ? 4.303 28.680 24.750 1.00 55.69 692 VAL A N 1
ATOM 5230 C CA . VAL A 1 692 ? 2.912 28.659 24.271 1.00 55.69 692 VAL A CA 1
ATOM 5231 C C . VAL A 1 692 ? 2.637 29.979 23.538 1.00 55.69 692 VAL A C 1
ATOM 5233 O O . VAL A 1 692 ? 2.574 31.027 24.171 1.00 55.69 692 VAL A O 1
ATOM 5236 N N . THR A 1 693 ? 2.534 29.933 22.204 1.00 55.25 693 THR A N 1
ATOM 5237 C CA . THR A 1 693 ? 2.584 31.084 21.269 1.00 55.25 693 THR A CA 1
ATOM 5238 C C . THR A 1 693 ? 1.277 31.855 21.071 1.00 55.25 693 THR A C 1
ATOM 5240 O O . THR A 1 693 ? 1.324 33.018 20.677 1.00 55.25 693 THR A O 1
ATOM 5243 N N . ALA A 1 694 ? 0.125 31.259 21.388 1.00 56.47 694 ALA A N 1
ATOM 5244 C CA . ALA A 1 694 ? -1.192 31.900 21.275 1.00 56.47 694 ALA A CA 1
ATOM 5245 C C . ALA A 1 694 ? -1.331 33.310 21.930 1.00 56.47 694 ALA A C 1
ATOM 5247 O O . ALA A 1 694 ? -2.162 34.085 21.471 1.00 56.47 694 ALA A O 1
ATOM 5248 N N . PRO A 1 695 ? -0.542 33.715 22.953 1.00 58.00 695 PRO A N 1
ATOM 5249 C CA . PRO A 1 695 ? -0.648 35.053 23.553 1.00 58.00 695 PRO A CA 1
ATOM 5250 C C . PRO A 1 695 ? 0.083 36.218 22.838 1.00 58.00 695 PRO A C 1
ATOM 5252 O O . PRO A 1 695 ? -0.107 37.358 23.258 1.00 58.00 695 PRO A O 1
ATOM 5255 N N . LEU A 1 696 ? 0.943 35.998 21.823 1.00 59.75 696 LEU A N 1
ATOM 5256 C CA . LEU A 1 696 ? 1.795 37.062 21.227 1.00 59.75 696 LEU A CA 1
ATOM 5257 C C . LEU A 1 696 ? 1.060 37.937 20.193 1.00 59.75 696 LEU A C 1
ATOM 5259 O O . LEU A 1 696 ? 1.292 39.145 20.121 1.00 59.75 696 LEU A O 1
ATOM 5263 N N . GLU A 1 697 ? 0.135 37.341 19.443 1.00 62.00 697 GLU A N 1
ATOM 5264 C CA . GLU A 1 697 ? -0.735 38.040 18.484 1.00 62.00 697 GLU A CA 1
ATOM 5265 C C . GLU A 1 697 ? -1.620 39.078 19.190 1.00 62.00 697 GLU A C 1
ATOM 5267 O O . GLU A 1 697 ? -1.715 40.221 18.741 1.00 62.00 697 GLU A O 1
ATOM 5272 N N . TRP A 1 698 ? -2.117 38.732 20.385 1.00 63.94 698 TRP A N 1
ATOM 5273 C CA . TRP A 1 698 ? -2.903 39.618 21.249 1.00 63.94 698 TRP A CA 1
ATOM 5274 C C . TRP A 1 698 ? -2.168 40.923 21.635 1.00 63.94 698 TRP A C 1
ATOM 5276 O O . TRP A 1 698 ? -2.806 41.954 21.855 1.00 63.94 698 TRP A O 1
ATOM 5286 N N . ILE A 1 699 ? -0.827 40.928 21.691 1.00 62.16 699 ILE A N 1
ATOM 5287 C CA . ILE A 1 699 ? -0.027 42.103 22.095 1.00 62.16 699 ILE A CA 1
ATOM 5288 C C . ILE A 1 699 ? 0.249 43.049 20.914 1.00 62.16 699 ILE A C 1
ATOM 5290 O O . ILE A 1 699 ? 0.115 44.266 21.058 1.00 62.16 699 ILE A O 1
ATOM 5294 N N . VAL A 1 700 ? 0.643 42.514 19.751 1.00 68.44 700 VAL A N 1
ATOM 5295 C CA . VAL A 1 700 ? 1.039 43.322 18.577 1.00 68.44 700 VAL A CA 1
ATOM 5296 C C . VAL A 1 700 ? -0.156 44.086 18.006 1.00 68.44 700 VAL A C 1
ATOM 5298 O O . VAL A 1 700 ? -0.046 45.280 17.727 1.00 68.44 700 VAL A O 1
ATOM 5301 N N . GLU A 1 701 ? -1.317 43.437 17.913 1.00 67.62 701 GLU A N 1
ATOM 5302 C CA . GLU A 1 701 ? -2.548 44.052 17.408 1.00 67.62 701 GLU A CA 1
ATOM 5303 C C . GLU A 1 701 ? -2.990 45.255 18.259 1.00 67.62 701 GLU A C 1
ATOM 5305 O O . GLU A 1 701 ? -3.362 46.309 17.733 1.00 67.62 701 GLU A O 1
ATOM 5310 N N . ARG A 1 702 ? -2.863 45.145 19.588 1.00 68.44 702 ARG A N 1
ATOM 5311 C CA . ARG A 1 702 ? -3.150 46.227 20.541 1.00 68.44 702 ARG A CA 1
ATOM 5312 C C . ARG A 1 702 ? -2.219 47.434 20.379 1.00 68.44 702 ARG A C 1
ATOM 5314 O O . ARG A 1 702 ? -2.680 48.558 20.561 1.00 68.44 702 ARG A O 1
ATOM 5321 N N . LEU A 1 703 ? -0.945 47.231 20.032 1.00 69.62 703 LEU A N 1
ATOM 5322 C CA . LEU A 1 703 ? 0.034 48.317 19.859 1.00 69.62 703 LEU A CA 1
ATOM 5323 C C . LEU A 1 703 ? -0.112 49.037 18.513 1.00 69.62 703 LEU A C 1
ATOM 5325 O O . LEU A 1 703 ? -0.074 50.268 18.476 1.00 69.62 703 LEU A O 1
ATOM 5329 N N . THR A 1 704 ? -0.336 48.295 17.425 1.00 71.19 704 THR A N 1
ATOM 5330 C CA . THR A 1 704 ? -0.584 48.881 16.097 1.00 71.19 704 THR A CA 1
ATOM 5331 C C . THR A 1 704 ? -1.896 49.665 16.078 1.00 71.19 704 THR A C 1
ATOM 5333 O O . THR A 1 704 ? -1.923 50.791 15.588 1.00 71.19 704 THR A O 1
ATOM 5336 N N . SER A 1 705 ? -2.954 49.140 16.711 1.00 70.31 705 SER A N 1
ATOM 5337 C CA . SER A 1 705 ? -4.242 49.845 16.850 1.00 70.31 705 SER A CA 1
ATOM 5338 C C . SER A 1 705 ? -4.145 51.132 17.681 1.00 70.31 705 SER A C 1
ATOM 5340 O O . SER A 1 705 ? -5.020 51.988 17.600 1.00 70.31 705 SER A O 1
ATOM 5342 N N . ALA A 1 706 ? -3.081 51.286 18.474 1.00 70.50 706 ALA A N 1
ATOM 5343 C CA . ALA A 1 706 ? -2.798 52.488 19.252 1.00 70.50 706 ALA A CA 1
ATOM 5344 C C . ALA A 1 706 ? -1.889 53.501 18.518 1.00 70.50 706 ALA A C 1
ATOM 5346 O O . ALA A 1 706 ? -1.485 54.488 19.130 1.00 70.50 706 ALA A O 1
ATOM 5347 N N . GLY A 1 707 ? -1.539 53.270 17.242 1.00 63.72 707 GLY A N 1
ATOM 5348 C CA . GLY A 1 707 ? -0.741 54.194 16.418 1.00 63.72 707 GLY A CA 1
ATOM 5349 C C . GLY A 1 707 ? 0.752 54.256 16.763 1.00 63.72 707 GLY A C 1
ATOM 5350 O O . GLY A 1 707 ? 1.443 55.186 16.359 1.00 63.72 707 GLY A O 1
ATOM 5351 N N . ARG A 1 708 ? 1.271 53.289 17.527 1.00 74.88 708 ARG A N 1
ATOM 5352 C CA . ARG A 1 708 ? 2.673 53.250 17.983 1.00 74.88 708 ARG A CA 1
ATOM 5353 C C . ARG A 1 708 ? 3.508 52.350 17.069 1.00 74.88 708 ARG A C 1
ATOM 5355 O O . ARG A 1 708 ? 3.988 51.296 17.490 1.00 74.88 708 ARG A O 1
ATOM 5362 N N . THR A 1 709 ? 3.641 52.745 15.802 1.00 76.88 709 THR A N 1
ATOM 5363 C CA . THR A 1 709 ? 4.258 51.942 14.730 1.00 76.88 709 THR A CA 1
ATOM 5364 C C . THR A 1 709 ? 5.727 51.618 14.995 1.00 76.88 709 THR A C 1
ATOM 5366 O O . THR A 1 709 ? 6.106 50.457 14.868 1.00 76.88 709 THR A O 1
ATOM 5369 N N . ASP A 1 710 ? 6.527 52.575 15.472 1.00 73.88 710 ASP A N 1
ATOM 5370 C CA . ASP A 1 710 ? 7.945 52.339 15.794 1.00 73.88 710 ASP A CA 1
ATOM 5371 C C . ASP A 1 710 ? 8.134 51.330 16.938 1.00 73.88 710 ASP A C 1
ATOM 5373 O O . ASP A 1 710 ? 9.065 50.525 16.931 1.00 73.88 710 ASP A O 1
ATOM 5377 N N . GLU A 1 711 ? 7.225 51.315 17.917 1.00 69.94 711 GLU A N 1
ATOM 5378 C CA . GLU A 1 711 ? 7.271 50.340 19.008 1.00 69.94 711 GLU A CA 1
ATOM 5379 C C . GLU A 1 711 ? 6.834 48.953 18.545 1.00 69.94 711 GLU A C 1
ATOM 5381 O O . GLU A 1 711 ? 7.457 47.960 18.922 1.00 69.94 711 GLU A O 1
ATOM 5386 N N . ALA A 1 712 ? 5.812 48.878 17.690 1.00 71.50 712 ALA A N 1
ATOM 5387 C CA . ALA A 1 712 ? 5.380 47.629 17.073 1.00 71.50 712 ALA A CA 1
ATOM 5388 C C . ALA A 1 712 ? 6.487 47.027 16.185 1.00 71.50 712 ALA A C 1
ATOM 5390 O O . ALA A 1 712 ? 6.800 45.840 16.321 1.00 71.50 712 ALA A O 1
ATOM 5391 N N . VAL A 1 713 ? 7.141 47.846 15.347 1.00 78.62 713 VAL A N 1
ATOM 5392 C CA . VAL A 1 713 ? 8.310 47.448 14.544 1.00 78.62 713 VAL A CA 1
ATOM 5393 C C . VAL A 1 713 ? 9.473 47.061 15.459 1.00 78.62 713 VAL A C 1
ATOM 5395 O O . VAL A 1 713 ? 10.079 46.017 15.247 1.00 78.62 713 VAL A O 1
ATOM 5398 N N . GLY A 1 714 ? 9.724 47.798 16.545 1.00 72.44 714 GLY A N 1
ATOM 5399 C CA . GLY A 1 714 ? 10.761 47.474 17.529 1.00 72.44 714 GLY A CA 1
ATOM 5400 C C . GLY A 1 714 ? 10.543 46.141 18.261 1.00 72.44 714 GLY A C 1
ATOM 5401 O O . GLY A 1 714 ? 11.505 45.404 18.497 1.00 72.44 714 GLY A O 1
ATOM 5402 N N . PHE A 1 715 ? 9.298 45.784 18.600 1.00 68.31 715 PHE A N 1
ATOM 5403 C CA . PHE A 1 715 ? 8.958 44.457 19.136 1.00 68.31 715 PHE A CA 1
ATOM 5404 C C . PHE A 1 715 ? 9.169 43.360 18.088 1.00 68.31 715 PHE A C 1
ATOM 5406 O O . PHE A 1 715 ? 9.757 42.320 18.401 1.00 68.31 715 PHE A O 1
ATOM 5413 N N . CYS A 1 716 ? 8.761 43.615 16.843 1.00 70.00 716 CYS A N 1
ATOM 5414 C CA . CYS A 1 716 ? 8.954 42.688 15.733 1.00 70.00 716 CYS A CA 1
ATOM 5415 C C . CYS A 1 716 ? 10.441 42.478 15.402 1.00 70.00 716 CYS A C 1
ATOM 5417 O O . CYS A 1 716 ? 10.865 41.346 15.184 1.00 70.00 716 CYS A O 1
ATOM 5419 N N . GLU A 1 717 ? 11.262 43.529 15.445 1.00 67.31 717 GLU A N 1
ATOM 5420 C CA . GLU A 1 717 ? 12.711 43.437 15.270 1.00 67.31 717 GLU A CA 1
ATOM 5421 C C . GLU A 1 717 ? 13.379 42.659 16.405 1.00 67.31 717 GLU A C 1
ATOM 5423 O O . GLU A 1 717 ? 14.285 41.868 16.150 1.00 67.31 717 GLU A O 1
ATOM 5428 N N . LYS A 1 718 ? 12.958 42.857 17.662 1.00 65.88 718 LYS A N 1
ATOM 5429 C CA . LYS A 1 718 ? 13.495 42.095 18.804 1.00 65.88 718 LYS A CA 1
ATOM 5430 C C . LYS A 1 718 ? 13.185 40.604 18.672 1.00 65.88 718 LYS A C 1
ATOM 5432 O O . LYS A 1 718 ? 14.078 39.789 18.891 1.00 65.88 718 LYS A O 1
ATOM 5437 N N . ALA A 1 719 ? 11.964 40.255 18.265 1.00 59.94 719 ALA A N 1
ATOM 5438 C CA . ALA A 1 719 ? 11.588 38.876 17.950 1.00 59.94 719 ALA A CA 1
ATOM 5439 C C . ALA A 1 719 ? 12.354 38.339 16.722 1.00 59.94 719 ALA A C 1
ATOM 5441 O O . ALA A 1 719 ? 12.837 37.208 16.736 1.00 59.94 719 ALA A O 1
ATOM 5442 N N . GLY A 1 720 ? 12.569 39.172 15.701 1.00 58.88 720 GLY A N 1
ATOM 5443 C CA . GLY A 1 720 ? 13.372 38.846 14.521 1.00 58.88 720 GLY A CA 1
ATOM 5444 C C . GLY A 1 720 ? 14.845 38.570 14.836 1.00 58.88 720 GLY A C 1
ATOM 5445 O O . GLY A 1 720 ? 15.405 37.596 14.340 1.00 58.88 720 GLY A O 1
ATOM 5446 N N . ARG A 1 721 ? 15.468 39.346 15.737 1.00 58.78 721 ARG A N 1
ATOM 5447 C CA . ARG A 1 721 ? 16.829 39.083 16.255 1.00 58.78 721 ARG A CA 1
ATOM 5448 C C . ARG A 1 721 ? 16.913 37.770 17.045 1.00 58.78 721 ARG A C 1
ATOM 5450 O O . ARG A 1 721 ? 17.994 37.197 17.141 1.00 58.78 721 ARG A O 1
ATOM 5457 N N . ALA A 1 722 ? 15.790 37.281 17.579 1.00 52.31 722 ALA A N 1
ATOM 5458 C CA . ALA A 1 722 ? 15.672 35.957 18.192 1.00 52.31 722 ALA A CA 1
ATOM 5459 C C . ALA A 1 722 ? 15.401 34.826 17.171 1.00 52.31 722 ALA A C 1
ATOM 5461 O O . ALA A 1 722 ? 15.291 33.669 17.570 1.00 52.31 722 ALA A O 1
ATOM 5462 N N . GLY A 1 723 ? 15.345 35.140 15.869 1.00 47.97 723 GLY A N 1
ATOM 5463 C CA . GLY A 1 723 ? 15.177 34.184 14.771 1.00 47.97 723 GLY A CA 1
ATOM 5464 C C . GLY A 1 723 ? 13.763 34.109 14.183 1.00 47.97 723 GLY A C 1
ATOM 5465 O O . GLY A 1 723 ? 13.521 33.280 13.308 1.00 47.97 723 GLY A O 1
ATOM 5466 N N . GLU A 1 724 ? 12.826 34.956 14.625 1.00 59.44 724 GLU A N 1
ATOM 5467 C CA . GLU A 1 724 ? 11.424 34.876 14.199 1.00 59.44 724 GLU A CA 1
ATOM 5468 C C . GLU A 1 724 ? 11.165 35.633 12.882 1.00 59.44 724 GLU A C 1
ATOM 5470 O O . GLU A 1 724 ? 10.858 36.827 12.853 1.00 59.44 724 GLU A O 1
ATOM 5475 N N . ILE A 1 725 ? 11.248 34.915 11.759 1.00 59.06 725 ILE A N 1
ATOM 5476 C CA . ILE A 1 725 ? 11.077 35.458 10.396 1.00 59.06 725 ILE A CA 1
ATOM 5477 C C . ILE A 1 725 ? 9.670 36.055 10.180 1.00 59.06 725 ILE A C 1
ATOM 5479 O O . ILE A 1 725 ? 9.512 37.033 9.443 1.00 59.06 725 ILE A O 1
ATOM 5483 N N . ARG A 1 726 ? 8.634 35.516 10.847 1.00 62.44 726 ARG A N 1
ATOM 5484 C CA . ARG A 1 726 ? 7.251 36.027 10.749 1.00 62.44 726 ARG A CA 1
ATOM 5485 C C . ARG A 1 726 ? 7.106 37.443 11.311 1.00 62.44 726 ARG A C 1
ATOM 5487 O O . ARG A 1 726 ? 6.308 38.215 10.785 1.00 62.44 726 ARG A O 1
ATOM 5494 N N . ALA A 1 727 ? 7.903 37.796 12.319 1.00 67.50 727 ALA A N 1
ATOM 5495 C CA . ALA A 1 727 ? 7.912 39.131 12.904 1.00 67.50 727 ALA A CA 1
ATOM 5496 C C . ALA A 1 727 ? 8.567 40.161 11.962 1.00 67.50 727 ALA A C 1
ATOM 5498 O O . ALA A 1 727 ? 8.009 41.235 11.747 1.00 67.50 727 ALA A O 1
ATOM 5499 N N . LEU A 1 728 ? 9.684 39.811 11.309 1.00 68.81 728 LEU A N 1
ATOM 5500 C CA . LEU A 1 728 ? 10.336 40.670 10.303 1.00 68.81 728 LEU A CA 1
ATOM 5501 C C . LEU A 1 728 ? 9.441 40.921 9.082 1.00 68.81 728 LEU A C 1
ATOM 5503 O O . LEU A 1 728 ? 9.420 42.025 8.544 1.00 68.81 728 LEU A O 1
ATOM 5507 N N . ARG A 1 729 ? 8.646 39.918 8.687 1.00 72.50 729 ARG A N 1
ATOM 5508 C CA . ARG A 1 729 ? 7.626 40.075 7.644 1.00 72.50 729 ARG A CA 1
ATOM 5509 C C . ARG A 1 729 ? 6.596 41.137 8.020 1.00 72.50 729 ARG A C 1
ATOM 5511 O O . ARG A 1 729 ? 6.298 42.000 7.206 1.00 72.50 729 ARG A O 1
ATOM 5518 N N . ARG A 1 730 ? 6.089 41.096 9.256 1.00 78.19 730 ARG A N 1
ATOM 5519 C CA . ARG A 1 730 ? 5.101 42.074 9.720 1.00 78.19 730 ARG A CA 1
ATOM 5520 C C . ARG A 1 730 ? 5.676 43.493 9.762 1.00 78.19 730 ARG A C 1
ATOM 5522 O O . ARG A 1 730 ? 4.952 44.429 9.457 1.00 78.19 730 ARG A O 1
ATOM 5529 N N . ALA A 1 731 ? 6.964 43.645 10.079 1.00 82.25 731 ALA A N 1
ATOM 5530 C CA . ALA A 1 731 ? 7.655 44.935 10.025 1.00 82.25 731 ALA A CA 1
ATOM 5531 C C . ALA A 1 731 ? 7.792 45.485 8.593 1.00 82.25 731 ALA A C 1
ATOM 5533 O O . ALA A 1 731 ? 7.571 46.674 8.389 1.00 82.25 731 ALA A O 1
ATOM 5534 N N . PHE A 1 732 ? 8.107 44.633 7.607 1.00 84.12 732 PHE A N 1
ATOM 5535 C CA . PHE A 1 732 ? 8.133 45.026 6.192 1.00 84.12 732 PHE A CA 1
ATOM 5536 C C . PHE A 1 732 ? 6.770 45.549 5.731 1.00 84.12 732 PHE A C 1
ATOM 5538 O O . PHE A 1 732 ? 6.713 46.648 5.194 1.00 84.12 732 PHE A O 1
ATOM 5545 N N . ASP A 1 733 ? 5.692 44.804 6.012 1.00 83.25 733 ASP A N 1
ATOM 5546 C CA . ASP A 1 733 ? 4.334 45.188 5.606 1.00 83.25 733 ASP A CA 1
ATOM 5547 C C . ASP A 1 733 ? 3.941 46.556 6.213 1.00 83.25 733 ASP A C 1
ATOM 5549 O O . ASP A 1 733 ? 3.425 47.429 5.522 1.00 83.25 733 ASP A O 1
ATOM 5553 N N . ILE A 1 734 ? 4.276 46.785 7.491 1.00 84.06 734 ILE A N 1
ATOM 5554 C CA . ILE A 1 734 ? 4.039 48.068 8.173 1.00 84.06 734 ILE A CA 1
ATOM 5555 C C . ILE A 1 734 ? 4.802 49.226 7.499 1.00 84.06 734 ILE A C 1
ATOM 5557 O O . ILE A 1 734 ? 4.247 50.311 7.353 1.00 84.06 734 ILE A O 1
ATOM 5561 N N . LEU A 1 735 ? 6.061 49.021 7.090 1.00 85.88 735 LEU A N 1
ATOM 5562 C CA . LEU A 1 735 ? 6.893 50.064 6.468 1.00 85.88 735 LEU A CA 1
ATOM 5563 C C . LEU A 1 735 ? 6.506 50.352 5.011 1.00 85.88 735 LEU A C 1
ATOM 5565 O O . LEU A 1 735 ? 6.627 51.494 4.562 1.00 85.88 735 LEU A O 1
ATOM 5569 N N . THR A 1 736 ? 6.042 49.341 4.268 1.00 84.94 736 THR A N 1
ATOM 5570 C CA . THR A 1 736 ? 5.514 49.535 2.910 1.00 84.94 736 THR A CA 1
ATOM 5571 C C . THR A 1 736 ? 4.200 50.301 2.924 1.00 84.94 736 THR A C 1
ATOM 5573 O O . THR A 1 736 ? 4.029 51.196 2.097 1.00 84.94 736 THR A O 1
ATOM 5576 N N . ASP A 1 737 ? 3.320 50.012 3.889 1.00 82.69 737 ASP A N 1
ATOM 5577 C CA . ASP A 1 737 ? 2.053 50.731 4.069 1.00 82.69 737 ASP A CA 1
ATOM 5578 C C . ASP A 1 737 ? 2.286 52.210 4.455 1.00 82.69 737 ASP A C 1
ATOM 5580 O O . ASP A 1 737 ? 1.476 53.073 4.123 1.00 82.69 737 ASP A O 1
ATOM 5584 N N . ASP A 1 738 ? 3.429 52.513 5.084 1.00 83.62 738 ASP A N 1
ATOM 5585 C CA . ASP A 1 738 ? 3.882 53.866 5.455 1.00 83.62 738 ASP A CA 1
ATOM 5586 C C . ASP A 1 738 ? 4.691 54.579 4.338 1.00 83.62 738 ASP A C 1
ATOM 5588 O O . ASP A 1 738 ? 5.107 55.726 4.490 1.00 83.62 738 ASP A O 1
ATOM 5592 N N . GLY A 1 739 ? 4.936 53.924 3.191 1.00 81.12 739 GLY A N 1
ATOM 5593 C CA . GLY A 1 739 ? 5.603 54.511 2.014 1.00 81.12 739 GLY A CA 1
ATOM 5594 C C . GLY A 1 739 ? 7.138 54.605 2.074 1.00 81.12 739 GLY A C 1
ATOM 5595 O O . GLY A 1 739 ? 7.763 55.187 1.182 1.00 81.12 739 GLY A O 1
ATOM 5596 N N . ARG A 1 740 ? 7.785 54.010 3.082 1.00 87.50 740 ARG A N 1
ATOM 5597 C CA . ARG A 1 740 ? 9.239 54.116 3.331 1.00 87.50 740 ARG A CA 1
ATOM 5598 C C . ARG A 1 740 ? 10.033 53.039 2.576 1.00 87.50 740 ARG A C 1
ATOM 5600 O O . ARG A 1 740 ? 10.541 52.086 3.162 1.00 87.50 740 ARG A O 1
ATOM 5607 N N . THR A 1 741 ? 10.145 53.197 1.252 1.00 85.69 741 THR A N 1
ATOM 5608 C CA . THR A 1 741 ? 10.695 52.169 0.336 1.00 85.69 741 THR A CA 1
ATOM 5609 C C . THR A 1 741 ? 12.149 51.778 0.619 1.00 85.69 741 THR A C 1
ATOM 5611 O O . THR A 1 741 ? 12.433 50.586 0.708 1.00 85.69 741 THR A O 1
ATOM 5614 N N . ASP A 1 742 ? 13.069 52.731 0.789 1.00 86.44 742 ASP A N 1
ATOM 5615 C CA . ASP A 1 742 ? 14.485 52.392 1.005 1.00 86.44 742 ASP A CA 1
ATOM 5616 C C . ASP A 1 742 ? 14.705 51.705 2.369 1.00 86.44 742 ASP A C 1
ATOM 5618 O O . ASP A 1 742 ? 15.523 50.794 2.482 1.00 86.44 742 ASP A O 1
ATOM 5622 N N . GLU A 1 743 ? 13.913 52.053 3.391 1.00 86.12 743 GLU A N 1
ATOM 5623 C CA . GLU A 1 743 ? 13.948 51.378 4.696 1.00 86.12 743 GLU A CA 1
ATOM 5624 C C . GLU A 1 743 ? 13.348 49.970 4.632 1.00 86.12 743 GLU A C 1
ATOM 5626 O O . GLU A 1 743 ? 13.899 49.035 5.213 1.00 86.12 743 GLU A O 1
ATOM 5631 N N . ALA A 1 744 ? 12.269 49.780 3.868 1.00 85.31 744 ALA A N 1
ATOM 5632 C CA . ALA A 1 744 ? 11.698 48.461 3.612 1.00 85.31 744 ALA A CA 1
ATOM 5633 C C . ALA A 1 744 ? 12.672 47.550 2.833 1.00 85.31 744 ALA A C 1
ATOM 5635 O O . ALA A 1 744 ? 12.804 46.364 3.160 1.00 85.31 744 ALA A O 1
ATOM 5636 N N . VAL A 1 745 ? 13.399 48.097 1.847 1.00 86.44 745 VAL A N 1
ATOM 5637 C CA . VAL A 1 745 ? 14.464 47.380 1.123 1.00 86.44 745 VAL A CA 1
ATOM 5638 C C . VAL A 1 745 ? 15.626 47.057 2.062 1.00 86.44 745 VAL A C 1
ATOM 5640 O O . VAL A 1 745 ? 16.062 45.910 2.075 1.00 86.44 745 VAL A O 1
ATOM 5643 N N . ALA A 1 746 ? 16.049 47.981 2.928 1.00 85.88 746 ALA A N 1
ATOM 5644 C CA . ALA A 1 746 ? 17.093 47.725 3.923 1.00 85.88 746 ALA A CA 1
ATOM 5645 C C . ALA A 1 746 ? 16.697 46.629 4.934 1.00 85.88 746 ALA A C 1
ATOM 5647 O O . ALA A 1 746 ? 17.530 45.803 5.311 1.00 85.88 746 ALA A O 1
ATOM 5648 N N . ILE A 1 747 ? 15.425 46.553 5.352 1.00 83.50 747 ILE A N 1
ATOM 5649 C CA . ILE A 1 747 ? 14.913 45.429 6.159 1.00 83.50 747 ILE A CA 1
ATOM 5650 C C . ILE A 1 747 ? 15.007 44.112 5.379 1.00 83.50 747 ILE A C 1
ATOM 5652 O O . ILE A 1 747 ? 15.357 43.085 5.962 1.00 83.50 747 ILE A O 1
ATOM 5656 N N . CYS A 1 748 ? 14.751 44.128 4.069 1.00 81.69 748 CYS A N 1
ATOM 5657 C CA . CYS A 1 748 ? 14.882 42.949 3.215 1.00 81.69 748 CYS A CA 1
ATOM 5658 C C . CYS A 1 748 ? 16.339 42.541 2.962 1.00 81.69 748 CYS A C 1
ATOM 5660 O O . CYS A 1 748 ? 16.628 41.347 2.971 1.00 81.69 748 CYS A O 1
ATOM 5662 N N . GLU A 1 749 ? 17.261 43.488 2.785 1.00 81.56 749 GLU A N 1
ATOM 5663 C CA . GLU A 1 749 ? 18.698 43.214 2.678 1.00 81.56 749 GLU A CA 1
ATOM 5664 C C . GLU A 1 749 ? 19.235 42.626 3.978 1.00 81.56 749 GLU A C 1
ATOM 5666 O O . GLU A 1 749 ? 19.872 41.579 3.954 1.00 81.56 749 GLU A O 1
ATOM 5671 N N . ARG A 1 750 ? 18.872 43.204 5.126 1.00 76.62 750 ARG A N 1
ATOM 5672 C CA . ARG A 1 750 ? 19.224 42.654 6.442 1.00 76.62 750 ARG A CA 1
ATOM 5673 C C . ARG A 1 750 ? 18.594 41.286 6.674 1.00 76.62 750 ARG A C 1
ATOM 5675 O O . ARG A 1 750 ? 19.217 40.418 7.275 1.00 76.62 750 ARG A O 1
ATOM 5682 N N . ALA A 1 751 ? 17.372 41.060 6.190 1.00 70.19 751 ALA A N 1
ATOM 5683 C CA . ALA A 1 751 ? 16.753 39.739 6.215 1.00 70.19 751 ALA A CA 1
ATOM 5684 C C . ALA A 1 751 ? 17.480 38.752 5.286 1.00 70.19 751 ALA A C 1
ATOM 5686 O O . ALA A 1 751 ? 17.582 37.578 5.631 1.00 70.19 751 ALA A O 1
ATOM 5687 N N . ALA A 1 752 ? 18.010 39.204 4.146 1.00 70.25 752 ALA A N 1
ATOM 5688 C CA . ALA A 1 752 ? 18.809 38.392 3.232 1.00 70.25 752 ALA A CA 1
ATOM 5689 C C . ALA A 1 752 ? 20.185 38.050 3.824 1.00 70.25 752 ALA A C 1
ATOM 5691 O O . ALA A 1 752 ? 20.572 36.884 3.800 1.00 70.25 752 ALA A O 1
ATOM 5692 N N . GLU A 1 753 ? 20.863 39.019 4.445 1.00 67.88 753 GLU A N 1
ATOM 5693 C CA . GLU A 1 753 ? 22.074 38.818 5.255 1.00 67.88 753 GLU A CA 1
ATOM 5694 C C . GLU A 1 753 ? 21.815 37.863 6.430 1.00 67.88 753 GLU A C 1
ATOM 5696 O O . GLU A 1 753 ? 22.662 37.035 6.762 1.00 67.88 753 GLU A O 1
ATOM 5701 N N . ALA A 1 754 ? 20.618 37.926 7.021 1.00 58.94 754 ALA A N 1
ATOM 5702 C CA . ALA A 1 754 ? 20.162 37.018 8.070 1.00 58.94 754 ALA A CA 1
ATOM 5703 C C . ALA A 1 754 ? 19.623 35.670 7.551 1.00 58.94 754 ALA A C 1
ATOM 5705 O O . ALA A 1 754 ? 19.161 34.862 8.358 1.00 58.94 754 ALA A O 1
ATOM 5706 N N . GLY A 1 755 ? 19.672 35.403 6.240 1.00 56.25 755 GLY A N 1
ATOM 5707 C CA . GLY A 1 755 ? 19.327 34.088 5.700 1.00 56.25 755 GLY A CA 1
ATOM 5708 C C . GLY A 1 755 ? 18.005 33.982 4.924 1.00 56.25 755 GLY A C 1
ATOM 5709 O O . GLY A 1 755 ? 17.543 32.859 4.726 1.00 56.25 755 GLY A O 1
ATOM 5710 N N . SER A 1 756 ? 17.413 35.074 4.413 1.00 67.69 756 SER A N 1
ATOM 5711 C CA . SER A 1 756 ? 16.173 35.060 3.599 1.00 67.69 756 SER A CA 1
ATOM 5712 C C . SER A 1 756 ? 16.320 35.625 2.166 1.00 67.69 756 SER A C 1
ATOM 5714 O O . SER A 1 756 ? 16.094 36.808 1.924 1.00 67.69 756 SER A O 1
ATOM 5716 N N . SER A 1 757 ? 16.599 34.787 1.155 1.00 70.25 757 SER A N 1
ATOM 5717 C CA . SER A 1 757 ? 16.673 35.209 -0.261 1.00 70.25 757 SER A CA 1
ATOM 5718 C C . SER A 1 757 ? 15.294 35.545 -0.816 1.00 70.25 757 SER A C 1
ATOM 5720 O O . SER A 1 757 ? 15.177 36.305 -1.773 1.00 70.25 757 SER A O 1
ATOM 5722 N N . GLN A 1 758 ? 14.237 35.032 -0.180 1.00 76.44 758 GLN A N 1
ATOM 5723 C CA . GLN A 1 758 ? 12.860 35.405 -0.485 1.00 76.44 758 GLN A CA 1
ATOM 5724 C C . GLN A 1 758 ? 12.605 36.896 -0.211 1.00 76.44 758 GLN A C 1
ATOM 5726 O O . GLN A 1 758 ? 11.756 37.501 -0.865 1.00 76.44 758 GLN A O 1
ATOM 5731 N N . ALA A 1 759 ? 13.356 37.505 0.715 1.00 79.38 759 ALA A N 1
ATOM 5732 C CA . ALA A 1 759 ? 13.305 38.943 0.951 1.00 79.38 759 ALA A CA 1
ATOM 5733 C C . ALA A 1 759 ? 13.846 39.738 -0.252 1.00 79.38 759 ALA A C 1
ATOM 5735 O O . ALA A 1 759 ? 13.262 40.755 -0.612 1.00 79.38 759 ALA A O 1
ATOM 5736 N N . LEU A 1 760 ? 14.876 39.231 -0.947 1.00 82.50 760 LEU A N 1
ATOM 5737 C CA . LEU A 1 760 ? 15.390 39.842 -2.182 1.00 82.50 760 LEU A CA 1
ATOM 5738 C C . LEU A 1 760 ? 14.366 39.777 -3.322 1.00 82.50 760 LEU A C 1
ATOM 5740 O O . LEU A 1 760 ? 14.262 40.728 -4.090 1.00 82.50 760 LEU A O 1
ATOM 5744 N N . LEU A 1 761 ? 13.573 38.699 -3.415 1.00 85.81 761 LEU A N 1
ATOM 5745 C CA . LEU A 1 761 ? 12.467 38.634 -4.378 1.00 85.81 761 LEU A CA 1
ATOM 5746 C C . LEU A 1 761 ? 11.404 39.696 -4.078 1.00 85.81 761 LEU A C 1
ATOM 5748 O O . LEU A 1 761 ? 10.936 40.359 -4.997 1.00 85.81 761 LEU A O 1
ATOM 5752 N N . ARG A 1 762 ? 11.028 39.870 -2.806 1.00 84.00 762 ARG A N 1
ATOM 5753 C CA . ARG A 1 762 ? 10.048 40.894 -2.415 1.00 84.00 762 ARG A CA 1
ATOM 5754 C C . ARG A 1 762 ? 10.561 42.307 -2.673 1.00 84.00 762 ARG A C 1
ATOM 5756 O O . ARG A 1 762 ? 9.808 43.129 -3.181 1.00 84.00 762 ARG A O 1
ATOM 5763 N N . ALA A 1 763 ? 11.841 42.564 -2.399 1.00 87.31 763 ALA A N 1
ATOM 5764 C CA . ALA A 1 763 ? 12.486 43.818 -2.771 1.00 87.31 763 ALA A CA 1
ATOM 5765 C C . ALA A 1 763 ? 12.464 44.024 -4.295 1.00 87.31 763 ALA A C 1
ATOM 5767 O O . ALA A 1 763 ? 12.069 45.091 -4.749 1.00 87.31 763 ALA A O 1
ATOM 5768 N N . ALA A 1 764 ? 12.795 42.997 -5.089 1.00 87.62 764 ALA A N 1
ATOM 5769 C CA . ALA A 1 764 ? 12.745 43.067 -6.551 1.00 87.62 764 ALA A CA 1
ATOM 5770 C C . ALA A 1 764 ? 11.333 43.383 -7.075 1.00 87.62 764 ALA A C 1
ATOM 5772 O O . ALA A 1 764 ? 11.183 44.267 -7.911 1.00 87.62 764 ALA A O 1
ATOM 5773 N N . GLN A 1 765 ? 10.303 42.719 -6.540 1.00 88.81 765 GLN A N 1
ATOM 5774 C CA . GLN A 1 765 ? 8.897 42.947 -6.901 1.00 88.81 765 GLN A CA 1
ATOM 5775 C C . GLN A 1 765 ? 8.423 44.357 -6.534 1.00 88.81 765 GLN A C 1
ATOM 5777 O O . GLN A 1 765 ? 7.720 44.996 -7.313 1.00 88.81 765 GLN A O 1
ATOM 5782 N N . HIS A 1 766 ? 8.817 44.861 -5.361 1.00 89.00 766 HIS A N 1
ATOM 5783 C CA . HIS A 1 766 ? 8.493 46.225 -4.943 1.00 89.00 766 HIS A CA 1
ATOM 5784 C C . HIS A 1 766 ? 9.219 47.268 -5.803 1.00 89.00 766 HIS A C 1
ATOM 5786 O O . HIS A 1 766 ? 8.607 48.226 -6.262 1.00 89.00 766 HIS A O 1
ATOM 5792 N N . LEU A 1 767 ? 10.504 47.055 -6.102 1.00 89.12 767 LEU A N 1
ATOM 5793 C CA . LEU A 1 767 ? 11.276 47.917 -7.005 1.00 89.12 767 LEU A CA 1
ATOM 5794 C C . LEU A 1 767 ? 10.707 47.910 -8.430 1.00 89.12 767 LEU A C 1
ATOM 5796 O O . LEU A 1 767 ? 10.679 48.959 -9.070 1.00 89.12 767 LEU A O 1
ATOM 5800 N N . GLU A 1 768 ? 10.212 46.765 -8.907 1.00 89.62 768 GLU A N 1
ATOM 5801 C CA . GLU A 1 768 ? 9.475 46.656 -10.169 1.00 89.62 768 GLU A CA 1
ATOM 5802 C C . GLU A 1 768 ? 8.185 47.491 -10.127 1.00 89.62 768 GLU A C 1
ATOM 5804 O O . GLU A 1 768 ? 7.951 48.292 -11.031 1.00 89.62 768 GLU A O 1
ATOM 5809 N N . ALA A 1 769 ? 7.397 47.384 -9.049 1.00 86.44 769 ALA A N 1
ATOM 5810 C CA . ALA A 1 769 ? 6.161 48.150 -8.868 1.00 86.44 769 ALA A CA 1
ATOM 5811 C C . ALA A 1 769 ? 6.393 49.674 -8.803 1.00 86.44 769 ALA A C 1
ATOM 5813 O O . ALA A 1 769 ? 5.552 50.446 -9.259 1.00 86.44 769 ALA A O 1
ATOM 5814 N N . VAL A 1 770 ? 7.545 50.108 -8.279 1.00 88.75 770 VAL A N 1
ATOM 5815 C CA . VAL A 1 770 ? 7.953 51.524 -8.194 1.00 88.75 770 VAL A CA 1
ATOM 5816 C C . VAL A 1 770 ? 8.691 51.999 -9.467 1.00 88.75 770 VAL A C 1
ATOM 5818 O O . VAL A 1 770 ? 8.970 53.187 -9.616 1.00 88.75 770 VAL A O 1
ATOM 5821 N N . GLY A 1 771 ? 8.977 51.107 -10.427 1.00 85.06 771 GLY A N 1
ATOM 5822 C CA . GLY A 1 771 ? 9.576 51.442 -11.729 1.00 85.06 771 GLY A CA 1
ATOM 5823 C C . GLY A 1 771 ? 11.113 51.486 -11.773 1.00 85.06 771 GLY A C 1
ATOM 5824 O O . GLY A 1 771 ? 11.688 51.998 -12.734 1.00 85.06 771 GLY A O 1
ATOM 5825 N N . ARG A 1 772 ? 11.810 50.943 -10.766 1.00 90.38 772 ARG A N 1
ATOM 5826 C CA . ARG A 1 772 ? 13.287 50.862 -10.687 1.00 90.38 772 ARG A CA 1
ATOM 5827 C C . ARG A 1 772 ? 13.818 49.577 -11.354 1.00 90.38 772 ARG A C 1
ATOM 5829 O O . ARG A 1 772 ? 14.418 48.718 -10.709 1.00 90.38 772 ARG A O 1
ATOM 5836 N N . THR A 1 773 ? 13.608 49.434 -12.668 1.00 86.12 773 THR A N 1
ATOM 5837 C CA . THR A 1 773 ? 13.813 48.173 -13.424 1.00 86.12 773 THR A CA 1
ATOM 5838 C C . THR A 1 773 ? 15.250 47.636 -13.422 1.00 86.12 773 THR A C 1
ATOM 5840 O O . THR A 1 773 ? 15.450 46.429 -13.299 1.00 86.12 773 THR A O 1
ATOM 5843 N N . ALA A 1 774 ? 16.268 48.496 -13.536 1.00 84.44 774 ALA A N 1
ATOM 5844 C CA . ALA A 1 774 ? 17.669 48.054 -13.550 1.00 84.44 774 ALA A CA 1
ATOM 5845 C C . ALA A 1 774 ? 18.084 47.404 -12.217 1.00 84.44 774 ALA A C 1
ATOM 5847 O O . ALA A 1 774 ? 18.757 46.373 -12.200 1.00 84.44 774 ALA A O 1
ATOM 5848 N N . GLU A 1 775 ? 17.620 47.970 -11.100 1.00 87.81 775 GLU A N 1
ATOM 5849 C CA . GLU A 1 775 ? 17.849 47.415 -9.767 1.00 87.81 775 GLU A CA 1
ATOM 5850 C C . GLU A 1 775 ? 17.056 46.119 -9.582 1.00 87.81 775 GLU A C 1
ATOM 5852 O O . GLU A 1 775 ? 17.617 45.122 -9.129 1.00 87.81 775 GLU A O 1
ATOM 5857 N N . ALA A 1 776 ? 15.798 46.074 -10.033 1.00 88.94 776 ALA A N 1
ATOM 5858 C CA . ALA A 1 776 ? 14.985 44.858 -9.997 1.00 88.94 776 ALA A CA 1
ATOM 5859 C C . ALA A 1 776 ? 15.656 43.673 -10.726 1.00 88.94 776 ALA A C 1
ATOM 5861 O O . ALA A 1 776 ? 15.675 42.562 -10.191 1.00 88.94 776 ALA A O 1
ATOM 5862 N N . ILE A 1 777 ? 16.285 43.893 -11.893 1.00 87.81 777 ILE A N 1
ATOM 5863 C CA . ILE A 1 777 ? 17.046 42.851 -12.618 1.00 87.81 777 ILE A CA 1
ATOM 5864 C C . ILE A 1 777 ? 18.205 42.318 -11.762 1.00 87.81 777 ILE A C 1
ATOM 5866 O O . ILE A 1 777 ? 18.388 41.101 -11.665 1.00 87.81 777 ILE A O 1
ATOM 5870 N N . ALA A 1 778 ? 18.966 43.203 -11.112 1.00 86.69 778 ALA A N 1
ATOM 5871 C CA . ALA A 1 778 ? 20.073 42.808 -10.243 1.00 86.69 778 ALA A CA 1
ATOM 5872 C C . ALA A 1 778 ? 19.587 41.990 -9.031 1.00 86.69 778 ALA A C 1
ATOM 5874 O O . ALA A 1 778 ? 20.166 40.946 -8.715 1.00 86.69 778 ALA A O 1
ATOM 5875 N N . TYR A 1 779 ? 18.486 42.400 -8.391 1.00 88.44 779 TYR A N 1
ATOM 5876 C CA . TYR A 1 779 ? 17.899 41.662 -7.268 1.00 88.44 779 TYR A CA 1
ATOM 5877 C C . TYR A 1 779 ? 17.297 40.312 -7.688 1.00 88.44 779 TYR A C 1
ATOM 5879 O O . TYR A 1 779 ? 17.459 39.333 -6.960 1.00 88.44 779 TYR A O 1
ATOM 5887 N N . HIS A 1 780 ? 16.688 40.200 -8.874 1.00 88.06 780 HIS A N 1
ATOM 5888 C CA . HIS A 1 780 ? 16.214 38.915 -9.405 1.00 88.06 780 HIS A CA 1
ATOM 5889 C C . HIS A 1 780 ? 17.356 37.933 -9.690 1.00 88.06 780 HIS A C 1
ATOM 5891 O O . HIS A 1 780 ? 17.242 36.752 -9.349 1.00 88.06 780 HIS A O 1
ATOM 5897 N N . ARG A 1 781 ? 18.472 38.407 -10.258 1.00 87.25 781 ARG A N 1
ATOM 5898 C CA . ARG A 1 781 ? 19.674 37.590 -10.497 1.00 87.25 781 ARG A CA 1
ATOM 5899 C C . ARG A 1 781 ? 20.307 37.105 -9.189 1.00 87.25 781 ARG A C 1
ATOM 5901 O O . ARG A 1 781 ? 20.562 35.912 -9.036 1.00 87.25 781 ARG A O 1
ATOM 5908 N N . ARG A 1 782 ? 20.456 37.993 -8.200 1.00 85.25 782 ARG A N 1
ATOM 5909 C CA . ARG A 1 782 ? 20.945 37.634 -6.854 1.00 85.25 782 ARG A CA 1
ATOM 5910 C C . ARG A 1 782 ? 20.009 36.655 -6.140 1.00 85.25 782 ARG A C 1
ATOM 5912 O O . ARG A 1 782 ? 20.475 35.715 -5.502 1.00 85.25 782 ARG A O 1
ATOM 5919 N N . ALA A 1 783 ? 18.694 36.828 -6.280 1.00 84.56 783 ALA A N 1
ATOM 5920 C CA . ALA A 1 783 ? 17.713 35.886 -5.746 1.00 84.56 783 ALA A CA 1
ATOM 5921 C C . ALA A 1 783 ? 17.808 34.502 -6.419 1.00 84.56 783 ALA A C 1
ATOM 5923 O O . ALA A 1 783 ? 17.631 33.495 -5.737 1.00 84.56 783 ALA A O 1
ATOM 5924 N N . ALA A 1 784 ? 18.135 34.436 -7.720 1.00 82.44 784 ALA A N 1
ATOM 5925 C CA . ALA A 1 784 ? 18.352 33.171 -8.433 1.00 82.44 784 ALA A CA 1
ATOM 5926 C C . ALA A 1 784 ? 19.554 32.400 -7.865 1.00 82.44 784 ALA A C 1
ATOM 5928 O O . ALA A 1 784 ? 19.415 31.235 -7.489 1.00 82.44 784 ALA A O 1
ATOM 5929 N N . ALA A 1 785 ? 20.697 33.076 -7.707 1.00 79.44 785 ALA A N 1
ATOM 5930 C CA . ALA A 1 785 ? 21.892 32.503 -7.080 1.00 79.44 785 ALA A CA 1
ATOM 5931 C C . ALA A 1 785 ? 21.640 32.075 -5.617 1.00 79.44 785 ALA A C 1
ATOM 5933 O O . ALA A 1 785 ? 22.157 31.056 -5.159 1.00 79.44 785 ALA A O 1
ATOM 5934 N N . GLY A 1 786 ? 20.784 32.814 -4.901 1.00 72.75 786 GLY A N 1
ATOM 5935 C CA . GLY A 1 786 ? 20.326 32.502 -3.542 1.00 72.75 786 GLY A CA 1
ATOM 5936 C C . GLY A 1 786 ? 19.300 31.363 -3.433 1.00 72.75 786 GLY A C 1
ATOM 5937 O O . GLY A 1 786 ? 18.921 30.995 -2.324 1.00 72.75 786 GLY A O 1
ATOM 5938 N N . GLY A 1 787 ? 18.853 30.770 -4.546 1.00 71.88 787 GLY A N 1
ATOM 5939 C CA . GLY A 1 787 ? 17.960 29.605 -4.530 1.00 71.88 787 GLY A CA 1
ATOM 5940 C C . GLY A 1 787 ? 16.471 29.893 -4.716 1.00 71.88 787 GLY A C 1
ATOM 5941 O O . GLY A 1 787 ? 15.660 28.991 -4.515 1.00 71.88 787 GLY A O 1
ATOM 5942 N N . VAL A 1 788 ? 16.084 31.111 -5.106 1.00 78.88 788 VAL A N 1
ATOM 5943 C CA . VAL A 1 788 ? 14.684 31.432 -5.414 1.00 78.88 788 VAL A CA 1
ATOM 5944 C C . VAL A 1 788 ? 14.377 31.021 -6.854 1.00 78.88 788 VAL A C 1
ATOM 5946 O O . VAL A 1 788 ? 14.853 31.630 -7.810 1.00 78.88 788 VAL A O 1
ATOM 5949 N N . ALA A 1 789 ? 13.585 29.962 -7.019 1.00 75.25 789 ALA A N 1
ATOM 5950 C CA . ALA A 1 789 ? 13.275 29.402 -8.330 1.00 75.25 789 ALA A CA 1
ATOM 5951 C C . ALA A 1 789 ? 12.520 30.396 -9.235 1.00 75.25 789 ALA A C 1
ATOM 5953 O O . ALA A 1 789 ? 11.651 31.146 -8.793 1.00 75.25 789 ALA A O 1
ATOM 5954 N N . GLY A 1 790 ? 12.828 30.368 -10.535 1.00 77.38 790 GLY A N 1
ATOM 5955 C CA . GLY A 1 790 ? 12.113 31.133 -11.566 1.00 77.38 790 GLY A CA 1
ATOM 5956 C C . GLY A 1 790 ? 12.523 32.604 -11.716 1.00 77.38 790 GLY A C 1
ATOM 5957 O O . GLY A 1 790 ? 12.150 33.230 -12.707 1.00 77.38 790 GLY A O 1
ATOM 5958 N N . THR A 1 791 ? 13.341 33.154 -10.817 1.00 85.00 791 THR A N 1
ATOM 5959 C CA . THR A 1 791 ? 13.763 34.567 -10.871 1.00 85.00 791 THR A CA 1
ATOM 5960 C C . THR A 1 791 ? 14.718 34.876 -12.024 1.00 85.00 791 THR A C 1
ATOM 5962 O O . THR A 1 791 ? 14.659 35.969 -12.581 1.00 85.00 791 THR A O 1
ATOM 5965 N N . TRP A 1 792 ? 15.538 33.913 -12.461 1.00 84.00 792 TRP A N 1
ATOM 5966 C CA . TRP A 1 792 ? 16.398 34.083 -13.641 1.00 84.00 792 TRP A CA 1
ATOM 5967 C C . TRP A 1 792 ? 15.586 34.256 -14.936 1.00 84.00 792 TRP A C 1
ATOM 5969 O O . TRP A 1 792 ? 15.986 35.028 -15.806 1.00 84.00 792 TRP A O 1
ATOM 5979 N N . ARG A 1 793 ? 14.419 33.595 -15.059 1.00 85.56 793 ARG A N 1
ATOM 5980 C CA . ARG A 1 793 ? 13.521 33.769 -16.217 1.00 85.56 793 ARG A CA 1
ATOM 5981 C C . ARG A 1 793 ? 12.948 35.174 -16.240 1.00 85.56 793 ARG A C 1
ATOM 5983 O O . ARG A 1 793 ? 12.990 35.822 -17.279 1.00 85.56 793 ARG A O 1
ATOM 5990 N N . ARG A 1 794 ? 12.496 35.659 -15.077 1.00 88.69 794 ARG A N 1
ATOM 5991 C CA . ARG A 1 794 ? 11.990 37.026 -14.943 1.00 88.69 794 ARG A CA 1
ATOM 5992 C C . ARG A 1 794 ? 13.067 38.056 -15.285 1.00 88.69 794 ARG A C 1
ATOM 5994 O O . ARG A 1 794 ? 12.788 39.008 -16.001 1.00 88.69 794 ARG A O 1
ATOM 6001 N N . ALA A 1 795 ? 14.312 37.828 -14.864 1.00 87.19 795 ALA A N 1
ATOM 6002 C CA . ALA A 1 795 ? 15.436 38.673 -15.263 1.00 87.19 795 ALA A CA 1
ATOM 6003 C C . ALA A 1 795 ? 15.672 38.663 -16.788 1.00 87.19 795 ALA A C 1
ATOM 6005 O O . ALA A 1 795 ? 15.923 39.719 -17.360 1.00 87.19 795 ALA A O 1
ATOM 6006 N N . ALA A 1 796 ? 15.558 37.508 -17.456 1.00 86.31 796 ALA A N 1
ATOM 6007 C CA . ALA A 1 796 ? 15.669 37.415 -18.915 1.00 86.31 796 ALA A CA 1
ATOM 6008 C C . ALA A 1 796 ? 14.544 38.177 -19.639 1.00 86.31 796 ALA A C 1
ATOM 6010 O O . ALA A 1 796 ? 14.819 38.911 -20.581 1.00 86.31 796 ALA A O 1
ATOM 6011 N N . GLU A 1 797 ? 13.298 38.049 -19.177 1.00 89.81 797 GLU A N 1
ATOM 6012 C CA . GLU A 1 797 ? 12.145 38.791 -19.715 1.00 89.81 797 GLU A CA 1
ATOM 6013 C C . GLU A 1 797 ? 12.324 40.309 -19.579 1.00 89.81 797 GLU A C 1
ATOM 6015 O O . GLU A 1 797 ? 12.069 41.055 -20.522 1.00 89.81 797 GLU A O 1
ATOM 6020 N N . LEU A 1 798 ? 12.800 40.774 -18.419 1.00 89.06 798 LEU A N 1
ATOM 6021 C CA . LEU A 1 798 ? 13.055 42.195 -18.180 1.00 89.06 798 LEU A CA 1
ATOM 6022 C C . LEU A 1 798 ? 14.198 42.739 -19.058 1.00 89.06 798 LEU A C 1
ATOM 6024 O O . LEU A 1 798 ? 14.140 43.893 -19.476 1.00 89.06 798 LEU A O 1
ATOM 6028 N N . LEU A 1 799 ? 15.210 41.923 -19.381 1.00 88.12 799 LEU A N 1
ATOM 6029 C CA . LEU A 1 799 ? 16.284 42.298 -20.314 1.00 88.12 799 LEU A CA 1
ATOM 6030 C C . LEU A 1 799 ? 15.782 42.421 -21.757 1.00 88.12 799 LEU A C 1
ATOM 6032 O O . LEU A 1 799 ? 16.161 43.370 -22.442 1.00 88.12 799 LEU A O 1
ATOM 6036 N N . GLU A 1 800 ? 14.911 41.511 -22.204 1.00 88.44 800 GLU A N 1
ATOM 6037 C CA . GLU A 1 800 ? 14.256 41.610 -23.519 1.00 88.44 800 GLU A CA 1
ATOM 6038 C C . GLU A 1 800 ? 13.384 42.866 -23.600 1.00 88.44 800 GLU A C 1
ATOM 6040 O O . GLU A 1 800 ? 13.479 43.626 -24.564 1.00 88.44 800 GLU A O 1
ATOM 6045 N N . ALA A 1 801 ? 12.594 43.137 -22.556 1.00 86.62 801 ALA A N 1
ATOM 6046 C CA . ALA A 1 801 ? 11.771 44.342 -22.468 1.00 86.62 801 ALA A CA 1
ATOM 6047 C C . ALA A 1 801 ? 12.609 45.637 -22.470 1.00 86.62 801 ALA A C 1
ATOM 6049 O O . ALA A 1 801 ? 12.154 46.662 -22.974 1.00 86.62 801 ALA A O 1
ATOM 6050 N N . ALA A 1 802 ? 13.841 45.587 -21.953 1.00 86.06 802 ALA A N 1
ATOM 6051 C CA . ALA A 1 802 ? 14.805 46.687 -21.990 1.00 86.06 802 ALA A CA 1
ATOM 6052 C C . ALA A 1 802 ? 15.603 46.781 -23.312 1.00 86.06 802 ALA A C 1
ATOM 6054 O O . ALA A 1 802 ? 16.440 47.672 -23.452 1.00 86.06 802 ALA A O 1
ATOM 6055 N N . GLY A 1 803 ? 15.365 45.887 -24.282 1.00 84.62 803 GLY A N 1
ATOM 6056 C CA . GLY A 1 803 ? 16.023 45.878 -25.595 1.00 84.62 803 GLY A CA 1
ATOM 6057 C C . GLY A 1 803 ? 17.381 45.165 -25.648 1.00 84.62 803 GLY A C 1
ATOM 6058 O O . GLY A 1 803 ? 18.054 45.218 -26.677 1.00 84.62 803 GLY A O 1
ATOM 6059 N N . ASN A 1 804 ? 17.793 44.473 -24.581 1.00 87.75 804 ASN A N 1
ATOM 6060 C CA . ASN A 1 804 ? 19.071 43.762 -24.506 1.00 87.75 804 ASN A CA 1
ATOM 6061 C C . ASN A 1 804 ? 18.908 42.255 -24.792 1.00 87.75 804 ASN A C 1
ATOM 6063 O O . ASN A 1 804 ? 19.024 41.395 -23.916 1.00 87.75 804 ASN A O 1
ATOM 6067 N N . ASN A 1 805 ? 18.611 41.935 -26.055 1.00 86.94 805 ASN A N 1
ATOM 6068 C CA . ASN A 1 805 ? 18.287 40.571 -26.490 1.00 86.94 805 ASN A CA 1
ATOM 6069 C C . ASN A 1 805 ? 19.485 39.608 -26.468 1.00 86.94 805 ASN A C 1
ATOM 6071 O O . ASN A 1 805 ? 19.293 38.408 -26.272 1.00 86.94 805 ASN A O 1
ATOM 6075 N N . ALA A 1 806 ? 20.709 40.111 -26.659 1.00 84.19 806 ALA A N 1
ATOM 6076 C CA . ALA A 1 806 ? 21.916 39.285 -26.628 1.00 84.19 806 ALA A CA 1
ATOM 6077 C C . ALA A 1 806 ? 22.144 38.703 -25.223 1.00 84.19 806 ALA A C 1
ATOM 6079 O O . ALA A 1 806 ? 22.290 37.487 -25.073 1.00 84.19 806 ALA A O 1
ATOM 6080 N N . ASP A 1 807 ? 22.053 39.544 -24.188 1.00 82.25 807 ASP A N 1
ATOM 6081 C CA . ASP A 1 807 ? 22.207 39.109 -22.798 1.00 82.25 807 ASP A CA 1
ATOM 6082 C C . ASP A 1 807 ? 21.056 38.198 -22.352 1.00 82.25 807 ASP A C 1
ATOM 6084 O O . ASP A 1 807 ? 21.275 37.243 -21.606 1.00 82.25 807 ASP A O 1
ATOM 6088 N N . ALA A 1 808 ? 19.833 38.435 -22.838 1.00 85.56 808 ALA A N 1
ATOM 6089 C CA . ALA A 1 808 ? 18.692 37.567 -22.557 1.00 85.56 808 ALA A CA 1
ATOM 6090 C C . ALA A 1 808 ? 18.848 36.164 -23.172 1.00 85.56 808 ALA A C 1
ATOM 6092 O O . ALA A 1 808 ? 18.582 35.161 -22.503 1.00 85.56 808 ALA A O 1
ATOM 6093 N N . GLN A 1 809 ? 19.314 36.070 -24.422 1.00 84.69 809 GLN A N 1
ATOM 6094 C CA . GLN A 1 809 ? 19.587 34.785 -25.076 1.00 84.69 809 GLN A CA 1
ATOM 6095 C C . GLN A 1 809 ? 20.735 34.041 -24.396 1.00 84.69 809 GLN A C 1
ATOM 6097 O O . GLN A 1 809 ? 20.626 32.838 -24.150 1.00 84.69 809 GLN A O 1
ATOM 6102 N N . HIS A 1 810 ? 21.801 34.755 -24.034 1.00 84.50 810 HIS A N 1
ATOM 6103 C CA . HIS A 1 810 ? 22.923 34.189 -23.296 1.00 84.50 810 HIS A CA 1
ATOM 6104 C C . HIS A 1 810 ? 22.470 33.623 -21.942 1.00 84.50 810 HIS A C 1
ATOM 6106 O O . HIS A 1 810 ? 22.745 32.465 -21.624 1.00 84.50 810 HIS A O 1
ATOM 6112 N N . LEU A 1 811 ? 21.677 34.393 -21.188 1.00 84.69 811 LEU A N 1
ATOM 6113 C CA . LEU A 1 811 ? 21.109 33.976 -19.905 1.00 84.69 811 LEU A CA 1
ATOM 6114 C C . LEU A 1 811 ? 20.176 32.761 -20.047 1.00 84.69 811 LEU A C 1
ATOM 6116 O O . LEU A 1 811 ? 20.192 31.872 -19.200 1.00 84.69 811 LEU A O 1
ATOM 6120 N N . ARG A 1 812 ? 19.389 32.666 -21.126 1.00 84.19 812 ARG A N 1
ATOM 6121 C CA . ARG A 1 812 ? 18.536 31.491 -21.388 1.00 84.19 812 ARG A CA 1
ATOM 6122 C C . ARG A 1 812 ? 19.339 30.250 -21.764 1.00 84.19 812 ARG A C 1
ATOM 6124 O O . ARG A 1 812 ? 18.977 29.144 -21.352 1.00 84.19 812 ARG A O 1
ATOM 6131 N N . ARG A 1 813 ? 20.411 30.417 -22.539 1.00 82.19 813 ARG A N 1
ATOM 6132 C CA . ARG A 1 813 ? 21.233 29.307 -23.026 1.00 82.19 813 ARG A CA 1
ATOM 6133 C C . ARG A 1 813 ? 22.120 28.736 -21.923 1.00 82.19 813 ARG A C 1
ATOM 6135 O O . ARG A 1 813 ? 22.106 27.525 -21.719 1.00 82.19 813 ARG A O 1
ATOM 6142 N N . TYR A 1 814 ? 22.810 29.595 -21.179 1.00 82.81 814 TYR A N 1
ATOM 6143 C CA . TYR A 1 814 ? 23.847 29.178 -20.232 1.00 82.81 814 TYR A CA 1
ATOM 6144 C C . TYR A 1 814 ? 23.453 29.339 -18.761 1.00 82.81 814 TYR A C 1
ATOM 6146 O O . TYR A 1 814 ? 24.000 28.632 -17.918 1.00 82.81 814 TYR A O 1
ATOM 6154 N N . GLY A 1 815 ? 22.456 30.175 -18.458 1.00 84.75 815 GLY A N 1
ATOM 6155 C CA . GLY A 1 815 ? 22.002 30.423 -17.092 1.00 84.75 815 GLY A CA 1
ATOM 6156 C C . GLY A 1 815 ? 22.852 31.448 -16.339 1.00 84.75 815 GLY A C 1
ATOM 6157 O O . GLY A 1 815 ? 23.543 32.267 -16.949 1.00 84.75 815 GLY A O 1
ATOM 6158 N N . VAL A 1 816 ? 22.756 31.422 -15.009 1.00 85.69 816 VAL A N 1
ATOM 6159 C CA . VAL A 1 816 ? 23.567 32.257 -14.107 1.00 85.69 816 VAL A CA 1
ATOM 6160 C C . VAL A 1 816 ? 24.709 31.443 -13.510 1.00 85.69 816 VAL A C 1
ATOM 6162 O O . VAL A 1 816 ? 24.655 30.216 -13.499 1.00 85.69 816 VAL A O 1
ATOM 6165 N N . ASP A 1 817 ? 25.732 32.119 -13.008 1.00 82.81 817 ASP A N 1
ATOM 6166 C CA . ASP A 1 817 ? 26.773 31.544 -12.170 1.00 82.81 817 ASP A CA 1
ATOM 6167 C C . ASP A 1 817 ? 26.430 31.668 -10.669 1.00 82.81 817 ASP A C 1
ATOM 6169 O O . ASP A 1 817 ? 25.370 32.163 -10.274 1.00 82.81 817 ASP A O 1
ATOM 6173 N N . ALA A 1 818 ? 27.344 31.216 -9.807 1.00 70.81 818 ALA A N 1
ATOM 6174 C CA . ALA A 1 818 ? 27.176 31.250 -8.352 1.00 70.81 818 ALA A CA 1
ATOM 6175 C C . ALA A 1 818 ? 27.105 32.670 -7.750 1.00 70.81 818 ALA A C 1
ATOM 6177 O O . ALA A 1 818 ? 26.650 32.829 -6.615 1.00 70.81 818 ALA A O 1
ATOM 6178 N N . LYS A 1 819 ? 27.554 33.697 -8.480 1.00 72.50 819 LYS A N 1
ATOM 6179 C CA . LYS A 1 819 ? 27.496 35.108 -8.071 1.00 72.50 819 LYS A CA 1
ATOM 6180 C C . LYS A 1 819 ? 26.230 35.803 -8.586 1.00 72.50 819 LYS A C 1
ATOM 6182 O O . LYS A 1 819 ? 25.878 36.872 -8.088 1.00 72.50 819 LYS A O 1
ATOM 6187 N N . GLY A 1 820 ? 25.505 35.166 -9.507 1.00 72.31 820 GLY A N 1
ATOM 6188 C CA . GLY A 1 820 ? 24.326 35.715 -10.174 1.00 72.31 820 GLY A CA 1
ATOM 6189 C C . GLY A 1 820 ? 24.644 36.399 -11.507 1.00 72.31 820 GLY A C 1
ATOM 6190 O O . GLY A 1 820 ? 23.745 37.004 -12.098 1.00 72.31 820 GLY A O 1
ATOM 6191 N N . ASP A 1 821 ? 25.882 36.296 -11.993 1.00 81.62 821 ASP A N 1
ATOM 6192 C CA . ASP A 1 821 ? 26.315 36.809 -13.293 1.00 81.62 821 ASP A CA 1
ATOM 6193 C C . ASP A 1 821 ? 26.006 35.793 -14.413 1.00 81.62 821 ASP A C 1
ATOM 6195 O O . ASP A 1 821 ? 25.759 34.621 -14.130 1.00 81.62 821 ASP A O 1
ATOM 6199 N N . PRO A 1 822 ? 25.958 36.188 -15.701 1.00 80.81 822 PRO A N 1
ATOM 6200 C CA . PRO A 1 822 ? 25.738 35.241 -16.798 1.00 80.81 822 PRO A CA 1
ATOM 6201 C C . PRO A 1 822 ? 26.839 34.167 -16.872 1.00 80.81 822 PRO A C 1
ATOM 6203 O O . PRO A 1 822 ? 28.024 34.491 -16.914 1.00 80.81 822 PRO A O 1
ATOM 6206 N N . ALA A 1 823 ? 26.454 32.888 -16.929 1.00 81.50 823 ALA A N 1
ATOM 6207 C CA . ALA A 1 823 ? 27.405 31.774 -16.892 1.00 81.50 823 ALA A CA 1
ATOM 6208 C C . ALA A 1 823 ? 28.247 31.646 -18.182 1.00 81.50 823 ALA A C 1
ATOM 6210 O O . ALA A 1 823 ? 27.709 31.827 -19.275 1.00 81.50 823 ALA A O 1
ATOM 6211 N N . PRO A 1 824 ? 29.536 31.258 -18.095 1.00 77.88 824 PRO A N 1
ATOM 6212 C CA . PRO A 1 824 ? 30.392 31.041 -19.263 1.00 77.88 824 PRO A CA 1
ATOM 6213 C C . PRO A 1 824 ? 30.065 29.739 -20.023 1.00 77.88 824 PRO A C 1
ATOM 6215 O O . PRO A 1 824 ? 29.458 28.808 -19.484 1.00 77.88 824 PRO A O 1
ATOM 6218 N N . VAL A 1 825 ? 30.542 29.642 -21.270 1.00 79.06 825 VAL A N 1
ATOM 6219 C CA . VAL A 1 825 ? 30.396 28.462 -22.149 1.00 79.06 825 VAL A CA 1
ATOM 6220 C C . VAL A 1 825 ? 31.066 27.213 -21.533 1.00 79.06 825 VAL A C 1
ATOM 6222 O O . VAL A 1 825 ? 32.045 27.315 -20.792 1.00 79.06 825 VAL A O 1
ATOM 6225 N N . TRP A 1 826 ? 30.510 26.018 -21.775 1.00 63.25 826 TRP A N 1
ATOM 6226 C CA . TRP A 1 826 ? 30.807 24.791 -21.007 1.00 63.25 826 TRP A CA 1
ATOM 6227 C C . TRP A 1 826 ? 32.144 24.098 -21.329 1.00 63.25 826 TRP A C 1
ATOM 6229 O O . TRP A 1 826 ? 32.619 23.337 -20.489 1.00 63.25 826 TRP A O 1
ATOM 6239 N N . TYR A 1 827 ? 32.780 24.380 -22.473 1.00 55.50 827 TYR A N 1
ATOM 6240 C CA . TYR A 1 827 ? 34.052 23.763 -22.883 1.00 55.50 827 TYR A CA 1
ATOM 6241 C C . TYR A 1 827 ? 35.049 24.805 -23.402 1.00 55.50 827 TYR A C 1
ATOM 6243 O O . TYR A 1 827 ? 34.667 25.758 -24.075 1.00 55.50 827 TYR A O 1
ATOM 6251 N N . ALA A 1 828 ? 36.331 24.613 -23.082 1.00 43.59 828 ALA A N 1
ATOM 6252 C CA . ALA A 1 828 ? 37.417 25.543 -23.404 1.00 43.59 828 ALA A CA 1
ATOM 6253 C C . ALA A 1 828 ? 37.787 25.601 -24.903 1.00 43.59 828 ALA A C 1
ATOM 6255 O O . ALA A 1 828 ? 38.512 26.506 -25.305 1.00 43.59 828 ALA A O 1
ATOM 6256 N N . GLU A 1 829 ? 37.288 24.682 -25.737 1.00 39.12 829 GLU A N 1
ATOM 6257 C CA . GLU A 1 829 ? 37.655 24.613 -27.162 1.00 39.12 829 GLU A CA 1
ATOM 6258 C C . GLU A 1 829 ? 37.065 25.748 -28.020 1.00 39.12 829 GLU A C 1
ATOM 6260 O O . GLU A 1 829 ? 37.589 26.027 -29.092 1.00 39.12 829 GLU A O 1
ATOM 6265 N N . GLU A 1 830 ? 36.050 26.476 -27.543 1.00 43.78 830 GLU A N 1
ATOM 6266 C CA . GLU A 1 830 ? 35.463 27.608 -28.284 1.00 43.78 830 GLU A CA 1
ATOM 6267 C C . GLU A 1 830 ? 36.053 28.984 -27.916 1.00 43.78 830 GLU A C 1
ATOM 6269 O O . GLU A 1 830 ? 35.622 29.991 -28.465 1.00 43.78 830 GLU A O 1
ATOM 6274 N N . GLN A 1 831 ? 37.063 29.071 -27.037 1.00 39.34 831 GLN A N 1
ATOM 6275 C CA . GLN A 1 831 ? 37.772 30.344 -26.794 1.00 39.34 831 GLN A CA 1
ATOM 6276 C C . GLN A 1 831 ? 38.910 30.633 -27.802 1.00 39.34 831 GLN A C 1
ATOM 6278 O O . GLN A 1 831 ? 39.628 31.618 -27.631 1.00 39.34 831 GLN A O 1
ATOM 6283 N N . GLN A 1 832 ? 39.090 29.812 -28.849 1.00 29.89 832 GLN A N 1
ATOM 6284 C CA . GLN A 1 832 ? 40.138 29.986 -29.876 1.00 29.89 832 GLN A CA 1
ATOM 6285 C C . GLN A 1 832 ? 39.652 29.954 -31.343 1.00 29.89 832 GLN A C 1
ATOM 6287 O O . GLN A 1 832 ? 40.439 29.669 -32.248 1.00 29.89 832 GLN A O 1
ATOM 6292 N N . LEU A 1 833 ? 38.395 30.314 -31.605 1.00 32.22 833 LEU A N 1
ATOM 6293 C CA . LEU A 1 833 ? 37.932 30.746 -32.934 1.00 32.22 833 LEU A CA 1
ATOM 6294 C C . LEU A 1 833 ? 37.522 32.217 -32.868 1.00 32.22 833 LEU A C 1
ATOM 6296 O O . LEU A 1 833 ? 37.731 32.915 -33.887 1.00 32.22 833 LEU A O 1
#

pLDDT: mean 77.28, std 14.36, range [27.52, 93.25]

Secondary structure (DSSP, 8-state):
--SS--THHHHHHHHHHTT-HHHHHHHHH-GGG-HHHHHHHHHHHHHHHHT--HHHHHHHHHHHHHHHTTPPS-EEHHHHHHHGGGGS-HHHHHTS-TTHHHHHHHHHHS-BTTB--SEEEE-PPSSSS----------------TT---GGG-EEEE-HHHHHHHHHHTTTSPPPHHHHHHHHHHS-GGGHHHHHHHHHHTT-HHHHHHHHHHHHHTT-HHHHHHHHHHHHHTT-HHHHHHHHHHHHHTT-HHHHHHHHHHT-STHHHHHHHHHHHHHHTTT-HHHHHHHHHHHHTTS-HHHHHHHHHHHHTTT-HHHHHHHHHHHHHTT-HHHHHHHHHHHHHTT-HHHHHHHHHHHHHTT-HHHHHHHHHHHHHTT-TTHHHHHHHHHHHTT-HHHHHHHHHHHHHTT-TTHHHHHHHHHHHTT-HHHHHHHHHHHHHTT-HHHHHHHHHHHHHTT-HHHHHHHHHHHHHTT-HHHHHHHHHHHHHTT-HHHHHHHHHHHHHTT-HHHHHHHHHHHHHTT-HHHHHHHHHHHHHTT-HHHHHHHHHHHHHTT-HHHHHHHHHHHHHTT-HHHHHHHHHHHHHTT-HHHHHHHHHHHHHTT-HHHHHHHHHHHHHTT-HHHHHHHHHHHHHHS-------TTS-STT-----S-S-HHHHHHHHHHHHHHHTT-HHHHHHHHHHHHTTT--TTSHHHHHHHHTTT-HHHHHHHHHHHHHTT-HHHHHHHHHHHHHTT-HHHHHHHHHHHHHTT-HHHHHHHHHHHHHTT-HHHHHHHHHHHHHTT-TTHHHHHHHHHHHTT-HHHHHHHHHH-B-TTSSBPPPS-GGGGG-

Foldseek 3Di:
DDQFQDDVSVVLLVQQLLFDVLSVLLSVAPPRRRSVQSSQQLVQQVVLLVPDDQLLVLLLLLQLVCVLLVFDDWAWLQLSVQQSVLSDDPVRVVPADPCSSVVSQVSQQDGGRNHGGQKHWDDPDPDDDDDDDDDPDPPDDDDDPPDDDPRRPTIIDGRSSSNVVSNFQALQPFGGPSSLVSCLVGTDLVCLQSSLVLCVLLQQLLSSLSSLLSNVVVPDPVSLVVNLVSCVVLVNVVVSLVSLLVSVVVPDPVSLVVNQVSQLDDPSNVVNLVSLVVVVVVPPPSSVVVSVVSQVVPHDVVVVLVVLVVVVVVVPPVSLVVNLVSCVVVVVLVVNLVSLLVVVVVVPPVSLVVSLVSCVVVVNLVVNLVSLVVSVVVPPLCSLVVNLVSCVVVVVLVSSLVSLLVSVVVPPVVSLVVSCVSCVVVVNLVVNLVSLVVVVVVVPPVSLVVSQVSCVVVVNLVVQLVSLVVVVVVPPLVSLQVNLVSCVVVVVLVVSLVSLVVSVVSLPLVSLLVSLVSCVVVVVLVVSLVSLVSSVVSPPPVSLVVSCVSCLVVVNNVVNLVVLVVVVVVVNLVSLVSNLVSCVVVVVLVVSLVSLVVSVVVVDLSSLQVNLVSCVVVVVLVVSLVSLVVQLVSFRRNADDDDPDPDPPDDDDDDDDRSNVSSLVVSLVSCVVVVNNVVNVVSVVVVVVVVRPVCPVVPLVVCVVVVNLVVSLVVLVVVVVVVDVVSLVVNLVSCVVVVNLVVSLVSLVVVSVSNDLVSLQVNLVVCVVVPVLVVSLVSLLSSSSSSDGPSLVVSLVSCVVVVNNVLSVQCVSNNADSRSHRDDDNDPPVVPD

Nearest PDB structures (foldseek):
  8bbg-assembly1_B  TM=2.653E-01  e=2.982E-08  Homo sapiens
  8bbf-assembly1_B  TM=3.601E-01  e=9.431E-06  Homo sapiens
  4wnd-assembly1_A  TM=2.674E-01  e=7.644E-06  Homo sapiens
  7t7t-assembly1_A  TM=1.970E-01  e=1.365E-06  Citrus unshiu
  6hc2-assembly1_C  TM=1.595E-01  e=5.696E-06  Homo sapiens

Solvent-accessible surface area (backbone atoms only — not comparable to full-atom values): 43585 Å² total; per-residue (Å²): 128,76,78,50,46,60,70,70,52,44,61,52,42,60,65,34,22,72,32,34,72,66,50,33,46,21,65,77,65,30,68,84,35,25,40,71,36,45,66,60,12,49,64,50,40,51,54,49,58,76,69,42,56,71,64,34,35,23,48,53,50,47,52,27,51,44,46,60,50,56,45,64,88,61,45,38,42,59,29,49,66,57,20,28,63,58,64,50,52,71,73,58,54,74,69,50,58,98,59,40,66,59,57,19,47,54,63,28,32,48,67,24,73,84,26,76,8,56,37,20,80,49,81,81,71,86,85,85,86,75,82,89,71,85,76,84,75,95,81,78,83,77,95,71,79,95,83,79,74,71,70,73,75,46,27,29,38,66,32,68,65,54,43,58,49,28,44,56,53,41,49,16,53,52,57,49,58,42,41,58,56,24,42,51,78,47,50,63,64,88,29,24,51,55,42,14,50,57,27,44,57,38,30,27,44,62,60,14,42,50,16,12,48,48,17,28,77,71,69,37,68,66,25,41,52,50,33,51,49,57,38,51,77,71,70,41,60,68,62,51,45,54,53,27,46,60,45,22,76,75,66,39,66,66,32,43,55,58,36,39,62,77,22,62,59,74,80,41,27,61,54,37,40,56,51,25,46,59,43,24,76,75,68,36,66,63,36,38,49,54,29,50,52,67,41,52,78,82,48,70,65,66,67,57,45,56,52,24,51,62,40,27,78,72,68,34,66,66,28,47,51,50,40,34,55,50,28,50,75,71,66,40,52,67,62,35,44,54,51,22,49,57,42,28,75,74,66,37,70,65,32,44,53,51,32,31,52,52,30,44,75,70,74,36,51,68,61,25,38,53,51,23,48,55,40,33,77,74,65,38,78,57,28,29,50,51,33,17,52,54,27,46,75,71,67,42,50,71,64,15,38,52,29,20,50,54,27,31,74,76,62,38,66,77,39,47,61,55,32,42,51,55,29,48,76,73,68,38,51,67,62,41,34,53,54,22,46,57,41,28,74,76,64,36,65,65,34,40,53,52,26,52,53,52,36,46,74,70,69,40,48,69,62,48,37,52,54,24,50,59,48,26,77,76,70,34,52,66,36,23,42,49,34,15,53,51,30,44,76,71,64,42,51,69,62,14,36,52,31,12,48,56,20,26,76,74,69,36,40,69,30,18,34,52,26,13,53,52,29,43,76,70,67,41,51,70,63,12,45,56,28,12,49,56,9,31,74,70,64,36,66,68,25,42,54,55,36,37,52,52,27,45,78,69,71,41,46,68,58,34,45,57,66,32,46,67,41,35,76,71,64,37,61,68,40,30,52,52,45,22,51,50,28,46,76,70,68,39,51,69,62,15,40,54,33,22,48,51,38,28,73,73,70,38,68,67,17,34,51,55,32,21,54,52,30,45,74,74,66,42,50,71,61,16,42,50,30,26,51,53,40,32,71,72,32,56,50,69,90,78,81,76,93,78,78,81,59,92,84,71,74,85,82,78,92,81,74,59,65,19,64,52,24,49,50,54,39,41,52,54,32,48,78,71,70,39,54,68,58,40,52,52,52,50,52,60,40,42,79,69,68,50,67,84,68,57,63,66,52,51,56,58,35,49,76,67,70,39,55,70,59,42,36,48,53,19,47,55,44,29,77,74,68,36,64,71,32,44,50,54,37,37,55,56,31,55,77,70,68,40,58,72,61,32,39,50,52,21,50,54,37,26,77,62,16,29,24,67,32,32,44,52,41,18,54,51,31,46,74,74,65,43,53,74,60,17,38,52,29,19,24,43,14,10,30,16,62,41,68,65,27,52,58,54,31,30,53,52,30,44,76,70,68,40,52,68,63,21,50,48,35,70,74,35,17,30,34,50,82,28,47,76,32,75,81,90,60,80,79,73,81,79,118

Mean predicted aligned error: 19.67 Å

Radius of gyration: 39.77 Å; Cα contacts (8 Å, |Δi|>4): 974; chains: 1; bounding box: 88×90×92 Å

Sequence (833 aa):
MPETFSGPALALLDKAVHRDPRLALAQQSAADGHITQFLAGAPALLERYRNAPPAALAVIQCAMDARRLGHSLPLSRSLLAAAVPAYLTDQQWDALPDDWLEQALIYTSAPCRGTRGPLSPIRPRPHQNEPDQLEPDQSRAGQRPAGQRPPDQLRYRLADYLEQSGRAARAAIPIPAGLWDALADHAIHADLPDLANQAEQRGLKRQAFQLYAAAADNGDANALRAAVRLLDETGRVADTTQWLRNRADSGDRWAVEQAASRMRHGDQRQIAIAWLRGRAARGDAHSLWQAVELELEEGPVEDGLAFYRAAADRGSVFAIRRTVEILEGEGRAEEAVDFYRSAAASGDIRASRWAAALLTRADRLHEAVELLRACAEAGDRYALRRAADLLREAGRRDEAITCCQQAAESGDTAITATAVALLLEDGRTDEAVIWLRGRAEAGDRQALVRATQLDTAAGRLDETVRWLTQRAEHGDSFALRRAADLLREAGRRDEAITCYQQAARSGDAASARRAASLLRTAGRISEAIDAYHRAAEMGDGCALADAVSLLRDTGRADEALGWLRARVDAGDLDAARQAGGLLRSAGRSDEAIACYLRLAAGGGTDGWERAAQLLSAVGRTDEAITCYQRMADSGEATTSLPDDVFTEGASVPGNGTSSRVMAVAAAVSLLQATGRTQEAAAWVRTQAERGVTAPLEWIVERLTSAGRTDEAVGFCEKAGRAGEIRALRRAFDILTDDGRTDEAVAICERAAEAGSSQALLRAAQHLEAVGRTAEAIAYHRRAAAGGVAGTWRRAAELLEAAGNNADAQHLRRYGVDAKGDPAPVWYAEEQQL